Protein 3MJE (pdb70)

Structure (mmCIF, N/CA/C/O backbone):
data_3MJE
#
_entry.id   3MJE
#
_cell.length_a   61.654
_cell.length_b   63.762
_cell.length_c   71.744
_cell.angle_alpha   72.99
_cell.angle_beta   67.21
_cell.angle_gamma   89.79
#
_symmetry.space_group_name_H-M   'P 1'
#
loop_
_entity.id
_entity.type
_entity.pdbx_description
1 polymer AmphB
2 non-polymer 'NADPH DIHYDRO-NICOTINAMIDE-ADENINE-DINUCLEOTIDE PHOSPHATE'
3 non-polymer GLYCEROL
4 water water
#
loop_
_atom_site.group_PDB
_atom_site.id
_atom_site.type_symbol
_atom_site.label_atom_id
_atom_site.label_alt_id
_atom_site.label_comp_id
_atom_site.label_asym_id
_atom_site.label_entity_id
_atom_site.label_seq_id
_atom_site.pdbx_PDB_ins_code
_atom_site.Cartn_x
_atom_site.Cartn_y
_atom_site.Cartn_z
_atom_site.occupancy
_atom_site.B_iso_or_equiv
_atom_site.auth_seq_id
_atom_site.auth_comp_id
_atom_site.auth_asym_id
_atom_site.auth_atom_id
_atom_site.pdbx_PDB_model_num
ATOM 1 N N . SER A 1 19 ? -19.237 5.622 7.302 1.00 31.81 -2 SER A N 1
ATOM 2 C CA . SER A 1 19 ? -20.293 6.671 7.266 1.00 28.05 -2 SER A CA 1
ATOM 3 C C . SER A 1 19 ? -21.130 6.522 5.981 1.00 27.56 -2 SER A C 1
ATOM 4 O O . SER A 1 19 ? -20.991 5.527 5.249 1.00 25.74 -2 SER A O 1
ATOM 7 N N . HIS A 1 20 ? -21.956 7.499 5.690 1.00 27.25 -1 HIS A N 1
ATOM 8 C CA . HIS A 1 20 ? -22.605 7.573 4.401 1.00 28.35 -1 HIS A CA 1
ATOM 9 C C . HIS A 1 20 ? -21.534 7.730 3.305 1.00 24.24 -1 HIS A C 1
ATOM 10 O O . HIS A 1 20 ? -21.593 7.066 2.237 1.00 24.76 -1 HIS A O 1
ATOM 17 N N . MET A 1 21 ? -20.565 8.617 3.546 1.00 20.35 0 MET A N 1
ATOM 18 C CA . MET A 1 21 ? -19.472 8.851 2.581 1.00 18.99 0 MET A CA 1
ATOM 19 C C . MET A 1 21 ? -18.582 7.631 2.421 1.00 16.15 0 MET A C 1
ATOM 20 O O . MET A 1 21 ? -18.236 7.210 1.306 1.00 14.46 0 MET A O 1
ATOM 25 N N . ASP A 1 22 ? -18.293 6.952 3.512 1.00 14.44 1 ASP A N 1
ATOM 26 C CA . ASP A 1 22 ? -17.536 5.686 3.445 1.00 15.76 1 ASP A CA 1
ATOM 27 C C . ASP A 1 22 ? -18.276 4.659 2.595 1.00 14.63 1 ASP A C 1
ATOM 28 O O . ASP A 1 22 ? -17.613 3.940 1.862 1.00 15.16 1 ASP A O 1
ATOM 33 N N . ALA A 1 23 ? -19.619 4.660 2.709 1.00 15.34 2 ALA A N 1
ATOM 34 C CA . ALA A 1 23 ? -20.406 3.644 2.044 1.00 15.38 2 ALA A CA 1
ATOM 35 C C . ALA A 1 23 ? -20.391 3.864 0.525 1.00 13.05 2 ALA A C 1
ATOM 36 O O . ALA A 1 23 ? -20.701 2.965 -0.200 1.00 13.61 2 ALA A O 1
ATOM 38 N N . LEU A 1 24 ? -19.968 5.044 0.044 1.00 11.96 3 LEU A N 1
ATOM 39 C CA . LEU A 1 24 ? -19.822 5.246 -1.453 1.00 11.09 3 LEU A CA 1
ATOM 40 C C . LEU A 1 24 ? -18.509 4.699 -1.965 1.00 9.47 3 LEU A C 1
ATOM 41 O O . LEU A 1 24 ? -18.379 4.576 -3.162 1.00 9.68 3 LEU A O 1
ATOM 46 N N . ARG A 1 25 ? -17.525 4.391 -1.107 1.00 10.35 4 ARG A N 1
ATOM 47 C CA . ARG A 1 25 ? -16.141 4.103 -1.625 1.00 9.11 4 ARG A CA 1
ATOM 48 C C . ARG A 1 25 ? -15.952 2.632 -1.710 1.00 8.46 4 ARG A C 1
ATOM 49 O O . ARG A 1 25 ? -16.145 1.842 -0.743 1.00 9.26 4 ARG A O 1
ATOM 57 N N . TYR A 1 26 ? -15.453 2.170 -2.848 1.00 8.89 5 TYR A N 1
ATOM 58 C CA . TYR A 1 26 ? -15.109 0.788 -3.118 1.00 8.92 5 TYR A CA 1
ATOM 59 C C . TYR A 1 26 ? -13.697 0.755 -3.707 1.00 9.80 5 TYR A C 1
ATOM 60 O O . TYR A 1 26 ? -13.202 1.762 -4.252 1.00 10.71 5 TYR A O 1
ATOM 69 N N . HIS A 1 27 ? -13.039 -0.385 -3.608 1.00 9.42 6 HIS A N 1
ATOM 70 C CA . HIS A 1 27 ? -11.813 -0.507 -4.312 1.00 12.29 6 HIS A CA 1
ATOM 71 C C . HIS A 1 27 ? -11.624 -1.895 -4.907 1.00 10.42 6 HIS A C 1
ATOM 72 O O . HIS A 1 27 ? -12.227 -2.856 -4.466 1.00 11.97 6 HIS A O 1
ATOM 79 N N . ILE A 1 28 ? -10.787 -1.932 -5.914 1.00 9.61 7 ILE A N 1
ATOM 80 C CA . ILE A 1 28 ? -10.397 -3.187 -6.535 1.00 8.18 7 ILE A CA 1
ATOM 81 C C . ILE A 1 28 ? -9.254 -3.857 -5.775 1.00 9.52 7 ILE A C 1
ATOM 82 O O . ILE A 1 28 ? -8.272 -3.221 -5.374 1.00 11.02 7 ILE A O 1
ATOM 87 N N . GLU A 1 29 ? -9.419 -5.129 -5.516 1.00 9.27 8 GLU A N 1
ATOM 88 C CA . GLU A 1 29 ? -8.408 -5.975 -4.875 1.00 9.89 8 GLU A CA 1
ATOM 89 C C . GLU A 1 29 ? -8.217 -7.195 -5.709 1.00 9.63 8 GLU A C 1
ATOM 90 O O . GLU A 1 29 ? -8.984 -7.504 -6.625 1.00 9.66 8 GLU A O 1
ATOM 96 N N . TRP A 1 30 ? -7.141 -7.924 -5.475 1.00 10.74 9 TRP A N 1
ATOM 97 C CA . TRP A 1 30 ? -6.806 -9.141 -6.204 1.00 11.27 9 TRP A CA 1
ATOM 98 C C . TRP A 1 30 ? -6.609 -10.229 -5.209 1.00 12.67 9 TRP A C 1
ATOM 99 O O . TRP A 1 30 ? -5.766 -10.120 -4.294 1.00 14.89 9 TRP A O 1
ATOM 110 N N . ASN A 1 31 ? -7.352 -11.311 -5.339 1.00 10.07 10 ASN A N 1
ATOM 111 C CA . ASN A 1 31 ? -7.297 -12.426 -4.381 1.00 11.32 10 ASN A CA 1
ATOM 112 C C . ASN A 1 31 ? -6.913 -13.677 -5.093 1.00 11.80 10 ASN A C 1
ATOM 113 O O . ASN A 1 31 ? -7.196 -13.926 -6.250 1.00 11.30 10 ASN A O 1
ATOM 118 N N . ARG A 1 32 ? -6.260 -14.547 -4.300 1.00 13.47 11 ARG A N 1
ATOM 119 C CA . ARG A 1 32 ? -5.775 -15.820 -4.852 1.00 13.04 11 ARG A CA 1
ATOM 120 C C . ARG A 1 32 ? -6.958 -16.713 -5.215 1.00 12.83 11 ARG A C 1
ATOM 121 O O . ARG A 1 32 ? -8.024 -16.820 -4.543 1.00 17.42 11 ARG A O 1
ATOM 129 N N . VAL A 1 33 ? -6.879 -17.385 -6.353 1.00 11.86 12 VAL A N 1
ATOM 130 C CA . VAL A 1 33 ? -7.842 -18.351 -6.787 1.00 13.54 12 VAL A CA 1
ATOM 131 C C . VAL A 1 33 ? -7.159 -19.732 -6.925 1.00 11.89 12 VAL A C 1
ATOM 132 O O . VAL A 1 33 ? -5.997 -19.817 -6.623 1.00 13.40 12 VAL A O 1
ATOM 136 N N . ALA A 1 34 ? -7.928 -20.716 -7.342 1.00 13.09 13 ALA A N 1
ATOM 137 C CA . ALA A 1 34 ? -7.430 -22.120 -7.406 1.00 15.22 13 ALA A CA 1
ATOM 138 C C . ALA A 1 34 ? -6.300 -22.288 -8.398 1.00 13.29 13 ALA A C 1
ATOM 139 O O . ALA A 1 34 ? -6.329 -21.675 -9.432 1.00 15.54 13 ALA A O 1
ATOM 141 N N . GLU A 1 35 ? -5.334 -23.124 -8.129 1.00 15.31 14 GLU A N 1
ATOM 142 C CA . GLU A 1 35 ? -4.404 -23.553 -9.147 1.00 14.63 14 GLU A CA 1
ATOM 143 C C . GLU A 1 35 ? -5.204 -24.219 -10.242 1.00 16.11 14 GLU A C 1
ATOM 144 O O . GLU A 1 35 ? -6.044 -25.086 -9.998 1.00 16.24 14 GLU A O 1
ATOM 150 N N . PRO A 1 36 ? -5.003 -23.903 -11.521 1.00 14.38 15 PRO A N 1
ATOM 151 C CA . PRO A 1 36 ? -5.705 -24.657 -12.531 1.00 15.66 15 PRO A CA 1
ATOM 152 C C . PRO A 1 36 ? -5.219 -26.082 -12.709 1.00 15.00 15 PRO A C 1
ATOM 153 O O . PRO A 1 36 ? -4.248 -26.511 -12.091 1.00 16.52 15 PRO A O 1
ATOM 157 N N . GLY A 1 37 ? -5.993 -26.806 -13.518 1.00 16.01 16 GLY A N 1
ATOM 158 C CA . GLY A 1 37 ? -5.608 -28.207 -13.774 1.00 16.77 16 GLY A CA 1
ATOM 159 C C . GLY A 1 37 ? -4.385 -28.278 -14.690 1.00 15.26 16 GLY A C 1
ATOM 160 O O . GLY A 1 37 ? -3.811 -27.246 -15.116 1.00 16.63 16 GLY A O 1
ATOM 161 N N . THR A 1 38 ? -3.933 -29.498 -14.920 1.00 14.54 17 THR A N 1
ATOM 162 C CA . THR A 1 38 ? -2.675 -29.711 -15.582 1.00 13.26 17 THR A CA 1
ATOM 163 C C . THR A 1 38 ? -2.757 -30.005 -17.076 1.00 14.70 17 THR A C 1
ATOM 164 O O . THR A 1 38 ? -1.703 -30.119 -17.706 1.00 16.07 17 THR A O 1
ATOM 168 N N . ALA A 1 39 ? -3.945 -30.281 -17.608 1.00 13.74 18 ALA A N 1
ATOM 169 C CA . ALA A 1 39 ? -4.134 -30.652 -19.043 1.00 15.28 18 ALA A CA 1
ATOM 170 C C . ALA A 1 39 ? -4.370 -29.406 -19.876 1.00 16.35 18 ALA A C 1
ATOM 171 O O . ALA A 1 39 ? -5.116 -28.512 -19.532 1.00 17.66 18 ALA A O 1
ATOM 173 N N . ARG A 1 40 ? -3.753 -29.361 -21.018 1.00 17.93 19 ARG A N 1
ATOM 174 C CA . ARG A 1 40 ? -4.038 -28.221 -21.899 1.00 17.21 19 ARG A CA 1
ATOM 175 C C . ARG A 1 40 ? -5.420 -28.433 -22.537 1.00 16.27 19 ARG A C 1
ATOM 176 O O . ARG A 1 40 ? -6.090 -29.515 -22.441 1.00 16.48 19 ARG A O 1
ATOM 184 N N . PRO A 1 41 ? -5.904 -27.404 -23.214 1.00 16.18 20 PRO A N 1
ATOM 185 C CA . PRO A 1 41 ? -7.193 -27.599 -23.843 1.00 18.66 20 PRO A CA 1
ATOM 186 C C . PRO A 1 41 ? -7.260 -28.712 -24.885 1.00 19.07 20 PRO A C 1
ATOM 187 O O . PRO A 1 41 ? -6.270 -28.940 -25.605 1.00 18.21 20 PRO A O 1
ATOM 191 N N . ALA A 1 42 ? -8.352 -29.458 -24.938 1.00 22.35 21 ALA A N 1
ATOM 192 C CA . ALA A 1 42 ? -8.422 -30.620 -25.852 1.00 24.98 21 ALA A CA 1
ATOM 193 C C . ALA A 1 42 ? -8.483 -30.201 -27.281 1.00 24.74 21 ALA A C 1
ATOM 194 O O . ALA A 1 42 ? -7.761 -30.753 -28.137 1.00 26.52 21 ALA A O 1
ATOM 196 N N . GLY A 1 43 ? -9.334 -29.215 -27.531 1.00 21.47 22 GLY A N 1
ATOM 197 C CA . GLY A 1 43 ? -9.572 -28.754 -28.930 1.00 22.61 22 GLY A CA 1
ATOM 198 C C . GLY A 1 43 ? -8.501 -27.725 -29.282 1.00 18.66 22 GLY A C 1
ATOM 199 O O . GLY A 1 43 ? -7.589 -27.370 -28.487 1.00 22.07 22 GLY A O 1
ATOM 200 N N . ARG A 1 44 ? -8.646 -27.186 -30.493 1.00 15.94 23 ARG A N 1
ATOM 201 C CA . ARG A 1 44 ? -7.644 -26.404 -31.107 1.00 16.56 23 ARG A CA 1
ATOM 202 C C . ARG A 1 44 ? -7.808 -24.951 -30.712 1.00 13.40 23 ARG A C 1
ATOM 203 O O . ARG A 1 44 ? -8.886 -24.408 -30.716 1.00 14.15 23 ARG A O 1
ATOM 211 N N . LEU A 1 45 ? -6.715 -24.289 -30.344 1.00 12.91 24 LEU A N 1
ATOM 212 C CA . LEU A 1 45 ? -6.730 -22.856 -30.077 1.00 12.14 24 LEU A CA 1
ATOM 213 C C . LEU A 1 45 ? -6.435 -22.093 -31.335 1.00 11.57 24 LEU A C 1
ATOM 214 O O . LEU A 1 45 ? -5.721 -22.552 -32.290 1.00 12.02 24 LEU A O 1
ATOM 219 N N . LEU A 1 46 ? -6.964 -20.845 -31.398 1.00 9.13 25 LEU A N 1
ATOM 220 C CA . LEU A 1 46 ? -6.604 -19.919 -32.415 1.00 10.03 25 LEU A CA 1
ATOM 221 C C . LEU A 1 46 ? -5.891 -18.765 -31.812 1.00 9.10 25 LEU A C 1
ATOM 222 O O . LEU A 1 46 ? -6.460 -18.073 -30.902 1.00 10.01 25 LEU A O 1
ATOM 227 N N . ALA A 1 47 ? -4.675 -18.487 -32.127 1.00 8.47 26 ALA A N 1
ATOM 228 C CA . ALA A 1 47 ? -3.901 -17.360 -31.559 1.00 8.35 26 ALA A CA 1
ATOM 229 C C . ALA A 1 47 ? -3.951 -16.209 -32.538 1.00 8.71 26 ALA A C 1
ATOM 230 O O . ALA A 1 47 ? -3.750 -16.424 -33.785 1.00 11.00 26 ALA A O 1
ATOM 232 N N . VAL A 1 48 ? -4.170 -15.006 -32.060 1.00 8.05 27 VAL A N 1
ATOM 233 C CA . VAL A 1 48 ? -4.227 -13.819 -32.923 1.00 7.67 27 VAL A CA 1
ATOM 234 C C . VAL A 1 48 ? -3.080 -12.935 -32.579 1.00 7.88 27 VAL A C 1
ATOM 235 O O . VAL A 1 48 ? -2.897 -12.533 -31.402 1.00 8.62 27 VAL A O 1
ATOM 239 N N . ILE A 1 49 ? -2.240 -12.595 -33.551 1.00 8.28 28 ILE A N 1
ATOM 240 C CA . ILE A 1 49 ? -1.024 -11.864 -33.396 1.00 9.76 28 ILE A CA 1
ATOM 241 C C . ILE A 1 49 ? -1.065 -10.549 -34.167 1.00 9.80 28 ILE A C 1
ATOM 242 O O . ILE A 1 49 ? -1.649 -10.560 -35.311 1.00 11.14 28 ILE A O 1
ATOM 247 N N . SER A 1 50 ? -0.539 -9.511 -33.639 1.00 10.57 29 SER A N 1
ATOM 248 C CA . SER A 1 50 ? -0.407 -8.256 -34.419 1.00 11.32 29 SER A CA 1
ATOM 249 C C . SER A 1 50 ? 0.957 -8.363 -35.086 1.00 11.85 29 SER A C 1
ATOM 250 O O . SER A 1 50 ? 1.986 -8.371 -34.389 1.00 11.95 29 SER A O 1
ATOM 253 N N . PRO A 1 51 ? 1.050 -8.476 -36.417 1.00 12.84 30 PRO A N 1
ATOM 254 C CA . PRO A 1 51 ? 2.304 -8.885 -37.073 1.00 14.96 30 PRO A CA 1
ATOM 255 C C . PRO A 1 51 ? 3.456 -7.917 -36.968 1.00 15.50 30 PRO A C 1
ATOM 256 O O . PRO A 1 51 ? 4.612 -8.404 -36.966 1.00 17.59 30 PRO A O 1
ATOM 260 N N . ASP A 1 52 ? 3.213 -6.640 -36.721 1.00 13.88 31 ASP A N 1
ATOM 261 C CA . ASP A 1 52 ? 4.321 -5.710 -36.458 1.00 15.71 31 ASP A CA 1
ATOM 262 C C . ASP A 1 52 ? 4.701 -5.639 -35.014 1.00 17.08 31 ASP A C 1
ATOM 263 O O . ASP A 1 52 ? 5.622 -4.887 -34.680 1.00 15.20 31 ASP A O 1
ATOM 268 N N . HIS A 1 53 ? 3.998 -6.392 -34.180 1.00 12.97 32 HIS A N 1
ATOM 269 C CA . HIS A 1 53 ? 4.241 -6.256 -32.759 1.00 12.12 32 HIS A CA 1
ATOM 270 C C . HIS A 1 53 ? 4.137 -7.612 -32.151 1.00 12.55 32 HIS A C 1
ATOM 271 O O . HIS A 1 53 ? 3.340 -7.860 -31.206 1.00 13.56 32 HIS A O 1
ATOM 278 N N . ALA A 1 54 ? 4.959 -8.524 -32.652 1.00 13.44 33 ALA A N 1
ATOM 279 C CA . ALA A 1 54 ? 4.929 -9.920 -32.286 1.00 16.78 33 ALA A CA 1
ATOM 280 C C . ALA A 1 54 ? 6.287 -10.296 -31.670 1.00 15.93 33 ALA A C 1
ATOM 281 O O . ALA A 1 54 ? 6.485 -11.482 -31.409 1.00 19.88 33 ALA A O 1
ATOM 283 N N . GLY A 1 55 ? 7.123 -9.324 -31.341 1.00 15.21 34 GLY A N 1
ATOM 284 C CA . GLY A 1 55 ? 8.481 -9.671 -30.877 1.00 15.68 34 GLY A CA 1
ATOM 285 C C . GLY A 1 55 ? 8.724 -9.535 -29.411 1.00 16.58 34 GLY A C 1
ATOM 286 O O . GLY A 1 55 ? 9.838 -9.890 -28.949 1.00 19.22 34 GLY A O 1
ATOM 287 N N . ALA A 1 56 ? 7.786 -9.057 -28.595 1.00 15.62 35 ALA A N 1
ATOM 288 C CA . ALA A 1 56 ? 8.040 -8.951 -27.164 1.00 15.30 35 ALA A CA 1
ATOM 289 C C . ALA A 1 56 ? 8.277 -10.325 -26.580 1.00 16.87 35 ALA A C 1
ATOM 290 O O . ALA A 1 56 ? 7.640 -11.317 -26.984 1.00 12.78 35 ALA A O 1
ATOM 292 N N . PRO A 1 57 ? 9.160 -10.400 -25.583 1.00 14.84 36 PRO A N 1
ATOM 293 C CA . PRO A 1 57 ? 9.355 -11.681 -24.960 1.00 14.37 36 PRO A CA 1
ATOM 294 C C . PRO A 1 57 ? 8.091 -12.355 -24.514 1.00 14.24 36 PRO A C 1
ATOM 295 O O . PRO A 1 57 ? 7.952 -13.575 -24.705 1.00 12.67 36 PRO A O 1
ATOM 299 N N . TRP A 1 58 ? 7.123 -11.666 -23.903 1.00 12.42 37 TRP A N 1
ATOM 300 C CA . TRP A 1 58 ? 5.980 -12.398 -23.430 1.00 13.45 37 TRP A CA 1
ATOM 301 C C . TRP A 1 58 ? 5.094 -12.971 -24.566 1.00 9.87 37 TRP A C 1
ATOM 302 O O . TRP A 1 58 ? 4.494 -14.003 -24.394 1.00 11.50 37 TRP A O 1
ATOM 313 N N . VAL A 1 59 ? 5.161 -12.300 -25.749 1.00 11.58 38 VAL A N 1
ATOM 314 C CA . VAL A 1 59 ? 4.430 -12.849 -26.944 1.00 11.40 38 VAL A CA 1
ATOM 315 C C . VAL A 1 59 ? 5.051 -14.158 -27.368 1.00 11.30 38 VAL A C 1
ATOM 316 O O . VAL A 1 59 ? 4.317 -15.150 -27.585 1.00 10.79 38 VAL A O 1
ATOM 320 N N . THR A 1 60 ? 6.362 -14.180 -27.457 1.00 10.45 39 THR A N 1
ATOM 321 C CA . THR A 1 60 ? 7.073 -15.471 -27.734 1.00 13.03 39 THR A CA 1
ATOM 322 C C . THR A 1 60 ? 6.788 -16.559 -26.766 1.00 10.84 39 THR A C 1
ATOM 323 O O . THR A 1 60 ? 6.512 -17.683 -27.105 1.00 10.68 39 THR A O 1
ATOM 327 N N . ALA A 1 61 ? 6.798 -16.185 -25.462 1.00 10.21 40 ALA A N 1
ATOM 328 C CA . ALA A 1 61 ? 6.585 -17.178 -24.468 1.00 12.37 40 ALA A CA 1
ATOM 329 C C . ALA A 1 61 ? 5.167 -17.733 -24.524 1.00 11.60 40 ALA A C 1
ATOM 330 O O . ALA A 1 61 ? 4.964 -18.952 -24.343 1.00 11.24 40 ALA A O 1
ATOM 332 N N . VAL A 1 62 ? 4.151 -16.862 -24.798 1.00 9.70 41 VAL A N 1
ATOM 333 C CA . VAL A 1 62 ? 2.815 -17.355 -24.868 1.00 10.70 41 VAL A CA 1
ATOM 334 C C . VAL A 1 62 ? 2.645 -18.232 -26.094 1.00 9.82 41 VAL A C 1
ATOM 335 O O . VAL A 1 62 ? 2.077 -19.329 -26.013 1.00 10.07 41 VAL A O 1
ATOM 339 N N . LEU A 1 63 ? 3.185 -17.803 -27.259 1.00 9.06 42 LEU A N 1
ATOM 340 C CA . LEU A 1 63 ? 3.060 -18.664 -28.464 1.00 10.17 42 LEU A CA 1
ATOM 341 C C . LEU A 1 63 ? 3.741 -20.002 -28.230 1.00 9.89 42 LEU A C 1
ATOM 342 O O . LEU A 1 63 ? 3.194 -21.029 -28.598 1.00 10.85 42 LEU A O 1
ATOM 347 N N . ASP A 1 64 ? 4.883 -19.967 -27.518 1.00 9.64 43 ASP A N 1
ATOM 348 C CA . ASP A 1 64 ? 5.508 -21.300 -27.254 1.00 10.95 43 ASP A CA 1
ATOM 349 C C . ASP A 1 64 ? 4.674 -22.143 -26.315 1.00 12.05 43 ASP A C 1
ATOM 350 O O . ASP A 1 64 ? 4.503 -23.347 -26.591 1.00 13.27 43 ASP A O 1
ATOM 355 N N . ALA A 1 65 ? 4.001 -21.495 -25.304 1.00 10.91 44 ALA A N 1
ATOM 356 C CA . ALA A 1 65 ? 3.129 -22.266 -24.373 1.00 11.82 44 ALA A CA 1
ATOM 357 C C . ALA A 1 65 ? 1.935 -22.815 -25.070 1.00 11.78 44 ALA A C 1
ATOM 358 O O . ALA A 1 65 ? 1.455 -23.963 -24.805 1.00 13.21 44 ALA A O 1
ATOM 360 N N . LEU A 1 66 ? 1.363 -22.114 -26.065 1.00 10.65 45 LEU A N 1
ATOM 361 C CA . LEU A 1 66 ? 0.178 -22.654 -26.758 1.00 11.47 45 LEU A CA 1
ATOM 362 C C . LEU A 1 66 ? 0.463 -23.885 -27.600 1.00 11.50 45 LEU A C 1
ATOM 363 O O . LEU A 1 66 ? -0.398 -24.580 -28.113 1.00 15.25 45 LEU A O 1
ATOM 368 N N . GLY A 1 67 ? 1.716 -24.028 -27.956 1.00 13.08 46 GLY A N 1
ATOM 369 C CA . GLY A 1 67 ? 2.230 -25.172 -28.771 1.00 14.05 46 GLY A CA 1
ATOM 370 C C . GLY A 1 67 ? 1.991 -25.056 -30.231 1.00 14.68 46 GLY A C 1
ATOM 371 O O . GLY A 1 67 ? 1.173 -24.231 -30.778 1.00 14.48 46 GLY A O 1
ATOM 372 N N . PRO A 1 68 ? 2.702 -25.894 -30.979 1.00 14.34 47 PRO A N 1
ATOM 373 C CA . PRO A 1 68 ? 2.725 -25.694 -32.429 1.00 14.52 47 PRO A CA 1
ATOM 374 C C . PRO A 1 68 ? 1.475 -26.079 -33.209 1.00 14.91 47 PRO A C 1
ATOM 375 O O . PRO A 1 68 ? 1.402 -25.680 -34.400 1.00 16.62 47 PRO A O 1
ATOM 379 N N . ASP A 1 69 ? 0.549 -26.803 -32.574 1.00 15.89 48 ASP A N 1
ATOM 380 C CA . ASP A 1 69 ? -0.683 -27.190 -33.221 1.00 17.96 48 ASP A CA 1
ATOM 381 C C . ASP A 1 69 ? -1.704 -26.019 -33.155 1.00 14.79 48 ASP A C 1
ATOM 382 O O . ASP A 1 69 ? -2.664 -26.028 -33.910 1.00 16.53 48 ASP A O 1
ATOM 387 N N . THR A 1 70 ? -1.463 -25.035 -32.347 1.00 14.19 49 THR A N 1
ATOM 388 C CA . THR A 1 70 ? -2.290 -23.785 -32.299 1.00 11.63 49 THR A CA 1
ATOM 389 C C . THR A 1 70 ? -2.317 -23.150 -33.659 1.00 9.06 49 THR A C 1
ATOM 390 O O . THR A 1 70 ? -1.254 -22.977 -34.271 1.00 12.08 49 THR A O 1
ATOM 394 N N . VAL A 1 71 ? -3.489 -22.773 -34.206 1.00 10.71 50 VAL A N 1
ATOM 395 C CA . VAL A 1 71 ? -3.589 -22.087 -35.494 1.00 11.78 50 VAL A CA 1
ATOM 396 C C . VAL A 1 71 ? -3.224 -20.645 -35.241 1.00 11.59 50 VAL A C 1
ATOM 397 O O . VAL A 1 71 ? -3.666 -20.066 -34.188 1.00 11.57 50 VAL A O 1
ATOM 401 N N . ARG A 1 72 ? -2.556 -19.905 -36.116 1.00 11.00 51 ARG A N 1
ATOM 402 C CA . ARG A 1 72 ? -2.138 -18.556 -35.929 1.00 11.69 51 ARG A CA 1
ATOM 403 C C . ARG A 1 72 ? -2.772 -17.700 -36.969 1.00 12.56 51 ARG A C 1
ATOM 404 O O . ARG A 1 72 ? -2.773 -18.000 -38.202 1.00 14.36 51 ARG A O 1
ATOM 412 N N . PHE A 1 73 ? -3.353 -16.624 -36.552 1.00 12.05 52 PHE A N 1
ATOM 413 C CA . PHE A 1 73 ? -3.947 -15.576 -37.430 1.00 10.58 52 PHE A CA 1
ATOM 414 C C . PHE A 1 73 ? -3.236 -14.278 -37.203 1.00 11.02 52 PHE A C 1
ATOM 415 O O . PHE A 1 73 ? -3.211 -13.761 -36.060 1.00 11.00 52 PHE A O 1
ATOM 423 N N . GLU A 1 74 ? -2.622 -13.688 -38.231 1.00 10.32 53 GLU A N 1
ATOM 424 C CA . GLU A 1 74 ? -2.026 -12.384 -38.131 1.00 11.11 53 GLU A CA 1
ATOM 425 C C . GLU A 1 74 ? -3.071 -11.379 -38.484 1.00 14.12 53 GLU A C 1
ATOM 426 O O . GLU A 1 74 ? -3.570 -11.414 -39.666 1.00 15.36 53 GLU A O 1
ATOM 432 N N . ALA A 1 75 ? -3.424 -10.467 -37.591 1.00 13.78 54 ALA A N 1
ATOM 433 C CA . ALA A 1 75 ? -4.437 -9.479 -37.854 1.00 13.19 54 ALA A CA 1
ATOM 434 C C . ALA A 1 75 ? -3.761 -8.272 -38.382 1.00 14.08 54 ALA A C 1
ATOM 435 O O . ALA A 1 75 ? -3.127 -7.497 -37.653 1.00 13.84 54 ALA A O 1
ATOM 437 N N . LYS A 1 76 ? -3.800 -8.051 -39.696 1.00 13.16 55 LYS A N 1
ATOM 438 C CA . LYS A 1 76 ? -3.003 -7.020 -40.351 1.00 16.03 55 LYS A CA 1
ATOM 439 C C . LYS A 1 76 ? -3.856 -5.748 -40.472 1.00 14.54 55 LYS A C 1
ATOM 440 O O . LYS A 1 76 ? -4.992 -5.821 -40.991 1.00 13.84 55 LYS A O 1
ATOM 446 N N . GLY A 1 77 ? -3.336 -4.611 -40.011 1.00 14.11 56 GLY A N 1
ATOM 447 C CA . GLY A 1 77 ? -3.961 -3.349 -40.204 1.00 15.04 56 GLY A CA 1
ATOM 448 C C . GLY A 1 77 ? -5.246 -3.297 -39.330 1.00 15.37 56 GLY A C 1
ATOM 449 O O . GLY A 1 77 ? -5.184 -3.782 -38.155 1.00 14.60 56 GLY A O 1
ATOM 450 N N . THR A 1 78 ? -6.282 -2.656 -39.828 1.00 14.80 57 THR A N 1
ATOM 451 C CA . THR A 1 78 ? -7.576 -2.526 -39.153 1.00 14.56 57 THR A CA 1
ATOM 452 C C . THR A 1 78 ? -8.648 -2.656 -40.131 1.00 18.40 57 THR A C 1
ATOM 453 O O . THR A 1 78 ? -9.248 -1.663 -40.499 1.00 20.82 57 THR A O 1
ATOM 457 N N . ASP A 1 79 ? -8.934 -3.879 -40.519 1.00 17.04 58 ASP A N 1
ATOM 458 C CA . ASP A 1 79 ? -9.889 -4.044 -41.649 1.00 16.63 58 ASP A CA 1
ATOM 459 C C . ASP A 1 79 ? -10.884 -5.162 -41.299 1.00 16.65 58 ASP A C 1
ATOM 460 O O . ASP A 1 79 ? -10.573 -6.331 -41.398 1.00 15.34 58 ASP A O 1
ATOM 465 N N . ARG A 1 80 ? -11.964 -4.736 -40.646 1.00 17.19 59 ARG A N 1
ATOM 466 C CA . ARG A 1 80 ? -12.988 -5.600 -40.130 1.00 15.84 59 ARG A CA 1
ATOM 467 C C . ARG A 1 80 ? -13.517 -6.590 -41.199 1.00 13.71 59 ARG A C 1
ATOM 468 O O . ARG A 1 80 ? -13.519 -7.773 -40.923 1.00 14.14 59 ARG A O 1
ATOM 476 N N . ALA A 1 81 ? -13.861 -6.069 -42.390 1.00 15.59 60 ALA A N 1
ATOM 477 C CA . ALA A 1 81 ? -14.395 -6.979 -43.440 1.00 16.31 60 ALA A CA 1
ATOM 478 C C . ALA A 1 81 ? -13.348 -7.935 -43.944 1.00 13.55 60 ALA A C 1
ATOM 479 O O . ALA A 1 81 ? -13.648 -9.115 -44.155 1.00 14.15 60 ALA A O 1
ATOM 481 N N . ALA A 1 82 ? -12.080 -7.489 -44.059 1.00 14.26 61 ALA A N 1
ATOM 482 C CA . ALA A 1 82 ? -11.077 -8.471 -44.524 1.00 15.04 61 ALA A CA 1
ATOM 483 C C . ALA A 1 82 ? -10.807 -9.548 -43.465 1.00 12.37 61 ALA A C 1
ATOM 484 O O . ALA A 1 82 ? -10.772 -10.736 -43.753 1.00 15.06 61 ALA A O 1
ATOM 486 N N . TRP A 1 83 ? -10.828 -9.147 -42.180 1.00 13.53 62 TRP A N 1
ATOM 487 C CA . TRP A 1 83 ? -10.641 -10.165 -41.133 1.00 13.66 62 TRP A CA 1
ATOM 488 C C . TRP A 1 83 ? -11.774 -11.095 -41.001 1.00 9.73 62 TRP A C 1
ATOM 489 O O . TRP A 1 83 ? -11.607 -12.297 -40.761 1.00 11.78 62 TRP A O 1
ATOM 500 N N . ALA A 1 84 ? -13.015 -10.548 -41.120 1.00 13.62 63 ALA A N 1
ATOM 501 C CA . ALA A 1 84 ? -14.179 -11.465 -41.103 1.00 13.88 63 ALA A CA 1
ATOM 502 C C . ALA A 1 84 ? -14.086 -12.557 -42.186 1.00 11.72 63 ALA A C 1
ATOM 503 O O . ALA A 1 84 ? -14.350 -13.724 -41.875 1.00 13.93 63 ALA A O 1
ATOM 505 N N . ALA A 1 85 ? -13.652 -12.151 -43.407 1.00 14.74 64 ALA A N 1
ATOM 506 C CA . ALA A 1 85 ? -13.491 -13.157 -44.459 1.00 16.65 64 ALA A CA 1
ATOM 507 C C . ALA A 1 85 ? -12.325 -14.147 -44.163 1.00 15.60 64 ALA A C 1
ATOM 508 O O . ALA A 1 85 ? -12.509 -15.377 -44.285 1.00 16.49 64 ALA A O 1
ATOM 510 N N . GLN A 1 86 ? -11.215 -13.649 -43.592 1.00 14.58 65 GLN A N 1
ATOM 511 C CA . GLN A 1 86 ? -10.129 -14.585 -43.236 1.00 15.97 65 GLN A CA 1
ATOM 512 C C . GLN A 1 86 ? -10.424 -15.576 -42.118 1.00 13.55 65 GLN A C 1
ATOM 513 O O . GLN A 1 86 ? -10.193 -16.816 -42.173 1.00 15.90 65 GLN A O 1
ATOM 519 N N . LEU A 1 87 ? -11.172 -15.046 -41.088 1.00 12.80 66 LEU A N 1
ATOM 520 C CA . LEU A 1 87 ? -11.581 -15.850 -40.020 1.00 15.07 66 LEU A CA 1
ATOM 521 C C . LEU A 1 87 ? -12.640 -16.907 -40.454 1.00 12.59 66 LEU A C 1
ATOM 522 O O . LEU A 1 87 ? -12.621 -18.011 -39.922 1.00 14.12 66 LEU A O 1
ATOM 527 N N . ALA A 1 88 ? -13.540 -16.448 -41.305 1.00 15.32 67 ALA A N 1
ATOM 528 C CA . ALA A 1 88 ? -14.551 -17.428 -41.806 1.00 15.41 67 ALA A CA 1
ATOM 529 C C . ALA A 1 88 ? -13.886 -18.647 -42.547 1.00 17.00 67 ALA A C 1
ATOM 530 O O . ALA A 1 88 ? -14.225 -19.807 -42.260 1.00 17.34 67 ALA A O 1
ATOM 532 N N . GLN A 1 89 ? -12.847 -18.362 -43.255 1.00 17.11 68 GLN A N 1
ATOM 533 C CA . GLN A 1 89 ? -12.105 -19.467 -43.902 1.00 19.09 68 GLN A CA 1
ATOM 534 C C . GLN A 1 89 ? -11.419 -20.340 -42.873 1.00 19.81 68 GLN A C 1
ATOM 535 O O . GLN A 1 89 ? -11.496 -21.589 -42.951 1.00 18.43 68 GLN A O 1
ATOM 541 N N . LEU A 1 90 ? -10.752 -19.745 -41.884 1.00 18.01 69 LEU A N 1
ATOM 542 C CA . LEU A 1 90 ? -10.185 -20.595 -40.854 1.00 17.82 69 LEU A CA 1
ATOM 543 C C . LEU A 1 90 ? -11.141 -21.483 -40.123 1.00 21.69 69 LEU A C 1
ATOM 544 O O . LEU A 1 90 ? -10.869 -22.660 -39.725 1.00 20.50 69 LEU A O 1
ATOM 549 N N . ARG A 1 91 ? -12.308 -20.879 -39.868 1.00 19.72 70 ARG A N 1
ATOM 550 C CA . ARG A 1 91 ? -13.365 -21.591 -39.105 1.00 20.56 70 ARG A CA 1
ATOM 551 C C . ARG A 1 91 ? -14.018 -22.774 -39.883 1.00 21.82 70 ARG A C 1
ATOM 552 O O . ARG A 1 91 ? -14.412 -23.795 -39.273 1.00 23.96 70 ARG A O 1
ATOM 560 N N . GLU A 1 92 ? -13.997 -22.586 -41.191 1.00 23.23 71 GLU A N 1
ATOM 561 C CA . GLU A 1 92 ? -14.566 -23.574 -42.152 1.00 24.93 71 GLU A CA 1
ATOM 562 C C . GLU A 1 92 ? -13.550 -24.717 -42.182 1.00 26.44 71 GLU A C 1
ATOM 563 O O . GLU A 1 92 ? -13.945 -25.904 -42.058 1.00 28.70 71 GLU A O 1
ATOM 569 N N . ASP A 1 93 ? -12.288 -24.366 -42.287 1.00 26.76 72 ASP A N 1
ATOM 570 C CA . ASP A 1 93 ? -11.232 -25.400 -42.372 1.00 29.54 72 ASP A CA 1
ATOM 571 C C . ASP A 1 93 ? -10.996 -26.072 -41.036 1.00 30.22 72 ASP A C 1
ATOM 572 O O . ASP A 1 93 ? -10.587 -27.204 -41.046 1.00 32.55 72 ASP A O 1
ATOM 577 N N . GLU A 1 94 ? -11.197 -25.435 -39.879 1.00 28.86 73 GLU A N 1
ATOM 578 C CA . GLU A 1 94 ? -10.808 -26.129 -38.679 1.00 27.68 73 GLU A CA 1
ATOM 579 C C . GLU A 1 94 ? -11.995 -26.694 -37.916 1.00 28.16 73 GLU A C 1
ATOM 580 O O . GLU A 1 94 ? -11.856 -27.611 -37.114 1.00 29.65 73 GLU A O 1
ATOM 586 N N . GLY A 1 95 ? -13.197 -26.174 -38.207 1.00 25.77 74 GLY A N 1
ATOM 587 C CA . GLY A 1 95 ? -14.360 -26.472 -37.402 1.00 27.22 74 GLY A CA 1
ATOM 588 C C . GLY A 1 95 ? -14.098 -25.674 -36.154 1.00 26.80 74 GLY A C 1
ATOM 589 O O . GLY A 1 95 ? -13.191 -24.839 -36.126 1.00 28.55 74 GLY A O 1
ATOM 590 N N . GLU A 1 96 ? -14.972 -25.879 -35.173 1.00 28.04 75 GLU A N 1
ATOM 591 C CA . GLU A 1 96 ? -14.990 -25.128 -33.941 1.00 25.60 75 GLU A CA 1
ATOM 592 C C . GLU A 1 96 ? -13.642 -25.058 -33.186 1.00 23.49 75 GLU A C 1
ATOM 593 O O . GLU A 1 96 ? -12.997 -26.100 -32.967 1.00 24.03 75 GLU A O 1
ATOM 599 N N . PHE A 1 97 ? -13.214 -23.819 -32.819 1.00 17.35 76 PHE A N 1
ATOM 600 C CA . PHE A 1 97 ? -11.956 -23.629 -31.954 1.00 14.48 76 PHE A CA 1
ATOM 601 C C . PHE A 1 97 ? -12.385 -23.846 -30.485 1.00 11.30 76 PHE A C 1
ATOM 602 O O . PHE A 1 97 ? -13.539 -23.621 -30.142 1.00 14.14 76 PHE A O 1
ATOM 610 N N . HIS A 1 98 ? -11.428 -24.212 -29.611 1.00 11.97 77 HIS A N 1
ATOM 611 C CA . HIS A 1 98 ? -11.671 -24.252 -28.179 1.00 10.93 77 HIS A CA 1
ATOM 612 C C . HIS A 1 98 ? -11.754 -22.834 -27.649 1.00 10.29 77 HIS A C 1
ATOM 613 O O . HIS A 1 98 ? -12.607 -22.556 -26.781 1.00 10.17 77 HIS A O 1
ATOM 620 N N . ALA A 1 99 ? -10.815 -21.946 -28.090 1.00 8.65 78 ALA A N 1
ATOM 621 C CA . ALA A 1 99 ? -10.801 -20.503 -27.665 1.00 8.54 78 ALA A CA 1
ATOM 622 C C . ALA A 1 99 ? -9.995 -19.785 -28.634 1.00 7.65 78 ALA A C 1
ATOM 623 O O . ALA A 1 99 ? -9.185 -20.346 -29.418 1.00 8.82 78 ALA A O 1
ATOM 625 N N . VAL A 1 100 ? -10.188 -18.465 -28.600 1.00 7.81 79 VAL A N 1
ATOM 626 C CA . VAL A 1 100 ? -9.359 -17.536 -29.322 1.00 7.50 79 VAL A CA 1
ATOM 627 C C . VAL A 1 100 ? -8.501 -16.807 -28.382 1.00 7.07 79 VAL A C 1
ATOM 628 O O . VAL A 1 100 ? -9.007 -16.268 -27.371 1.00 9.29 79 VAL A O 1
ATOM 632 N N . VAL A 1 101 ? -7.218 -16.807 -28.566 1.00 6.99 80 VAL A N 1
ATOM 633 C CA . VAL A 1 101 ? -6.254 -16.211 -27.604 1.00 7.15 80 VAL A CA 1
ATOM 634 C C . VAL A 1 101 ? -5.610 -15.046 -28.325 1.00 6.57 80 VAL A C 1
ATOM 635 O O . VAL A 1 101 ? -4.777 -15.211 -29.249 1.00 7.96 80 VAL A O 1
ATOM 639 N N . SER A 1 102 ? -5.965 -13.807 -27.907 1.00 6.29 81 SER A N 1
ATOM 640 C CA . SER A 1 102 ? -5.434 -12.615 -28.553 1.00 7.02 81 SER A CA 1
ATOM 641 C C . SER A 1 102 ? -4.216 -12.122 -27.885 1.00 6.26 81 SER A C 1
ATOM 642 O O . SER A 1 102 ? -4.206 -11.802 -26.693 1.00 6.74 81 SER A O 1
ATOM 645 N N . LEU A 1 103 ? -3.149 -11.875 -28.678 1.00 6.71 82 LEU A N 1
ATOM 646 C CA . LEU A 1 103 ? -1.900 -11.252 -28.239 1.00 6.97 82 LEU A CA 1
ATOM 647 C C . LEU A 1 103 ? -1.820 -9.822 -28.808 1.00 7.65 82 LEU A C 1
ATOM 648 O O . LEU A 1 103 ? -0.758 -9.198 -28.812 1.00 8.12 82 LEU A O 1
ATOM 653 N N . LEU A 1 104 ? -2.934 -9.277 -29.264 1.00 6.56 83 LEU A N 1
ATOM 654 C CA . LEU A 1 104 ? -2.947 -7.914 -29.856 1.00 7.43 83 LEU A CA 1
ATOM 655 C C . LEU A 1 104 ? -2.542 -6.791 -28.953 1.00 8.87 83 LEU A C 1
ATOM 656 O O . LEU A 1 104 ? -2.081 -5.718 -29.379 1.00 9.22 83 LEU A O 1
ATOM 661 N N . ALA A 1 105 ? -2.669 -6.995 -27.654 1.00 8.19 84 ALA A N 1
ATOM 662 C CA . ALA A 1 105 ? -2.301 -5.965 -26.700 1.00 8.95 84 ALA A CA 1
ATOM 663 C C . ALA A 1 105 ? -0.837 -5.546 -26.804 1.00 10.01 84 ALA A C 1
ATOM 664 O O . ALA A 1 105 ? -0.506 -4.409 -26.382 1.00 10.30 84 ALA A O 1
ATOM 666 N N . ALA A 1 106 ? 0.034 -6.403 -27.306 1.00 9.88 85 ALA A N 1
ATOM 667 C CA . ALA A 1 106 ? 1.449 -5.994 -27.474 1.00 11.02 85 ALA A CA 1
ATOM 668 C C . ALA A 1 106 ? 1.621 -4.894 -28.449 1.00 10.22 85 ALA A C 1
ATOM 669 O O . ALA A 1 106 ? 2.688 -4.227 -28.454 1.00 11.54 85 ALA A O 1
ATOM 671 N N . ALA A 1 107 ? 0.647 -4.600 -29.293 1.00 9.20 86 ALA A N 1
ATOM 672 C CA . ALA A 1 107 ? 0.713 -3.439 -30.153 1.00 10.70 86 ALA A CA 1
ATOM 673 C C . ALA A 1 107 ? 0.353 -2.130 -29.438 1.00 9.03 86 ALA A C 1
ATOM 674 O O . ALA A 1 107 ? -0.822 -1.760 -29.348 1.00 10.34 86 ALA A O 1
ATOM 676 N N . GLU A 1 108 ? 1.309 -1.492 -28.838 1.00 10.91 87 GLU A N 1
ATOM 677 C CA . GLU A 1 108 ? 1.046 -0.307 -28.055 1.00 10.93 87 GLU A CA 1
ATOM 678 C C . GLU A 1 108 ? 1.215 0.953 -28.885 1.00 12.03 87 GLU A C 1
ATOM 679 O O . GLU A 1 108 ? 0.625 1.999 -28.443 1.00 12.58 87 GLU A O 1
ATOM 685 N N . ALA A 1 109 ? 1.904 0.925 -30.017 1.00 11.77 88 ALA A N 1
ATOM 686 C CA . ALA A 1 109 ? 2.067 2.103 -30.822 1.00 12.11 88 ALA A CA 1
ATOM 687 C C . ALA A 1 109 ? 0.723 2.686 -31.235 1.00 11.43 88 ALA A C 1
ATOM 688 O O . ALA A 1 109 ? -0.194 1.914 -31.516 1.00 12.53 88 ALA A O 1
ATOM 690 N N . LEU A 1 110 ? 0.594 3.970 -31.361 1.00 11.79 89 LEU A N 1
ATOM 691 C CA . LEU A 1 110 ? -0.635 4.623 -31.748 1.00 10.70 89 LEU A CA 1
ATOM 692 C C . LEU A 1 110 ? -0.969 4.294 -33.179 1.00 11.70 89 LEU A C 1
ATOM 693 O O . LEU A 1 110 ? -0.133 4.205 -34.102 1.00 14.38 89 LEU A O 1
ATOM 698 N N . HIS A 1 111 ? -2.246 4.137 -33.467 1.00 12.19 90 HIS A N 1
ATOM 699 C CA . HIS A 1 111 ? -2.698 3.911 -34.832 1.00 12.34 90 HIS A CA 1
ATOM 700 C C . HIS A 1 111 ? -2.374 5.142 -35.718 1.00 15.21 90 HIS A C 1
ATOM 701 O O . HIS A 1 111 ? -2.582 6.259 -35.306 1.00 15.61 90 HIS A O 1
ATOM 708 N N . THR A 1 112 ? -1.902 4.854 -36.942 1.00 17.00 91 THR A N 1
ATOM 709 C CA . THR A 1 112 ? -1.501 5.956 -37.823 1.00 19.64 91 THR A CA 1
ATOM 710 C C . THR A 1 112 ? -2.600 6.918 -38.198 1.00 19.34 91 THR A C 1
ATOM 711 O O . THR A 1 112 ? -2.345 8.101 -38.421 1.00 19.49 91 THR A O 1
ATOM 715 N N . ASP A 1 113 ? -3.847 6.486 -38.158 1.00 15.57 92 ASP A N 1
ATOM 716 C CA . ASP A 1 113 ? -4.967 7.375 -38.599 1.00 16.93 92 ASP A CA 1
ATOM 717 C C . ASP A 1 113 ? -5.782 7.853 -37.399 1.00 15.16 92 ASP A C 1
ATOM 718 O O . ASP A 1 113 ? -6.796 8.565 -37.566 1.00 17.78 92 ASP A O 1
ATOM 723 N N . HIS A 1 114 ? -5.505 7.337 -36.199 1.00 13.87 93 HIS A N 1
ATOM 724 C CA . HIS A 1 114 ? -6.317 7.641 -35.032 1.00 12.16 93 HIS A CA 1
ATOM 725 C C . HIS A 1 114 ? -5.317 7.777 -33.904 1.00 12.50 93 HIS A C 1
ATOM 726 O O . HIS A 1 114 ? -5.026 6.805 -33.119 1.00 12.39 93 HIS A O 1
ATOM 733 N N . GLY A 1 115 ? -4.898 9.016 -33.687 1.00 13.55 94 GLY A N 1
ATOM 734 C CA . GLY A 1 115 ? -3.715 9.283 -32.894 1.00 13.77 94 GLY A CA 1
ATOM 735 C C . GLY A 1 115 ? -3.899 9.125 -31.410 1.00 13.12 94 GLY A C 1
ATOM 736 O O . GLY A 1 115 ? -2.929 9.224 -30.683 1.00 15.38 94 GLY A O 1
ATOM 737 N N . SER A 1 116 ? -5.118 8.878 -30.917 1.00 11.02 95 SER A N 1
ATOM 738 C CA . SER A 1 116 ? -5.376 8.644 -29.513 1.00 12.16 95 SER A CA 1
ATOM 739 C C . SER A 1 116 ? -5.670 7.163 -29.271 1.00 10.22 95 SER A C 1
ATOM 740 O O . SER A 1 116 ? -5.971 6.798 -28.137 1.00 10.83 95 SER A O 1
ATOM 743 N N . VAL A 1 117 ? -5.614 6.331 -30.270 1.00 8.67 96 VAL A N 1
ATOM 744 C CA . VAL A 1 117 ? -6.029 4.885 -30.165 1.00 9.27 96 VAL A CA 1
ATOM 745 C C . VAL A 1 117 ? -4.762 4.028 -30.308 1.00 9.35 96 VAL A C 1
ATOM 746 O O . VAL A 1 117 ? -4.163 3.899 -31.404 1.00 9.63 96 VAL A O 1
ATOM 750 N N . PRO A 1 118 ? -4.316 3.344 -29.262 1.00 8.77 97 PRO A N 1
ATOM 751 C CA . PRO A 1 118 ? -3.274 2.286 -29.411 1.00 9.62 97 PRO A CA 1
ATOM 752 C C . PRO A 1 118 ? -3.698 1.317 -30.464 1.00 8.28 97 PRO A C 1
ATOM 753 O O . PRO A 1 118 ? -4.853 0.839 -30.496 1.00 8.78 97 PRO A O 1
ATOM 757 N N . LEU A 1 119 ? -2.750 0.872 -31.313 1.00 8.44 98 LEU A N 1
ATOM 758 C CA . LEU A 1 119 ? -3.148 -0.034 -32.366 1.00 8.30 98 LEU A CA 1
ATOM 759 C C . LEU A 1 119 ? -3.753 -1.311 -31.844 1.00 7.72 98 LEU A C 1
ATOM 760 O O . LEU A 1 119 ? -4.756 -1.772 -32.359 1.00 9.20 98 LEU A O 1
ATOM 765 N N . GLY A 1 120 ? -3.206 -1.828 -30.763 1.00 8.55 99 GLY A N 1
ATOM 766 C CA . GLY A 1 120 ? -3.711 -3.126 -30.243 1.00 9.09 99 GLY A CA 1
ATOM 767 C C . GLY A 1 120 ? -5.136 -2.982 -29.664 1.00 8.39 99 GLY A C 1
ATOM 768 O O . GLY A 1 120 ? -5.931 -3.923 -29.685 1.00 7.79 99 GLY A O 1
ATOM 769 N N . LEU A 1 121 ? -5.506 -1.782 -29.214 1.00 6.83 100 LEU A N 1
ATOM 770 C CA . LEU A 1 121 ? -6.893 -1.538 -28.777 1.00 6.82 100 LEU A CA 1
ATOM 771 C C . LEU A 1 121 ? -7.793 -1.526 -29.959 1.00 6.94 100 LEU A C 1
ATOM 772 O O . LEU A 1 121 ? -8.879 -2.174 -29.962 1.00 7.95 100 LEU A O 1
ATOM 777 N N . ALA A 1 122 ? -7.402 -0.815 -31.030 1.00 7.80 101 ALA A N 1
ATOM 778 C CA . ALA A 1 122 ? -8.199 -0.811 -32.256 1.00 7.78 101 ALA A CA 1
ATOM 779 C C . ALA A 1 122 ? -8.353 -2.201 -32.780 1.00 6.95 101 ALA A C 1
ATOM 780 O O . ALA A 1 122 ? -9.447 -2.609 -33.197 1.00 8.75 101 ALA A O 1
ATOM 782 N N . GLN A 1 123 ? -7.273 -2.963 -32.842 1.00 7.92 102 GLN A N 1
ATOM 783 C CA . GLN A 1 123 ? -7.336 -4.293 -33.417 1.00 9.02 102 GLN A CA 1
ATOM 784 C C . GLN A 1 123 ? -8.131 -5.243 -32.520 1.00 6.28 102 GLN A C 1
ATOM 785 O O . GLN A 1 123 ? -8.816 -6.108 -33.075 1.00 8.12 102 GLN A O 1
ATOM 791 N N . THR A 1 124 ? -8.148 -5.050 -31.221 1.00 5.99 103 THR A N 1
ATOM 792 C CA . THR A 1 124 ? -8.932 -5.909 -30.353 1.00 6.67 103 THR A CA 1
ATOM 793 C C . THR A 1 124 ? -10.410 -5.664 -30.623 1.00 8.27 103 THR A C 1
ATOM 794 O O . THR A 1 124 ? -11.240 -6.579 -30.647 1.00 7.69 103 THR A O 1
ATOM 798 N N . LEU A 1 125 ? -10.809 -4.399 -30.722 1.00 7.67 104 LEU A N 1
ATOM 799 C CA . LEU A 1 125 ? -12.229 -4.072 -31.105 1.00 7.47 104 LEU A CA 1
ATOM 800 C C . LEU A 1 125 ? -12.598 -4.763 -32.400 1.00 7.79 104 LEU A C 1
ATOM 801 O O . LEU A 1 125 ? -13.641 -5.371 -32.469 1.00 7.97 104 LEU A O 1
ATOM 806 N N . LEU A 1 126 ? -11.774 -4.584 -33.413 1.00 8.00 105 LEU A N 1
ATOM 807 C CA . LEU A 1 126 ? -12.122 -5.123 -34.712 1.00 8.39 105 LEU A CA 1
ATOM 808 C C . LEU A 1 126 ? -12.080 -6.660 -34.709 1.00 8.74 105 LEU A C 1
ATOM 809 O O . LEU A 1 126 ? -12.889 -7.312 -35.400 1.00 8.19 105 LEU A O 1
ATOM 814 N N . LEU A 1 127 ? -11.207 -7.271 -33.859 1.00 8.16 106 LEU A N 1
ATOM 815 C CA . LEU A 1 127 ? -11.226 -8.752 -33.718 1.00 8.08 106 LEU A CA 1
ATOM 816 C C . LEU A 1 127 ? -12.570 -9.184 -33.091 1.00 6.94 106 LEU A C 1
ATOM 817 O O . LEU A 1 127 ? -13.209 -10.127 -33.582 1.00 7.65 106 LEU A O 1
ATOM 822 N N . ALA A 1 128 ? -12.974 -8.514 -32.011 1.00 7.72 107 ALA A N 1
ATOM 823 C CA . ALA A 1 128 ? -14.265 -8.911 -31.373 1.00 7.61 107 ALA A CA 1
ATOM 824 C C . ALA A 1 128 ? -15.407 -8.797 -32.450 1.00 7.95 107 ALA A C 1
ATOM 825 O O . ALA A 1 128 ? -16.295 -9.623 -32.524 1.00 8.46 107 ALA A O 1
ATOM 827 N N . GLN A 1 129 ? -15.365 -7.707 -33.211 1.00 7.61 108 GLN A N 1
ATOM 828 C CA . GLN A 1 129 ? -16.376 -7.470 -34.278 1.00 7.63 108 GLN A CA 1
ATOM 829 C C . GLN A 1 129 ? -16.311 -8.528 -35.308 1.00 7.51 108 GLN A C 1
ATOM 830 O O . GLN A 1 129 ? -17.365 -9.155 -35.670 1.00 8.89 108 GLN A O 1
ATOM 836 N N . ALA A 1 130 ? -15.128 -8.851 -35.857 1.00 7.85 109 ALA A N 1
ATOM 837 C CA . ALA A 1 130 ? -14.986 -9.781 -36.976 1.00 7.22 109 ALA A CA 1
ATOM 838 C C . ALA A 1 130 ? -15.244 -11.182 -36.525 1.00 8.97 109 ALA A C 1
ATOM 839 O O . ALA A 1 130 ? -15.786 -11.977 -37.362 1.00 8.97 109 ALA A O 1
ATOM 841 N N . LEU A 1 131 ? -14.918 -11.567 -35.282 1.00 8.72 110 LEU A N 1
ATOM 842 C CA . LEU A 1 131 ? -15.295 -12.909 -34.799 1.00 9.14 110 LEU A CA 1
ATOM 843 C C . LEU A 1 131 ? -16.827 -13.078 -34.847 1.00 9.38 110 LEU A C 1
ATOM 844 O O . LEU A 1 131 ? -17.323 -14.130 -35.270 1.00 9.83 110 LEU A O 1
ATOM 849 N N . GLY A 1 132 ? -17.551 -12.110 -34.340 1.00 9.15 111 GLY A N 1
ATOM 850 C CA . GLY A 1 132 ? -19.041 -12.119 -34.414 1.00 11.05 111 GLY A CA 1
ATOM 851 C C . GLY A 1 132 ? -19.425 -12.215 -35.885 1.00 11.69 111 GLY A C 1
ATOM 852 O O . GLY A 1 132 ? -20.305 -13.050 -36.260 1.00 11.85 111 GLY A O 1
ATOM 853 N N . ASP A 1 133 ? -18.838 -11.383 -36.764 1.00 9.83 112 ASP A N 1
ATOM 854 C CA . ASP A 1 133 ? -19.274 -11.354 -38.169 1.00 11.22 112 ASP A CA 1
ATOM 855 C C . ASP A 1 133 ? -19.115 -12.728 -38.796 1.00 11.49 112 ASP A C 1
ATOM 856 O O . ASP A 1 133 ? -19.983 -13.178 -39.587 1.00 12.96 112 ASP A O 1
ATOM 861 N N . ALA A 1 134 ? -18.028 -13.452 -38.571 1.00 11.16 113 ALA A N 1
ATOM 862 C CA . ALA A 1 134 ? -17.720 -14.750 -39.108 1.00 9.68 113 ALA A CA 1
ATOM 863 C C . ALA A 1 134 ? -18.389 -15.882 -38.409 1.00 11.10 113 ALA A C 1
ATOM 864 O O . ALA A 1 134 ? -18.257 -17.040 -38.923 1.00 13.89 113 ALA A O 1
ATOM 866 N N . GLY A 1 135 ? -18.986 -15.664 -37.263 1.00 11.09 114 GLY A N 1
ATOM 867 C CA . GLY A 1 135 ? -19.614 -16.789 -36.579 1.00 11.75 114 GLY A CA 1
ATOM 868 C C . GLY A 1 135 ? -18.643 -17.716 -35.875 1.00 13.20 114 GLY A C 1
ATOM 869 O O . GLY A 1 135 ? -18.929 -18.885 -35.595 1.00 14.36 114 GLY A O 1
ATOM 870 N N . LEU A 1 136 ? -17.458 -17.188 -35.486 1.00 11.37 115 LEU A N 1
ATOM 871 C CA . LEU A 1 136 ? -16.572 -17.965 -34.607 1.00 11.57 115 LEU A CA 1
ATOM 872 C C . LEU A 1 136 ? -17.136 -17.805 -33.206 1.00 13.10 115 LEU A C 1
ATOM 873 O O . LEU A 1 136 ? -17.348 -16.661 -32.704 1.00 15.73 115 LEU A O 1
ATOM 878 N N . THR A 1 137 ? -17.457 -18.856 -32.544 1.00 11.46 116 THR A N 1
ATOM 879 C CA . THR A 1 137 ? -18.083 -18.742 -31.258 1.00 14.13 116 THR A CA 1
ATOM 880 C C . THR A 1 137 ? -17.149 -19.057 -30.100 1.00 12.20 116 THR A C 1
ATOM 881 O O . THR A 1 137 ? -17.550 -18.897 -28.938 1.00 12.95 116 THR A O 1
ATOM 885 N N . ALA A 1 138 ? -15.946 -19.493 -30.392 1.00 9.30 117 ALA A N 1
ATOM 886 C CA . ALA A 1 138 ? -15.038 -19.939 -29.319 1.00 9.43 117 ALA A CA 1
ATOM 887 C C . ALA A 1 138 ? -14.750 -18.716 -28.385 1.00 10.19 117 ALA A C 1
ATOM 888 O O . ALA A 1 138 ? -14.600 -17.604 -28.919 1.00 10.36 117 ALA A O 1
ATOM 890 N N . PRO A 1 139 ? -14.686 -18.887 -27.086 1.00 8.18 118 PRO A N 1
ATOM 891 C CA . PRO A 1 139 ? -14.470 -17.741 -26.199 1.00 8.57 118 PRO A CA 1
ATOM 892 C C . PRO A 1 139 ? -13.175 -17.030 -26.518 1.00 7.60 118 PRO A C 1
ATOM 893 O O . PRO A 1 139 ? -12.082 -17.646 -26.662 1.00 8.29 118 PRO A O 1
ATOM 897 N N . LEU A 1 140 ? -13.291 -15.701 -26.502 1.00 6.44 119 LEU A N 1
ATOM 898 C CA . LEU A 1 140 ? -12.114 -14.820 -26.720 1.00 6.75 119 LEU A CA 1
ATOM 899 C C . LEU A 1 140 ? -11.445 -14.456 -25.405 1.00 6.17 119 LEU A C 1
ATOM 900 O O . LEU A 1 140 ? -12.095 -13.961 -24.475 1.00 7.42 119 LEU A O 1
ATOM 905 N N . TRP A 1 141 ? -10.172 -14.725 -25.341 1.00 6.82 120 TRP A N 1
ATOM 906 C CA . TRP A 1 141 ? -9.318 -14.362 -24.199 1.00 6.19 120 TRP A CA 1
ATOM 907 C C . TRP A 1 141 ? -8.343 -13.311 -24.624 1.00 7.04 120 TRP A C 1
ATOM 908 O O . TRP A 1 141 ? -7.607 -13.516 -25.673 1.00 8.80 120 TRP A O 1
ATOM 919 N N . CYS A 1 142 ? -8.297 -12.179 -23.977 1.00 6.38 121 CYS A N 1
ATOM 920 C CA . CYS A 1 142 ? -7.327 -11.092 -24.279 1.00 7.66 121 CYS A CA 1
ATOM 921 C C . CYS A 1 142 ? -6.264 -11.086 -23.255 1.00 7.77 121 CYS A C 1
ATOM 922 O O . CYS A 1 142 ? -6.518 -10.933 -22.007 1.00 7.45 121 CYS A O 1
ATOM 925 N N . LEU A 1 143 ? -5.020 -11.293 -23.726 1.00 6.72 122 LEU A N 1
ATOM 926 C CA . LEU A 1 143 ? -3.863 -11.346 -22.795 1.00 7.51 122 LEU A CA 1
ATOM 927 C C . LEU A 1 143 ? -3.143 -10.039 -22.777 1.00 7.48 122 LEU A C 1
ATOM 928 O O . LEU A 1 143 ? -2.989 -9.332 -23.829 1.00 8.36 122 LEU A O 1
ATOM 933 N N . THR A 1 144 ? -2.648 -9.634 -21.618 1.00 7.21 123 THR A N 1
ATOM 934 C CA . THR A 1 144 ? -1.850 -8.441 -21.408 1.00 7.22 123 THR A CA 1
ATOM 935 C C . THR A 1 144 ? -0.607 -8.799 -20.624 1.00 6.56 123 THR A C 1
ATOM 936 O O . THR A 1 144 ? -0.544 -9.834 -20.036 1.00 7.90 123 THR A O 1
ATOM 940 N N . ARG A 1 145 ? 0.322 -7.853 -20.602 1.00 8.15 124 ARG A N 1
ATOM 941 C CA . ARG A 1 145 ? 1.544 -7.975 -19.770 1.00 9.25 124 ARG A CA 1
ATOM 942 C C . ARG A 1 145 ? 1.765 -6.628 -19.142 1.00 10.92 124 ARG A C 1
ATOM 943 O O . ARG A 1 145 ? 2.136 -5.679 -19.821 1.00 13.65 124 ARG A O 1
ATOM 951 N N . GLY A 1 146 ? 1.484 -6.568 -17.866 1.00 8.53 125 GLY A N 1
ATOM 952 C CA . GLY A 1 146 ? 1.705 -5.279 -17.115 1.00 10.05 125 GLY A CA 1
ATOM 953 C C . GLY A 1 146 ? 0.533 -4.354 -17.253 1.00 9.59 125 GLY A C 1
ATOM 954 O O . GLY A 1 146 ? 0.704 -3.132 -16.993 1.00 10.80 125 GLY A O 1
ATOM 955 N N . GLY A 1 147 ? -0.668 -4.805 -17.580 1.00 7.80 126 GLY A N 1
ATOM 956 C CA . GLY A 1 147 ? -1.827 -3.927 -17.739 1.00 8.99 126 GLY A CA 1
ATOM 957 C C . GLY A 1 147 ? -2.630 -3.734 -16.486 1.00 8.71 126 GLY A C 1
ATOM 958 O O . GLY A 1 147 ? -3.639 -2.987 -16.483 1.00 9.01 126 GLY A O 1
ATOM 959 N N . VAL A 1 148 ? -2.317 -4.502 -15.418 1.00 7.74 127 VAL A N 1
ATOM 960 C CA . VAL A 1 148 ? -2.948 -4.398 -14.076 1.00 10.00 127 VAL A CA 1
ATOM 961 C C . VAL A 1 148 ? -1.900 -4.384 -13.007 1.00 9.34 127 VAL A C 1
ATOM 962 O O . VAL A 1 148 ? -0.830 -4.957 -13.202 1.00 11.75 127 VAL A O 1
ATOM 966 N N . ALA A 1 149 ? -2.251 -3.896 -11.841 1.00 10.12 128 ALA A N 1
ATOM 967 C CA . ALA A 1 149 ? -1.411 -3.999 -10.639 1.00 10.85 128 ALA A CA 1
ATOM 968 C C . ALA A 1 149 ? -2.095 -4.958 -9.701 1.00 11.71 128 ALA A C 1
ATOM 969 O O . ALA A 1 149 ? -3.077 -4.656 -9.008 1.00 13.23 128 ALA A O 1
ATOM 971 N N . ALA A 1 150 ? -1.580 -6.196 -9.714 1.00 11.43 129 ALA A N 1
ATOM 972 C CA . ALA A 1 150 ? -2.146 -7.330 -8.968 1.00 12.18 129 ALA A CA 1
ATOM 973 C C . ALA A 1 150 ? -1.084 -8.004 -8.109 1.00 16.60 129 ALA A C 1
ATOM 974 O O . ALA A 1 150 ? -0.144 -8.538 -8.652 1.00 16.12 129 ALA A O 1
ATOM 976 N N . GLY A 1 151 ? -1.347 -7.958 -6.831 1.00 20.14 130 GLY A N 1
ATOM 977 C CA . GLY A 1 151 ? -0.407 -8.561 -5.847 1.00 22.11 130 GLY A CA 1
ATOM 978 C C . GLY A 1 151 ? 0.449 -7.461 -5.229 1.00 23.68 130 GLY A C 1
ATOM 979 O O . GLY A 1 151 ? 0.694 -6.370 -5.815 1.00 23.05 130 GLY A O 1
ATOM 980 N N . ARG A 1 152 ? 0.876 -7.726 -3.981 1.00 26.66 131 ARG A N 1
ATOM 981 C CA . ARG A 1 152 ? 1.691 -6.722 -3.256 1.00 27.44 131 ARG A CA 1
ATOM 982 C C . ARG A 1 152 ? 2.950 -6.472 -3.975 1.00 24.27 131 ARG A C 1
ATOM 983 O O . ARG A 1 152 ? 3.667 -7.375 -4.416 1.00 25.73 131 ARG A O 1
ATOM 991 N N . GLY A 1 153 ? 3.207 -5.176 -4.131 1.00 23.92 132 GLY A N 1
ATOM 992 C CA . GLY A 1 153 ? 4.431 -4.826 -4.839 1.00 22.77 132 GLY A CA 1
ATOM 993 C C . GLY A 1 153 ? 4.345 -4.825 -6.366 1.00 20.31 132 GLY A C 1
ATOM 994 O O . GLY A 1 153 ? 5.329 -4.595 -7.033 1.00 21.47 132 GLY A O 1
ATOM 995 N N . ASP A 1 154 ? 3.219 -5.234 -6.968 1.00 19.47 133 ASP A N 1
ATOM 996 C CA . ASP A 1 154 ? 3.254 -5.460 -8.392 1.00 19.22 133 ASP A CA 1
ATOM 997 C C . ASP A 1 154 ? 3.338 -4.158 -9.082 1.00 16.34 133 ASP A C 1
ATOM 998 O O . ASP A 1 154 ? 2.810 -3.173 -8.547 1.00 20.71 133 ASP A O 1
ATOM 1003 N N . VAL A 1 155 ? 4.008 -4.097 -10.187 1.00 13.57 134 VAL A N 1
ATOM 1004 C CA . VAL A 1 155 ? 4.176 -2.920 -11.009 1.00 14.22 134 VAL A CA 1
ATOM 1005 C C . VAL A 1 155 ? 3.333 -2.983 -12.274 1.00 13.20 134 VAL A C 1
ATOM 1006 O O . VAL A 1 155 ? 3.528 -3.870 -13.163 1.00 14.09 134 VAL A O 1
ATOM 1010 N N . LEU A 1 156 ? 2.447 -1.994 -12.445 1.00 11.69 135 LEU A N 1
ATOM 1011 C CA . LEU A 1 156 ? 1.696 -1.806 -13.731 1.00 10.62 135 LEU A CA 1
ATOM 1012 C C . LEU A 1 156 ? 2.579 -1.076 -14.689 1.00 11.32 135 LEU A C 1
ATOM 1013 O O . LEU A 1 156 ? 2.788 0.161 -14.565 1.00 12.55 135 LEU A O 1
ATOM 1018 N N . SER A 1 157 ? 3.233 -1.807 -15.595 1.00 12.04 136 SER A N 1
ATOM 1019 C CA . SER A 1 157 ? 4.218 -1.266 -16.456 1.00 12.29 136 SER A CA 1
ATOM 1020 C C . SER A 1 157 ? 3.637 -0.693 -17.754 1.00 12.61 136 SER A C 1
ATOM 1021 O O . SER A 1 157 ? 4.263 0.122 -18.431 1.00 14.84 136 SER A O 1
ATOM 1024 N N . SER A 1 158 ? 2.411 -1.122 -18.171 1.00 11.13 137 SER A N 1
ATOM 1025 C CA . SER A 1 158 ? 1.824 -0.668 -19.433 1.00 11.52 137 SER A CA 1
ATOM 1026 C C . SER A 1 158 ? 0.398 -0.141 -19.211 1.00 10.44 137 SER A C 1
ATOM 1027 O O . SER A 1 158 ? -0.562 -0.915 -19.479 1.00 10.85 137 SER A O 1
ATOM 1030 N N . PRO A 1 159 ? 0.237 1.172 -18.959 1.00 9.98 138 PRO A N 1
ATOM 1031 C CA . PRO A 1 159 ? -1.119 1.694 -18.937 1.00 10.84 138 PRO A CA 1
ATOM 1032 C C . PRO A 1 159 ? -1.852 1.590 -20.204 1.00 10.05 138 PRO A C 1
ATOM 1033 O O . PRO A 1 159 ? -3.091 1.412 -20.212 1.00 9.63 138 PRO A O 1
ATOM 1037 N N . VAL A 1 160 ? -1.169 1.592 -21.324 1.00 9.39 139 VAL A N 1
ATOM 1038 C CA . VAL A 1 160 ? -1.840 1.396 -22.560 1.00 9.94 139 VAL A CA 1
ATOM 1039 C C . VAL A 1 160 ? -2.545 0.063 -22.652 1.00 8.74 139 VAL A C 1
ATOM 1040 O O . VAL A 1 160 ? -3.715 -0.010 -23.027 1.00 9.08 139 VAL A O 1
ATOM 1044 N N . GLN A 1 161 ? -1.895 -1.011 -22.192 1.00 9.05 140 GLN A N 1
ATOM 1045 C CA . GLN A 1 161 ? -2.560 -2.322 -22.214 1.00 9.44 140 GLN A CA 1
ATOM 1046 C C . GLN A 1 161 ? -3.651 -2.358 -21.174 1.00 9.90 140 GLN A C 1
ATOM 1047 O O . GLN A 1 161 ? -4.632 -3.078 -21.321 1.00 9.67 140 GLN A O 1
ATOM 1053 N N . GLY A 1 162 ? -3.545 -1.553 -20.124 1.00 10.29 141 GLY A N 1
ATOM 1054 C CA . GLY A 1 162 ? -4.586 -1.479 -19.144 1.00 12.39 141 GLY A CA 1
ATOM 1055 C C . GLY A 1 162 ? -5.852 -0.968 -19.707 1.00 9.08 141 GLY A C 1
ATOM 1056 O O . GLY A 1 162 ? -6.950 -1.408 -19.232 1.00 10.96 141 GLY A O 1
ATOM 1057 N N . ALA A 1 163 ? -5.887 -0.171 -20.807 1.00 11.03 142 ALA A N 1
ATOM 1058 C CA . ALA A 1 163 ? -7.102 0.204 -21.416 1.00 10.09 142 ALA A CA 1
ATOM 1059 C C . ALA A 1 163 ? -7.908 -0.872 -21.967 1.00 10.37 142 ALA A C 1
ATOM 1060 O O . ALA A 1 163 ? -9.153 -0.871 -22.004 1.00 12.20 142 ALA A O 1
ATOM 1062 N N . LEU A 1 164 ? -7.276 -1.965 -22.427 1.00 9.03 143 LEU A N 1
ATOM 1063 C CA . LEU A 1 164 ? -7.877 -3.093 -22.926 1.00 10.14 143 LEU A CA 1
ATOM 1064 C C . LEU A 1 164 ? -8.816 -3.805 -21.992 1.00 8.54 143 LEU A C 1
ATOM 1065 O O . LEU A 1 164 ? -9.794 -4.434 -22.392 1.00 9.13 143 LEU A O 1
ATOM 1070 N N . TRP A 1 165 ? -8.510 -3.770 -20.671 1.00 6.82 144 TRP A N 1
ATOM 1071 C CA . TRP A 1 165 ? -9.343 -4.298 -19.723 1.00 6.82 144 TRP A CA 1
ATOM 1072 C C . TRP A 1 165 ? -10.671 -3.612 -19.620 1.00 6.04 144 TRP A C 1
ATOM 1073 O O . TRP A 1 165 ? -11.683 -4.277 -19.339 1.00 6.73 144 TRP A O 1
ATOM 1084 N N . GLY A 1 166 ? -10.676 -2.279 -19.806 1.00 6.60 145 GLY A N 1
ATOM 1085 C CA . GLY A 1 166 ? -11.976 -1.580 -19.812 1.00 7.25 145 GLY A CA 1
ATOM 1086 C C . GLY A 1 166 ? -12.850 -2.062 -20.953 1.00 5.90 145 GLY A C 1
ATOM 1087 O O . GLY A 1 166 ? -14.027 -2.342 -20.809 1.00 7.09 145 GLY A O 1
ATOM 1088 N N . LEU A 1 167 ? -12.265 -2.181 -22.164 1.00 6.86 146 LEU A N 1
ATOM 1089 C CA . LEU A 1 167 ? -12.973 -2.714 -23.318 1.00 6.57 146 LEU A CA 1
ATOM 1090 C C . LEU A 1 167 ? -13.440 -4.145 -23.077 1.00 6.84 146 LEU A C 1
ATOM 1091 O O . LEU A 1 167 ? -14.607 -4.522 -23.342 1.00 7.45 146 LEU A O 1
ATOM 1096 N N . GLY A 1 168 ? -12.542 -4.990 -22.557 1.00 7.16 147 GLY A N 1
ATOM 1097 C CA . GLY A 1 168 ? -12.824 -6.438 -22.396 1.00 7.20 147 GLY A CA 1
ATOM 1098 C C . GLY A 1 168 ? -14.037 -6.641 -21.498 1.00 6.73 147 GLY A C 1
ATOM 1099 O O . GLY A 1 168 ? -14.890 -7.455 -21.739 1.00 7.73 147 GLY A O 1
ATOM 1100 N N . ARG A 1 169 ? -14.104 -5.890 -20.361 1.00 6.68 148 ARG A N 1
ATOM 1101 C CA . ARG A 1 169 ? -15.246 -6.109 -19.479 1.00 7.05 148 ARG A CA 1
ATOM 1102 C C . ARG A 1 169 ? -16.553 -5.791 -20.195 1.00 7.03 148 ARG A C 1
ATOM 1103 O O . ARG A 1 169 ? -17.575 -6.450 -19.928 1.00 8.00 148 ARG A O 1
ATOM 1111 N N . VAL A 1 170 ? -16.557 -4.782 -21.070 1.00 7.71 149 VAL A N 1
ATOM 1112 C CA . VAL A 1 170 ? -17.796 -4.442 -21.808 1.00 8.12 149 VAL A CA 1
ATOM 1113 C C . VAL A 1 170 ? -18.058 -5.503 -22.865 1.00 6.63 149 VAL A C 1
ATOM 1114 O O . VAL A 1 170 ? -19.228 -5.892 -23.053 1.00 7.86 149 VAL A O 1
ATOM 1118 N N . ILE A 1 171 ? -17.073 -6.080 -23.543 1.00 6.93 150 ILE A N 1
ATOM 1119 C CA . ILE A 1 171 ? -17.304 -7.279 -24.396 1.00 7.30 150 ILE A CA 1
ATOM 1120 C C . ILE A 1 171 ? -17.933 -8.351 -23.603 1.00 7.02 150 ILE A C 1
ATOM 1121 O O . ILE A 1 171 ? -18.885 -9.041 -24.087 1.00 8.91 150 ILE A O 1
ATOM 1126 N N . GLY A 1 172 ? -17.569 -8.579 -22.347 1.00 7.39 151 GLY A N 1
ATOM 1127 C CA . GLY A 1 172 ? -18.184 -9.625 -21.559 1.00 8.14 151 GLY A CA 1
ATOM 1128 C C . GLY A 1 172 ? -19.654 -9.326 -21.244 1.00 9.20 151 GLY A C 1
ATOM 1129 O O . GLY A 1 172 ? -20.405 -10.291 -21.081 1.00 11.75 151 GLY A O 1
ATOM 1130 N N . LEU A 1 173 ? -20.033 -8.058 -21.155 1.00 7.52 152 LEU A N 1
ATOM 1131 C CA . LEU A 1 173 ? -21.429 -7.713 -20.909 1.00 8.30 152 LEU A CA 1
ATOM 1132 C C . LEU A 1 173 ? -22.258 -7.731 -22.175 1.00 7.83 152 LEU A C 1
ATOM 1133 O O . LEU A 1 173 ? -23.469 -8.078 -22.066 1.00 10.67 152 LEU A O 1
ATOM 1138 N N . GLU A 1 174 ? -21.703 -7.458 -23.322 1.00 8.18 153 GLU A N 1
ATOM 1139 C CA . GLU A 1 174 ? -22.450 -7.359 -24.604 1.00 7.18 153 GLU A CA 1
ATOM 1140 C C . GLU A 1 174 ? -22.426 -8.660 -25.358 1.00 6.98 153 GLU A C 1
ATOM 1141 O O . GLU A 1 174 ? -23.384 -8.969 -26.051 1.00 8.47 153 GLU A O 1
ATOM 1147 N N . HIS A 1 175 ? -21.386 -9.470 -25.231 1.00 7.37 154 HIS A N 1
ATOM 1148 C CA . HIS A 1 175 ? -21.210 -10.779 -25.905 1.00 7.38 154 HIS A CA 1
ATOM 1149 C C . HIS A 1 175 ? -20.780 -11.847 -24.887 1.00 7.92 154 HIS A C 1
ATOM 1150 O O . HIS A 1 175 ? -19.773 -12.516 -25.123 1.00 7.88 154 HIS A O 1
ATOM 1157 N N . PRO A 1 176 ? -21.574 -12.051 -23.830 1.00 8.07 155 PRO A N 1
ATOM 1158 C CA . PRO A 1 176 ? -21.138 -12.964 -22.738 1.00 9.15 155 PRO A CA 1
ATOM 1159 C C . PRO A 1 176 ? -20.905 -14.362 -23.224 1.00 9.25 155 PRO A C 1
ATOM 1160 O O . PRO A 1 176 ? -20.016 -15.068 -22.681 1.00 11.87 155 PRO A O 1
ATOM 1164 N N . ASP A 1 177 ? -21.592 -14.858 -24.235 1.00 8.22 156 ASP A N 1
ATOM 1165 C CA . ASP A 1 177 ? -21.483 -16.237 -24.642 1.00 8.54 156 ASP A CA 1
ATOM 1166 C C . ASP A 1 177 ? -20.238 -16.535 -25.409 1.00 10.49 156 ASP A C 1
ATOM 1167 O O . ASP A 1 177 ? -19.864 -17.750 -25.500 1.00 12.40 156 ASP A O 1
ATOM 1172 N N . ARG A 1 178 ? -19.577 -15.549 -25.997 1.00 8.08 157 ARG A N 1
ATOM 1173 C CA . ARG A 1 178 ? -18.346 -15.711 -26.739 1.00 9.53 157 ARG A CA 1
ATOM 1174 C C . ARG A 1 178 ? -17.178 -14.967 -26.134 1.00 8.02 157 ARG A C 1
ATOM 1175 O O . ARG A 1 178 ? -16.192 -14.717 -26.802 1.00 8.07 157 ARG A O 1
ATOM 1183 N N . TRP A 1 179 ? -17.252 -14.590 -24.887 1.00 8.87 158 TRP A N 1
ATOM 1184 C CA . TRP A 1 179 ? -16.194 -13.922 -24.174 1.00 7.37 158 TRP A CA 1
ATOM 1185 C C . TRP A 1 179 ? -15.556 -14.839 -23.203 1.00 9.17 158 TRP A C 1
ATOM 1186 O O . TRP A 1 179 ? -16.267 -15.458 -22.342 1.00 9.51 158 TRP A O 1
ATOM 1197 N N . GLY A 1 180 ? -14.257 -15.007 -23.273 1.00 7.13 159 GLY A N 1
ATOM 1198 C CA . GLY A 1 180 ? -13.510 -15.767 -22.272 1.00 7.95 159 GLY A CA 1
ATOM 1199 C C . GLY A 1 180 ? -13.105 -14.931 -21.086 1.00 7.95 159 GLY A C 1
ATOM 1200 O O . GLY A 1 180 ? -13.614 -15.120 -19.997 1.00 9.60 159 GLY A O 1
ATOM 1201 N N . GLY A 1 181 ? -12.247 -13.968 -21.316 1.00 6.69 160 GLY A N 1
ATOM 1202 C CA . GLY A 1 181 ? -11.799 -13.113 -20.241 1.00 6.87 160 GLY A CA 1
ATOM 1203 C C . GLY A 1 181 ? -10.495 -12.424 -20.556 1.00 6.28 160 GLY A C 1
ATOM 1204 O O . GLY A 1 181 ? -10.027 -12.373 -21.732 1.00 6.33 160 GLY A O 1
ATOM 1205 N N . LEU A 1 182 ? -9.893 -11.847 -19.485 1.00 6.25 161 LEU A N 1
ATOM 1206 C CA . LEU A 1 182 ? -8.644 -11.174 -19.566 1.00 5.52 161 LEU A CA 1
ATOM 1207 C C . LEU A 1 182 ? -7.671 -11.856 -18.623 1.00 6.16 161 LEU A C 1
ATOM 1208 O O . LEU A 1 182 ? -8.022 -12.212 -17.516 1.00 7.17 161 LEU A O 1
ATOM 1213 N N . ILE A 1 183 ? -6.420 -11.964 -19.095 1.00 5.93 162 ILE A N 1
ATOM 1214 C CA . ILE A 1 183 ? -5.316 -12.590 -18.250 1.00 7.34 162 ILE A CA 1
ATOM 1215 C C . ILE A 1 183 ? -4.097 -11.709 -18.394 1.00 6.96 162 ILE A C 1
ATOM 1216 O O . ILE A 1 183 ? -3.613 -11.520 -19.548 1.00 7.14 162 ILE A O 1
ATOM 1221 N N . ASP A 1 184 ? -3.583 -11.184 -17.279 1.00 6.23 163 ASP A N 1
ATOM 1222 C CA . ASP A 1 184 ? -2.298 -10.521 -17.315 1.00 6.54 163 ASP A CA 1
ATOM 1223 C C . ASP A 1 184 ? -1.190 -11.471 -16.984 1.00 7.54 163 ASP A C 1
ATOM 1224 O O . ASP A 1 184 ? -1.176 -12.159 -15.933 1.00 9.29 163 ASP A O 1
ATOM 1229 N N . LEU A 1 185 ? -0.150 -11.458 -17.769 1.00 9.25 164 LEU A N 1
ATOM 1230 C CA . LEU A 1 185 ? 1.050 -12.330 -17.598 1.00 9.04 164 LEU A CA 1
ATOM 1231 C C . LEU A 1 185 ? 2.074 -11.624 -16.850 1.00 10.47 164 LEU A C 1
ATOM 1232 O O . LEU A 1 185 ? 2.155 -10.421 -16.864 1.00 11.08 164 LEU A O 1
ATOM 1237 N N . PRO A 1 186 ? 2.958 -12.396 -16.152 1.00 11.36 165 PRO A N 1
ATOM 1238 C CA . PRO A 1 186 ? 4.112 -11.820 -15.439 1.00 15.58 165 PRO A CA 1
ATOM 1239 C C . PRO A 1 186 ? 5.167 -11.480 -16.420 1.00 12.45 165 PRO A C 1
ATOM 1240 O O . PRO A 1 186 ? 5.162 -11.768 -17.588 1.00 15.13 165 PRO A O 1
ATOM 1244 N N . GLU A 1 187 ? 6.213 -10.833 -15.791 1.00 20.03 166 GLU A N 1
ATOM 1245 C CA . GLU A 1 187 ? 7.372 -10.522 -16.695 1.00 23.34 166 GLU A CA 1
ATOM 1246 C C . GLU A 1 187 ? 8.118 -11.683 -17.158 1.00 22.74 166 GLU A C 1
ATOM 1247 O O . GLU A 1 187 ? 8.443 -11.691 -18.324 1.00 26.56 166 GLU A O 1
ATOM 1253 N N . THR A 1 188 ? 8.165 -12.725 -16.382 1.00 18.91 167 THR A N 1
ATOM 1254 C CA . THR A 1 188 ? 8.813 -13.793 -17.033 1.00 21.57 167 THR A CA 1
ATOM 1255 C C . THR A 1 188 ? 7.878 -14.940 -17.033 1.00 16.32 167 THR A C 1
ATOM 1256 O O . THR A 1 188 ? 7.343 -15.409 -16.035 1.00 18.25 167 THR A O 1
ATOM 1260 N N . VAL A 1 189 ? 7.623 -15.362 -18.337 1.00 17.04 168 VAL A N 1
ATOM 1261 C CA . VAL A 1 189 ? 6.618 -16.451 -18.439 1.00 15.73 168 VAL A CA 1
ATOM 1262 C C . VAL A 1 189 ? 7.403 -17.780 -18.403 1.00 15.54 168 VAL A C 1
ATOM 1263 O O . VAL A 1 189 ? 7.820 -18.281 -19.527 1.00 16.89 168 VAL A O 1
ATOM 1267 N N . ASP A 1 190 ? 7.675 -18.292 -17.222 1.00 14.38 169 ASP A N 1
ATOM 1268 C CA . ASP A 1 190 ? 8.351 -19.524 -16.924 1.00 14.94 169 ASP A CA 1
ATOM 1269 C C . ASP A 1 190 ? 7.368 -20.614 -17.086 1.00 17.80 169 ASP A C 1
ATOM 1270 O O . ASP A 1 190 ? 6.146 -20.351 -17.435 1.00 16.19 169 ASP A O 1
ATOM 1275 N N . THR A 1 191 ? 7.815 -21.832 -16.890 1.00 17.13 170 THR A N 1
ATOM 1276 C CA . THR A 1 191 ? 6.961 -22.941 -17.231 1.00 17.10 170 THR A CA 1
ATOM 1277 C C . THR A 1 191 ? 5.778 -22.973 -16.137 1.00 16.34 170 THR A C 1
ATOM 1278 O O . THR A 1 191 ? 4.635 -23.403 -16.477 1.00 16.23 170 THR A O 1
ATOM 1282 N N . ARG A 1 192 ? 5.962 -22.481 -14.968 1.00 16.33 171 ARG A N 1
ATOM 1283 C CA . ARG A 1 192 ? 4.876 -22.466 -13.941 1.00 16.90 171 ARG A CA 1
ATOM 1284 C C . ARG A 1 192 ? 3.805 -21.467 -14.408 1.00 13.95 171 ARG A C 1
ATOM 1285 O O . ARG A 1 192 ? 2.570 -21.765 -14.331 1.00 13.67 171 ARG A O 1
ATOM 1293 N N . ALA A 1 193 ? 4.222 -20.321 -14.918 1.00 12.44 172 ALA A N 1
ATOM 1294 C CA . ALA A 1 193 ? 3.284 -19.353 -15.469 1.00 11.08 172 ALA A CA 1
ATOM 1295 C C . ALA A 1 193 ? 2.591 -19.869 -16.703 1.00 11.19 172 ALA A C 1
ATOM 1296 O O . ALA A 1 193 ? 1.407 -19.707 -16.870 1.00 10.40 172 ALA A O 1
ATOM 1298 N N . ALA A 1 194 ? 3.369 -20.525 -17.606 1.00 13.31 173 ALA A N 1
ATOM 1299 C CA . ALA A 1 194 ? 2.812 -21.141 -18.754 1.00 10.99 173 ALA A CA 1
ATOM 1300 C C . ALA A 1 194 ? 1.739 -22.193 -18.453 1.00 11.35 173 ALA A C 1
ATOM 1301 O O . ALA A 1 194 ? 0.691 -22.236 -19.184 1.00 12.02 173 ALA A O 1
ATOM 1303 N N . ALA A 1 195 ? 1.995 -22.993 -17.459 1.00 11.90 174 ALA A N 1
ATOM 1304 C CA . ALA A 1 195 ? 1.021 -24.060 -17.124 1.00 11.89 174 ALA A CA 1
ATOM 1305 C C . ALA A 1 195 ? -0.240 -23.387 -16.520 1.00 11.13 174 ALA A C 1
ATOM 1306 O O . ALA A 1 195 ? -1.349 -23.946 -16.738 1.00 10.59 174 ALA A O 1
ATOM 1308 N N . ARG A 1 196 ? -0.065 -22.361 -15.737 1.00 9.26 175 ARG A N 1
ATOM 1309 C CA . ARG A 1 196 ? -1.229 -21.595 -15.285 1.00 8.96 175 ARG A CA 1
ATOM 1310 C C . ARG A 1 196 ? -2.023 -21.086 -16.450 1.00 8.82 175 ARG A C 1
ATOM 1311 O O . ARG A 1 196 ? -3.282 -21.157 -16.431 1.00 8.88 175 ARG A O 1
ATOM 1319 N N . LEU A 1 197 ? -1.381 -20.510 -17.474 1.00 8.67 176 LEU A N 1
ATOM 1320 C CA . LEU A 1 197 ? -2.110 -19.998 -18.620 1.00 8.66 176 LEU A CA 1
ATOM 1321 C C . LEU A 1 197 ? -2.888 -21.056 -19.346 1.00 8.54 176 LEU A C 1
ATOM 1322 O O . LEU A 1 197 ? -4.075 -20.922 -19.621 1.00 9.68 176 LEU A O 1
ATOM 1327 N N . THR A 1 198 ? -2.204 -22.113 -19.759 1.00 9.03 177 THR A N 1
ATOM 1328 C CA . THR A 1 198 ? -2.897 -23.154 -20.505 1.00 8.79 177 THR A CA 1
ATOM 1329 C C . THR A 1 198 ? -3.951 -23.880 -19.671 1.00 9.55 177 THR A C 1
ATOM 1330 O O . THR A 1 198 ? -4.976 -24.252 -20.215 1.00 11.11 177 THR A O 1
ATOM 1334 N N . GLY A 1 199 ? -3.686 -24.039 -18.384 1.00 8.89 178 GLY A N 1
ATOM 1335 C CA . GLY A 1 199 ? -4.753 -24.576 -17.492 1.00 9.00 178 GLY A CA 1
ATOM 1336 C C . GLY A 1 199 ? -5.971 -23.702 -17.465 1.00 9.56 178 GLY A C 1
ATOM 1337 O O . GLY A 1 199 ? -7.107 -24.204 -17.511 1.00 10.95 178 GLY A O 1
ATOM 1338 N N . LEU A 1 200 ? -5.796 -22.386 -17.321 1.00 9.99 179 LEU A N 1
ATOM 1339 C CA . LEU A 1 200 ? -6.966 -21.463 -17.325 1.00 9.64 179 LEU A CA 1
ATOM 1340 C C . LEU A 1 200 ? -7.674 -21.549 -18.598 1.00 10.48 179 LEU A C 1
ATOM 1341 O O . LEU A 1 200 ? -8.934 -21.516 -18.634 1.00 10.08 179 LEU A O 1
ATOM 1346 N N . LEU A 1 201 ? -7.007 -21.659 -19.740 1.00 9.78 180 LEU A N 1
ATOM 1347 C CA . LEU A 1 201 ? -7.680 -21.760 -21.038 1.00 9.58 180 LEU A CA 1
ATOM 1348 C C . LEU A 1 201 ? -8.459 -23.060 -21.109 1.00 10.43 180 LEU A C 1
ATOM 1349 O O . LEU A 1 201 ? -9.491 -23.085 -21.804 1.00 14.62 180 LEU A O 1
ATOM 1354 N N . ALA A 1 202 ? -8.023 -24.145 -20.492 1.00 12.91 181 ALA A N 1
ATOM 1355 C CA . ALA A 1 202 ? -8.791 -25.371 -20.389 1.00 12.16 181 ALA A CA 1
ATOM 1356 C C . ALA A 1 202 ? -10.019 -25.173 -19.551 1.00 13.02 181 ALA A C 1
ATOM 1357 O O . ALA A 1 202 ? -11.157 -25.646 -19.940 1.00 17.30 181 ALA A O 1
ATOM 1359 N N . ASP A 1 203 ? -9.882 -24.555 -18.416 1.00 12.05 182 ASP A N 1
ATOM 1360 C CA . ASP A 1 203 ? -11.039 -24.319 -17.502 1.00 12.70 182 ASP A CA 1
ATOM 1361 C C . ASP A 1 203 ? -10.606 -23.278 -16.502 1.00 12.56 182 ASP A C 1
ATOM 1362 O O . ASP A 1 203 ? -9.654 -23.429 -15.762 1.00 12.38 182 ASP A O 1
ATOM 1367 N N . ALA A 1 204 ? -11.373 -22.137 -16.459 1.00 12.49 183 ALA A N 1
ATOM 1368 C CA . ALA A 1 204 ? -10.996 -21.001 -15.642 1.00 12.98 183 ALA A CA 1
ATOM 1369 C C . ALA A 1 204 ? -11.793 -20.910 -14.298 1.00 13.92 183 ALA A C 1
ATOM 1370 O O . ALA A 1 204 ? -11.696 -19.929 -13.597 1.00 12.38 183 ALA A O 1
ATOM 1372 N N . GLY A 1 205 ? -12.536 -21.923 -13.952 1.00 15.22 184 GLY A N 1
ATOM 1373 C CA . GLY A 1 205 ? -13.263 -21.905 -12.654 1.00 19.06 184 GLY A CA 1
ATOM 1374 C C . GLY A 1 205 ? -14.320 -20.772 -12.594 1.00 16.63 184 GLY A C 1
ATOM 1375 O O . GLY A 1 205 ? -14.557 -20.367 -11.383 1.00 21.75 184 GLY A O 1
ATOM 1376 N N . GLY A 1 206 ? -14.844 -20.270 -13.722 1.00 15.03 185 GLY A N 1
ATOM 1377 C CA . GLY A 1 206 ? -15.847 -19.139 -13.753 1.00 16.67 185 GLY A CA 1
ATOM 1378 C C . GLY A 1 206 ? -15.120 -17.817 -13.586 1.00 16.40 185 GLY A C 1
ATOM 1379 O O . GLY A 1 206 ? -15.802 -16.772 -13.573 1.00 20.95 185 GLY A O 1
ATOM 1380 N N . GLU A 1 207 ? -13.820 -17.751 -13.422 1.00 10.25 186 GLU A N 1
ATOM 1381 C CA . GLU A 1 207 ? -13.088 -16.504 -13.358 1.00 9.51 186 GLU A CA 1
ATOM 1382 C C . GLU A 1 207 ? -12.826 -15.924 -14.757 1.00 8.63 186 GLU A C 1
ATOM 1383 O O . GLU A 1 207 ? -12.663 -16.705 -15.735 1.00 9.78 186 GLU A O 1
ATOM 1389 N N . ASP A 1 208 ? -12.696 -14.590 -14.888 1.00 7.58 187 ASP A N 1
ATOM 1390 C CA . ASP A 1 208 ? -12.539 -14.002 -16.230 1.00 7.78 187 ASP A CA 1
ATOM 1391 C C . ASP A 1 208 ? -11.723 -12.736 -16.111 1.00 7.03 187 ASP A C 1
ATOM 1392 O O . ASP A 1 208 ? -11.574 -12.044 -17.159 1.00 6.79 187 ASP A O 1
ATOM 1397 N N . GLN A 1 209 ? -11.119 -12.368 -14.977 1.00 6.52 188 GLN A N 1
ATOM 1398 C CA . GLN A 1 209 ? -10.290 -11.187 -14.872 1.00 6.24 188 GLN A CA 1
ATOM 1399 C C . GLN A 1 209 ? -9.129 -11.622 -13.965 1.00 7.06 188 GLN A C 1
ATOM 1400 O O . GLN A 1 209 ? -9.206 -11.526 -12.749 1.00 7.32 188 GLN A O 1
ATOM 1406 N N . LEU A 1 210 ? -8.043 -12.112 -14.591 1.00 6.73 189 LEU A N 1
ATOM 1407 C CA . LEU A 1 210 ? -7.031 -12.930 -13.921 1.00 6.49 189 LEU A CA 1
ATOM 1408 C C . LEU A 1 210 ? -5.634 -12.350 -14.100 1.00 7.50 189 LEU A C 1
ATOM 1409 O O . LEU A 1 210 ? -5.348 -11.726 -15.149 1.00 7.21 189 LEU A O 1
ATOM 1414 N N . ALA A 1 211 ? -4.775 -12.512 -13.095 1.00 8.48 190 ALA A N 1
ATOM 1415 C CA . ALA A 1 211 ? -3.356 -12.147 -13.220 1.00 7.88 190 ALA A CA 1
ATOM 1416 C C . ALA A 1 211 ? -2.544 -13.338 -12.752 1.00 9.16 190 ALA A C 1
ATOM 1417 O O . ALA A 1 211 ? -2.736 -13.892 -11.667 1.00 10.53 190 ALA A O 1
ATOM 1419 N N . ILE A 1 212 ? -1.625 -13.747 -13.646 1.00 8.51 191 ILE A N 1
ATOM 1420 C CA . ILE A 1 212 ? -0.699 -14.879 -13.339 1.00 9.77 191 ILE A CA 1
ATOM 1421 C C . ILE A 1 212 ? 0.543 -14.239 -12.762 1.00 9.50 191 ILE A C 1
ATOM 1422 O O . ILE A 1 212 ? 1.140 -13.350 -13.364 1.00 10.68 191 ILE A O 1
ATOM 1427 N N . ARG A 1 213 ? 0.880 -14.630 -11.521 1.00 9.91 192 ARG A N 1
ATOM 1428 C CA . ARG A 1 213 ? 2.080 -14.048 -10.850 1.00 12.93 192 ARG A CA 1
ATOM 1429 C C . ARG A 1 213 ? 2.923 -15.204 -10.330 1.00 12.62 192 ARG A C 1
ATOM 1430 O O . ARG A 1 213 ? 2.508 -16.355 -10.313 1.00 12.13 192 ARG A O 1
ATOM 1438 N N . GLY A 1 214 ? 4.117 -14.827 -9.817 1.00 15.59 193 GLY A N 1
ATOM 1439 C CA . GLY A 1 214 ? 5.021 -15.947 -9.334 1.00 16.94 193 GLY A CA 1
ATOM 1440 C C . GLY A 1 214 ? 4.386 -16.749 -8.228 1.00 18.86 193 GLY A C 1
ATOM 1441 O O . GLY A 1 214 ? 4.494 -18.017 -8.279 1.00 20.21 193 GLY A O 1
ATOM 1442 N N . SER A 1 215 ? 3.656 -16.041 -7.348 1.00 18.12 194 SER A N 1
ATOM 1443 C CA . SER A 1 215 ? 3.065 -16.730 -6.171 1.00 23.28 194 SER A CA 1
ATOM 1444 C C . SER A 1 215 ? 1.826 -17.581 -6.468 1.00 22.67 194 SER A C 1
ATOM 1445 O O . SER A 1 215 ? 1.328 -18.387 -5.642 1.00 24.13 194 SER A O 1
ATOM 1448 N N . GLY A 1 216 ? 1.206 -17.358 -7.651 1.00 17.32 195 GLY A N 1
ATOM 1449 C CA . GLY A 1 216 ? -0.014 -18.076 -7.939 1.00 16.30 195 GLY A CA 1
ATOM 1450 C C . GLY A 1 216 ? -0.883 -17.229 -8.920 1.00 11.34 195 GLY A C 1
ATOM 1451 O O . GLY A 1 216 ? -0.491 -16.138 -9.376 1.00 15.15 195 GLY A O 1
ATOM 1452 N N . VAL A 1 217 ? -2.095 -17.669 -9.069 1.00 11.02 196 VAL A N 1
ATOM 1453 C CA . VAL A 1 217 ? -3.081 -16.921 -9.955 1.00 10.23 196 VAL A CA 1
ATOM 1454 C C . VAL A 1 217 ? -3.985 -16.119 -9.028 1.00 10.62 196 VAL A C 1
ATOM 1455 O O . VAL A 1 217 ? -4.492 -16.611 -7.968 1.00 12.22 196 VAL A O 1
ATOM 1459 N N . LEU A 1 218 ? -4.098 -14.855 -9.383 1.00 9.64 197 LEU A N 1
ATOM 1460 C CA . LEU A 1 218 ? -5.011 -13.891 -8.680 1.00 9.37 197 LEU A CA 1
ATOM 1461 C C . LEU A 1 218 ? -6.117 -13.484 -9.569 1.00 8.15 197 LEU A C 1
ATOM 1462 O O . LEU A 1 218 ? -6.029 -13.542 -10.830 1.00 9.43 197 LEU A O 1
ATOM 1467 N N . ALA A 1 219 ? -7.254 -13.125 -8.954 1.00 8.24 198 ALA A N 1
ATOM 1468 C CA . ALA A 1 219 ? -8.407 -12.653 -9.732 1.00 7.37 198 ALA A CA 1
ATOM 1469 C C . ALA A 1 219 ? -8.953 -11.386 -9.131 1.00 8.01 198 ALA A C 1
ATOM 1470 O O . ALA A 1 219 ? -8.853 -11.117 -7.910 1.00 8.65 198 ALA A O 1
ATOM 1472 N N . ARG A 1 220 ? -9.593 -10.596 -9.972 1.00 7.03 199 ARG A N 1
ATOM 1473 C CA . ARG A 1 220 ? -10.022 -9.248 -9.619 1.00 7.75 199 ARG A CA 1
ATOM 1474 C C . ARG A 1 220 ? -11.311 -9.211 -8.848 1.00 8.15 199 ARG A C 1
ATOM 1475 O O . ARG A 1 220 ? -12.258 -9.989 -9.144 1.00 7.77 199 ARG A O 1
ATOM 1483 N N . ARG A 1 221 ? -11.370 -8.386 -7.802 1.00 7.16 200 ARG A N 1
ATOM 1484 C CA . ARG A 1 221 ? -12.501 -8.349 -6.907 1.00 7.82 200 ARG A CA 1
ATOM 1485 C C . ARG A 1 221 ? -12.839 -6.894 -6.578 1.00 8.14 200 ARG A C 1
ATOM 1486 O O . ARG A 1 221 ? -11.966 -6.059 -6.418 1.00 9.28 200 ARG A O 1
ATOM 1494 N N . LEU A 1 222 ? -14.151 -6.649 -6.382 1.00 8.79 201 LEU A N 1
ATOM 1495 C CA . LEU A 1 222 ? -14.587 -5.335 -5.904 1.00 7.58 201 LEU A CA 1
ATOM 1496 C C . LEU A 1 222 ? -14.959 -5.428 -4.448 1.00 9.53 201 LEU A C 1
ATOM 1497 O O . LEU A 1 222 ? -15.670 -6.363 -4.044 1.00 9.33 201 LEU A O 1
ATOM 1502 N N . ALA A 1 223 ? -14.472 -4.530 -3.585 1.00 8.73 202 ALA A N 1
ATOM 1503 C CA . ALA A 1 223 ? -14.791 -4.598 -2.156 1.00 9.57 202 ALA A CA 1
ATOM 1504 C C . ALA A 1 223 ? -15.131 -3.229 -1.651 1.00 10.43 202 ALA A C 1
ATOM 1505 O O . ALA A 1 223 ? -14.655 -2.207 -2.160 1.00 10.07 202 ALA A O 1
ATOM 1507 N N . HIS A 1 224 ? -15.905 -3.173 -0.553 1.00 10.80 203 HIS A N 1
ATOM 1508 C CA . HIS A 1 224 ? -16.011 -1.898 0.149 1.00 10.33 203 HIS A CA 1
ATOM 1509 C C . HIS A 1 224 ? -14.635 -1.442 0.621 1.00 11.03 203 HIS A C 1
ATOM 1510 O O . HIS A 1 224 ? -13.803 -2.232 1.109 1.00 13.41 203 HIS A O 1
ATOM 1517 N N . ALA A 1 225 ? -14.388 -0.162 0.509 1.00 10.23 204 ALA A N 1
ATOM 1518 C CA . ALA A 1 225 ? -13.086 0.402 0.967 1.00 14.18 204 ALA A CA 1
ATOM 1519 C C . ALA A 1 225 ? -13.100 0.573 2.500 1.00 13.27 204 ALA A C 1
ATOM 1520 O O . ALA A 1 225 ? -14.124 0.548 3.122 1.00 14.28 204 ALA A O 1
ATOM 1522 N N . ALA A 1 226 ? -11.875 0.581 2.994 1.00 18.04 205 ALA A N 1
ATOM 1523 C CA . ALA A 1 226 ? -11.750 0.753 4.463 1.00 18.71 205 ALA A CA 1
ATOM 1524 C C . ALA A 1 226 ? -12.363 2.107 4.894 1.00 19.34 205 ALA A C 1
ATOM 1525 O O . ALA A 1 226 ? -12.288 3.097 4.169 1.00 14.68 205 ALA A O 1
ATOM 1527 N N . PRO A 1 227 ? -13.047 2.148 6.059 1.00 17.21 206 PRO A N 1
ATOM 1528 C CA . PRO A 1 227 ? -13.638 3.429 6.542 1.00 17.84 206 PRO A CA 1
ATOM 1529 C C . PRO A 1 227 ? -12.548 4.503 6.747 1.00 17.95 206 PRO A C 1
ATOM 1530 O O . PRO A 1 227 ? -11.415 4.194 6.991 1.00 17.71 206 PRO A O 1
ATOM 1534 N N . ALA A 1 228 ? -12.882 5.733 6.533 1.00 16.50 207 ALA A N 1
ATOM 1535 C CA . ALA A 1 228 ? -11.883 6.827 6.519 1.00 16.70 207 ALA A CA 1
ATOM 1536 C C . ALA A 1 228 ? -11.064 7.035 7.771 1.00 20.72 207 ALA A C 1
ATOM 1537 O O . ALA A 1 228 ? -11.646 7.046 8.745 1.00 18.99 207 ALA A O 1
ATOM 1539 N N . VAL A 1 229 ? -9.762 7.262 7.623 1.00 20.16 208 VAL A N 1
ATOM 1540 C CA . VAL A 1 229 ? -8.961 7.662 8.800 1.00 22.25 208 VAL A CA 1
ATOM 1541 C C . VAL A 1 229 ? -8.387 9.013 8.584 1.00 21.82 208 VAL A C 1
ATOM 1542 O O . VAL A 1 229 ? -7.459 9.240 7.720 1.00 21.04 208 VAL A O 1
ATOM 1546 N N . PRO A 1 230 ? -8.919 9.961 9.376 1.00 20.96 209 PRO A N 1
ATOM 1547 C CA . PRO A 1 230 ? -8.540 11.348 9.134 1.00 22.67 209 PRO A CA 1
ATOM 1548 C C . PRO A 1 230 ? -6.988 11.516 9.372 1.00 22.56 209 PRO A C 1
ATOM 1549 O O . PRO A 1 230 ? -6.381 10.888 10.289 1.00 22.66 209 PRO A O 1
ATOM 1553 N N . GLY A 1 231 ? -6.277 12.221 8.438 1.00 19.64 210 GLY A N 1
ATOM 1554 C CA . GLY A 1 231 ? -4.867 12.365 8.706 1.00 22.34 210 GLY A CA 1
ATOM 1555 C C . GLY A 1 231 ? -3.943 11.297 8.189 1.00 21.53 210 GLY A C 1
ATOM 1556 O O . GLY A 1 231 ? -2.686 11.471 7.991 1.00 24.06 210 GLY A O 1
ATOM 1557 N N . SER A 1 232 ? -4.477 10.142 7.866 1.00 23.13 211 SER A N 1
ATOM 1558 C CA . SER A 1 232 ? -3.671 8.990 7.668 1.00 23.21 211 SER A CA 1
ATOM 1559 C C . SER A 1 232 ? -2.754 9.082 6.436 1.00 24.25 211 SER A C 1
ATOM 1560 O O . SER A 1 232 ? -1.622 8.488 6.369 1.00 25.50 211 SER A O 1
ATOM 1563 N N . GLY A 1 233 ? -3.194 9.823 5.427 1.00 21.85 212 GLY A N 1
ATOM 1564 C CA . GLY A 1 233 ? -2.525 9.977 4.153 1.00 23.30 212 GLY A CA 1
ATOM 1565 C C . GLY A 1 233 ? -1.609 11.170 4.146 1.00 24.38 212 GLY A C 1
ATOM 1566 O O . GLY A 1 233 ? -0.848 11.316 3.198 1.00 25.09 212 GLY A O 1
ATOM 1567 N N . LYS A 1 234 ? -1.534 11.927 5.198 1.00 24.71 213 LYS A N 1
ATOM 1568 C CA . LYS A 1 234 ? -0.760 13.145 5.216 1.00 27.75 213 LYS A CA 1
ATOM 1569 C C . LYS A 1 234 ? -0.939 13.996 3.984 1.00 27.19 213 LYS A C 1
ATOM 1570 O O . LYS A 1 234 ? 0.077 14.425 3.400 1.00 29.23 213 LYS A O 1
ATOM 1576 N N . ARG A 1 235 ? -2.176 14.241 3.640 1.00 23.16 214 ARG A N 1
ATOM 1577 C CA . ARG A 1 235 ? -2.543 15.116 2.453 1.00 22.29 214 ARG A CA 1
ATOM 1578 C C . ARG A 1 235 ? -2.108 16.546 2.832 1.00 23.47 214 ARG A C 1
ATOM 1579 O O . ARG A 1 235 ? -2.541 17.082 3.862 1.00 25.21 214 ARG A O 1
ATOM 1587 N N . PRO A 1 236 ? -1.300 17.206 1.994 1.00 22.61 215 PRO A N 1
ATOM 1588 C CA . PRO A 1 236 ? -0.898 18.568 2.383 1.00 22.30 215 PRO A CA 1
ATOM 1589 C C . PRO A 1 236 ? -2.036 19.553 2.147 1.00 21.63 215 PRO A C 1
ATOM 1590 O O . PRO A 1 236 ? -2.838 19.302 1.295 1.00 23.30 215 PRO A O 1
ATOM 1594 N N . PRO A 1 237 ? -2.046 20.706 2.883 1.00 21.49 216 PRO A N 1
ATOM 1595 C CA . PRO A 1 237 ? -3.095 21.722 2.757 1.00 19.60 216 PRO A CA 1
ATOM 1596 C C . PRO A 1 237 ? -3.171 22.154 1.313 1.00 18.56 216 PRO A C 1
ATOM 1597 O O . PRO A 1 237 ? -2.129 22.156 0.718 1.00 22.42 216 PRO A O 1
ATOM 1601 N N . VAL A 1 238 ? -4.395 22.375 0.794 1.00 18.84 217 VAL A N 1
ATOM 1602 C CA . VAL A 1 238 ? -4.579 22.852 -0.615 1.00 17.74 217 VAL A CA 1
ATOM 1603 C C . VAL A 1 238 ? -3.985 24.256 -0.663 1.00 19.78 217 VAL A C 1
ATOM 1604 O O . VAL A 1 238 ? -4.360 25.065 0.228 1.00 20.69 217 VAL A O 1
ATOM 1608 N N . HIS A 1 239 ? -3.131 24.559 -1.612 1.00 17.83 218 HIS A N 1
ATOM 1609 C CA . HIS A 1 239 ? -2.434 25.868 -1.762 1.00 18.46 218 HIS A CA 1
ATOM 1610 C C . HIS A 1 239 ? -1.884 26.058 -3.153 1.00 17.85 218 HIS A C 1
ATOM 1611 O O . HIS A 1 239 ? -2.028 25.143 -3.936 1.00 19.18 218 HIS A O 1
ATOM 1618 N N . GLY A 1 240 ? -1.235 27.167 -3.498 1.00 19.16 219 GLY A N 1
ATOM 1619 C CA . GLY A 1 240 ? -0.543 27.364 -4.774 1.00 18.65 219 GLY A CA 1
ATOM 1620 C C . GLY A 1 240 ? -1.573 27.335 -5.948 1.00 13.25 219 GLY A C 1
ATOM 1621 O O . GLY A 1 240 ? -2.683 27.695 -5.736 1.00 16.79 219 GLY A O 1
ATOM 1622 N N . SER A 1 241 ? -1.050 26.903 -7.103 1.00 15.29 220 SER A N 1
ATOM 1623 C CA . SER A 1 241 ? -1.974 26.829 -8.327 1.00 14.34 220 SER A CA 1
ATOM 1624 C C . SER A 1 241 ? -2.482 25.367 -8.445 1.00 12.24 220 SER A C 1
ATOM 1625 O O . SER A 1 241 ? -1.689 24.421 -8.478 1.00 12.82 220 SER A O 1
ATOM 1628 N N . VAL A 1 242 ? -3.740 25.239 -8.695 1.00 11.12 221 VAL A N 1
ATOM 1629 C CA . VAL A 1 242 ? -4.356 23.896 -8.926 1.00 10.50 221 VAL A CA 1
ATOM 1630 C C . VAL A 1 242 ? -5.029 23.928 -10.264 1.00 9.58 221 VAL A C 1
ATOM 1631 O O . VAL A 1 242 ? -5.877 24.824 -10.487 1.00 10.31 221 VAL A O 1
ATOM 1635 N N . LEU A 1 243 ? -4.697 22.999 -11.154 1.00 8.75 222 LEU A N 1
ATOM 1636 C CA . LEU A 1 243 ? -5.290 22.896 -12.474 1.00 9.54 222 LEU A CA 1
ATOM 1637 C C . LEU A 1 243 ? -6.488 21.941 -12.462 1.00 9.42 222 LEU A C 1
ATOM 1638 O O . LEU A 1 243 ? -6.282 20.769 -11.981 1.00 9.92 222 LEU A O 1
ATOM 1643 N N . VAL A 1 244 ? -7.650 22.393 -12.865 1.00 9.06 223 VAL A N 1
ATOM 1644 C CA . VAL A 1 244 ? -8.803 21.486 -13.022 1.00 9.18 223 VAL A CA 1
ATOM 1645 C C . VAL A 1 244 ? -9.158 21.504 -14.503 1.00 9.07 223 VAL A C 1
ATOM 1646 O O . VAL A 1 244 ? -9.741 22.473 -14.991 1.00 9.45 223 VAL A O 1
ATOM 1650 N N . THR A 1 245 ? -8.784 20.438 -15.189 1.00 9.44 224 THR A N 1
ATOM 1651 C CA . THR A 1 245 ? -9.241 20.313 -16.589 1.00 9.34 224 THR A CA 1
ATOM 1652 C C . THR A 1 245 ? -10.710 19.961 -16.565 1.00 8.70 224 THR A C 1
ATOM 1653 O O . THR A 1 245 ? -11.242 19.277 -15.640 1.00 9.96 224 THR A O 1
ATOM 1657 N N . GLY A 1 246 ? -11.471 20.394 -17.565 1.00 11.07 225 GLY A N 1
ATOM 1658 C CA . GLY A 1 246 ? -12.942 20.265 -17.444 1.00 11.92 225 GLY A CA 1
ATOM 1659 C C . GLY A 1 246 ? -13.511 21.030 -16.311 1.00 10.15 225 GLY A C 1
ATOM 1660 O O . GLY A 1 246 ? -14.539 20.692 -15.690 1.00 13.03 225 GLY A O 1
ATOM 1661 N N . GLY A 1 247 ? -12.786 22.065 -15.855 1.00 11.09 226 GLY A N 1
ATOM 1662 C CA . GLY A 1 247 ? -13.088 22.823 -14.619 1.00 11.66 226 GLY A CA 1
ATOM 1663 C C . GLY A 1 247 ? -14.258 23.773 -14.639 1.00 12.56 226 GLY A C 1
ATOM 1664 O O . GLY A 1 247 ? -14.640 24.275 -13.600 1.00 14.50 226 GLY A O 1
ATOM 1665 N N . THR A 1 248 ? -14.710 24.063 -15.867 1.00 14.67 227 THR A N 1
ATOM 1666 C CA . THR A 1 248 ? -15.897 24.927 -16.117 1.00 18.89 227 THR A CA 1
ATOM 1667 C C . THR A 1 248 ? -17.265 24.180 -16.057 1.00 21.91 227 THR A C 1
ATOM 1668 O O . THR A 1 248 ? -18.249 24.395 -16.759 1.00 25.44 227 THR A O 1
ATOM 1672 N N . GLY A 1 249 ? -17.494 23.467 -15.068 1.00 22.67 228 GLY A N 1
ATOM 1673 C CA . GLY A 1 249 ? -18.845 22.952 -15.048 1.00 20.85 228 GLY A CA 1
ATOM 1674 C C . GLY A 1 249 ? -18.642 21.521 -14.716 1.00 18.02 228 GLY A C 1
ATOM 1675 O O . GLY A 1 249 ? -17.592 21.087 -14.685 1.00 21.23 228 GLY A O 1
ATOM 1676 N N . GLY A 1 250 ? -19.708 20.746 -14.979 1.00 20.63 229 GLY A N 1
ATOM 1677 C CA . GLY A 1 250 ? -20.269 19.741 -14.111 1.00 18.21 229 GLY A CA 1
ATOM 1678 C C . GLY A 1 250 ? -19.443 19.459 -12.865 1.00 14.68 229 GLY A C 1
ATOM 1679 O O . GLY A 1 250 ? -19.427 20.227 -11.921 1.00 17.78 229 GLY A O 1
ATOM 1680 N N . ILE A 1 251 ? -18.924 18.259 -12.865 1.00 15.01 230 ILE A N 1
ATOM 1681 C CA . ILE A 1 251 ? -18.183 17.759 -11.638 1.00 14.23 230 ILE A CA 1
ATOM 1682 C C . ILE A 1 251 ? -16.908 18.594 -11.424 1.00 13.19 230 ILE A C 1
ATOM 1683 O O . ILE A 1 251 ? -16.653 18.961 -10.317 1.00 14.35 230 ILE A O 1
ATOM 1688 N N . GLY A 1 252 ? -16.214 18.967 -12.525 1.00 13.80 231 GLY A N 1
ATOM 1689 C CA . GLY A 1 252 ? -14.982 19.773 -12.366 1.00 14.02 231 GLY A CA 1
ATOM 1690 C C . GLY A 1 252 ? -15.265 21.083 -11.703 1.00 14.26 231 GLY A C 1
ATOM 1691 O O . GLY A 1 252 ? -14.493 21.550 -10.833 1.00 14.43 231 GLY A O 1
ATOM 1692 N N . GLY A 1 253 ? -16.377 21.732 -12.008 1.00 14.16 232 GLY A N 1
ATOM 1693 C CA . GLY A 1 253 ? -16.759 22.967 -11.328 1.00 13.55 232 GLY A CA 1
ATOM 1694 C C . GLY A 1 253 ? -17.058 22.879 -9.823 1.00 13.16 232 GLY A C 1
ATOM 1695 O O . GLY A 1 253 ? -16.749 23.718 -9.037 1.00 14.71 232 GLY A O 1
ATOM 1696 N N . ARG A 1 254 ? -17.695 21.735 -9.536 1.00 14.82 233 ARG A N 1
ATOM 1697 C CA . ARG A 1 254 ? -17.995 21.420 -8.110 1.00 16.17 233 ARG A CA 1
ATOM 1698 C C . ARG A 1 254 ? -16.745 21.115 -7.289 1.00 12.39 233 ARG A C 1
ATOM 1699 O O . ARG A 1 254 ? -16.609 21.553 -6.242 1.00 14.77 233 ARG A O 1
ATOM 1707 N N . VAL A 1 255 ? -15.821 20.440 -7.969 1.00 13.46 234 VAL A N 1
ATOM 1708 C CA . VAL A 1 255 ? -14.450 20.200 -7.407 1.00 13.19 234 VAL A CA 1
ATOM 1709 C C . VAL A 1 255 ? -13.754 21.520 -7.202 1.00 13.64 234 VAL A C 1
ATOM 1710 O O . VAL A 1 255 ? -13.180 21.780 -6.158 1.00 14.03 234 VAL A O 1
ATOM 1714 N N . ALA A 1 256 ? -13.772 22.392 -8.206 1.00 12.94 235 ALA A N 1
ATOM 1715 C CA . ALA A 1 256 ? -13.136 23.679 -8.044 1.00 13.64 235 ALA A CA 1
ATOM 1716 C C . ALA A 1 256 ? -13.709 24.424 -6.852 1.00 13.12 235 ALA A C 1
ATOM 1717 O O . ALA A 1 256 ? -12.977 25.060 -6.122 1.00 14.60 235 ALA A O 1
ATOM 1719 N N . ARG A 1 257 ? -15.068 24.414 -6.705 1.00 13.50 236 ARG A N 1
ATOM 1720 C CA . ARG A 1 257 ? -15.675 25.096 -5.561 1.00 16.67 236 ARG A CA 1
ATOM 1721 C C . ARG A 1 257 ? -15.190 24.551 -4.186 1.00 15.27 236 ARG A C 1
ATOM 1722 O O . ARG A 1 257 ? -14.888 25.311 -3.330 1.00 16.03 236 ARG A O 1
ATOM 1730 N N . ARG A 1 258 ? -15.140 23.207 -4.111 1.00 14.95 237 ARG A N 1
ATOM 1731 C CA . ARG A 1 258 ? -14.563 22.560 -2.911 1.00 15.64 237 ARG A CA 1
ATOM 1732 C C . ARG A 1 258 ? -13.150 23.048 -2.633 1.00 14.37 237 ARG A C 1
ATOM 1733 O O . ARG A 1 258 ? -12.756 23.376 -1.527 1.00 16.29 237 ARG A O 1
ATOM 1741 N N . LEU A 1 259 ? -12.283 23.040 -3.661 1.00 13.65 238 LEU A N 1
ATOM 1742 C CA . LEU A 1 259 ? -10.951 23.507 -3.484 1.00 13.15 238 LEU A CA 1
ATOM 1743 C C . LEU A 1 259 ? -10.853 24.930 -3.015 1.00 14.45 238 LEU A C 1
ATOM 1744 O O . LEU A 1 259 ? -9.994 25.196 -2.214 1.00 14.75 238 LEU A O 1
ATOM 1749 N N . ALA A 1 260 ? -11.710 25.831 -3.559 1.00 15.14 239 ALA A N 1
ATOM 1750 C CA . ALA A 1 260 ? -11.772 27.220 -3.102 1.00 15.40 239 ALA A CA 1
ATOM 1751 C C . ALA A 1 260 ? -12.248 27.277 -1.639 1.00 15.90 239 ALA A C 1
ATOM 1752 O O . ALA A 1 260 ? -11.630 28.004 -0.890 1.00 18.47 239 ALA A O 1
ATOM 1754 N N . GLU A 1 261 ? -13.229 26.436 -1.342 1.00 15.62 240 GLU A N 1
ATOM 1755 C CA . GLU A 1 261 ? -13.693 26.385 0.124 1.00 17.94 240 GLU A CA 1
ATOM 1756 C C . GLU A 1 261 ? -12.549 26.011 1.012 1.00 19.41 240 GLU A C 1
ATOM 1757 O O . GLU A 1 261 ? -12.540 26.394 2.230 1.00 22.73 240 GLU A O 1
ATOM 1763 N N . GLN A 1 262 ? -11.621 25.157 0.519 1.00 16.85 241 GLN A N 1
ATOM 1764 C CA . GLN A 1 262 ? 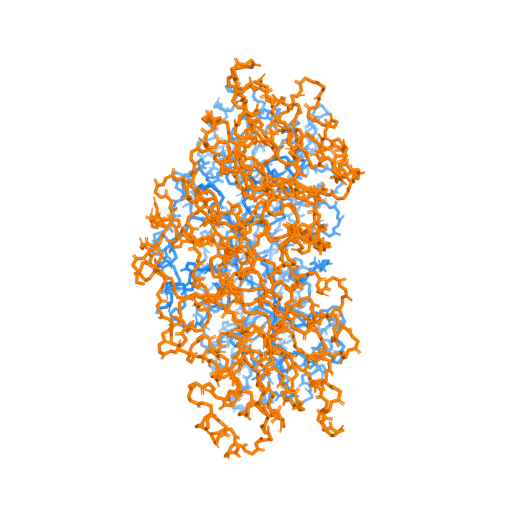-10.467 24.662 1.267 1.00 16.61 241 GLN A CA 1
ATOM 1765 C C . GLN A 1 262 ? -9.202 25.454 1.130 1.00 15.07 241 GLN A C 1
ATOM 1766 O O . GLN A 1 262 ? -8.090 25.027 1.530 1.00 17.42 241 GLN A O 1
ATOM 1772 N N . GLY A 1 263 ? -9.408 26.697 0.587 1.00 17.63 242 GLY A N 1
ATOM 1773 C CA . GLY A 1 263 ? -8.346 27.719 0.626 1.00 20.22 242 GLY A CA 1
ATOM 1774 C C . GLY A 1 263 ? -7.330 27.730 -0.502 1.00 18.97 242 GLY A C 1
ATOM 1775 O O . GLY A 1 263 ? -6.190 28.193 -0.388 1.00 21.56 242 GLY A O 1
ATOM 1776 N N . ALA A 1 264 ? -7.680 27.090 -1.670 1.00 17.45 243 ALA A N 1
ATOM 1777 C CA . ALA A 1 264 ? -6.707 27.207 -2.816 1.00 15.78 243 ALA A CA 1
ATOM 1778 C C . ALA A 1 264 ? -6.258 28.670 -3.142 1.00 14.03 243 ALA A C 1
ATOM 1779 O O . ALA A 1 264 ? -7.149 29.504 -3.031 1.00 15.40 243 ALA A O 1
ATOM 1781 N N . ALA A 1 265 ? -5.020 28.936 -3.513 1.00 15.70 244 ALA A N 1
ATOM 1782 C CA . ALA A 1 265 ? -4.684 30.309 -3.862 1.00 15.97 244 ALA A CA 1
ATOM 1783 C C . ALA A 1 265 ? -5.166 30.722 -5.225 1.00 12.88 244 ALA A C 1
ATOM 1784 O O . ALA A 1 265 ? -5.611 31.824 -5.480 1.00 16.03 244 ALA A O 1
ATOM 1786 N N . HIS A 1 266 ? -5.046 29.745 -6.146 1.00 12.94 245 HIS A N 1
ATOM 1787 C CA . HIS A 1 266 ? -5.273 30.008 -7.557 1.00 12.61 245 HIS A CA 1
ATOM 1788 C C . HIS A 1 266 ? -5.802 28.746 -8.246 1.00 10.30 245 HIS A C 1
ATOM 1789 O O . HIS A 1 266 ? -5.179 27.724 -8.122 1.00 11.77 245 HIS A O 1
ATOM 1796 N N . LEU A 1 267 ? -6.948 28.921 -8.885 1.00 11.59 246 LEU A N 1
ATOM 1797 C CA . LEU A 1 267 ? -7.529 27.807 -9.618 1.00 10.29 246 LEU A CA 1
ATOM 1798 C C . LEU A 1 267 ? -7.414 28.137 -11.090 1.00 10.86 246 LEU A C 1
ATOM 1799 O O . LEU A 1 267 ? -7.816 29.245 -11.560 1.00 11.39 246 LEU A O 1
ATOM 1804 N N . VAL A 1 268 ? -6.874 27.200 -11.853 1.00 9.84 247 VAL A N 1
ATOM 1805 C CA . VAL A 1 268 ? -6.757 27.301 -13.335 1.00 9.17 247 VAL A CA 1
ATOM 1806 C C . VAL A 1 268 ? -7.783 26.288 -13.851 1.00 10.34 247 VAL A C 1
ATOM 1807 O O . VAL A 1 268 ? -7.607 25.042 -13.692 1.00 10.53 247 VAL A O 1
ATOM 1811 N N . LEU A 1 269 ? -8.847 26.797 -14.424 1.00 9.77 248 LEU A N 1
ATOM 1812 C CA . LEU A 1 269 ? -9.941 25.958 -14.947 1.00 9.84 248 LEU A CA 1
ATOM 1813 C C . LEU A 1 269 ? -9.858 25.916 -16.433 1.00 11.88 248 LEU A C 1
ATOM 1814 O O . LEU A 1 269 ? -9.817 27.013 -17.061 1.00 12.86 248 LEU A O 1
ATOM 1819 N N . THR A 1 270 ? -9.819 24.795 -17.057 1.00 10.38 249 THR A N 1
ATOM 1820 C CA . THR A 1 270 ? -9.753 24.715 -18.509 1.00 11.27 249 THR A CA 1
ATOM 1821 C C . THR A 1 270 ? -10.872 23.920 -19.103 1.00 11.90 249 THR A C 1
ATOM 1822 O O . THR A 1 270 ? -11.484 23.040 -18.436 1.00 12.77 249 THR A O 1
ATOM 1826 N N . SER A 1 271 ? -11.217 24.224 -20.367 1.00 13.60 250 SER A N 1
ATOM 1827 C CA . SER A 1 271 ? -12.084 23.363 -21.172 1.00 14.06 250 SER A CA 1
ATOM 1828 C C . SER A 1 271 ? -11.921 23.870 -22.576 1.00 14.83 250 SER A C 1
ATOM 1829 O O . SER A 1 271 ? -11.284 24.895 -22.823 1.00 15.85 250 SER A O 1
ATOM 1832 N N . ARG A 1 272 ? -12.552 23.167 -23.507 1.00 16.13 251 ARG A N 1
ATOM 1833 C CA . ARG A 1 272 ? -12.364 23.632 -24.919 1.00 17.89 251 ARG A CA 1
ATOM 1834 C C . ARG A 1 272 ? -13.000 24.983 -25.104 1.00 17.91 251 ARG A C 1
ATOM 1835 O O . ARG A 1 272 ? -12.433 25.810 -25.849 1.00 18.87 251 ARG A O 1
ATOM 1843 N N . ARG A 1 273 ? -14.113 25.223 -24.428 1.00 17.75 252 ARG A N 1
ATOM 1844 C CA . ARG A 1 273 ? -14.813 26.549 -24.536 1.00 16.31 252 ARG A CA 1
ATOM 1845 C C . ARG A 1 273 ? -14.297 27.657 -23.652 1.00 18.02 252 ARG A C 1
ATOM 1846 O O . ARG A 1 273 ? -14.405 28.852 -23.934 1.00 19.92 252 ARG A O 1
ATOM 1854 N N . GLY A 1 274 ? -13.558 27.264 -22.604 1.00 16.86 253 GLY A N 1
ATOM 1855 C CA . GLY A 1 274 ? -12.936 28.206 -21.602 1.00 16.84 253 GLY A CA 1
ATOM 1856 C C . GLY A 1 274 ? -13.933 29.221 -21.048 1.00 16.43 253 GLY A C 1
ATOM 1857 O O . GLY A 1 274 ? -15.006 28.819 -20.571 1.00 15.24 253 GLY A O 1
ATOM 1858 N N . ALA A 1 275 ? -13.676 30.535 -21.186 1.00 17.22 254 ALA A N 1
ATOM 1859 C CA . ALA A 1 275 ? -14.550 31.557 -20.611 1.00 21.13 254 ALA A CA 1
ATOM 1860 C C . ALA A 1 275 ? -15.924 31.576 -21.324 1.00 22.42 254 ALA A C 1
ATOM 1861 O O . ALA A 1 275 ? -16.833 32.181 -20.840 1.00 24.84 254 ALA A O 1
ATOM 1863 N N . ASP A 1 276 ? -16.042 30.886 -22.454 1.00 22.31 255 ASP A N 1
ATOM 1864 C CA . ASP A 1 276 ? -17.343 30.821 -23.158 1.00 24.85 255 ASP A CA 1
ATOM 1865 C C . ASP A 1 276 ? -18.195 29.621 -22.706 1.00 22.01 255 ASP A C 1
ATOM 1866 O O . ASP A 1 276 ? -19.252 29.390 -23.281 1.00 25.63 255 ASP A O 1
ATOM 1871 N N . ALA A 1 277 ? -17.681 28.787 -21.791 1.00 19.60 256 ALA A N 1
ATOM 1872 C CA . ALA A 1 277 ? -18.417 27.632 -21.397 1.00 18.88 256 ALA A CA 1
ATOM 1873 C C . ALA A 1 277 ? -19.701 27.973 -20.689 1.00 21.10 256 ALA A C 1
ATOM 1874 O O . ALA A 1 277 ? -19.700 28.931 -19.924 1.00 21.22 256 ALA A O 1
ATOM 1876 N N . PRO A 1 278 ? -20.730 27.117 -20.777 1.00 20.43 257 PRO A N 1
ATOM 1877 C CA . PRO A 1 278 ? -21.959 27.414 -20.004 1.00 23.40 257 PRO A CA 1
ATOM 1878 C C . PRO A 1 278 ? -21.645 27.505 -18.525 1.00 23.21 257 PRO A C 1
ATOM 1879 O O . PRO A 1 278 ? -20.901 26.622 -17.970 1.00 25.16 257 PRO A O 1
ATOM 1883 N N . GLY A 1 279 ? -22.188 28.535 -17.886 1.00 24.06 258 GLY A N 1
ATOM 1884 C CA . GLY A 1 279 ? -22.008 28.796 -16.468 1.00 23.32 258 GLY A CA 1
ATOM 1885 C C . GLY A 1 279 ? -20.676 29.378 -16.065 1.00 24.21 258 GLY A C 1
ATOM 1886 O O . GLY A 1 279 ? -20.504 29.589 -14.842 1.00 20.49 258 GLY A O 1
ATOM 1887 N N . ALA A 1 280 ? -19.736 29.620 -16.988 1.00 23.36 259 ALA A N 1
ATOM 1888 C CA . ALA A 1 280 ? -18.346 29.938 -16.591 1.00 23.64 259 ALA A CA 1
ATOM 1889 C C . ALA A 1 280 ? -18.261 31.254 -15.818 1.00 22.81 259 ALA A C 1
ATOM 1890 O O . ALA A 1 280 ? -17.478 31.358 -14.806 1.00 22.49 259 ALA A O 1
ATOM 1892 N N . ALA A 1 281 ? -19.047 32.231 -16.217 1.00 24.08 260 ALA A N 1
ATOM 1893 C CA . ALA A 1 281 ? -18.942 33.538 -15.596 1.00 24.61 260 ALA A CA 1
ATOM 1894 C C . ALA A 1 281 ? -19.441 33.479 -14.166 1.00 24.54 260 ALA A C 1
ATOM 1895 O O . ALA A 1 281 ? -18.841 34.081 -13.251 1.00 24.97 260 ALA A O 1
ATOM 1897 N N . GLU A 1 282 ? -20.543 32.787 -13.952 1.00 24.78 261 GLU A N 1
ATOM 1898 C CA . GLU A 1 282 ? -21.146 32.579 -12.651 1.00 25.72 261 GLU A CA 1
ATOM 1899 C C . GLU A 1 282 ? -20.225 31.804 -11.777 1.00 24.23 261 GLU A C 1
ATOM 1900 O O . GLU A 1 282 ? -20.074 32.166 -10.615 1.00 22.04 261 GLU A O 1
ATOM 1906 N N . LEU A 1 283 ? -19.615 30.728 -12.295 1.00 21.51 262 LEU A N 1
ATOM 1907 C CA . LEU A 1 283 ? -18.623 29.988 -11.527 1.00 19.06 262 LEU A CA 1
ATOM 1908 C C . LEU A 1 283 ? -17.412 30.887 -11.108 1.00 17.90 262 LEU A C 1
ATOM 1909 O O . LEU A 1 283 ? -17.050 30.850 -9.894 1.00 16.16 262 LEU A O 1
ATOM 1914 N N . ARG A 1 284 ? -16.857 31.681 -12.040 1.00 16.16 263 ARG A N 1
ATOM 1915 C CA . ARG A 1 284 ? -15.724 32.568 -11.720 1.00 17.44 263 ARG A CA 1
ATOM 1916 C C . ARG A 1 284 ? -16.194 33.504 -10.571 1.00 19.95 26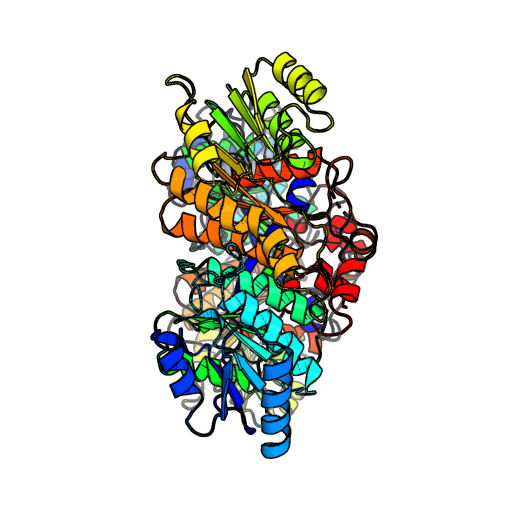3 ARG A C 1
ATOM 1917 O O . ARG A 1 284 ? -15.465 33.673 -9.590 1.00 16.99 263 ARG A O 1
ATOM 1925 N N . ALA A 1 285 ? -17.373 34.121 -10.721 1.00 19.06 264 ALA A N 1
ATOM 1926 C CA . ALA A 1 285 ? -17.802 35.064 -9.675 1.00 18.58 264 ALA A CA 1
ATOM 1927 C C . ALA A 1 285 ? -17.983 34.363 -8.357 1.00 19.05 264 ALA A C 1
ATOM 1928 O O . ALA A 1 285 ? -17.609 34.921 -7.293 1.00 20.82 264 ALA A O 1
ATOM 1930 N N . GLU A 1 286 ? -18.547 33.177 -8.294 1.00 20.47 265 GLU A N 1
ATOM 1931 C CA . GLU A 1 286 ? -18.687 32.475 -7.034 1.00 22.05 265 GLU A CA 1
ATOM 1932 C C . GLU A 1 286 ? -17.347 32.120 -6.349 1.00 22.05 265 GLU A C 1
ATOM 1933 O O . GLU A 1 286 ? -17.170 32.321 -5.135 1.00 23.50 265 GLU A O 1
ATOM 1939 N N . LEU A 1 287 ? -16.368 31.650 -7.136 1.00 18.97 266 LEU A N 1
ATOM 1940 C CA . LEU A 1 287 ? -15.005 31.347 -6.662 1.00 20.81 266 LEU A CA 1
ATOM 1941 C C . LEU A 1 287 ? -14.268 32.588 -6.207 1.00 19.31 266 LEU A C 1
ATOM 1942 O O . LEU A 1 287 ? -13.633 32.577 -5.089 1.00 20.06 266 LEU A O 1
ATOM 1947 N N . GLU A 1 288 ? -14.417 33.659 -6.972 1.00 18.07 267 GLU A N 1
ATOM 1948 C CA . GLU A 1 288 ? -13.746 34.938 -6.603 1.00 18.90 267 GLU A CA 1
ATOM 1949 C C . GLU A 1 288 ? -14.303 35.505 -5.257 1.00 20.09 267 GLU A C 1
ATOM 1950 O O . GLU A 1 288 ? -13.550 36.017 -4.430 1.00 19.59 267 GLU A O 1
ATOM 1956 N N . GLN A 1 289 ? -15.588 35.247 -4.995 1.00 20.51 268 GLN A N 1
ATOM 1957 C CA . GLN A 1 289 ? -16.177 35.751 -3.735 1.00 22.44 268 GLN A CA 1
ATOM 1958 C C . GLN A 1 289 ? -15.500 35.106 -2.570 1.00 21.00 268 GLN A C 1
ATOM 1959 O O . GLN A 1 289 ? -15.496 35.657 -1.424 1.00 22.73 268 GLN A O 1
ATOM 1965 N N . LEU A 1 290 ? -15.026 33.865 -2.709 1.00 21.50 269 LEU A N 1
ATOM 1966 C CA . LEU A 1 290 ? -14.197 33.168 -1.728 1.00 21.69 269 LEU A CA 1
ATOM 1967 C C . LEU A 1 290 ? -12.769 33.657 -1.522 1.00 23.11 269 LEU A C 1
ATOM 1968 O O . LEU A 1 290 ? -12.208 33.319 -0.478 1.00 27.45 269 LEU A O 1
ATOM 1973 N N . GLY A 1 291 ? -12.259 34.553 -2.359 1.00 23.81 270 GLY A N 1
ATOM 1974 C CA . GLY A 1 291 ? -10.930 35.035 -2.143 1.00 23.19 270 GLY A CA 1
ATOM 1975 C C . GLY A 1 291 ? -9.980 34.546 -3.206 1.00 22.86 270 GLY A C 1
ATOM 1976 O O . GLY A 1 291 ? -9.002 35.232 -3.466 1.00 23.53 270 GLY A O 1
ATOM 1977 N N . VAL A 1 292 ? -10.327 33.404 -3.882 1.00 20.35 271 VAL A N 1
ATOM 1978 C CA . VAL A 1 292 ? -9.428 32.726 -4.895 1.00 20.49 271 VAL A CA 1
ATOM 1979 C C . VAL A 1 292 ? -9.182 33.473 -6.151 1.00 17.74 271 VAL A C 1
ATOM 1980 O O . VAL A 1 292 ? -10.108 34.054 -6.675 1.00 19.17 271 VAL A O 1
ATOM 1984 N N . ARG A 1 293 ? -7.917 33.541 -6.596 1.00 17.77 272 ARG A N 1
ATOM 1985 C CA . ARG A 1 293 ? -7.563 33.969 -7.926 1.00 16.03 272 ARG A CA 1
ATOM 1986 C C . ARG A 1 293 ? -8.095 32.918 -8.950 1.00 16.20 272 ARG A C 1
ATOM 1987 O O . ARG A 1 293 ? -7.787 31.730 -8.733 1.00 15.70 272 ARG A O 1
ATOM 1995 N N . VAL A 1 294 ? -8.752 33.350 -9.998 1.00 16.89 273 VAL A N 1
ATOM 1996 C CA . VAL A 1 294 ? -9.321 32.422 -10.992 1.00 16.27 273 VAL A CA 1
ATOM 1997 C C . VAL A 1 294 ? -8.771 32.700 -12.324 1.00 17.15 273 VAL A C 1
ATOM 1998 O O . VAL A 1 294 ? -8.880 33.851 -12.843 1.00 18.66 273 VAL A O 1
ATOM 2002 N N . THR A 1 295 ? -8.249 31.691 -13.012 1.00 13.56 274 THR A N 1
ATOM 2003 C CA . THR A 1 295 ? -7.906 31.799 -14.412 1.00 14.12 274 THR A CA 1
ATOM 2004 C C . THR A 1 295 ? -8.764 30.803 -15.134 1.00 14.78 274 THR A C 1
ATOM 2005 O O . THR A 1 295 ? -8.806 29.564 -14.772 1.00 13.57 274 THR A O 1
ATOM 2009 N N . ILE A 1 296 ? -9.396 31.211 -16.203 1.00 15.13 275 ILE A N 1
ATOM 2010 C CA . ILE A 1 296 ? -10.171 30.323 -17.068 1.00 15.20 275 ILE A CA 1
ATOM 2011 C C . ILE A 1 296 ? -9.505 30.318 -18.387 1.00 16.59 275 ILE A C 1
ATOM 2012 O O . ILE A 1 296 ? -9.260 31.436 -18.975 1.00 19.54 275 ILE A O 1
ATOM 2017 N N . ALA A 1 297 ? -9.183 29.182 -18.954 1.00 15.57 276 ALA A N 1
ATOM 2018 C CA . ALA A 1 297 ? -8.527 29.109 -20.248 1.00 15.90 276 ALA A CA 1
ATOM 2019 C C . ALA A 1 297 ? -9.212 28.144 -21.149 1.00 15.62 276 ALA A C 1
ATOM 2020 O O . ALA A 1 297 ? -9.699 27.070 -20.707 1.00 16.34 276 ALA A O 1
ATOM 2022 N N . ALA A 1 298 ? -9.326 28.550 -22.436 1.00 16.05 277 ALA A N 1
ATOM 2023 C CA . ALA A 1 298 ? -9.804 27.649 -23.478 1.00 18.26 277 ALA A CA 1
ATOM 2024 C C . ALA A 1 298 ? -8.583 26.835 -23.959 1.00 22.14 277 ALA A C 1
ATOM 2025 O O . ALA A 1 298 ? -7.679 27.397 -24.559 1.00 25.79 277 ALA A O 1
ATOM 2027 N N . CYS A 1 299 ? -8.475 25.541 -23.607 1.00 22.51 278 CYS A N 1
ATOM 2028 C CA . CYS A 1 299 ? -7.164 24.790 -23.690 1.00 23.81 278 CYS A CA 1
ATOM 2029 C C . CYS A 1 299 ? -7.695 23.389 -23.909 1.00 26.79 278 CYS A C 1
ATOM 2030 O O . CYS A 1 299 ? -8.276 22.830 -22.942 1.00 29.69 278 CYS A O 1
ATOM 2033 N N . ASP A 1 300 ? -7.633 22.880 -25.155 1.00 25.36 279 ASP A N 1
ATOM 2034 C CA . ASP A 1 300 ? -7.792 21.379 -25.451 1.00 24.50 279 ASP A CA 1
ATOM 2035 C C . ASP A 1 300 ? -6.687 20.627 -24.653 1.00 21.51 279 ASP A C 1
ATOM 2036 O O . ASP A 1 300 ? -5.439 20.788 -24.843 1.00 18.96 279 ASP A O 1
ATOM 2041 N N . ALA A 1 301 ? -7.201 19.782 -23.738 1.00 22.38 280 ALA A N 1
ATOM 2042 C CA . ALA A 1 301 ? -6.255 19.120 -22.824 1.00 21.90 280 ALA A CA 1
ATOM 2043 C C . ALA A 1 301 ? -5.295 18.103 -23.621 1.00 22.11 280 ALA A C 1
ATOM 2044 O O . ALA A 1 301 ? -4.096 17.954 -23.373 1.00 24.98 280 ALA A O 1
ATOM 2046 N N . ALA A 1 302 ? -5.682 17.710 -24.803 1.00 19.51 281 ALA A N 1
ATOM 2047 C CA . ALA A 1 302 ? -4.837 16.830 -25.616 1.00 15.54 281 ALA A CA 1
ATOM 2048 C C . ALA A 1 302 ? -3.911 17.601 -26.559 1.00 16.14 281 ALA A C 1
ATOM 2049 O O . ALA A 1 302 ? -3.145 16.963 -27.277 1.00 17.26 281 ALA A O 1
ATOM 2051 N N . ASP A 1 303 ? -3.928 18.936 -26.488 1.00 16.25 282 ASP A N 1
ATOM 2052 C CA . ASP A 1 303 ? -2.961 19.699 -27.249 1.00 16.66 282 ASP A CA 1
ATOM 2053 C C . ASP A 1 303 ? -1.767 20.008 -26.360 1.00 16.56 282 ASP A C 1
ATOM 2054 O O . ASP A 1 303 ? -1.831 20.853 -25.451 1.00 15.71 282 ASP A O 1
ATOM 2059 N N . ARG A 1 304 ? -0.711 19.258 -26.586 1.00 15.85 283 ARG A N 1
ATOM 2060 C CA . ARG A 1 304 ? 0.483 19.398 -25.762 1.00 14.64 283 ARG A CA 1
ATOM 2061 C C . ARG A 1 304 ? 1.101 20.817 -25.716 1.00 15.11 283 ARG A C 1
ATOM 2062 O O . ARG A 1 304 ? 1.523 21.278 -24.618 1.00 13.66 283 ARG A O 1
ATOM 2070 N N . GLU A 1 305 ? 1.114 21.491 -26.857 1.00 15.88 284 GLU A N 1
ATOM 2071 C CA . GLU A 1 305 ? 1.702 22.819 -26.864 1.00 16.78 284 GLU A CA 1
ATOM 2072 C C . GLU A 1 305 ? 0.875 23.797 -26.050 1.00 15.56 284 GLU A C 1
ATOM 2073 O O . GLU A 1 305 ? 1.441 24.623 -25.383 1.00 15.82 284 GLU A O 1
ATOM 2079 N N . ALA A 1 306 ? -0.451 23.695 -26.074 1.00 15.24 285 ALA A N 1
ATOM 2080 C CA . ALA A 1 306 ? -1.315 24.598 -25.308 1.00 16.62 285 ALA A CA 1
ATOM 2081 C C . ALA A 1 306 ? -1.162 24.335 -23.825 1.00 14.75 285 ALA A C 1
ATOM 2082 O O . ALA A 1 306 ? -1.094 25.262 -23.049 1.00 15.25 285 ALA A O 1
ATOM 2084 N N . LEU A 1 307 ? -1.027 23.076 -23.420 1.00 14.41 286 LEU A N 1
ATOM 2085 C CA . LEU A 1 307 ? -0.836 22.732 -21.996 1.00 15.16 286 LEU A CA 1
ATOM 2086 C C . LEU A 1 307 ? 0.485 23.325 -21.502 1.00 12.14 286 LEU A C 1
ATOM 2087 O O . LEU A 1 307 ? 0.598 23.955 -20.471 1.00 11.42 286 LEU A O 1
ATOM 2092 N N . ALA A 1 308 ? 1.547 23.155 -22.345 1.00 12.56 287 ALA A N 1
ATOM 2093 C CA . ALA A 1 308 ? 2.828 23.660 -21.949 1.00 12.17 287 ALA A CA 1
ATOM 2094 C C . ALA A 1 308 ? 2.851 25.204 -21.786 1.00 10.18 287 ALA A C 1
ATOM 2095 O O . ALA A 1 308 ? 3.383 25.741 -20.923 1.00 12.16 287 ALA A O 1
ATOM 2097 N N . ALA A 1 309 ? 2.105 25.803 -22.691 1.00 11.79 288 ALA A N 1
ATOM 2098 C CA . ALA A 1 309 ? 1.966 27.283 -22.611 1.00 13.67 288 ALA A CA 1
ATOM 2099 C C . ALA A 1 309 ? 1.214 27.744 -21.353 1.00 14.28 288 ALA A C 1
ATOM 2100 O O . ALA A 1 309 ? 1.617 28.701 -20.673 1.00 14.95 288 ALA A O 1
ATOM 2102 N N . LEU A 1 310 ? 0.162 26.959 -20.991 1.00 12.84 289 LEU A N 1
ATOM 2103 C CA . LEU A 1 310 ? -0.544 27.279 -19.789 1.00 14.04 289 LEU A CA 1
ATOM 2104 C C . LEU A 1 310 ? 0.343 27.113 -18.581 1.00 11.48 289 LEU A C 1
ATOM 2105 O O . LEU A 1 310 ? 0.316 27.927 -17.691 1.00 13.15 289 LEU A O 1
ATOM 2110 N N . LEU A 1 311 ? 1.151 26.040 -18.504 1.00 12.40 290 LEU A N 1
ATOM 2111 C CA . LEU A 1 311 ? 1.996 25.820 -17.377 1.00 13.97 290 LEU A CA 1
ATOM 2112 C C . LEU A 1 311 ? 3.121 26.877 -17.284 1.00 14.79 290 LEU A C 1
ATOM 2113 O O . LEU A 1 311 ? 3.552 27.238 -16.242 1.00 15.31 290 LEU A O 1
ATOM 2118 N N . ALA A 1 312 ? 3.613 27.323 -18.461 1.00 13.52 291 ALA A N 1
ATOM 2119 C CA . ALA A 1 312 ? 4.665 28.364 -18.475 1.00 14.76 291 ALA A CA 1
ATOM 2120 C C . ALA A 1 312 ? 4.192 29.671 -17.962 1.00 16.53 291 ALA A C 1
ATOM 2121 O O . ALA A 1 312 ? 5.039 30.400 -17.452 1.00 19.56 291 ALA A O 1
ATOM 2123 N N . GLU A 1 313 ? 2.886 29.944 -18.025 1.00 16.65 292 GLU A N 1
ATOM 2124 C CA . GLU A 1 313 ? 2.297 31.210 -17.547 1.00 17.28 292 GLU A CA 1
ATOM 2125 C C . GLU A 1 313 ? 2.168 31.284 -16.015 1.00 16.37 292 GLU A C 1
ATOM 2126 O O . GLU A 1 313 ? 1.927 32.375 -15.481 1.00 19.23 292 GLU A O 1
ATOM 2132 N N . LEU A 1 314 ? 2.337 30.166 -15.332 1.00 16.32 293 LEU A N 1
ATOM 2133 C CA . LEU A 1 314 ? 2.169 30.249 -13.898 1.00 17.87 293 LEU A CA 1
ATOM 2134 C C . LEU A 1 314 ? 3.431 30.977 -13.321 1.00 21.07 293 LEU A C 1
ATOM 2135 O O . LEU A 1 314 ? 4.563 30.629 -13.643 1.00 23.99 293 LEU A O 1
ATOM 2140 N N . PRO A 1 315 ? 3.199 31.917 -12.483 1.00 22.28 294 PRO A N 1
ATOM 2141 C CA . PRO A 1 315 ? 4.114 32.804 -11.803 1.00 24.42 294 PRO A CA 1
ATOM 2142 C C . PRO A 1 315 ? 4.773 32.029 -10.681 1.00 25.33 294 PRO A C 1
ATOM 2143 O O . PRO A 1 315 ? 4.288 30.981 -10.147 1.00 24.83 294 PRO A O 1
ATOM 2147 N N . GLU A 1 316 ? 5.895 32.612 -10.321 1.00 27.02 295 GLU A N 1
ATOM 2148 C CA . GLU A 1 316 ? 6.781 32.175 -9.283 1.00 29.74 295 GLU A CA 1
ATOM 2149 C C . GLU A 1 316 ? 6.147 31.881 -7.972 1.00 26.16 295 GLU A C 1
ATOM 2150 O O . GLU A 1 316 ? 6.487 30.848 -7.350 1.00 27.10 295 GLU A O 1
ATOM 2156 N N . ASP A 1 317 ? 5.308 32.831 -7.579 1.00 25.71 296 ASP A N 1
ATOM 2157 C CA . ASP A 1 317 ? 4.585 32.801 -6.323 1.00 26.60 296 ASP A CA 1
ATOM 2158 C C . ASP A 1 317 ? 3.382 31.831 -6.270 1.00 24.10 296 ASP A C 1
ATOM 2159 O O . ASP A 1 317 ? 2.871 31.671 -5.202 1.00 26.33 296 ASP A O 1
ATOM 2164 N N . ALA A 1 318 ? 3.011 31.195 -7.389 1.00 23.59 297 ALA A N 1
ATOM 2165 C CA . ALA A 1 318 ? 1.817 30.259 -7.363 1.00 21.55 297 ALA A CA 1
ATOM 2166 C C . ALA A 1 318 ? 2.151 29.066 -8.217 1.00 20.32 297 ALA A C 1
ATOM 2167 O O . ALA A 1 318 ? 1.577 28.852 -9.300 1.00 20.80 297 ALA A O 1
ATOM 2169 N N . PRO A 1 319 ? 3.134 28.252 -7.801 1.00 18.70 298 PRO A N 1
ATOM 2170 C CA . PRO A 1 319 ? 3.509 27.154 -8.672 1.00 18.28 298 PRO A CA 1
ATOM 2171 C C . PRO A 1 319 ? 2.363 26.067 -8.635 1.00 14.53 298 PRO A C 1
ATOM 2172 O O . PRO A 1 319 ? 1.640 25.996 -7.646 1.00 16.94 298 PRO A O 1
ATOM 2176 N N . LEU A 1 320 ? 2.385 25.294 -9.701 1.00 15.85 299 LEU A N 1
ATOM 2177 C CA . LEU A 1 320 ? 1.394 24.191 -9.830 1.00 14.39 299 LEU A CA 1
ATOM 2178 C C . LEU A 1 320 ? 1.634 23.246 -8.612 1.00 15.03 299 LEU A C 1
ATOM 2179 O O . LEU A 1 320 ? 2.785 22.712 -8.494 1.00 16.95 299 LEU A O 1
ATOM 2184 N N . THR A 1 321 ? 0.594 22.875 -7.907 1.00 12.94 300 THR A N 1
ATOM 2185 C CA . THR A 1 321 ? 0.700 21.910 -6.800 1.00 14.17 300 THR A CA 1
ATOM 2186 C C . THR A 1 321 ? -0.149 20.695 -7.034 1.00 12.49 300 THR A C 1
ATOM 2187 O O . THR A 1 321 ? 0.001 19.643 -6.322 1.00 12.14 300 THR A O 1
ATOM 2191 N N . ALA A 1 322 ? -1.117 20.725 -7.924 1.00 11.68 301 ALA A N 1
ATOM 2192 C CA . ALA A 1 322 ? -2.053 19.612 -8.089 1.00 10.94 301 ALA A CA 1
ATOM 2193 C C . ALA A 1 322 ? -2.719 19.746 -9.406 1.00 10.58 301 ALA A C 1
ATOM 2194 O O . ALA A 1 322 ? -2.975 20.838 -9.961 1.00 11.04 301 ALA A O 1
ATOM 2196 N N . VAL A 1 323 ? -3.104 18.605 -9.990 1.00 9.28 302 VAL A N 1
ATOM 2197 C CA . VAL A 1 323 ? -3.955 18.446 -11.160 1.00 9.43 302 VAL A CA 1
ATOM 2198 C C . VAL A 1 323 ? -5.142 17.602 -10.863 1.00 9.45 302 VAL A C 1
ATOM 2199 O O . VAL A 1 323 ? -5.002 16.511 -10.250 1.00 10.23 302 VAL A O 1
ATOM 2203 N N . PHE A 1 324 ? -6.279 18.054 -11.288 1.00 9.88 303 PHE A N 1
ATOM 2204 C CA . PHE A 1 324 ? -7.547 17.275 -11.251 1.00 9.99 303 PHE A CA 1
ATOM 2205 C C . PHE A 1 324 ? -8.021 17.192 -12.658 1.00 9.03 303 PHE A C 1
ATOM 2206 O O . PHE A 1 324 ? -8.321 18.231 -13.318 1.00 10.85 303 PHE A O 1
ATOM 2214 N N . HIS A 1 325 ? -8.041 16.023 -13.251 1.00 9.33 304 HIS A N 1
ATOM 2215 C CA . HIS A 1 325 ? -8.354 15.810 -14.672 1.00 9.66 304 HIS A CA 1
ATOM 2216 C C . HIS A 1 325 ? -9.790 15.353 -14.831 1.00 9.01 304 HIS A C 1
ATOM 2217 O O . HIS A 1 325 ? -10.085 14.150 -14.740 1.00 10.01 304 HIS A O 1
ATOM 2224 N N . SER A 1 326 ? -10.643 16.340 -15.092 1.00 9.96 305 SER A N 1
ATOM 2225 C CA . SER A 1 326 ? -12.131 16.043 -15.207 1.00 12.05 305 SER A CA 1
ATOM 2226 C C . SER A 1 326 ? -12.568 16.195 -16.649 1.00 14.83 305 SER A C 1
ATOM 2227 O O . SER A 1 326 ? -13.708 15.798 -16.996 1.00 17.23 305 SER A O 1
ATOM 2230 N N . ALA A 1 327 ? -11.688 16.571 -17.552 1.00 13.40 306 ALA A N 1
ATOM 2231 C CA . ALA A 1 327 ? -12.096 16.713 -18.980 1.00 14.25 306 ALA A CA 1
ATOM 2232 C C . ALA A 1 327 ? -12.560 15.367 -19.549 1.00 13.32 306 ALA A C 1
ATOM 2233 O O . ALA A 1 327 ? -11.960 14.323 -19.202 1.00 16.19 306 ALA A O 1
ATOM 2235 N N . GLY A 1 328 ? -13.584 15.331 -20.389 1.00 15.16 307 GLY A N 1
ATOM 2236 C CA . GLY A 1 328 ? -13.965 14.051 -20.988 1.00 17.78 307 GLY A CA 1
ATOM 2237 C C . GLY A 1 328 ? -15.345 14.163 -21.516 1.00 17.47 307 GLY A C 1
ATOM 2238 O O . GLY A 1 328 ? -16.103 15.156 -21.195 1.00 19.57 307 GLY A O 1
ATOM 2239 N N . VAL A 1 329 ? -15.638 13.259 -22.423 1.00 17.69 308 VAL A N 1
ATOM 2240 C CA . VAL A 1 329 ? -16.979 13.145 -22.992 1.00 17.51 308 VAL A CA 1
ATOM 2241 C C . VAL A 1 329 ? -17.340 11.682 -22.911 1.00 16.50 308 VAL A C 1
ATOM 2242 O O . VAL A 1 329 ? -16.458 10.865 -23.018 1.00 17.04 308 VAL A O 1
ATOM 2246 N N . ALA A 1 330 ? -18.643 11.379 -22.775 1.00 16.79 309 ALA A N 1
ATOM 2247 C CA . ALA A 1 330 ? -19.157 9.994 -22.845 1.00 16.32 309 ALA A CA 1
ATOM 2248 C C . ALA A 1 330 ? -20.010 9.760 -24.123 1.00 17.80 309 ALA A C 1
ATOM 2249 O O . ALA A 1 330 ? -20.326 8.610 -24.412 1.00 17.33 309 ALA A O 1
ATOM 2251 N N . HIS A 1 331 ? -20.360 10.860 -24.803 1.00 16.51 310 HIS A N 1
ATOM 2252 C CA . HIS A 1 331 ? -21.300 10.812 -25.929 1.00 18.83 310 HIS A CA 1
ATOM 2253 C C . HIS A 1 331 ? -20.663 10.250 -27.121 1.00 16.29 310 HIS A C 1
ATOM 2254 O O . HIS A 1 331 ? -19.396 10.257 -27.252 1.00 17.68 310 HIS A O 1
ATOM 2261 N N . ASP A 1 332 ? -21.482 9.758 -28.055 1.00 16.93 311 ASP A N 1
ATOM 2262 C CA . ASP A 1 332 ? -20.995 9.191 -29.273 1.00 17.56 311 ASP A CA 1
ATOM 2263 C C . ASP A 1 332 ? -20.137 7.903 -29.036 1.00 14.24 311 ASP A C 1
ATOM 2264 O O . ASP A 1 332 ? -19.214 7.671 -29.788 1.00 14.75 311 ASP A O 1
ATOM 2269 N N . ASP A 1 333 ? -20.588 7.125 -28.076 1.00 11.38 312 ASP A N 1
ATOM 2270 C CA . ASP A 1 333 ? -20.108 5.736 -27.933 1.00 9.95 312 ASP A CA 1
ATOM 2271 C C . ASP A 1 333 ? -21.092 4.825 -28.628 1.00 11.55 312 ASP A C 1
ATOM 2272 O O . ASP A 1 333 ? -22.139 5.312 -29.185 1.00 14.19 312 ASP A O 1
ATOM 2277 N N . ALA A 1 334 ? -20.855 3.516 -28.623 1.00 9.34 313 ALA A N 1
ATOM 2278 C CA . ALA A 1 334 ? -21.723 2.630 -29.364 1.00 9.99 313 ALA A CA 1
ATOM 2279 C C . ALA A 1 334 ? -21.451 1.209 -28.874 1.00 9.82 313 ALA A C 1
ATOM 2280 O O . ALA A 1 334 ? -20.401 0.977 -28.299 1.00 9.47 313 ALA A O 1
ATOM 2282 N N . PRO A 1 335 ? -22.371 0.291 -29.098 1.00 8.45 314 PRO A N 1
ATOM 2283 C CA . PRO A 1 335 ? -22.060 -1.127 -28.784 1.00 9.65 314 PRO A CA 1
ATOM 2284 C C . PRO A 1 335 ? -20.807 -1.577 -29.443 1.00 9.65 314 PRO A C 1
ATOM 2285 O O . PRO A 1 335 ? -20.419 -1.090 -30.513 1.00 8.46 314 PRO A O 1
ATOM 2289 N N . VAL A 1 336 ? -20.172 -2.584 -28.842 1.00 9.10 315 VAL A N 1
ATOM 2290 C CA . VAL A 1 336 ? -18.989 -3.202 -29.413 1.00 8.58 315 VAL A CA 1
ATOM 2291 C C . VAL A 1 336 ? -19.174 -3.572 -30.865 1.00 8.67 315 VAL A C 1
ATOM 2292 O O . VAL A 1 336 ? -18.261 -3.378 -31.623 1.00 9.48 315 VAL A O 1
ATOM 2296 N N . ALA A 1 337 ? -20.353 -4.134 -31.222 1.00 8.44 316 ALA A N 1
ATOM 2297 C CA . ALA A 1 337 ? -20.540 -4.572 -32.575 1.00 9.55 316 ALA A CA 1
ATOM 2298 C C . ALA A 1 337 ? -20.553 -3.448 -33.608 1.00 9.75 316 ALA A C 1
ATOM 2299 O O . ALA A 1 337 ? -20.411 -3.725 -34.815 1.00 11.14 316 ALA A O 1
ATOM 2301 N N . ASP A 1 338 ? -20.728 -2.226 -33.114 1.00 8.82 317 ASP A N 1
ATOM 2302 C CA . ASP A 1 338 ? -20.930 -1.046 -34.039 1.00 9.90 317 ASP A CA 1
ATOM 2303 C C . ASP A 1 338 ? -19.873 0.014 -33.907 1.00 9.13 317 ASP A C 1
ATOM 2304 O O . ASP A 1 338 ? -19.715 0.814 -34.842 1.00 10.48 317 ASP A O 1
ATOM 2309 N N . LEU A 1 339 ? -19.144 0.082 -32.825 1.00 8.38 318 LEU A N 1
ATOM 2310 C CA . LEU A 1 339 ? -18.234 1.226 -32.577 1.00 9.02 318 LEU A CA 1
ATOM 2311 C C . LEU A 1 339 ? -17.210 1.337 -33.687 1.00 8.78 318 LEU A C 1
ATOM 2312 O O . LEU A 1 339 ? -16.573 0.369 -34.053 1.00 9.56 318 LEU A O 1
ATOM 2317 N N . THR A 1 340 ? -16.996 2.577 -34.138 1.00 9.44 319 THR A N 1
ATOM 2318 C CA . THR A 1 340 ? -15.958 2.833 -35.189 1.00 9.23 319 THR A CA 1
ATOM 2319 C C . THR A 1 340 ? -14.697 3.306 -34.540 1.00 7.73 319 THR A C 1
ATOM 2320 O O . THR A 1 340 ? -14.682 3.794 -33.419 1.00 8.60 319 THR A O 1
ATOM 2324 N N . LEU A 1 341 ? -13.605 3.204 -35.268 1.00 8.62 320 LEU A N 1
ATOM 2325 C CA . LEU A 1 341 ? -12.333 3.723 -34.754 1.00 9.05 320 LEU A CA 1
ATOM 2326 C C . LEU A 1 341 ? -12.368 5.244 -34.652 1.00 10.35 320 LEU A C 1
ATOM 2327 O O . LEU A 1 341 ? -11.728 5.759 -33.709 1.00 10.58 320 LEU A O 1
ATOM 2332 N N . GLY A 1 342 ? -13.109 5.969 -35.507 1.00 10.22 321 GLY A N 1
ATOM 2333 C CA . GLY A 1 342 ? -13.192 7.389 -35.277 1.00 11.34 321 GLY A CA 1
ATOM 2334 C C . GLY A 1 342 ? -13.994 7.709 -34.057 1.00 9.61 321 GLY A C 1
ATOM 2335 O O . GLY A 1 342 ? -13.649 8.684 -33.335 1.00 11.68 321 GLY A O 1
ATOM 2336 N N . GLN A 1 343 ? -15.052 6.955 -33.710 1.00 10.53 322 GLN A N 1
ATOM 2337 C CA . GLN A 1 343 ? -15.723 7.202 -32.464 1.00 10.22 322 GLN A CA 1
ATOM 2338 C C . GLN A 1 343 ? -14.791 6.875 -31.288 1.00 9.48 322 GLN A C 1
ATOM 2339 O O . GLN A 1 343 ? -14.741 7.649 -30.301 1.00 10.96 322 GLN A O 1
ATOM 2345 N N . LEU A 1 344 ? -14.035 5.791 -31.344 1.00 8.83 323 LEU A N 1
ATOM 2346 C CA . LEU A 1 344 ? -13.150 5.421 -30.243 1.00 9.22 323 LEU A CA 1
ATOM 2347 C C . LEU A 1 344 ? -12.077 6.514 -30.125 1.00 9.32 323 LEU A C 1
ATOM 2348 O O . LEU A 1 344 ? -11.790 6.883 -28.951 1.00 9.36 323 LEU A O 1
ATOM 2353 N N . ASP A 1 345 ? -11.529 7.006 -31.223 1.00 8.87 324 ASP A N 1
ATOM 2354 C CA . ASP A 1 345 ? -10.494 8.082 -31.061 1.00 10.23 324 ASP A CA 1
ATOM 2355 C C . ASP A 1 345 ? -11.070 9.255 -30.336 1.00 9.63 324 ASP A C 1
ATOM 2356 O O . ASP A 1 345 ? -10.368 9.791 -29.445 1.00 11.57 324 ASP A O 1
ATOM 2361 N N . ALA A 1 346 ? -12.260 9.714 -30.701 1.00 11.40 325 ALA A N 1
ATOM 2362 C CA . ALA A 1 346 ? -12.824 10.885 -29.982 1.00 11.34 325 ALA A CA 1
ATOM 2363 C C . ALA A 1 346 ? -13.048 10.604 -28.525 1.00 11.65 325 ALA A C 1
ATOM 2364 O O . ALA A 1 346 ? -12.833 11.565 -27.710 1.00 14.85 325 ALA A O 1
ATOM 2366 N N . LEU A 1 347 ? -13.381 9.395 -28.086 1.00 10.79 326 LEU A N 1
ATOM 2367 C CA . LEU A 1 347 ? -13.567 9.153 -26.625 1.00 10.66 326 LEU A CA 1
ATOM 2368 C C . LEU A 1 347 ? -12.222 9.037 -25.975 1.00 11.41 326 LEU A C 1
ATOM 2369 O O . LEU A 1 347 ? -12.152 9.308 -24.742 1.00 12.55 326 LEU A O 1
ATOM 2374 N N . MET A 1 348 ? -11.183 8.516 -26.639 1.00 10.49 327 MET A N 1
ATOM 2375 C CA . MET A 1 348 ? -9.847 8.402 -26.054 1.00 10.89 327 MET A CA 1
ATOM 2376 C C . MET A 1 348 ? -9.170 9.720 -25.891 1.00 12.24 327 MET A C 1
ATOM 2377 O O . MET A 1 348 ? -8.272 9.795 -24.988 1.00 12.91 327 MET A O 1
ATOM 2382 N N . ARG A 1 349 ? -9.462 10.725 -26.729 1.00 10.95 328 ARG A N 1
ATOM 2383 C CA . ARG A 1 349 ? -8.534 11.844 -26.812 1.00 11.66 328 ARG A CA 1
ATOM 2384 C C . ARG A 1 349 ? -8.403 12.604 -25.490 1.00 11.61 328 ARG A C 1
ATOM 2385 O O . ARG A 1 349 ? -7.292 12.948 -25.091 1.00 11.49 328 ARG A O 1
ATOM 2393 N N . ALA A 1 350 ? -9.534 12.920 -24.832 1.00 12.36 329 ALA A N 1
ATOM 2394 C CA . ALA A 1 350 ? -9.414 13.661 -23.601 1.00 13.12 329 ALA A CA 1
ATOM 2395 C C . ALA A 1 350 ? -8.982 12.871 -22.418 1.00 13.27 329 ALA A C 1
ATOM 2396 O O . ALA A 1 350 ? -8.736 13.432 -21.296 1.00 15.16 329 ALA A O 1
ATOM 2398 N N . LYS A 1 351 ? -8.840 11.563 -22.575 1.00 12.79 330 LYS A N 1
ATOM 2399 C CA . LYS A 1 351 ? -8.508 10.656 -21.490 1.00 12.82 330 LYS A CA 1
ATOM 2400 C C . LYS A 1 351 ? -7.047 10.224 -21.685 1.00 13.58 330 LYS A C 1
ATOM 2401 O O . LYS A 1 351 ? -6.164 10.771 -20.984 1.00 14.31 330 LYS A O 1
ATOM 2407 N N . LEU A 1 352 ? -6.708 9.385 -22.642 1.00 12.09 331 LEU A N 1
ATOM 2408 C CA . LEU A 1 352 ? -5.412 8.951 -22.878 1.00 11.86 331 LEU A CA 1
ATOM 2409 C C . LEU A 1 352 ? -4.504 10.068 -23.305 1.00 12.41 331 LEU A C 1
ATOM 2410 O O . LEU A 1 352 ? -3.414 10.242 -22.693 1.00 12.94 331 LEU A O 1
ATOM 2415 N N . THR A 1 353 ? -4.780 10.779 -24.413 1.00 11.32 332 THR A N 1
ATOM 2416 C CA . THR A 1 353 ? -3.837 11.758 -24.891 1.00 11.10 332 THR A CA 1
ATOM 2417 C C . THR A 1 353 ? -3.642 12.889 -23.901 1.00 11.63 332 THR A C 1
ATOM 2418 O O . THR A 1 353 ? -2.467 13.222 -23.563 1.00 12.76 332 THR A O 1
ATOM 2422 N N . ALA A 1 354 ? -4.723 13.429 -23.365 1.00 11.53 333 ALA A N 1
ATOM 2423 C CA . ALA A 1 354 ? -4.589 14.517 -22.422 1.00 10.84 333 ALA A CA 1
ATOM 2424 C C . ALA A 1 354 ? -3.894 14.103 -21.169 1.00 11.41 333 ALA A C 1
ATOM 2425 O O . ALA A 1 354 ? -3.014 14.810 -20.685 1.00 11.75 333 ALA A O 1
ATOM 2427 N N . ALA A 1 355 ? -4.183 12.912 -20.582 1.00 11.22 334 ALA A N 1
ATOM 2428 C CA . ALA A 1 355 ? -3.562 12.470 -19.347 1.00 12.24 334 ALA A CA 1
ATOM 2429 C C . ALA A 1 355 ? -2.133 12.096 -19.538 1.00 11.17 334 ALA A C 1
ATOM 2430 O O . ALA A 1 355 ? -1.318 12.391 -18.638 1.00 13.03 334 ALA A O 1
ATOM 2432 N N . ARG A 1 356 ? -1.745 11.538 -20.701 1.00 11.78 335 ARG A N 1
ATOM 2433 C CA . ARG A 1 356 ? -0.359 11.325 -20.997 1.00 11.95 335 ARG A CA 1
ATOM 2434 C C . ARG A 1 356 ? 0.391 12.654 -20.982 1.00 11.87 335 ARG A C 1
ATOM 2435 O O . ARG A 1 356 ? 1.488 12.755 -20.387 1.00 13.12 335 ARG A O 1
ATOM 2443 N N . HIS A 1 357 ? -0.139 13.706 -21.626 1.00 11.33 336 HIS A N 1
ATOM 2444 C CA . HIS A 1 357 ? 0.526 15.011 -21.599 1.00 12.40 336 HIS A CA 1
ATOM 2445 C C . HIS A 1 357 ? 0.648 15.610 -20.199 1.00 12.39 336 HIS A C 1
ATOM 2446 O O . HIS A 1 357 ? 1.702 16.155 -19.815 1.00 12.46 336 HIS A O 1
ATOM 2453 N N . LEU A 1 358 ? -0.434 15.462 -19.438 1.00 11.01 337 LEU A N 1
ATOM 2454 C CA . LEU A 1 358 ? -0.410 15.987 -18.070 1.00 10.91 337 LEU A CA 1
ATOM 2455 C C . LEU A 1 358 ? 0.649 15.260 -17.285 1.00 13.13 337 LEU A C 1
ATOM 2456 O O . LEU A 1 358 ? 1.414 15.904 -16.532 1.00 13.14 337 LEU A O 1
ATOM 2461 N N . HIS A 1 359 ? 0.735 13.940 -17.435 1.00 11.44 338 HIS A N 1
ATOM 2462 C CA . HIS A 1 359 ? 1.805 13.210 -16.761 1.00 12.78 338 HIS A CA 1
ATOM 2463 C C . HIS A 1 359 ? 3.193 13.619 -17.214 1.00 12.27 338 HIS A C 1
ATOM 2464 O O . HIS A 1 359 ? 4.023 13.911 -16.328 1.00 14.13 338 HIS A O 1
ATOM 2471 N N . GLU A 1 360 ? 3.387 13.694 -18.501 1.00 13.92 339 GLU A N 1
ATOM 2472 C CA . GLU A 1 360 ? 4.733 14.002 -19.019 1.00 14.60 339 GLU A CA 1
ATOM 2473 C C . GLU A 1 360 ? 5.142 15.413 -18.592 1.00 15.55 339 GLU A C 1
ATOM 2474 O O . GLU A 1 360 ? 6.297 15.633 -18.101 1.00 17.91 339 GLU A O 1
ATOM 2480 N N . LEU A 1 361 ? 4.251 16.397 -18.625 1.00 13.95 340 LEU A N 1
ATOM 2481 C CA . LEU A 1 361 ? 4.657 17.801 -18.370 1.00 15.29 340 LEU A CA 1
ATOM 2482 C C . LEU A 1 361 ? 4.678 18.100 -16.871 1.00 16.39 340 LEU A C 1
ATOM 2483 O O . LEU A 1 361 ? 5.235 19.178 -16.483 1.00 20.97 340 LEU A O 1
ATOM 2488 N N . THR A 1 362 ? 4.243 17.201 -15.976 1.00 15.55 341 THR A N 1
ATOM 2489 C CA . THR A 1 362 ? 4.263 17.447 -14.518 1.00 17.79 341 THR A CA 1
ATOM 2490 C C . THR A 1 362 ? 5.097 16.429 -13.780 1.00 18.27 341 THR A C 1
ATOM 2491 O O . THR A 1 362 ? 5.285 16.584 -12.588 1.00 20.10 341 THR A O 1
ATOM 2495 N N . ALA A 1 363 ? 5.642 15.430 -14.437 1.00 19.55 342 ALA A N 1
ATOM 2496 C CA . ALA A 1 363 ? 6.426 14.370 -13.755 1.00 22.57 342 ALA A CA 1
ATOM 2497 C C . ALA A 1 363 ? 7.625 14.883 -12.942 1.00 24.50 342 ALA A C 1
ATOM 2498 O O . ALA A 1 363 ? 8.062 14.182 -12.000 1.00 26.49 342 ALA A O 1
ATOM 2500 N N . ASP A 1 364 ? 8.124 16.054 -13.299 1.00 23.35 343 ASP A N 1
ATOM 2501 C CA . ASP A 1 364 ? 9.275 16.673 -12.572 1.00 25.86 343 ASP A CA 1
ATOM 2502 C C . ASP A 1 364 ? 8.906 17.729 -11.558 1.00 24.88 343 ASP A C 1
ATOM 2503 O O . ASP A 1 364 ? 9.766 18.290 -10.905 1.00 25.74 343 ASP A O 1
ATOM 2508 N N . LEU A 1 365 ? 7.623 18.016 -11.346 1.00 19.71 344 LEU A N 1
ATOM 2509 C CA . LEU A 1 365 ? 7.176 19.109 -10.541 1.00 20.36 344 LEU A CA 1
ATOM 2510 C C . LEU A 1 365 ? 6.863 18.784 -9.099 1.00 20.18 344 LEU A C 1
ATOM 2511 O O . LEU A 1 365 ? 6.441 19.694 -8.348 1.00 19.54 344 LEU A O 1
ATOM 2516 N N . ASP A 1 366 ? 6.939 17.501 -8.746 1.00 19.91 345 ASP A N 1
ATOM 2517 C CA . ASP A 1 366 ? 6.691 17.152 -7.331 1.00 19.49 345 ASP A CA 1
ATOM 2518 C C . ASP A 1 366 ? 5.293 17.574 -6.818 1.00 18.57 345 ASP A C 1
ATOM 2519 O O . ASP A 1 366 ? 5.108 18.122 -5.730 1.00 18.17 345 ASP A O 1
ATOM 2524 N N . LEU A 1 367 ? 4.302 17.161 -7.619 1.00 16.55 346 LEU A N 1
ATOM 2525 C CA . LEU A 1 367 ? 2.940 17.573 -7.281 1.00 15.94 346 LEU A CA 1
ATOM 2526 C C . LEU A 1 367 ? 2.445 16.937 -6.000 1.00 14.71 346 LEU A C 1
ATOM 2527 O O . LEU A 1 367 ? 2.860 15.804 -5.636 1.00 16.15 346 LEU A O 1
ATOM 2532 N N . ASP A 1 368 ? 1.566 17.585 -5.295 1.00 14.39 347 ASP A N 1
ATOM 2533 C CA . ASP A 1 368 ? 0.879 17.030 -4.132 1.00 13.29 347 ASP A CA 1
ATOM 2534 C C . ASP A 1 368 ? -0.257 16.081 -4.497 1.00 12.75 347 ASP A C 1
ATOM 2535 O O . ASP A 1 368 ? -0.517 15.219 -3.726 1.00 14.81 347 ASP A O 1
ATOM 2540 N N . ALA A 1 369 ? -0.950 16.287 -5.643 1.00 12.82 348 ALA A N 1
ATOM 2541 C CA . ALA A 1 369 ? -2.014 15.418 -6.066 1.00 10.25 348 ALA A CA 1
ATOM 2542 C C . ALA A 1 369 ? -2.005 15.450 -7.586 1.00 9.06 348 ALA A C 1
ATOM 2543 O O . ALA A 1 369 ? -1.815 16.458 -8.251 1.00 10.00 348 ALA A O 1
ATOM 2545 N N . PHE A 1 370 ? -2.372 14.316 -8.176 1.00 10.40 349 PHE A N 1
ATOM 2546 C CA . PHE A 1 370 ? -2.570 14.119 -9.588 1.00 9.75 349 PHE A CA 1
ATOM 2547 C C . PHE A 1 370 ? -3.762 13.201 -9.718 1.00 10.21 349 PHE A C 1
ATOM 2548 O O . PHE A 1 370 ? -3.590 11.945 -9.606 1.00 9.66 349 PHE A O 1
ATOM 2556 N N . VAL A 1 371 ? -4.949 13.766 -9.868 1.00 9.15 350 VAL A N 1
ATOM 2557 C CA . VAL A 1 371 ? -6.223 13.051 -9.682 1.00 10.37 350 VAL A CA 1
ATOM 2558 C C . VAL A 1 371 ? -6.894 12.932 -11.009 1.00 10.26 350 VAL A C 1
ATOM 2559 O O . VAL A 1 371 ? -7.181 13.900 -11.664 1.00 10.42 350 VAL A O 1
ATOM 2563 N N . LEU A 1 372 ? -7.159 11.724 -11.419 1.00 9.82 351 LEU A N 1
ATOM 2564 C CA . LEU A 1 372 ? -7.751 11.359 -12.745 1.00 9.58 351 LEU A CA 1
ATOM 2565 C C . LEU A 1 372 ? -9.174 10.885 -12.507 1.00 10.25 351 LEU A C 1
ATOM 2566 O O . LEU A 1 372 ? -9.382 9.911 -11.733 1.00 11.48 351 LEU A O 1
ATOM 2571 N N . PHE A 1 373 ? -10.164 11.471 -13.125 1.00 8.21 352 PHE A N 1
ATOM 2572 C CA . PHE A 1 373 ? -11.530 11.044 -12.980 1.00 9.35 352 PHE A CA 1
ATOM 2573 C C . PHE A 1 373 ? -11.954 10.009 -13.983 1.00 8.81 352 PHE A C 1
ATOM 2574 O O . PHE A 1 373 ? -11.976 10.277 -15.223 1.00 11.19 352 PHE A O 1
ATOM 2582 N N . SER A 1 374 ? -12.179 8.803 -13.474 1.00 9.05 353 SER A N 1
ATOM 2583 C CA . SER A 1 374 ? -12.573 7.652 -14.255 1.00 8.25 353 SER A CA 1
ATOM 2584 C C . SER A 1 374 ? -14.086 7.419 -14.065 1.00 8.28 353 SER A C 1
ATOM 2585 O O . SER A 1 374 ? -14.825 8.318 -13.710 1.00 9.84 353 SER A O 1
ATOM 2588 N N . SER A 1 375 ? -14.594 6.211 -14.339 1.00 8.16 354 SER A N 1
ATOM 2589 C CA . SER A 1 375 ? -15.990 5.924 -14.296 1.00 8.72 354 SER A CA 1
ATOM 2590 C C . SER A 1 375 ? -16.214 4.466 -13.949 1.00 9.30 354 SER A C 1
ATOM 2591 O O . SER A 1 375 ? -15.380 3.605 -14.237 1.00 8.03 354 SER A O 1
ATOM 2594 N N . GLY A 1 376 ? -17.382 4.179 -13.375 1.00 8.08 355 GLY A N 1
ATOM 2595 C CA . GLY A 1 376 ? -17.803 2.770 -13.168 1.00 8.93 355 GLY A CA 1
ATOM 2596 C C . GLY A 1 376 ? -17.821 1.988 -14.447 1.00 8.11 355 GLY A C 1
ATOM 2597 O O . GLY A 1 376 ? -17.609 0.751 -14.412 1.00 8.56 355 GLY A O 1
ATOM 2598 N N . ALA A 1 377 ? -18.035 2.631 -15.593 1.00 8.26 356 ALA A N 1
ATOM 2599 C CA . ALA A 1 377 ? -17.906 1.935 -16.852 1.00 7.90 356 ALA A CA 1
ATOM 2600 C C . ALA A 1 377 ? -16.597 1.189 -16.986 1.00 8.33 356 ALA A C 1
ATOM 2601 O O . ALA A 1 377 ? -16.528 0.140 -17.638 1.00 8.91 356 ALA A O 1
ATOM 2603 N N . ALA A 1 378 ? -15.496 1.765 -16.491 1.00 8.11 357 ALA A N 1
ATOM 2604 C CA . ALA A 1 378 ? -14.160 1.165 -16.537 1.00 6.92 357 ALA A CA 1
ATOM 2605 C C . ALA A 1 378 ? -13.955 0.297 -15.384 1.00 8.06 357 ALA A C 1
ATOM 2606 O O . ALA A 1 378 ? -13.158 -0.590 -15.498 1.00 15.10 357 ALA A O 1
ATOM 2608 N N . VAL A 1 379 ? -14.614 0.341 -14.272 1.00 8.42 358 VAL A N 1
ATOM 2609 C CA . VAL A 1 379 ? -14.258 -0.477 -13.130 1.00 8.99 358 VAL A CA 1
ATOM 2610 C C . VAL A 1 379 ? -15.043 -1.743 -13.129 1.00 9.68 358 VAL A C 1
ATOM 2611 O O . VAL A 1 379 ? -14.456 -2.836 -12.925 1.00 10.21 358 VAL A O 1
ATOM 2615 N N . TRP A 1 380 ? -16.352 -1.710 -13.380 1.00 8.45 359 TRP A N 1
ATOM 2616 C CA . TRP A 1 380 ? -17.166 -2.930 -13.454 1.00 8.81 359 TRP A CA 1
ATOM 2617 C C . TRP A 1 380 ? -17.649 -3.188 -14.871 1.00 7.48 359 TRP A C 1
ATOM 2618 O O . TRP A 1 380 ? -17.853 -4.364 -15.223 1.00 9.08 359 TRP A O 1
ATOM 2629 N N . GLY A 1 381 ? -17.791 -2.180 -15.712 1.00 7.78 360 GLY A N 1
ATOM 2630 C CA . GLY A 1 381 ? -18.289 -2.325 -17.070 1.00 8.18 360 GLY A CA 1
ATOM 2631 C C . GLY A 1 381 ? -19.709 -1.896 -17.218 1.00 8.09 360 GLY A C 1
ATOM 2632 O O . GLY A 1 381 ? -20.577 -2.157 -16.330 1.00 10.87 360 GLY A O 1
ATOM 2633 N N . SER A 1 382 ? -20.025 -1.305 -18.343 1.00 9.21 361 SER A N 1
ATOM 2634 C CA . SER A 1 382 ? -21.362 -0.863 -18.702 1.00 10.72 361 SER A CA 1
ATOM 2635 C C . SER A 1 382 ? -21.629 -1.153 -20.135 1.00 9.45 361 SER A C 1
ATOM 2636 O O . SER A 1 382 ? -20.935 -0.687 -21.042 1.00 9.75 361 SER A O 1
ATOM 2639 N N . GLY A 1 383 ? -22.693 -1.941 -20.334 1.00 11.00 362 GLY A N 1
ATOM 2640 C CA . GLY A 1 383 ? -23.087 -2.223 -21.723 1.00 11.19 362 GLY A CA 1
ATOM 2641 C C . GLY A 1 383 ? -23.363 -0.973 -22.537 1.00 10.27 362 GLY A C 1
ATOM 2642 O O . GLY A 1 383 ? -23.916 0.016 -22.000 1.00 11.99 362 GLY A O 1
ATOM 2643 N N . GLY A 1 384 ? -22.860 -0.959 -23.754 1.00 10.24 363 GLY A N 1
ATOM 2644 C CA . GLY A 1 384 ? -23.077 0.246 -24.591 1.00 9.90 363 GLY A CA 1
ATOM 2645 C C . GLY A 1 384 ? -22.029 1.307 -24.445 1.00 9.22 363 GLY A C 1
ATOM 2646 O O . GLY A 1 384 ? -22.046 2.337 -25.212 1.00 10.58 363 GLY A O 1
ATOM 2647 N N . GLN A 1 385 ? -21.023 1.080 -23.573 1.00 9.11 364 GLN A N 1
ATOM 2648 C CA . GLN A 1 385 ? -19.996 2.109 -23.276 1.00 9.38 364 GLN A CA 1
ATOM 2649 C C . GLN A 1 385 ? -18.586 1.525 -23.464 1.00 7.71 364 GLN A C 1
ATOM 2650 O O . GLN A 1 385 ? -17.734 1.817 -22.608 1.00 7.81 364 GLN A O 1
ATOM 2656 N N . PRO A 1 386 ? -18.291 0.759 -24.506 1.00 7.13 365 PRO A N 1
ATOM 2657 C CA . PRO A 1 386 ? -16.931 0.180 -24.646 1.00 6.85 365 PRO A CA 1
ATOM 2658 C C . PRO A 1 386 ? -15.892 1.240 -24.751 1.00 8.02 365 PRO A C 1
ATOM 2659 O O . PRO A 1 386 ? -14.783 1.064 -24.265 1.00 7.62 365 PRO A O 1
ATOM 2663 N N . GLY A 1 387 ? -16.135 2.312 -25.571 1.00 7.61 366 GLY A N 1
ATOM 2664 C CA . GLY A 1 387 ? -15.114 3.336 -25.791 1.00 9.17 366 GLY A CA 1
ATOM 2665 C C . GLY A 1 387 ? -14.801 4.078 -24.515 1.00 8.33 366 GLY A C 1
ATOM 2666 O O . GLY A 1 387 ? -13.627 4.280 -24.193 1.00 8.33 366 GLY A O 1
ATOM 2667 N N . TYR A 1 388 ? -15.838 4.507 -23.806 1.00 7.51 367 TYR A N 1
ATOM 2668 C CA . TYR A 1 388 ? -15.677 5.225 -22.570 1.00 6.95 367 TYR A CA 1
ATOM 2669 C C . TYR A 1 388 ? -15.027 4.340 -21.507 1.00 7.66 367 TYR A C 1
ATOM 2670 O O . TYR A 1 388 ? -14.231 4.800 -20.721 1.00 8.03 367 TYR A O 1
ATOM 2679 N N . ALA A 1 389 ? -15.380 3.055 -21.506 1.00 6.16 368 ALA A N 1
ATOM 2680 C CA . ALA A 1 389 ? -14.719 2.114 -20.557 1.00 5.84 368 ALA A CA 1
ATOM 2681 C C . ALA A 1 389 ? -13.257 2.023 -20.850 1.00 6.32 368 ALA A C 1
ATOM 2682 O O . ALA A 1 389 ? -12.462 2.041 -19.887 1.00 7.86 368 ALA A O 1
ATOM 2684 N N . ALA A 1 390 ? -12.831 1.881 -22.096 1.00 6.42 369 ALA A N 1
ATOM 2685 C CA . ALA A 1 390 ? -11.419 1.799 -22.418 1.00 5.79 369 ALA A CA 1
ATOM 2686 C C . ALA A 1 390 ? -10.695 3.047 -22.022 1.00 5.82 369 ALA A C 1
ATOM 2687 O O . ALA A 1 390 ? -9.574 2.996 -21.477 1.00 6.68 369 ALA A O 1
ATOM 2689 N N . ALA A 1 391 ? -11.262 4.175 -22.392 1.00 7.41 370 ALA A N 1
ATOM 2690 C CA . ALA A 1 391 ? -10.593 5.479 -22.129 1.00 6.80 370 ALA A CA 1
ATOM 2691 C C . ALA A 1 391 ? -10.399 5.658 -20.600 1.00 7.25 370 ALA A C 1
ATOM 2692 O O . ALA A 1 391 ? -9.320 6.115 -20.202 1.00 8.54 370 ALA A O 1
ATOM 2694 N N . ASN A 1 392 ? -11.450 5.395 -19.832 1.00 7.28 371 ASN A N 1
ATOM 2695 C CA . ASN A 1 392 ? -11.287 5.568 -18.380 1.00 6.82 371 ASN A CA 1
ATOM 2696 C C . ASN A 1 392 ? -10.424 4.486 -17.750 1.00 6.49 371 ASN A C 1
ATOM 2697 O O . ASN A 1 392 ? -9.686 4.793 -16.820 1.00 8.26 371 ASN A O 1
ATOM 2702 N N . ALA A 1 393 ? -10.390 3.260 -18.300 1.00 7.28 372 ALA A N 1
ATOM 2703 C CA . ALA A 1 393 ? -9.490 2.233 -17.740 1.00 7.47 372 ALA A CA 1
ATOM 2704 C C . ALA A 1 393 ? -8.022 2.653 -17.940 1.00 7.37 372 ALA A C 1
ATOM 2705 O O . ALA A 1 393 ? -7.150 2.309 -17.107 1.00 7.32 372 ALA A O 1
ATOM 2707 N N . TYR A 1 394 ? -7.750 3.367 -19.037 1.00 7.70 373 TYR A N 1
ATOM 2708 C CA . TYR A 1 394 ? -6.384 3.889 -19.175 1.00 6.61 373 TYR A CA 1
ATOM 2709 C C . TYR A 1 394 ? -6.054 4.777 -18.046 1.00 7.62 373 TYR A C 1
ATOM 2710 O O . TYR A 1 394 ? -4.918 4.710 -17.483 1.00 9.03 373 TYR A O 1
ATOM 2719 N N . LEU A 1 395 ? -6.921 5.678 -17.582 1.00 7.76 374 LEU A N 1
ATOM 2720 C CA . LEU A 1 395 ? -6.661 6.524 -16.431 1.00 9.25 374 LEU A CA 1
ATOM 2721 C C . LEU A 1 395 ? -6.362 5.776 -15.203 1.00 8.31 374 LEU A C 1
ATOM 2722 O O . LEU A 1 395 ? -5.428 6.086 -14.421 1.00 9.59 374 LEU A O 1
ATOM 2727 N N . ASP A 1 396 ? -7.186 4.788 -14.857 1.00 8.23 375 ASP A N 1
ATOM 2728 C CA . ASP A 1 396 ? -6.926 4.019 -13.656 1.00 8.07 375 ASP A CA 1
ATOM 2729 C C . ASP A 1 396 ? -5.524 3.366 -13.711 1.00 9.38 375 ASP A C 1
ATOM 2730 O O . ASP A 1 396 ? -4.785 3.347 -12.717 1.00 9.56 375 ASP A O 1
ATOM 2735 N N . ALA A 1 397 ? -5.186 2.856 -14.885 1.00 8.58 376 ALA A N 1
ATOM 2736 C CA . ALA A 1 397 ? -3.884 2.188 -15.059 1.00 7.43 376 ALA A CA 1
ATOM 2737 C C . ALA A 1 397 ? -2.742 3.207 -14.999 1.00 8.92 376 ALA A C 1
ATOM 2738 O O . ALA A 1 397 ? -1.709 2.877 -14.348 1.00 10.42 376 ALA A O 1
ATOM 2740 N N . LEU A 1 398 ? -2.967 4.379 -15.548 1.00 7.94 377 LEU A N 1
ATOM 2741 C CA . LEU A 1 398 ? -1.893 5.391 -15.395 1.00 9.29 377 LEU A CA 1
ATOM 2742 C C . LEU A 1 398 ? -1.678 5.759 -13.987 1.00 9.11 377 LEU A C 1
ATOM 2743 O O . LEU A 1 398 ? -0.467 5.988 -13.594 1.00 10.26 377 LEU A O 1
ATOM 2748 N N . ALA A 1 399 ? -2.666 5.861 -13.120 1.00 9.21 378 ALA A N 1
ATOM 2749 C CA . ALA A 1 399 ? -2.407 6.253 -11.736 1.00 9.84 378 ALA A CA 1
ATOM 2750 C C . ALA A 1 399 ? -1.582 5.177 -11.059 1.00 11.00 378 ALA A C 1
ATOM 2751 O O . ALA A 1 399 ? -0.590 5.485 -10.345 1.00 11.12 378 ALA A O 1
ATOM 2753 N N . GLU A 1 400 ? -1.854 3.866 -11.265 1.00 11.06 379 GLU A N 1
ATOM 2754 C CA . GLU A 1 400 ? -0.998 2.887 -10.707 1.00 11.80 379 GLU A CA 1
ATOM 2755 C C . GLU A 1 400 ? 0.408 2.897 -11.288 1.00 10.15 379 GLU A C 1
ATOM 2756 O O . GLU A 1 400 ? 1.366 2.761 -10.467 1.00 12.05 379 GLU A O 1
ATOM 2762 N N . HIS A 1 401 ? 0.550 3.118 -12.569 1.00 10.54 380 HIS A N 1
ATOM 2763 C CA . HIS A 1 401 ? 1.879 3.225 -13.113 1.00 10.42 380 HIS A CA 1
ATOM 2764 C C . HIS A 1 401 ? 2.609 4.364 -12.480 1.00 9.71 380 HIS A C 1
ATOM 2765 O O . HIS A 1 401 ? 3.800 4.207 -12.152 1.00 11.13 380 HIS A O 1
ATOM 2772 N N . ARG A 1 402 ? 2.022 5.517 -12.373 1.00 10.58 381 ARG A N 1
ATOM 2773 C CA . ARG A 1 402 ? 2.716 6.689 -11.762 1.00 11.48 381 ARG A CA 1
ATOM 2774 C C . ARG A 1 402 ? 3.139 6.369 -10.391 1.00 11.77 381 ARG A C 1
ATOM 2775 O O . ARG A 1 402 ? 4.293 6.751 -9.982 1.00 12.75 381 ARG A O 1
ATOM 2783 N N . ARG A 1 403 ? 2.378 5.651 -9.558 1.00 10.93 382 ARG A N 1
ATOM 2784 C CA . ARG A 1 403 ? 2.802 5.247 -8.218 1.00 13.59 382 ARG A CA 1
ATOM 2785 C C . ARG A 1 403 ? 4.093 4.469 -8.284 1.00 15.08 382 ARG A C 1
ATOM 2786 O O . ARG A 1 403 ? 4.949 4.560 -7.398 1.00 15.46 382 ARG A O 1
ATOM 2794 N N . SER A 1 404 ? 4.218 3.651 -9.296 1.00 13.41 383 SER A N 1
ATOM 2795 C CA . SER A 1 404 ? 5.446 2.771 -9.396 1.00 15.24 383 SER A CA 1
ATOM 2796 C C . SER A 1 404 ? 6.631 3.616 -9.695 1.00 16.83 383 SER A C 1
ATOM 2797 O O . SER A 1 404 ? 7.796 3.141 -9.431 1.00 18.50 383 SER A O 1
ATOM 2800 N N . LEU A 1 405 ? 6.445 4.823 -10.214 1.00 15.26 384 LEU A N 1
ATOM 2801 C CA . LEU A 1 405 ? 7.578 5.754 -10.519 1.00 16.94 384 LEU A CA 1
ATOM 2802 C C . LEU A 1 405 ? 7.885 6.581 -9.280 1.00 16.37 384 LEU A C 1
ATOM 2803 O O . LEU A 1 405 ? 8.769 7.529 -9.368 1.00 19.86 384 LEU A O 1
ATOM 2808 N N . GLY A 1 406 ? 7.164 6.426 -8.174 1.00 15.06 385 GLY A N 1
ATOM 2809 C CA . GLY A 1 406 ? 7.346 7.277 -6.985 1.00 15.99 385 GLY A CA 1
ATOM 2810 C C . GLY A 1 406 ? 6.576 8.569 -7.043 1.00 18.37 385 GLY A C 1
ATOM 2811 O O . GLY A 1 406 ? 6.891 9.464 -6.235 1.00 20.34 385 GLY A O 1
ATOM 2812 N N . LEU A 1 407 ? 5.694 8.776 -8.032 1.00 15.95 386 LEU A N 1
ATOM 2813 C CA . LEU A 1 407 ? 4.885 9.966 -8.159 1.00 15.90 386 LEU A CA 1
ATOM 2814 C C . LEU A 1 407 ? 3.545 9.753 -7.488 1.00 16.78 386 LEU A C 1
ATOM 2815 O O . LEU A 1 407 ? 3.009 8.640 -7.462 1.00 18.54 386 LEU A O 1
ATOM 2820 N N . THR A 1 408 ? 2.934 10.855 -7.061 1.00 15.73 387 THR A N 1
ATOM 2821 C CA . THR A 1 408 ? 1.548 10.788 -6.518 1.00 14.85 387 THR A CA 1
ATOM 2822 C C . THR A 1 408 ? 0.602 10.583 -7.702 1.00 13.99 387 THR A C 1
ATOM 2823 O O . THR A 1 408 ? 0.773 11.074 -8.839 1.00 14.84 387 THR A O 1
ATOM 2827 N N . ALA A 1 409 ? -0.442 9.818 -7.444 1.00 11.16 388 ALA A N 1
ATOM 2828 C CA . ALA A 1 409 ? -1.517 9.745 -8.405 1.00 10.84 388 ALA A CA 1
ATOM 2829 C C . ALA A 1 409 ? -2.671 9.094 -7.787 1.00 10.50 388 ALA A C 1
ATOM 2830 O O . ALA A 1 409 ? -2.507 8.180 -6.970 1.00 13.04 388 ALA A O 1
ATOM 2832 N N . SER A 1 410 ? -3.822 9.467 -8.195 1.00 10.74 389 SER A N 1
ATOM 2833 C CA . SER A 1 410 ? -5.006 8.711 -7.807 1.00 13.98 389 SER A CA 1
ATOM 2834 C C . SER A 1 410 ? -5.947 8.691 -8.952 1.00 13.13 389 SER A C 1
ATOM 2835 O O . SER A 1 410 ? -5.922 9.589 -9.893 1.00 16.19 389 SER A O 1
ATOM 2838 N N . SER A 1 411 ? -6.816 7.724 -8.977 1.00 9.40 390 SER A N 1
ATOM 2839 C CA . SER A 1 411 ? -7.920 7.622 -9.932 1.00 9.32 390 SER A CA 1
ATOM 2840 C C . SER A 1 411 ? -9.218 7.419 -9.162 1.00 8.19 390 SER A C 1
ATOM 2841 O O . SER A 1 411 ? -9.270 6.572 -8.252 1.00 10.45 390 SER A O 1
ATOM 2844 N N . VAL A 1 412 ? -10.227 8.143 -9.539 1.00 9.25 391 VAL A N 1
ATOM 2845 C CA . VAL A 1 412 ? -11.532 8.145 -8.870 1.00 8.74 391 VAL A CA 1
ATOM 2846 C C . VAL A 1 412 ? -12.547 7.806 -9.890 1.00 9.06 391 VAL A C 1
ATOM 2847 O O . VAL A 1 412 ? -12.825 8.612 -10.793 1.00 10.32 391 VAL A O 1
ATOM 2851 N N . ALA A 1 413 ? -13.152 6.625 -9.816 1.00 8.48 392 ALA A N 1
ATOM 2852 C CA . ALA A 1 413 ? -14.171 6.186 -10.796 1.00 9.03 392 ALA A CA 1
ATOM 2853 C C . ALA A 1 413 ? -15.554 6.475 -10.234 1.00 10.10 392 ALA A C 1
ATOM 2854 O O . ALA A 1 413 ? -16.076 5.780 -9.338 1.00 10.35 392 ALA A O 1
ATOM 2856 N N . TRP A 1 414 ? -16.188 7.460 -10.839 1.00 8.74 393 TRP A N 1
ATOM 2857 C CA . TRP A 1 414 ? -17.495 7.840 -10.386 1.00 9.73 393 TRP A CA 1
ATOM 2858 C C . TRP A 1 414 ? -18.557 6.929 -10.838 1.00 8.73 393 TRP A C 1
ATOM 2859 O O . TRP A 1 414 ? -18.559 6.488 -12.002 1.00 8.93 393 TRP A O 1
ATOM 2870 N N . GLY A 1 415 ? -19.568 6.744 -9.967 1.00 9.89 394 GLY A N 1
ATOM 2871 C CA . GLY A 1 415 ? -20.884 6.240 -10.397 1.00 11.58 394 GLY A CA 1
ATOM 2872 C C . GLY A 1 415 ? -21.694 7.372 -10.933 1.00 13.10 394 GLY A C 1
ATOM 2873 O O . GLY A 1 415 ? -21.171 8.230 -11.625 1.00 19.12 394 GLY A O 1
ATOM 2874 N N . THR A 1 416 ? -22.916 7.504 -10.631 1.00 12.71 395 THR A N 1
ATOM 2875 C CA . THR A 1 416 ? -23.830 8.519 -11.224 1.00 15.20 395 THR A CA 1
ATOM 2876 C C . THR A 1 416 ? -23.896 9.729 -10.307 1.00 16.03 395 THR A C 1
ATOM 2877 O O . THR A 1 416 ? -24.134 9.617 -9.144 1.00 15.65 395 THR A O 1
ATOM 2881 N N . TRP A 1 417 ? -23.635 10.933 -10.817 1.00 17.70 396 TRP A N 1
ATOM 2882 C CA . TRP A 1 417 ? -23.897 12.154 -10.059 1.00 21.47 396 TRP A CA 1
ATOM 2883 C C . TRP A 1 417 ? -25.280 12.730 -10.192 1.00 22.57 396 TRP A C 1
ATOM 2884 O O . TRP A 1 417 ? -25.830 12.773 -11.318 1.00 24.91 396 TRP A O 1
ATOM 2895 N N . GLY A 1 418 ? -25.858 13.213 -9.096 1.00 24.11 397 GLY A N 1
ATOM 2896 C CA . GLY A 1 418 ? -27.053 13.991 -9.216 1.00 25.31 397 GLY A CA 1
ATOM 2897 C C . GLY A 1 418 ? -26.648 15.434 -9.420 1.00 26.15 397 GLY A C 1
ATOM 2898 O O . GLY A 1 418 ? -25.480 15.845 -9.231 1.00 24.90 397 GLY A O 1
ATOM 2899 N N . GLU A 1 419 ? -27.631 16.241 -9.788 1.00 29.45 398 GLU A N 1
ATOM 2900 C CA . GLU A 1 419 ? -27.557 17.723 -9.836 1.00 30.44 398 GLU A CA 1
ATOM 2901 C C . GLU A 1 419 ? -26.744 18.362 -10.963 1.00 31.68 398 GLU A C 1
ATOM 2902 O O . GLU A 1 419 ? -27.271 19.205 -11.668 1.00 32.90 398 GLU A O 1
ATOM 2908 N N . VAL A 1 420 ? -25.484 17.950 -11.142 1.00 29.97 399 VAL A N 1
ATOM 2909 C CA . VAL A 1 420 ? -24.563 18.592 -12.062 1.00 31.07 399 VAL A CA 1
ATOM 2910 C C . VAL A 1 420 ? -23.861 17.521 -12.850 1.00 30.86 399 VAL A C 1
ATOM 2911 O O . VAL A 1 420 ? -23.724 16.438 -12.366 1.00 31.02 399 VAL A O 1
ATOM 2915 N N . GLY A 1 421 ? -23.433 17.854 -14.059 1.00 31.19 400 GLY A N 1
ATOM 2916 C CA . GLY A 1 421 ? -22.651 16.912 -14.854 1.00 33.18 400 GLY A CA 1
ATOM 2917 C C . GLY A 1 421 ? -23.398 16.086 -15.872 1.00 34.11 400 GLY A C 1
ATOM 2918 O O . GLY A 1 421 ? -24.546 16.343 -16.119 1.00 34.37 400 GLY A O 1
ATOM 2919 N N . MET A 1 422 ? -22.699 15.122 -16.471 1.00 34.89 401 MET A N 1
ATOM 2920 C CA . MET A 1 422 ? -23.274 14.275 -17.519 1.00 37.46 401 MET A CA 1
ATOM 2921 C C . MET A 1 422 ? -24.686 13.787 -17.178 1.00 37.97 401 MET A C 1
ATOM 2922 O O . MET A 1 422 ? -25.466 13.515 -18.053 1.00 38.70 401 MET A O 1
ATOM 2927 N N . HIS A 1 429 ? -27.840 7.949 -18.588 1.00 41.93 408 HIS A N 1
ATOM 2928 C CA . HIS A 1 429 ? -28.266 8.154 -17.212 1.00 41.38 408 HIS A CA 1
ATOM 2929 C C . HIS A 1 429 ? -29.435 7.239 -16.794 1.00 40.68 408 HIS A C 1
ATOM 2930 O O . HIS A 1 429 ? -29.361 6.599 -15.722 1.00 40.04 408 HIS A O 1
ATOM 2937 N N . ASP A 1 430 ? -30.507 7.167 -17.593 1.00 39.76 409 ASP A N 1
ATOM 2938 C CA . ASP A 1 430 ? -31.730 6.518 -17.100 1.00 38.85 409 ASP A CA 1
ATOM 2939 C C . ASP A 1 430 ? -31.588 5.006 -16.974 1.00 36.82 409 ASP A C 1
ATOM 2940 O O . ASP A 1 430 ? -32.103 4.393 -16.055 1.00 34.55 409 ASP A O 1
ATOM 2945 N N . ARG A 1 431 ? -30.882 4.430 -17.941 1.00 34.90 410 ARG A N 1
ATOM 2946 C CA . ARG A 1 431 ? -30.435 3.043 -17.953 1.00 34.88 410 ARG A CA 1
ATOM 2947 C C . ARG A 1 431 ? -29.632 2.685 -16.686 1.00 32.53 410 ARG A C 1
ATOM 2948 O O . ARG A 1 431 ? -29.950 1.702 -15.987 1.00 30.77 410 ARG A O 1
ATOM 2956 N N . LEU A 1 432 ? -28.575 3.459 -16.462 1.00 30.08 411 LEU A N 1
ATOM 2957 C CA . LEU A 1 432 ? -27.699 3.284 -15.298 1.00 30.83 411 LEU A CA 1
ATOM 2958 C C . LEU A 1 432 ? -28.456 3.354 -13.960 1.00 29.42 411 LEU A C 1
ATOM 2959 O O . LEU A 1 432 ? -28.318 2.437 -13.147 1.00 26.01 411 LEU A O 1
ATOM 2964 N N . VAL A 1 433 ? -29.249 4.402 -13.726 1.00 28.48 412 VAL A N 1
ATOM 2965 C CA . VAL A 1 433 ? -30.078 4.456 -12.490 1.00 27.16 412 VAL A CA 1
ATOM 2966 C C . VAL A 1 433 ? -31.019 3.229 -12.370 1.00 27.53 412 VAL A C 1
ATOM 2967 O O . VAL A 1 433 ? -31.165 2.620 -11.318 1.00 25.16 412 VAL A O 1
ATOM 2971 N N . ARG A 1 434 ? -31.604 2.814 -13.478 1.00 27.34 413 ARG A N 1
ATOM 2972 C CA . ARG A 1 434 ? -32.458 1.649 -13.474 1.00 28.77 413 ARG A CA 1
ATOM 2973 C C . ARG A 1 434 ? -31.730 0.322 -13.160 1.00 28.25 413 ARG A C 1
ATOM 2974 O O . ARG A 1 434 ? -32.366 -0.650 -12.724 1.00 29.69 413 ARG A O 1
ATOM 2982 N N . GLN A 1 435 ? -30.417 0.298 -13.430 1.00 25.95 414 GLN A N 1
ATOM 2983 C CA . GLN A 1 435 ? -29.590 -0.873 -13.185 1.00 24.80 414 GLN A CA 1
ATOM 2984 C C . GLN A 1 435 ? -29.015 -0.831 -11.740 1.00 21.41 414 GLN A C 1
ATOM 2985 O O . GLN A 1 435 ? -28.207 -1.681 -11.398 1.00 24.10 414 GLN A O 1
ATOM 2991 N N . GLY A 1 436 ? -29.387 0.174 -10.950 1.00 19.09 415 GLY A N 1
ATOM 2992 C CA . GLY A 1 436 ? -29.067 0.253 -9.517 1.00 16.35 415 GLY A CA 1
ATOM 2993 C C . GLY A 1 436 ? -27.787 1.116 -9.272 1.00 14.85 415 GLY A C 1
ATOM 2994 O O . GLY A 1 436 ? -27.325 1.122 -8.135 1.00 13.97 415 GLY A O 1
ATOM 2995 N N . VAL A 1 437 ? -27.289 1.827 -10.272 1.00 15.23 416 VAL A N 1
ATOM 2996 C CA . VAL A 1 437 ? -26.207 2.779 -10.066 1.00 14.66 416 VAL A CA 1
ATOM 2997 C C . VAL A 1 437 ? -26.868 4.128 -9.843 1.00 15.40 416 VAL A C 1
ATOM 2998 O O . VAL A 1 437 ? -27.160 4.880 -10.768 1.00 17.89 416 VAL A O 1
ATOM 3002 N N . LEU A 1 438 ? -27.154 4.415 -8.592 1.00 13.68 417 LEU A N 1
ATOM 3003 C CA . LEU A 1 438 ? -28.090 5.516 -8.170 1.00 16.09 417 LEU A CA 1
ATOM 3004 C C . LEU A 1 438 ? -27.385 6.808 -8.179 1.00 14.58 417 LEU A C 1
ATOM 3005 O O . LEU A 1 438 ? -26.161 6.920 -8.043 1.00 14.74 417 LEU A O 1
ATOM 3010 N N . ALA A 1 439 ? -28.109 7.946 -8.422 1.00 16.05 418 ALA A N 1
ATOM 3011 C CA . ALA A 1 439 ? -27.516 9.247 -8.376 1.00 16.62 418 ALA A CA 1
ATOM 3012 C C . ALA A 1 439 ? -27.090 9.658 -6.982 1.00 16.68 418 ALA A C 1
ATOM 3013 O O . ALA A 1 439 ? -27.831 9.529 -5.987 1.00 18.84 418 ALA A O 1
ATOM 3015 N N . MET A 1 440 ? -25.811 10.081 -6.897 1.00 14.28 419 MET A N 1
ATOM 3016 C CA . MET A 1 440 ? -25.231 10.584 -5.665 1.00 16.19 419 MET A CA 1
ATOM 3017 C C . MET A 1 440 ? -25.510 12.062 -5.422 1.00 17.44 419 MET A C 1
ATOM 3018 O O . MET A 1 440 ? -25.583 12.875 -6.381 1.00 18.24 419 MET A O 1
ATOM 3023 N N . GLU A 1 441 ? -25.686 12.400 -4.147 1.00 17.02 420 GLU A N 1
ATOM 3024 C CA . GLU A 1 441 ? -25.694 13.843 -3.883 1.00 19.78 420 GLU A CA 1
ATOM 3025 C C . GLU A 1 441 ? -24.302 14.399 -4.032 1.00 19.32 420 GLU A C 1
ATOM 3026 O O . GLU A 1 441 ? -23.355 13.810 -3.454 1.00 17.98 420 GLU A O 1
ATOM 3032 N N . PRO A 1 442 ? -24.108 15.502 -4.726 1.00 18.55 421 PRO A N 1
ATOM 3033 C CA . PRO A 1 442 ? -22.786 16.062 -4.931 1.00 20.06 421 PRO A CA 1
ATOM 3034 C C . PRO A 1 442 ? -21.963 16.195 -3.643 1.00 19.39 421 PRO A C 1
ATOM 3035 O O . PRO A 1 442 ? -20.784 15.897 -3.626 1.00 18.87 421 PRO A O 1
ATOM 3039 N N . GLU A 1 443 ? -22.542 16.750 -2.578 1.00 18.72 422 GLU A N 1
ATOM 3040 C CA . GLU A 1 443 ? -21.754 16.872 -1.357 1.00 20.18 422 GLU A CA 1
ATOM 3041 C C . GLU A 1 443 ? -21.240 15.526 -0.795 1.00 16.62 422 GLU A C 1
ATOM 3042 O O . GLU A 1 443 ? -20.135 15.537 -0.189 1.00 17.03 422 GLU A O 1
ATOM 3048 N N . HIS A 1 444 ? -22.015 14.458 -0.934 1.00 17.45 423 HIS A N 1
ATOM 3049 C CA . HIS A 1 444 ? -21.602 13.172 -0.415 1.00 15.94 423 HIS A CA 1
ATOM 3050 C C . HIS A 1 444 ? -20.440 12.628 -1.311 1.00 13.35 423 HIS A C 1
ATOM 3051 O O . HIS A 1 444 ? -19.430 12.145 -0.796 1.00 13.82 423 HIS A O 1
ATOM 3058 N N . ALA A 1 445 ? -20.639 12.737 -2.647 1.00 12.69 424 ALA A N 1
ATOM 3059 C CA . ALA A 1 445 ? -19.559 12.318 -3.580 1.00 11.61 424 ALA A CA 1
ATOM 3060 C C . ALA A 1 445 ? -18.277 13.089 -3.341 1.00 12.66 424 ALA A C 1
ATOM 3061 O O . ALA A 1 445 ? -17.197 12.489 -3.306 1.00 11.83 424 ALA A O 1
ATOM 3063 N N . LEU A 1 446 ? -18.342 14.417 -3.136 1.00 14.25 425 LEU A N 1
ATOM 3064 C CA . LEU A 1 446 ? -17.182 15.253 -2.861 1.00 14.54 425 LEU A CA 1
ATOM 3065 C C . LEU A 1 446 ? -16.573 14.930 -1.497 1.00 13.43 425 LEU A C 1
ATOM 3066 O O . LEU A 1 446 ? -15.365 14.968 -1.376 1.00 13.82 425 LEU A O 1
ATOM 3071 N N . GLY A 1 447 ? -17.388 14.604 -0.518 1.00 12.09 426 GLY A N 1
ATOM 3072 C CA . GLY A 1 447 ? -16.824 14.229 0.789 1.00 14.57 426 GLY A CA 1
ATOM 3073 C C . GLY A 1 447 ? -16.165 12.883 0.809 1.00 12.27 426 GLY A C 1
ATOM 3074 O O . GLY A 1 447 ? -15.142 12.761 1.394 1.00 12.62 426 GLY A O 1
ATOM 3075 N N . ALA A 1 448 ? -16.674 11.985 -0.025 1.00 12.67 427 ALA A N 1
ATOM 3076 C CA . ALA A 1 448 ? -16.019 10.674 -0.245 1.00 11.58 427 ALA A CA 1
ATOM 3077 C C . ALA A 1 448 ? -14.710 10.889 -0.998 1.00 11.43 427 ALA A C 1
ATOM 3078 O O . ALA A 1 448 ? -13.703 10.226 -0.624 1.00 10.92 427 ALA A O 1
ATOM 3080 N N . LEU A 1 449 ? -14.657 11.764 -2.003 1.00 11.10 428 LEU A N 1
ATOM 3081 C CA . LEU A 1 449 ? -13.382 12.063 -2.629 1.00 11.35 428 LEU A CA 1
ATOM 3082 C C . LEU A 1 449 ? -12.352 12.628 -1.607 1.00 11.43 428 LEU A C 1
ATOM 3083 O O . LEU A 1 449 ? -11.178 12.303 -1.633 1.00 10.85 428 LEU A O 1
ATOM 3088 N N . ASP A 1 450 ? -12.827 13.541 -0.773 1.00 12.27 429 ASP A N 1
ATOM 3089 C CA . ASP A 1 450 ? -11.881 14.079 0.216 1.00 13.21 429 ASP A CA 1
ATOM 3090 C C . ASP A 1 450 ? -11.376 12.961 1.146 1.00 11.60 429 ASP A C 1
ATOM 3091 O O . ASP A 1 450 ? -10.231 12.961 1.483 1.00 12.95 429 ASP A O 1
ATOM 3096 N N . GLN A 1 451 ? -12.216 11.989 1.495 1.00 10.92 430 GLN A N 1
ATOM 3097 C CA . GLN A 1 451 ? -11.737 10.874 2.331 1.00 12.09 430 GLN A CA 1
ATOM 3098 C C . GLN A 1 451 ? -10.647 10.097 1.593 1.00 13.18 430 GLN A C 1
ATOM 3099 O O . GLN A 1 451 ? -9.645 9.732 2.173 1.00 13.00 430 GLN A O 1
ATOM 3105 N N . MET A 1 452 ? -10.859 9.879 0.297 1.00 12.42 431 MET A N 1
ATOM 3106 C CA . MET A 1 452 ? -9.817 9.138 -0.459 1.00 12.77 431 MET A CA 1
ATOM 3107 C C . MET A 1 452 ? -8.536 9.902 -0.518 1.00 11.56 431 MET A C 1
ATOM 3108 O O . MET A 1 452 ? -7.415 9.328 -0.349 1.00 13.94 431 MET A O 1
ATOM 3113 N N . LEU A 1 453 ? -8.628 11.191 -0.751 1.00 12.47 432 LEU A N 1
ATOM 3114 C CA . LEU A 1 453 ? -7.376 12.004 -0.792 1.00 12.98 432 LEU A CA 1
ATOM 3115 C C . LEU A 1 453 ? -6.674 12.127 0.573 1.00 14.72 432 LEU A C 1
ATOM 3116 O O . LEU A 1 453 ? -5.469 12.109 0.661 1.00 15.14 432 LEU A O 1
ATOM 3121 N N . GLU A 1 454 ? -7.482 12.205 1.632 1.00 12.87 433 GLU A N 1
ATOM 3122 C CA . GLU A 1 454 ? -6.845 12.261 2.974 1.00 15.05 433 GLU A CA 1
ATOM 3123 C C . GLU A 1 454 ? -6.208 10.932 3.324 1.00 15.13 433 GLU A C 1
ATOM 3124 O O . GLU A 1 454 ? -5.192 10.880 4.057 1.00 16.08 433 GLU A O 1
ATOM 3130 N N . ASN A 1 455 ? -6.687 9.818 2.778 1.00 13.51 434 ASN A N 1
ATOM 3131 C CA . ASN A 1 455 ? -6.020 8.570 2.947 1.00 15.11 434 ASN A CA 1
ATOM 3132 C C . ASN A 1 455 ? -4.844 8.366 2.030 1.00 15.75 434 ASN A C 1
ATOM 3133 O O . ASN A 1 455 ? -4.085 7.422 2.162 1.00 16.62 434 ASN A O 1
ATOM 3138 N N . ASP A 1 456 ? -4.716 9.218 0.989 1.00 13.87 435 ASP A N 1
ATOM 3139 C CA . ASP A 1 456 ? -3.760 8.958 -0.109 1.00 14.83 435 ASP A CA 1
ATOM 3140 C C . ASP A 1 456 ? -3.892 7.623 -0.774 1.00 13.14 435 ASP A C 1
ATOM 3141 O O . ASP A 1 456 ? -2.949 6.997 -1.180 1.00 14.86 435 ASP A O 1
ATOM 3146 N N . ASP A 1 457 ? -5.149 7.248 -0.973 1.00 12.97 436 ASP A N 1
ATOM 3147 C CA . ASP A 1 457 ? -5.442 5.997 -1.745 1.00 13.41 436 ASP A CA 1
ATOM 3148 C C . ASP A 1 457 ? -5.134 6.192 -3.215 1.00 12.82 436 ASP A C 1
ATOM 3149 O O . ASP A 1 457 ? -5.289 7.305 -3.713 1.00 14.83 436 ASP A O 1
ATOM 3154 N N . THR A 1 458 ? -4.684 5.123 -3.909 1.00 12.40 437 THR A N 1
ATOM 3155 C CA . THR A 1 458 ? -4.333 5.242 -5.299 1.00 12.20 437 THR A CA 1
ATOM 3156 C C . THR A 1 458 ? -5.571 5.115 -6.171 1.00 11.92 437 THR A C 1
ATOM 3157 O O . THR A 1 458 ? -5.658 5.803 -7.171 1.00 11.32 437 THR A O 1
ATOM 3161 N N . ALA A 1 459 ? -6.551 4.306 -5.805 1.00 11.21 438 ALA A N 1
ATOM 3162 C CA . ALA A 1 459 ? -7.678 4.012 -6.739 1.00 10.34 438 ALA A CA 1
ATOM 3163 C C . ALA A 1 459 ? -8.909 3.782 -5.917 1.00 11.44 438 ALA A C 1
ATOM 3164 O O . ALA A 1 459 ? -8.856 3.172 -4.832 1.00 13.28 438 ALA A O 1
ATOM 3166 N N . ALA A 1 460 ? -10.057 4.247 -6.353 1.00 10.69 439 ALA A N 1
ATOM 3167 C CA . ALA A 1 460 ? -11.359 3.938 -5.738 1.00 9.77 439 ALA A CA 1
ATOM 3168 C C . ALA A 1 460 ? -12.418 4.117 -6.729 1.00 9.89 439 ALA A C 1
ATOM 3169 O O . ALA A 1 460 ? -12.233 4.845 -7.761 1.00 10.94 439 ALA A O 1
ATOM 3171 N N . ALA A 1 461 ? -13.566 3.496 -6.542 1.00 9.10 440 ALA A N 1
ATOM 3172 C CA . ALA A 1 461 ? -14.825 3.862 -7.163 1.00 6.99 440 ALA A CA 1
ATOM 3173 C C . ALA A 1 461 ? -15.648 4.534 -6.135 1.00 10.02 440 ALA A C 1
ATOM 3174 O O . ALA A 1 461 ? -15.633 4.147 -4.946 1.00 11.34 440 ALA A O 1
ATOM 3176 N N . ILE A 1 462 ? -16.339 5.609 -6.507 1.00 8.59 441 ILE A N 1
ATOM 3177 C CA . ILE A 1 462 ? -17.198 6.342 -5.540 1.00 8.84 441 ILE A CA 1
ATOM 3178 C C . ILE A 1 462 ? -18.580 6.295 -6.207 1.00 9.96 441 ILE A C 1
ATOM 3179 O O . ILE A 1 462 ? -18.832 6.964 -7.257 1.00 9.90 441 ILE A O 1
ATOM 3184 N N . THR A 1 463 ? -19.510 5.524 -5.629 1.00 9.89 442 THR A N 1
ATOM 3185 C CA . THR A 1 463 ? -20.790 5.245 -6.272 1.00 9.97 442 THR A CA 1
ATOM 3186 C C . THR A 1 463 ? -21.771 4.839 -5.187 1.00 10.39 442 THR A C 1
ATOM 3187 O O . THR A 1 463 ? -21.477 4.149 -4.256 1.00 10.21 442 THR A O 1
ATOM 3191 N N . LEU A 1 464 ? -23.025 5.272 -5.388 1.00 10.95 443 LEU A N 1
ATOM 3192 C CA . LEU A 1 464 ? -24.171 4.794 -4.614 1.00 11.57 443 LEU A CA 1
ATOM 3193 C C . LEU A 1 464 ? -24.808 3.670 -5.357 1.00 11.26 443 LEU A C 1
ATOM 3194 O O . LEU A 1 464 ? -25.311 3.854 -6.448 1.00 12.17 443 LEU A O 1
ATOM 3199 N N . MET A 1 465 ? -24.803 2.470 -4.821 1.00 12.23 444 MET A N 1
ATOM 3200 C CA . MET A 1 465 ? -25.314 1.257 -5.470 1.00 12.90 444 MET A CA 1
ATOM 3201 C C . MET A 1 465 ? -26.556 0.741 -4.719 1.00 13.44 444 MET A C 1
ATOM 3202 O O . MET A 1 465 ? -26.563 0.751 -3.462 1.00 16.20 444 MET A O 1
ATOM 3207 N N . ASP A 1 466 ? -27.560 0.300 -5.461 1.00 13.77 445 ASP A N 1
ATOM 3208 C CA . ASP A 1 466 ? -28.565 -0.547 -4.844 1.00 13.57 445 ASP A CA 1
ATOM 3209 C C . ASP A 1 466 ? -28.199 -1.914 -5.368 1.00 12.11 445 ASP A C 1
ATOM 3210 O O . ASP A 1 466 ? -28.521 -2.270 -6.502 1.00 11.89 445 ASP A O 1
ATOM 3215 N N . TRP A 1 467 ? -27.580 -2.723 -4.543 1.00 12.06 446 TRP A N 1
ATOM 3216 C CA . TRP A 1 467 ? -27.078 -4.037 -4.902 1.00 12.88 446 TRP A CA 1
ATOM 3217 C C . TRP A 1 467 ? -28.173 -5.043 -5.211 1.00 13.30 446 TRP A C 1
ATOM 3218 O O . TRP A 1 467 ? -27.962 -5.980 -5.963 1.00 12.64 446 TRP A O 1
ATOM 3229 N N . GLU A 1 468 ? -29.350 -4.847 -4.598 1.00 14.35 447 GLU A N 1
ATOM 3230 C CA . GLU A 1 468 ? -30.441 -5.752 -4.838 1.00 16.08 447 GLU A CA 1
ATOM 3231 C C . GLU A 1 468 ? -30.912 -5.544 -6.264 1.00 13.92 447 GLU A C 1
ATOM 3232 O O . GLU A 1 468 ? -31.401 -6.527 -6.885 1.00 17.69 447 GLU A O 1
ATOM 3238 N N . MET A 1 469 ? -30.792 -4.362 -6.821 1.00 15.11 448 MET A N 1
ATOM 3239 C CA . MET A 1 469 ? -31.118 -4.182 -8.205 1.00 16.25 448 MET A CA 1
ATOM 3240 C C . MET A 1 469 ? -29.904 -4.489 -9.143 1.00 15.12 448 MET A C 1
ATOM 3241 O O . MET A 1 469 ? -30.057 -5.145 -10.211 1.00 16.21 448 MET A O 1
ATOM 3246 N N . PHE A 1 470 ? -28.718 -4.071 -8.690 1.00 12.54 449 PHE A N 1
ATOM 3247 C CA . PHE A 1 470 ? -27.550 -4.140 -9.573 1.00 11.50 449 PHE A CA 1
ATOM 3248 C C . PHE A 1 470 ? -27.079 -5.590 -9.761 1.00 12.37 449 PHE A C 1
ATOM 3249 O O . PHE A 1 470 ? -26.826 -5.983 -10.918 1.00 12.53 449 PHE A O 1
ATOM 3257 N N . ALA A 1 471 ? -26.907 -6.381 -8.682 1.00 11.05 450 ALA A N 1
ATOM 3258 C CA . ALA A 1 471 ? -26.288 -7.627 -8.852 1.00 11.92 450 ALA A CA 1
ATOM 3259 C C . ALA A 1 471 ? -27.057 -8.603 -9.780 1.00 13.42 450 ALA A C 1
ATOM 3260 O O . ALA A 1 471 ? -26.459 -9.225 -10.618 1.00 11.56 450 ALA A O 1
ATOM 3262 N N . PRO A 1 472 ? -28.390 -8.800 -9.617 1.00 12.17 451 PRO A N 1
ATOM 3263 C CA . PRO A 1 472 ? -29.135 -9.696 -10.495 1.00 13.54 451 PRO A CA 1
ATOM 3264 C C . PRO A 1 472 ? -29.101 -9.245 -11.956 1.00 13.68 451 PRO A C 1
ATOM 3265 O O . PRO A 1 472 ? -28.877 -10.116 -12.858 1.00 16.23 451 PRO A O 1
ATOM 3269 N N . ALA A 1 473 ? -29.185 -7.967 -12.175 1.00 12.83 452 ALA A N 1
ATOM 3270 C CA . ALA A 1 473 ? -29.150 -7.402 -13.521 1.00 14.59 452 ALA A CA 1
ATOM 3271 C C . ALA A 1 473 ? -27.803 -7.699 -14.130 1.00 13.97 452 ALA A C 1
ATOM 3272 O O . ALA A 1 473 ? -27.642 -8.163 -15.292 1.00 15.21 452 ALA A O 1
ATOM 3274 N N . PHE A 1 474 ? -26.735 -7.417 -13.417 1.00 10.94 453 PHE A N 1
ATOM 3275 C CA . PHE A 1 474 ? -25.368 -7.389 -14.005 1.00 8.90 453 PHE A CA 1
ATOM 3276 C C . PHE A 1 474 ? -25.006 -8.830 -14.295 1.00 11.13 453 PHE A C 1
ATOM 3277 O O . PHE A 1 474 ? -24.203 -9.074 -15.239 1.00 12.04 453 PHE A O 1
ATOM 3285 N N . THR A 1 475 ? -25.517 -9.838 -13.569 1.00 10.53 454 THR A N 1
ATOM 3286 C CA . THR A 1 475 ? -25.207 -11.245 -13.674 1.00 11.94 454 THR A CA 1
ATOM 3287 C C . THR A 1 475 ? -26.258 -12.079 -14.381 1.00 10.76 454 THR A C 1
ATOM 3288 O O . THR A 1 475 ? -26.181 -13.305 -14.319 1.00 12.45 454 THR A O 1
ATOM 3292 N N . ALA A 1 476 ? -27.178 -11.428 -15.042 1.00 13.49 455 ALA A N 1
ATOM 3293 C CA . ALA A 1 476 ? -28.262 -12.289 -15.651 1.00 15.27 455 ALA A CA 1
ATOM 3294 C C . ALA A 1 476 ? -27.802 -13.261 -16.690 1.00 14.67 455 ALA A C 1
ATOM 3295 O O . ALA A 1 476 ? -28.276 -14.447 -16.791 1.00 18.61 455 ALA A O 1
ATOM 3297 N N . ASN A 1 477 ? -26.754 -12.948 -17.412 1.00 13.56 456 ASN A N 1
ATOM 3298 C CA . ASN A 1 477 ? -26.240 -13.814 -18.486 1.00 14.01 456 ASN A CA 1
ATOM 3299 C C . ASN A 1 477 ? -25.035 -14.562 -18.226 1.00 16.95 456 ASN A C 1
ATOM 3300 O O . ASN A 1 477 ? -24.699 -15.573 -18.908 1.00 18.10 456 ASN A O 1
ATOM 3305 N N . ARG A 1 478 ? -24.230 -14.131 -17.231 1.00 14.82 457 ARG A N 1
ATOM 3306 C CA . ARG A 1 478 ? -23.004 -14.866 -16.855 1.00 15.70 457 ARG A CA 1
ATOM 3307 C C . ARG A 1 478 ? -22.688 -14.369 -15.433 1.00 11.86 457 ARG A C 1
ATOM 3308 O O . ARG A 1 478 ? -22.915 -13.201 -15.085 1.00 13.12 457 ARG A O 1
ATOM 3316 N N . PRO A 1 479 ? -22.073 -15.246 -14.677 1.00 13.79 458 PRO A N 1
ATOM 3317 C CA . PRO A 1 479 ? -21.732 -14.876 -13.319 1.00 14.06 458 PRO A CA 1
ATOM 3318 C C . PRO A 1 479 ? -20.607 -13.834 -13.333 1.00 11.43 458 PRO A C 1
ATOM 3319 O O . PRO A 1 479 ? -19.840 -13.679 -14.283 1.00 12.53 458 PRO A O 1
ATOM 3323 N N . SER A 1 480 ? -20.505 -13.161 -12.246 1.00 10.97 459 SER A N 1
ATOM 3324 C CA . SER A 1 480 ? -19.459 -12.188 -11.959 1.00 10.04 459 SER A CA 1
ATOM 3325 C C . SER A 1 480 ? -18.681 -12.555 -10.713 1.00 9.76 459 SER A C 1
ATOM 3326 O O . SER A 1 480 ? -19.104 -12.242 -9.526 1.00 13.06 459 SER A O 1
ATOM 3329 N N . ALA A 1 481 ? -17.490 -13.064 -10.892 1.00 8.26 460 ALA A N 1
ATOM 3330 C CA . ALA A 1 481 ? -16.639 -13.357 -9.687 1.00 9.25 460 ALA A CA 1
ATOM 3331 C C . ALA A 1 481 ? -16.228 -11.973 -9.061 1.00 8.98 460 ALA A C 1
ATOM 3332 O O . ALA A 1 481 ? -15.961 -11.935 -7.831 1.00 10.07 460 ALA A O 1
ATOM 3334 N N . LEU A 1 482 ? -16.182 -10.905 -9.850 1.00 8.38 461 LEU A N 1
ATOM 3335 C CA . LEU A 1 482 ? -15.851 -9.555 -9.341 1.00 8.14 461 LEU A CA 1
ATOM 3336 C C . LEU A 1 482 ? -16.660 -9.165 -8.116 1.00 8.24 461 LEU A C 1
ATOM 3337 O O . LEU A 1 482 ? -16.124 -8.550 -7.183 1.00 8.83 461 LEU A O 1
ATOM 3342 N N . LEU A 1 483 ? -17.933 -9.551 -8.084 1.00 9.73 462 LEU A N 1
ATOM 3343 C CA . LEU A 1 483 ? -18.834 -9.023 -7.040 1.00 9.02 462 LEU A CA 1
ATOM 3344 C C . LEU A 1 483 ? -18.885 -10.008 -5.821 1.00 11.95 462 LEU A C 1
ATOM 3345 O O . LEU A 1 483 ? -19.676 -9.775 -4.876 1.00 12.32 462 LEU A O 1
ATOM 3350 N N . SER A 1 484 ? -18.210 -11.131 -5.855 1.00 10.05 463 SER A N 1
ATOM 3351 C CA . SER A 1 484 ? -18.290 -12.110 -4.774 1.00 12.04 463 SER A CA 1
ATOM 3352 C C . SER A 1 484 ? -17.788 -11.557 -3.461 1.00 12.26 463 SER A C 1
ATOM 3353 O O . SER A 1 484 ? -18.144 -12.132 -2.421 1.00 14.06 463 SER A O 1
ATOM 3356 N N . THR A 1 485 ? -17.024 -10.491 -3.467 1.00 11.40 464 THR A N 1
ATOM 3357 C CA . THR A 1 485 ? -16.448 -9.890 -2.277 1.00 11.40 464 THR A CA 1
ATOM 3358 C C . THR A 1 485 ? -17.323 -8.704 -1.801 1.00 12.06 464 THR A C 1
ATOM 3359 O O . THR A 1 485 ? -16.933 -8.032 -0.818 1.00 12.59 464 THR A O 1
ATOM 3363 N N . VAL A 1 486 ? -18.523 -8.457 -2.400 1.00 9.61 465 VAL A N 1
ATOM 3364 C CA . VAL A 1 486 ? -19.462 -7.511 -1.891 1.00 10.49 465 VAL A CA 1
ATOM 3365 C C . VAL A 1 486 ? -20.608 -8.247 -1.281 1.00 10.42 465 VAL A C 1
ATOM 3366 O O . VAL A 1 486 ? -21.366 -8.875 -1.937 1.00 10.62 465 VAL A O 1
ATOM 3370 N N . PRO A 1 487 ? -20.729 -8.218 0.079 1.00 12.17 466 PRO A N 1
ATOM 3371 C CA . PRO A 1 487 ? -21.709 -9.112 0.697 1.00 11.94 466 PRO A CA 1
ATOM 3372 C C . PRO A 1 487 ? -23.153 -8.802 0.322 1.00 10.39 466 PRO A C 1
ATOM 3373 O O . PRO A 1 487 ? -23.948 -9.731 0.133 1.00 11.96 466 PRO A O 1
ATOM 3377 N N . GLU A 1 488 ? -23.433 -7.510 -0.026 1.00 10.95 467 GLU A N 1
ATOM 3378 C CA . GLU A 1 488 ? -24.760 -7.169 -0.464 1.00 11.31 467 GLU A CA 1
ATOM 3379 C C . GLU A 1 488 ? -25.102 -7.800 -1.840 1.00 11.00 467 GLU A C 1
ATOM 3380 O O . GLU A 1 488 ? -26.216 -8.161 -2.102 1.00 12.89 467 GLU A O 1
ATOM 3386 N N . ALA A 1 489 ? -24.059 -7.976 -2.666 1.00 10.59 468 ALA A N 1
ATOM 3387 C CA . ALA A 1 489 ? -24.306 -8.586 -4.007 1.00 12.69 468 ALA A CA 1
ATOM 3388 C C . ALA A 1 489 ? -24.514 -10.098 -3.769 1.00 11.93 468 ALA A C 1
ATOM 3389 O O . ALA A 1 489 ? -25.428 -10.707 -4.342 1.00 13.15 468 ALA A O 1
ATOM 3391 N N . VAL A 1 490 ? -23.680 -10.752 -2.891 1.00 12.15 469 VAL A N 1
ATOM 3392 C CA . VAL A 1 490 ? -23.918 -12.140 -2.587 1.00 13.42 469 VAL A CA 1
ATOM 3393 C C . VAL A 1 490 ? -25.341 -12.379 -2.034 1.00 15.68 469 VAL A C 1
ATOM 3394 O O . VAL A 1 490 ? -26.108 -13.281 -2.493 1.00 15.83 469 VAL A O 1
ATOM 3398 N N . SER A 1 491 ? -25.731 -11.538 -1.112 1.00 14.36 470 SER A N 1
ATOM 3399 C CA . SER A 1 491 ? -27.108 -11.672 -0.524 1.00 17.34 470 SER A CA 1
ATOM 3400 C C . SER A 1 491 ? -28.188 -11.483 -1.601 1.00 18.20 470 SER A C 1
ATOM 3401 O O . SER A 1 491 ? -29.176 -12.277 -1.671 1.00 19.19 470 SER A O 1
ATOM 3404 N N . ALA A 1 492 ? -28.026 -10.554 -2.537 1.00 15.69 471 ALA A N 1
ATOM 3405 C CA . ALA A 1 492 ? -29.049 -10.334 -3.587 1.00 16.88 471 ALA A CA 1
ATOM 3406 C C . ALA A 1 492 ? -29.186 -11.540 -4.496 1.00 19.20 471 ALA A C 1
ATOM 3407 O O . ALA A 1 492 ? -30.265 -11.775 -5.051 1.00 22.36 471 ALA A O 1
ATOM 3409 N N . LEU A 1 493 ? -28.111 -12.236 -4.680 1.00 16.67 472 LEU A N 1
ATOM 3410 C CA . LEU A 1 493 ? -28.057 -13.402 -5.603 1.00 17.34 472 LEU A CA 1
ATOM 3411 C C . LEU A 1 493 ? -28.459 -14.681 -4.919 1.00 21.72 472 LEU A C 1
ATOM 3412 O O . LEU A 1 493 ? -28.632 -15.703 -5.609 1.00 24.22 472 LEU A O 1
ATOM 3417 N N . SER A 1 494 ? -28.644 -14.630 -3.583 1.00 23.29 473 SER A N 1
ATOM 3418 C CA . SER A 1 494 ? -29.138 -15.792 -2.803 1.00 26.68 473 SER A CA 1
ATOM 3419 C C . SER A 1 494 ? -30.621 -15.889 -3.121 1.00 30.28 473 SER A C 1
ATOM 3420 O O . SER A 1 494 ? -31.154 -16.941 -3.396 1.00 34.55 473 SER A O 1
ATOM 3423 N N . SER B 1 19 ? -23.584 -20.307 -2.034 1.00 26.27 -2 SER B N 1
ATOM 3424 C CA . SER B 1 19 ? -23.516 -21.509 -1.065 1.00 24.18 -2 SER B CA 1
ATOM 3425 C C . SER B 1 19 ? -24.078 -21.249 0.365 1.00 20.20 -2 SER B C 1
ATOM 3426 O O . SER B 1 19 ? -23.837 -20.132 1.013 1.00 20.68 -2 SER B O 1
ATOM 3429 N N . HIS B 1 20 ? -24.816 -22.227 0.844 1.00 21.06 -1 HIS B N 1
ATOM 3430 C CA . HIS B 1 20 ? -25.395 -22.268 2.157 1.00 22.50 -1 HIS B CA 1
ATOM 3431 C C . HIS B 1 20 ? -24.309 -22.301 3.208 1.00 19.56 -1 HIS B C 1
ATOM 3432 O O . HIS B 1 20 ? -24.322 -21.553 4.179 1.00 20.88 -1 HIS B O 1
ATOM 3439 N N . MET B 1 21 ? -23.265 -23.037 2.960 1.00 16.14 0 MET B N 1
ATOM 3440 C CA . MET B 1 21 ? -22.096 -23.148 3.858 1.00 15.68 0 MET B CA 1
ATOM 3441 C C . MET B 1 21 ? -21.367 -21.821 3.931 1.00 15.17 0 MET B C 1
ATOM 3442 O O . MET B 1 21 ? -21.090 -21.334 5.002 1.00 13.13 0 MET B O 1
ATOM 3447 N N . ASP B 1 22 ? -21.104 -21.143 2.813 1.00 12.87 1 ASP B N 1
ATOM 3448 C CA . ASP B 1 22 ? -20.466 -19.841 2.848 1.00 14.82 1 ASP B CA 1
ATOM 3449 C C . ASP B 1 22 ? -21.244 -18.850 3.682 1.00 13.83 1 ASP B C 1
ATOM 3450 O O . ASP B 1 22 ? -20.631 -18.026 4.404 1.00 13.60 1 ASP B O 1
ATOM 3455 N N . ALA B 1 23 ? -22.607 -18.898 3.601 1.00 11.98 2 ALA B N 1
ATOM 3456 C CA . ALA B 1 23 ? -23.487 -17.940 4.276 1.00 12.54 2 ALA B CA 1
ATOM 3457 C C . ALA B 1 23 ? -23.418 -18.120 5.823 1.00 11.94 2 ALA B C 1
ATOM 3458 O O . ALA B 1 23 ? -23.744 -17.211 6.516 1.00 13.18 2 ALA B O 1
ATOM 3460 N N . LEU B 1 24 ? -22.896 -19.222 6.320 1.00 10.13 3 LEU B N 1
ATOM 3461 C CA . LEU B 1 24 ? -22.705 -19.443 7.803 1.00 10.35 3 LEU B CA 1
ATOM 3462 C C . LEU B 1 24 ? -21.410 -18.802 8.277 1.00 9.41 3 LEU B C 1
ATOM 3463 O O . LEU B 1 24 ? -21.222 -18.693 9.529 1.00 9.13 3 LEU B O 1
ATOM 3468 N N . ARG B 1 25 ? -20.427 -18.519 7.410 1.00 9.83 4 ARG B N 1
ATOM 3469 C CA . ARG B 1 25 ? -19.065 -18.185 7.931 1.00 9.56 4 ARG B CA 1
ATOM 3470 C C . ARG B 1 25 ? -18.838 -16.721 8.036 1.00 8.13 4 ARG B C 1
ATOM 3471 O O . ARG B 1 25 ? -19.053 -15.908 7.112 1.00 9.55 4 ARG B O 1
ATOM 3479 N N . TYR B 1 26 ? -18.350 -16.348 9.204 1.00 8.73 5 TYR B N 1
ATOM 3480 C CA . TYR B 1 26 ? -17.987 -14.946 9.551 1.00 8.40 5 TYR B CA 1
ATOM 3481 C C . TYR B 1 26 ? -16.616 -14.988 10.151 1.00 8.26 5 TYR B C 1
ATOM 3482 O O . TYR B 1 26 ? -16.112 -15.978 10.637 1.00 9.97 5 TYR B O 1
ATOM 3491 N N . HIS B 1 27 ? -15.988 -13.806 10.215 1.00 8.90 6 HIS B N 1
ATOM 3492 C CA . HIS B 1 27 ? -14.774 -13.732 10.952 1.00 11.33 6 HIS B CA 1
ATOM 3493 C C . HIS B 1 27 ? -14.564 -12.350 11.519 1.00 9.60 6 HIS B C 1
ATOM 3494 O O . HIS B 1 27 ? -15.177 -11.369 11.063 1.00 10.15 6 HIS B O 1
ATOM 3501 N N . ILE B 1 28 ? -13.697 -12.283 12.511 1.00 8.49 7 ILE B N 1
ATOM 3502 C CA . ILE B 1 28 ? -13.286 -11.038 13.102 1.00 7.45 7 ILE B CA 1
ATOM 3503 C C . ILE B 1 28 ? -12.186 -10.361 12.360 1.00 8.80 7 ILE B C 1
ATOM 3504 O O . ILE B 1 28 ? -11.172 -10.973 11.996 1.00 10.33 7 ILE B O 1
ATOM 3509 N N . GLU B 1 29 ? -12.366 -9.055 12.109 1.00 8.67 8 GLU B N 1
ATOM 3510 C CA . GLU B 1 29 ? -11.335 -8.260 11.485 1.00 8.88 8 GLU B CA 1
ATOM 3511 C C . GLU B 1 29 ? -11.152 -7.021 12.317 1.00 9.54 8 GLU B C 1
ATOM 3512 O O . GLU B 1 29 ? -11.920 -6.771 13.249 1.00 8.83 8 GLU B O 1
ATOM 3518 N N . TRP B 1 30 ? -10.124 -6.215 12.014 1.00 8.29 9 TRP B N 1
ATOM 3519 C CA . TRP B 1 30 ? -9.803 -5.052 12.760 1.00 10.24 9 TRP B CA 1
ATOM 3520 C C . TRP B 1 30 ? -9.641 -3.910 11.799 1.00 11.31 9 TRP B C 1
ATOM 3521 O O . TRP B 1 30 ? -8.798 -4.041 10.848 1.00 13.12 9 TRP B O 1
ATOM 3532 N N . ASN B 1 31 ? -10.375 -2.828 12.001 1.00 8.59 10 ASN B N 1
ATOM 3533 C CA . ASN B 1 31 ? -10.279 -1.649 11.088 1.00 9.72 10 ASN B CA 1
ATOM 3534 C C . ASN B 1 31 ? -9.724 -0.511 11.846 1.00 10.84 10 ASN B C 1
ATOM 3535 O O . ASN B 1 31 ? -10.095 -0.261 12.971 1.00 9.81 10 ASN B O 1
ATOM 3540 N N . ARG B 1 32 ? -8.902 0.307 11.144 1.00 12.41 11 ARG B N 1
ATOM 3541 C CA . ARG B 1 32 ? -8.434 1.536 11.749 1.00 11.53 11 ARG B CA 1
ATOM 3542 C C . ARG B 1 32 ? -9.522 2.549 11.964 1.00 13.14 11 ARG B C 1
ATOM 3543 O O . ARG B 1 32 ? -10.486 2.612 11.183 1.00 13.62 11 ARG B O 1
ATOM 3551 N N . VAL B 1 33 ? -9.560 3.194 13.088 1.00 12.07 12 VAL B N 1
ATOM 3552 C CA . VAL B 1 33 ? -10.548 4.207 13.440 1.00 12.54 12 VAL B CA 1
ATOM 3553 C C . VAL B 1 33 ? -9.830 5.543 13.583 1.00 14.41 12 VAL B C 1
ATOM 3554 O O . VAL B 1 33 ? -8.628 5.634 13.661 1.00 15.69 12 VAL B O 1
ATOM 3558 N N . ALA B 1 34 ? -10.572 6.630 13.452 1.00 16.45 13 ALA B N 1
ATOM 3559 C CA . ALA B 1 34 ? -9.991 7.959 13.681 1.00 17.67 13 ALA B CA 1
ATOM 3560 C C . ALA B 1 34 ? -9.298 8.146 15.072 1.00 14.86 13 ALA B C 1
ATOM 3561 O O . ALA B 1 34 ? -9.572 7.554 16.110 1.00 16.76 13 ALA B O 1
ATOM 3563 N N . GLU B 1 35 ? -8.236 8.890 14.929 1.00 14.12 14 GLU B N 1
ATOM 3564 C CA . GLU B 1 35 ? -7.478 9.333 16.106 1.00 11.74 14 GLU B CA 1
ATOM 3565 C C . GLU B 1 35 ? -8.308 10.045 17.109 1.00 14.16 14 GLU B C 1
ATOM 3566 O O . GLU B 1 35 ? -9.118 10.929 16.766 1.00 13.84 14 GLU B O 1
ATOM 3572 N N . PRO B 1 36 ? -8.129 9.790 18.388 1.00 11.14 15 PRO B N 1
ATOM 3573 C CA . PRO B 1 36 ? -8.859 10.511 19.363 1.00 13.37 15 PRO B CA 1
ATOM 3574 C C . PRO B 1 36 ? -8.287 11.934 19.631 1.00 13.16 15 PRO B C 1
ATOM 3575 O O . PRO B 1 36 ? -7.219 12.304 19.095 1.00 14.43 15 PRO B O 1
ATOM 3579 N N . GLY B 1 37 ? -9.013 12.681 20.457 1.00 14.37 16 GLY B N 1
ATOM 3580 C CA . GLY B 1 37 ? -8.500 14.003 20.841 1.00 16.29 16 GLY B CA 1
ATOM 3581 C C . GLY B 1 37 ? -7.258 13.934 21.720 1.00 14.87 16 GLY B C 1
ATOM 3582 O O . GLY B 1 37 ? -6.729 12.856 22.152 1.00 17.05 16 GLY B O 1
ATOM 3583 N N . THR B 1 38 ? -6.736 15.105 21.990 1.00 14.70 17 THR B N 1
ATOM 3584 C CA . THR B 1 38 ? -5.398 15.291 22.635 1.00 14.87 17 THR B CA 1
ATOM 3585 C C . THR B 1 38 ? -5.501 15.671 24.055 1.00 14.87 17 THR B C 1
ATOM 3586 O O . THR B 1 38 ? -4.462 15.859 24.698 1.00 19.65 17 THR B O 1
ATOM 3590 N N . ALA B 1 39 ? -6.684 15.966 24.598 1.00 14.95 18 ALA B N 1
ATOM 3591 C CA . ALA B 1 39 ? -6.915 16.401 26.044 1.00 16.61 18 ALA B CA 1
ATOM 3592 C C . ALA B 1 39 ? -7.198 15.130 26.825 1.00 18.50 18 ALA B C 1
ATOM 3593 O O . ALA B 1 39 ? -7.902 14.260 26.383 1.00 18.90 18 ALA B O 1
ATOM 3595 N N . ARG B 1 40 ? -6.646 15.065 28.025 1.00 19.94 19 ARG B N 1
ATOM 3596 C CA . ARG B 1 40 ? -6.930 13.844 28.808 1.00 18.94 19 ARG B CA 1
ATOM 3597 C C . ARG B 1 40 ? -8.347 14.061 29.354 1.00 17.28 19 ARG B C 1
ATOM 3598 O O . ARG B 1 40 ? -8.955 15.171 29.290 1.00 19.35 19 ARG B O 1
ATOM 3606 N N . PRO B 1 41 ? -8.919 13.038 29.969 1.00 17.79 20 PRO B N 1
ATOM 3607 C CA . PRO B 1 41 ? -10.230 13.275 30.531 1.00 19.57 20 PRO B CA 1
ATOM 3608 C C . PRO B 1 41 ? -10.310 14.373 31.581 1.00 20.38 20 PRO B C 1
ATOM 3609 O O . PRO B 1 41 ? -9.370 14.544 32.362 1.00 19.46 20 PRO B O 1
ATOM 3613 N N . ALA B 1 42 ? -11.392 15.135 31.617 1.00 24.00 21 ALA B N 1
ATOM 3614 C CA . ALA B 1 42 ? -11.428 16.285 32.522 1.00 26.16 21 ALA B CA 1
ATOM 3615 C C . ALA B 1 42 ? -11.512 15.857 33.985 1.00 26.04 21 ALA B C 1
ATOM 3616 O O . ALA B 1 42 ? -10.809 16.473 34.874 1.00 28.58 21 ALA B O 1
ATOM 3618 N N . GLY B 1 43 ? -12.358 14.851 34.227 1.00 23.78 22 GLY B N 1
ATOM 3619 C CA . GLY B 1 43 ? -12.670 14.321 35.575 1.00 23.51 22 GLY B CA 1
ATOM 3620 C C . GLY B 1 43 ? -11.576 13.354 36.041 1.00 20.12 22 GLY B C 1
ATOM 3621 O O . GLY B 1 43 ? -10.641 13.070 35.321 1.00 23.47 22 GLY B O 1
ATOM 3622 N N . ARG B 1 44 ? -11.693 12.788 37.224 1.00 18.30 23 ARG B N 1
ATOM 3623 C CA . ARG B 1 44 ? -10.627 11.971 37.786 1.00 17.51 23 ARG B CA 1
ATOM 3624 C C . ARG B 1 44 ? -10.831 10.502 37.386 1.00 14.47 23 ARG B C 1
ATOM 3625 O O . ARG B 1 44 ? -11.929 10.023 37.351 1.00 14.95 23 ARG B O 1
ATOM 3633 N N . LEU B 1 45 ? -9.758 9.806 37.017 1.00 12.63 24 LEU B N 1
ATOM 3634 C CA . LEU B 1 45 ? -9.755 8.402 36.770 1.00 11.73 24 LEU B CA 1
ATOM 3635 C C . LEU B 1 45 ? -9.486 7.664 38.017 1.00 10.29 24 LEU B C 1
ATOM 3636 O O . LEU B 1 45 ? -8.751 8.153 38.938 1.00 11.89 24 LEU B O 1
ATOM 3641 N N . LEU B 1 46 ? -10.010 6.441 38.069 1.00 9.54 25 LEU B N 1
ATOM 3642 C CA . LEU B 1 46 ? -9.683 5.506 39.117 1.00 9.59 25 LEU B CA 1
ATOM 3643 C C . LEU B 1 46 ? -8.948 4.377 38.439 1.00 8.90 25 LEU B C 1
ATOM 3644 O O . LEU B 1 46 ? -9.533 3.687 37.571 1.00 9.85 25 LEU B O 1
ATOM 3649 N N . ALA B 1 47 ? -7.754 4.056 38.815 1.00 8.26 26 ALA B N 1
ATOM 3650 C CA . ALA B 1 47 ? -6.959 2.959 38.211 1.00 8.35 26 ALA B CA 1
ATOM 3651 C C . ALA B 1 47 ? -7.010 1.792 39.177 1.00 8.19 26 ALA B C 1
ATOM 3652 O O . ALA B 1 47 ? -6.781 1.993 40.428 1.00 11.70 26 ALA B O 1
ATOM 3654 N N . VAL B 1 48 ? -7.261 0.561 38.724 1.00 7.60 27 VAL B N 1
ATOM 3655 C CA . VAL B 1 48 ? -7.319 -0.619 39.598 1.00 8.06 27 VAL B CA 1
ATOM 3656 C C . VAL B 1 48 ? -6.184 -1.538 39.264 1.00 8.95 27 VAL B C 1
ATOM 3657 O O . VAL B 1 48 ? -5.978 -1.900 38.062 1.00 9.13 27 VAL B O 1
ATOM 3661 N N . ILE B 1 49 ? -5.347 -1.833 40.217 1.00 9.60 28 ILE B N 1
ATOM 3662 C CA . ILE B 1 49 ? -4.097 -2.569 40.070 1.00 9.83 28 ILE B CA 1
ATOM 3663 C C . ILE B 1 49 ? -4.157 -3.883 40.815 1.00 10.92 28 ILE B C 1
ATOM 3664 O O . ILE B 1 49 ? -4.782 -3.888 41.956 1.00 11.86 28 ILE B O 1
ATOM 3669 N N . SER B 1 50 ? -3.604 -4.925 40.308 1.00 11.84 29 SER B N 1
ATOM 3670 C CA . SER B 1 50 ? -3.485 -6.140 41.044 1.00 11.89 29 SER B CA 1
ATOM 3671 C C . SER B 1 50 ? -2.143 -5.997 41.696 1.00 12.55 29 SER B C 1
ATOM 3672 O O . SER B 1 50 ? -1.161 -6.066 41.014 1.00 13.45 29 SER B O 1
ATOM 3675 N N . PRO B 1 51 ? -2.100 -5.912 43.046 1.00 13.83 30 PRO B N 1
ATOM 3676 C CA . PRO B 1 51 ? -0.830 -5.521 43.660 1.00 16.19 30 PRO B CA 1
ATOM 3677 C C . PRO B 1 51 ? 0.329 -6.527 43.544 1.00 17.18 30 PRO B C 1
ATOM 3678 O O . PRO B 1 51 ? 1.497 -6.099 43.522 1.00 19.86 30 PRO B O 1
ATOM 3682 N N . ASP B 1 52 ? 0.088 -7.812 43.363 1.00 15.45 31 ASP B N 1
ATOM 3683 C CA . ASP B 1 52 ? 1.189 -8.722 43.145 1.00 17.95 31 ASP B CA 1
ATOM 3684 C C . ASP B 1 52 ? 1.607 -8.843 41.683 1.00 17.66 31 ASP B C 1
ATOM 3685 O O . ASP B 1 52 ? 2.488 -9.613 41.312 1.00 18.64 31 ASP B O 1
ATOM 3690 N N . HIS B 1 53 ? 0.966 -8.054 40.841 1.00 15.21 32 HIS B N 1
ATOM 3691 C CA . HIS B 1 53 ? 1.097 -8.201 39.414 1.00 13.75 32 HIS B CA 1
ATOM 3692 C C . HIS B 1 53 ? 1.017 -6.821 38.801 1.00 14.58 32 HIS B C 1
ATOM 3693 O O . HIS B 1 53 ? 0.206 -6.565 37.851 1.00 15.05 32 HIS B O 1
ATOM 3700 N N . ALA B 1 54 ? 1.843 -5.878 39.261 1.00 15.15 33 ALA B N 1
ATOM 3701 C CA . ALA B 1 54 ? 1.822 -4.512 38.900 1.00 18.23 33 ALA B CA 1
ATOM 3702 C C . ALA B 1 54 ? 3.178 -4.097 38.282 1.00 17.29 33 ALA B C 1
ATOM 3703 O O . ALA B 1 54 ? 3.399 -2.943 38.052 1.00 20.53 33 ALA B O 1
ATOM 3705 N N . GLY B 1 55 ? 3.984 -5.054 37.921 1.00 15.55 34 GLY B N 1
ATOM 3706 C CA . GLY B 1 55 ? 5.389 -4.860 37.542 1.00 17.70 34 GLY B CA 1
ATOM 3707 C C . GLY B 1 55 ? 5.612 -4.877 36.069 1.00 17.70 34 GLY B C 1
ATOM 3708 O O . GLY B 1 55 ? 6.726 -4.476 35.637 1.00 19.35 34 GLY B O 1
ATOM 3709 N N . ALA B 1 56 ? 4.673 -5.328 35.255 1.00 17.16 35 ALA B N 1
ATOM 3710 C CA . ALA B 1 56 ? 4.932 -5.430 33.829 1.00 16.99 35 ALA B CA 1
ATOM 3711 C C . ALA B 1 56 ? 5.158 -4.059 33.214 1.00 17.79 35 ALA B C 1
ATOM 3712 O O . ALA B 1 56 ? 4.562 -3.066 33.602 1.00 13.68 35 ALA B O 1
ATOM 3714 N N . PRO B 1 57 ? 6.030 -3.991 32.185 1.00 15.92 36 PRO B N 1
ATOM 3715 C CA . PRO B 1 57 ? 6.267 -2.707 31.550 1.00 15.19 36 PRO B CA 1
ATOM 3716 C C . PRO B 1 57 ? 5.002 -2.016 31.123 1.00 13.92 36 PRO B C 1
ATOM 3717 O O . PRO B 1 57 ? 4.890 -0.797 31.341 1.00 12.02 36 PRO B O 1
ATOM 3721 N N . TRP B 1 58 ? 4.026 -2.690 30.507 1.00 12.57 37 TRP B N 1
ATOM 3722 C CA . TRP B 1 58 ? 2.873 -1.900 30.011 1.00 13.37 37 TRP B CA 1
ATOM 3723 C C . TRP B 1 58 ? 2.020 -1.341 31.197 1.00 8.49 37 TRP B C 1
ATOM 3724 O O . TRP B 1 58 ? 1.418 -0.329 31.009 1.00 11.58 37 TRP B O 1
ATOM 3735 N N . VAL B 1 59 ? 2.045 -2.076 32.328 1.00 11.20 38 VAL B N 1
ATOM 3736 C CA . VAL B 1 59 ? 1.292 -1.575 33.555 1.00 11.06 38 VAL B CA 1
ATOM 3737 C C . VAL B 1 59 ? 1.970 -0.293 34.014 1.00 10.05 38 VAL B C 1
ATOM 3738 O O . VAL B 1 59 ? 1.243 0.697 34.243 1.00 11.34 38 VAL B O 1
ATOM 3742 N N . THR B 1 60 ? 3.296 -0.259 34.106 1.00 10.79 39 THR B N 1
ATOM 3743 C CA . THR B 1 60 ? 3.938 0.989 34.521 1.00 11.54 39 THR B CA 1
ATOM 3744 C C . THR B 1 60 ? 3.739 2.107 33.485 1.00 9.59 39 THR B C 1
ATOM 3745 O O . THR B 1 60 ? 3.483 3.238 33.858 1.00 10.06 39 THR B O 1
ATOM 3749 N N . ALA B 1 61 ? 3.760 1.754 32.154 1.00 9.34 40 ALA B N 1
ATOM 3750 C CA . ALA B 1 61 ? 3.579 2.774 31.168 1.00 10.79 40 ALA B CA 1
ATOM 3751 C C . ALA B 1 61 ? 2.136 3.357 31.212 1.00 10.41 40 ALA B C 1
ATOM 3752 O O . ALA B 1 61 ? 1.930 4.542 31.062 1.00 10.35 40 ALA B O 1
ATOM 3754 N N . VAL B 1 62 ? 1.132 2.440 31.464 1.00 10.03 41 VAL B N 1
ATOM 3755 C CA . VAL B 1 62 ? -0.231 2.938 31.567 1.00 9.37 41 VAL B CA 1
ATOM 3756 C C . VAL B 1 62 ? -0.367 3.811 32.796 1.00 8.15 41 VAL B C 1
ATOM 3757 O O . VAL B 1 62 ? -0.951 4.910 32.720 1.00 8.79 41 VAL B O 1
ATOM 3761 N N . LEU B 1 63 ? 0.121 3.406 33.940 1.00 9.41 42 LEU B N 1
ATOM 3762 C CA . LEU B 1 63 ? 0.006 4.247 35.149 1.00 9.85 42 LEU B CA 1
ATOM 3763 C C . LEU B 1 63 ? 0.690 5.594 34.946 1.00 9.06 42 LEU B C 1
ATOM 3764 O O . LEU B 1 63 ? 0.139 6.616 35.314 1.00 10.58 42 LEU B O 1
ATOM 3769 N N . ASP B 1 64 ? 1.850 5.566 34.260 1.00 10.20 43 ASP B N 1
ATOM 3770 C CA . ASP B 1 64 ? 2.458 6.870 33.950 1.00 10.02 43 ASP B CA 1
ATOM 3771 C C . ASP B 1 64 ? 1.629 7.751 32.993 1.00 12.09 43 ASP B C 1
ATOM 3772 O O . ASP B 1 64 ? 1.425 8.942 33.267 1.00 12.73 43 ASP B O 1
ATOM 3777 N N . ALA B 1 65 ? 0.968 7.078 32.008 1.00 10.15 44 ALA B N 1
ATOM 3778 C CA . ALA B 1 65 ? 0.073 7.827 31.057 1.00 11.54 44 ALA B CA 1
ATOM 3779 C C . ALA B 1 65 ? -1.134 8.382 31.760 1.00 10.61 44 ALA B C 1
ATOM 3780 O O . ALA B 1 65 ? -1.587 9.515 31.451 1.00 12.02 44 ALA B O 1
ATOM 3782 N N . LEU B 1 66 ? -1.688 7.703 32.757 1.00 10.22 45 LEU B N 1
ATOM 3783 C CA . LEU B 1 66 ? -2.841 8.247 33.442 1.00 11.31 45 LEU B CA 1
ATOM 3784 C C . LEU B 1 66 ? -2.596 9.432 34.286 1.00 11.32 45 LEU B C 1
ATOM 3785 O O . LEU B 1 66 ? -3.486 10.155 34.678 1.00 13.49 45 LEU B O 1
ATOM 3790 N N . GLY B 1 67 ? -1.333 9.609 34.670 1.00 11.94 46 GLY B N 1
ATOM 3791 C CA . GLY B 1 67 ? -0.886 10.810 35.440 1.00 14.60 46 GLY B CA 1
ATOM 3792 C C . GLY B 1 67 ? -1.074 10.626 36.886 1.00 13.61 46 GLY B C 1
ATOM 3793 O O . GLY B 1 67 ? -1.909 9.846 37.409 1.00 12.75 46 GLY B O 1
ATOM 3794 N N . PRO B 1 68 ? -0.373 11.455 37.632 1.00 14.46 47 PRO B N 1
ATOM 3795 C CA . PRO B 1 68 ? -0.303 11.286 39.106 1.00 13.47 47 PRO B CA 1
ATOM 3796 C C . PRO B 1 68 ? -1.553 11.706 39.870 1.00 14.73 47 PRO B C 1
ATOM 3797 O O . PRO B 1 68 ? -1.668 11.352 41.041 1.00 17.14 47 PRO B O 1
ATOM 3801 N N . ASP B 1 69 ? -2.480 12.392 39.202 1.00 14.29 48 ASP B N 1
ATOM 3802 C CA . ASP B 1 69 ? -3.782 12.736 39.848 1.00 18.23 48 ASP B CA 1
ATOM 3803 C C . ASP B 1 69 ? -4.781 11.603 39.839 1.00 14.74 48 ASP B C 1
ATOM 3804 O O . ASP B 1 69 ? -5.758 11.645 40.559 1.00 16.61 48 ASP B O 1
ATOM 3809 N N . THR B 1 70 ? -4.498 10.562 39.060 1.00 14.29 49 THR B N 1
ATOM 3810 C CA . THR B 1 70 ? -5.362 9.398 38.988 1.00 12.95 49 THR B CA 1
ATOM 3811 C C . THR B 1 70 ? -5.348 8.741 40.334 1.00 9.38 49 THR B C 1
ATOM 3812 O O . THR B 1 70 ? -4.282 8.597 40.920 1.00 13.02 49 THR B O 1
ATOM 3816 N N . VAL B 1 71 ? -6.499 8.361 40.893 1.00 10.57 50 VAL B N 1
ATOM 3817 C CA . VAL B 1 71 ? -6.586 7.654 42.191 1.00 11.05 50 VAL B CA 1
ATOM 3818 C C . VAL B 1 71 ? -6.291 6.178 41.945 1.00 11.65 50 VAL B C 1
ATOM 3819 O O . VAL B 1 71 ? -6.704 5.612 40.846 1.00 11.60 50 VAL B O 1
ATOM 3823 N N . ARG B 1 72 ? -5.581 5.494 42.805 1.00 10.73 51 ARG B N 1
ATOM 3824 C CA . ARG B 1 72 ? -5.203 4.122 42.610 1.00 11.70 51 ARG B CA 1
ATOM 3825 C C . ARG B 1 72 ? -5.839 3.294 43.640 1.00 13.25 51 ARG B C 1
ATOM 3826 O O . ARG B 1 72 ? -5.808 3.606 44.845 1.00 15.31 51 ARG B O 1
ATOM 3834 N N . PHE B 1 73 ? -6.383 2.189 43.236 1.00 12.10 52 PHE B N 1
ATOM 3835 C CA . PHE B 1 73 ? -6.993 1.171 44.112 1.00 11.08 52 PHE B CA 1
ATOM 3836 C C . PHE B 1 73 ? -6.304 -0.105 43.881 1.00 11.08 52 PHE B C 1
ATOM 3837 O O . PHE B 1 73 ? -6.286 -0.656 42.741 1.00 11.15 52 PHE B O 1
ATOM 3845 N N . GLU B 1 74 ? -5.738 -0.711 44.907 1.00 10.60 53 GLU B N 1
ATOM 3846 C CA . GLU B 1 74 ? -5.149 -2.022 44.867 1.00 12.94 53 GLU B CA 1
ATOM 3847 C C . GLU B 1 74 ? -6.166 -3.070 45.198 1.00 14.88 53 GLU B C 1
ATOM 3848 O O . GLU B 1 74 ? -6.670 -3.091 46.364 1.00 15.76 53 GLU B O 1
ATOM 3854 N N . ALA B 1 75 ? -6.552 -3.970 44.289 1.00 14.17 54 ALA B N 1
ATOM 3855 C CA . ALA B 1 75 ? -7.584 -4.960 44.514 1.00 14.46 54 ALA B CA 1
ATOM 3856 C C . ALA B 1 75 ? -6.865 -6.172 45.024 1.00 15.46 54 ALA B C 1
ATOM 3857 O O . ALA B 1 75 ? -6.260 -6.927 44.261 1.00 15.72 54 ALA B O 1
ATOM 3859 N N . LYS B 1 76 ? -6.927 -6.429 46.342 1.00 14.77 55 LYS B N 1
ATOM 3860 C CA . LYS B 1 76 ? -6.159 -7.480 46.964 1.00 17.75 55 LYS B CA 1
ATOM 3861 C C . LYS B 1 76 ? -7.023 -8.741 47.091 1.00 15.36 55 LYS B C 1
ATOM 3862 O O . LYS B 1 76 ? -8.177 -8.645 47.608 1.00 14.67 55 LYS B O 1
ATOM 3868 N N . GLY B 1 77 ? -6.451 -9.849 46.669 1.00 15.06 56 GLY B N 1
ATOM 3869 C CA . GLY B 1 77 ? -7.182 -11.089 46.770 1.00 15.82 56 GLY B CA 1
ATOM 3870 C C . GLY B 1 77 ? -8.452 -11.128 45.938 1.00 15.23 56 GLY B C 1
ATOM 3871 O O . GLY B 1 77 ? -8.398 -10.654 44.793 1.00 17.31 56 GLY B O 1
ATOM 3872 N N . THR B 1 78 ? -9.496 -11.770 46.456 1.00 16.46 57 THR B N 1
ATOM 3873 C CA . THR B 1 78 ? -10.770 -11.934 45.717 1.00 16.66 57 THR B CA 1
ATOM 3874 C C . THR B 1 78 ? -11.867 -11.803 46.695 1.00 19.40 57 THR B C 1
ATOM 3875 O O . THR B 1 78 ? -12.437 -12.800 47.090 1.00 21.20 57 THR B O 1
ATOM 3879 N N . ASP B 1 79 ? -12.178 -10.576 47.086 1.00 18.70 58 ASP B N 1
ATOM 3880 C CA . ASP B 1 79 ? -13.101 -10.391 48.210 1.00 18.79 58 ASP B CA 1
ATOM 3881 C C . ASP B 1 79 ? -14.054 -9.276 47.866 1.00 18.46 58 ASP B C 1
ATOM 3882 O O . ASP B 1 79 ? -13.736 -8.086 47.981 1.00 17.93 58 ASP B O 1
ATOM 3887 N N . ARG B 1 80 ? -15.150 -9.690 47.197 1.00 19.50 59 ARG B N 1
ATOM 3888 C CA . ARG B 1 80 ? -16.195 -8.856 46.692 1.00 18.02 59 ARG B CA 1
ATOM 3889 C C . ARG B 1 80 ? -16.741 -7.898 47.807 1.00 14.97 59 ARG B C 1
ATOM 3890 O O . ARG B 1 80 ? -16.735 -6.711 47.540 1.00 15.18 59 ARG B O 1
ATOM 3898 N N . ALA B 1 81 ? -17.094 -8.444 48.986 1.00 16.72 60 ALA B N 1
ATOM 3899 C CA . ALA B 1 81 ? -17.631 -7.559 50.049 1.00 17.25 60 ALA B CA 1
ATOM 3900 C C . ALA B 1 81 ? -16.578 -6.559 50.555 1.00 15.05 60 ALA B C 1
ATOM 3901 O O . ALA B 1 81 ? -16.866 -5.316 50.739 1.00 15.57 60 ALA B O 1
ATOM 3903 N N . ALA B 1 82 ? -15.301 -6.994 50.638 1.00 15.19 61 ALA B N 1
ATOM 3904 C CA . ALA B 1 82 ? -14.282 -6.096 51.094 1.00 16.18 61 ALA B CA 1
ATOM 3905 C C . ALA B 1 82 ? -13.993 -4.958 50.090 1.00 12.97 61 ALA B C 1
ATOM 3906 O O . ALA B 1 82 ? -13.904 -3.728 50.390 1.00 17.20 61 ALA B O 1
ATOM 3908 N N . TRP B 1 83 ? -13.970 -5.352 48.776 1.00 15.24 62 TRP B N 1
ATOM 3909 C CA . TRP B 1 83 ? -13.763 -4.270 47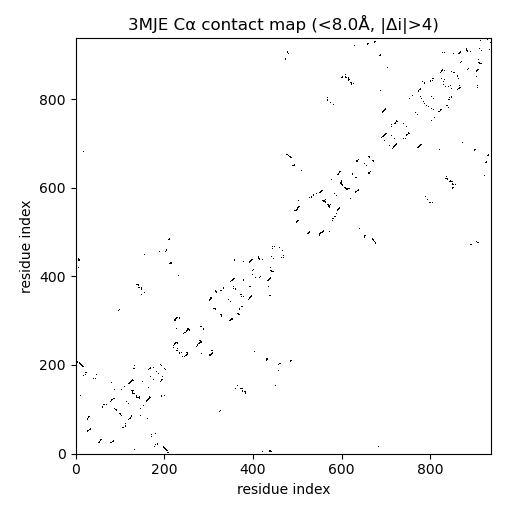.796 1.00 15.00 62 TRP B CA 1
ATOM 3910 C C . TRP B 1 83 ? -14.903 -3.378 47.605 1.00 10.75 62 TRP B C 1
ATOM 3911 O O . TRP B 1 83 ? -14.780 -2.183 47.383 1.00 13.30 62 TRP B O 1
ATOM 3922 N N . ALA B 1 84 ? -16.154 -3.894 47.729 1.00 14.03 63 ALA B N 1
ATOM 3923 C CA . ALA B 1 84 ? -17.353 -2.993 47.734 1.00 15.04 63 ALA B CA 1
ATOM 3924 C C . ALA B 1 84 ? -17.224 -1.910 48.845 1.00 12.46 63 ALA B C 1
ATOM 3925 O O . ALA B 1 84 ? -17.440 -0.754 48.544 1.00 15.06 63 ALA B O 1
ATOM 3927 N N . ALA B 1 85 ? -16.797 -2.356 50.045 1.00 15.34 64 ALA B N 1
ATOM 3928 C CA . ALA B 1 85 ? -16.622 -1.315 51.079 1.00 17.40 64 ALA B CA 1
ATOM 3929 C C . ALA B 1 85 ? -15.470 -0.292 50.821 1.00 16.93 64 ALA B C 1
ATOM 3930 O O . ALA B 1 85 ? -15.614 0.988 50.896 1.00 17.77 64 ALA B O 1
ATOM 3932 N N . GLN B 1 86 ? -14.374 -0.833 50.237 1.00 16.88 65 GLN B N 1
ATOM 3933 C CA . GLN B 1 86 ? -13.262 0.091 49.881 1.00 17.36 65 GLN B CA 1
ATOM 3934 C C . GLN B 1 86 ? -13.590 1.081 48.758 1.00 14.93 65 GLN B C 1
ATOM 3935 O O . GLN B 1 86 ? -13.328 2.340 48.766 1.00 18.16 65 GLN B O 1
ATOM 3941 N N . LEU B 1 87 ? -14.341 0.519 47.751 1.00 12.96 66 LEU B N 1
ATOM 3942 C CA . LEU B 1 87 ? -14.737 1.344 46.678 1.00 15.82 66 LEU B CA 1
ATOM 3943 C C . LEU B 1 87 ? -15.737 2.488 47.113 1.00 13.25 66 LEU B C 1
ATOM 3944 O O . LEU B 1 87 ? -15.723 3.568 46.532 1.00 16.00 66 LEU B O 1
ATOM 3949 N N . ALA B 1 88 ? -16.707 2.054 47.905 1.00 15.87 67 ALA B N 1
ATOM 3950 C CA . ALA B 1 88 ? -17.676 3.052 48.432 1.00 16.58 67 ALA B CA 1
ATOM 3951 C C . ALA B 1 88 ? -17.055 4.255 49.130 1.00 18.48 67 ALA B C 1
ATOM 3952 O O . ALA B 1 88 ? -17.357 5.433 48.820 1.00 17.32 67 ALA B O 1
ATOM 3954 N N . GLN B 1 89 ? -16.041 3.934 49.880 1.00 17.44 68 GLN B N 1
ATOM 3955 C CA . GLN B 1 89 ? -15.233 5.017 50.479 1.00 20.24 68 GLN B CA 1
ATOM 3956 C C . GLN B 1 89 ? -14.546 5.928 49.466 1.00 19.68 68 GLN B C 1
ATOM 3957 O O . GLN B 1 89 ? -14.597 7.172 49.559 1.00 19.88 68 GLN B O 1
ATOM 3963 N N . LEU B 1 90 ? -13.856 5.343 48.471 1.00 18.55 69 LEU B N 1
ATOM 3964 C CA . LEU B 1 90 ? -13.273 6.178 47.520 1.00 19.83 69 LEU B CA 1
ATOM 3965 C C . LEU B 1 90 ? -14.248 7.058 46.803 1.00 21.83 69 LEU B C 1
ATOM 3966 O O . LEU B 1 90 ? -13.935 8.208 46.453 1.00 22.37 69 LEU B O 1
ATOM 3971 N N . ARG B 1 91 ? -15.452 6.509 46.571 1.00 20.95 70 ARG B N 1
ATOM 3972 C CA . ARG B 1 91 ? -16.452 7.211 45.779 1.00 21.63 70 ARG B CA 1
ATOM 3973 C C . ARG B 1 91 ? -17.102 8.362 46.583 1.00 23.77 70 ARG B C 1
ATOM 3974 O O . ARG B 1 91 ? -17.593 9.341 45.969 1.00 25.88 70 ARG B O 1
ATOM 3982 N N . GLU B 1 92 ? -16.973 8.248 47.921 1.00 25.30 71 GLU B N 1
ATOM 3983 C CA . GLU B 1 92 ? -17.516 9.151 49.004 1.00 28.61 71 GLU B CA 1
ATOM 3984 C C . GLU B 1 92 ? -16.607 10.345 48.863 1.00 27.62 71 GLU B C 1
ATOM 3985 O O . GLU B 1 92 ? -17.035 11.516 48.651 1.00 29.20 71 GLU B O 1
ATOM 3991 N N . ASP B 1 93 ? -15.325 10.021 48.966 1.00 27.91 72 ASP B N 1
ATOM 3992 C CA . ASP B 1 93 ? -14.245 11.008 48.937 1.00 29.20 72 ASP B CA 1
ATOM 3993 C C . ASP B 1 93 ? -13.700 11.041 47.530 1.00 30.91 72 ASP B C 1
ATOM 3994 O O . ASP B 1 93 ? -12.540 10.812 47.456 1.00 32.47 72 ASP B O 1
ATOM 3999 N N . GLU B 1 94 ? -14.435 11.076 46.430 1.00 28.81 73 GLU B N 1
ATOM 4000 C CA . GLU B 1 94 ? -13.882 11.786 45.275 1.00 27.55 73 GLU B CA 1
ATOM 4001 C C . GLU B 1 94 ? -15.072 12.315 44.540 1.00 28.62 73 GLU B C 1
ATOM 4002 O O . GLU B 1 94 ? -14.966 13.208 43.733 1.00 29.46 73 GLU B O 1
ATOM 4008 N N . GLY B 1 95 ? -16.244 11.772 44.864 1.00 26.32 74 GLY B N 1
ATOM 4009 C CA . GLY B 1 95 ? -17.474 12.064 44.136 1.00 28.12 74 GLY B CA 1
ATOM 4010 C C . GLY B 1 95 ? -17.182 11.302 42.872 1.00 26.78 74 GLY B C 1
ATOM 4011 O O . GLY B 1 95 ? -16.255 10.559 42.885 1.00 28.67 74 GLY B O 1
ATOM 4012 N N . GLU B 1 96 ? -18.004 11.493 41.852 1.00 28.44 75 GLU B N 1
ATOM 4013 C CA . GLU B 1 96 ? -17.963 10.683 40.683 1.00 26.28 75 GLU B CA 1
ATOM 4014 C C . GLU B 1 96 ? -16.543 10.648 39.985 1.00 24.44 75 GLU B C 1
ATOM 4015 O O . GLU B 1 96 ? -15.832 11.662 39.923 1.00 26.67 75 GLU B O 1
ATOM 4021 N N . PHE B 1 97 ? -16.124 9.435 39.549 1.00 16.75 76 PHE B N 1
ATOM 4022 C CA . PHE B 1 97 ? -14.926 9.271 38.642 1.00 13.97 76 PHE B CA 1
ATOM 4023 C C . PHE B 1 97 ? -15.437 9.483 37.170 1.00 10.74 76 PHE B C 1
ATOM 4024 O O . PHE B 1 97 ? -16.576 9.283 36.840 1.00 13.74 76 PHE B O 1
ATOM 4032 N N . HIS B 1 98 ? -14.464 9.878 36.300 1.00 11.66 77 HIS B N 1
ATOM 4033 C CA . HIS B 1 98 ? -14.757 9.913 34.889 1.00 10.47 77 HIS B CA 1
ATOM 4034 C C . HIS B 1 98 ? -14.816 8.490 34.313 1.00 9.54 77 HIS B C 1
ATOM 4035 O O . HIS B 1 98 ? -15.614 8.195 33.425 1.00 10.87 77 HIS B O 1
ATOM 4042 N N . ALA B 1 99 ? -13.916 7.581 34.771 1.00 9.50 78 ALA B N 1
ATOM 4043 C CA . ALA B 1 99 ? -13.818 6.179 34.311 1.00 8.96 78 ALA B CA 1
ATOM 4044 C C . ALA B 1 99 ? -13.032 5.412 35.281 1.00 7.87 78 ALA B C 1
ATOM 4045 O O . ALA B 1 99 ? -12.247 5.984 36.080 1.00 8.87 78 ALA B O 1
ATOM 4047 N N . VAL B 1 100 ? -13.219 4.121 35.247 1.00 8.38 79 VAL B N 1
ATOM 4048 C CA . VAL B 1 100 ? -12.419 3.138 36.033 1.00 9.27 79 VAL B CA 1
ATOM 4049 C C . VAL B 1 100 ? -11.556 2.405 35.066 1.00 7.70 79 VAL B C 1
ATOM 4050 O O . VAL B 1 100 ? -12.074 1.885 34.046 1.00 8.60 79 VAL B O 1
ATOM 4054 N N . VAL B 1 101 ? -10.273 2.421 35.266 1.00 7.85 80 VAL B N 1
ATOM 4055 C CA . VAL B 1 101 ? -9.301 1.798 34.279 1.00 7.25 80 VAL B CA 1
ATOM 4056 C C . VAL B 1 101 ? -8.670 0.652 34.991 1.00 7.04 80 VAL B C 1
ATOM 4057 O O . VAL B 1 101 ? -7.848 0.806 35.916 1.00 8.59 80 VAL B O 1
ATOM 4061 N N . SER B 1 102 ? -9.058 -0.594 34.612 1.00 6.63 81 SER B N 1
ATOM 4062 C CA . SER B 1 102 ? -8.557 -1.807 35.242 1.00 6.51 81 SER B CA 1
ATOM 4063 C C . SER B 1 102 ? -7.280 -2.298 34.575 1.00 6.75 81 SER B C 1
ATOM 4064 O O . SER B 1 102 ? -7.313 -2.597 33.360 1.00 6.89 81 SER B O 1
ATOM 4067 N N . LEU B 1 103 ? -6.258 -2.557 35.371 1.00 6.86 82 LEU B N 1
ATOM 4068 C CA . LEU B 1 103 ? -4.996 -3.147 34.942 1.00 7.51 82 LEU B CA 1
ATOM 4069 C C . LEU B 1 103 ? -4.928 -4.590 35.492 1.00 7.34 82 LEU B C 1
ATOM 4070 O O . LEU B 1 103 ? -3.857 -5.210 35.489 1.00 8.88 82 LEU B O 1
ATOM 4075 N N . LEU B 1 104 ? -6.053 -5.164 35.945 1.00 7.20 83 LEU B N 1
ATOM 4076 C CA . LEU B 1 104 ? -6.043 -6.511 36.574 1.00 7.70 83 LEU B CA 1
ATOM 4077 C C . LEU B 1 104 ? -5.630 -7.605 35.615 1.00 8.14 83 LEU B C 1
ATOM 4078 O O . LEU B 1 104 ? -5.174 -8.668 36.076 1.00 8.77 83 LEU B O 1
ATOM 4083 N N . ALA B 1 105 ? -5.785 -7.423 34.293 1.00 7.81 84 ALA B N 1
ATOM 4084 C CA . ALA B 1 105 ? -5.436 -8.494 33.372 1.00 9.35 84 ALA B CA 1
ATOM 4085 C C . ALA B 1 105 ? -3.989 -8.880 33.472 1.00 9.72 84 ALA B C 1
ATOM 4086 O O . ALA B 1 105 ? -3.648 -10.041 33.065 1.00 9.78 84 ALA B O 1
ATOM 4088 N N . ALA B 1 106 ? -3.106 -8.034 33.973 1.00 9.76 85 ALA B N 1
ATOM 4089 C CA . ALA B 1 106 ? -1.712 -8.434 34.131 1.00 10.77 85 ALA B CA 1
ATOM 4090 C C . ALA B 1 106 ? -1.541 -9.603 35.082 1.00 9.04 85 ALA B C 1
ATOM 4091 O O . ALA B 1 106 ? -0.443 -10.244 35.068 1.00 11.73 85 ALA B O 1
ATOM 4093 N N . ALA B 1 107 ? -2.482 -9.892 35.959 1.00 9.50 86 ALA B N 1
ATOM 4094 C CA . ALA B 1 107 ? -2.378 -11.063 36.813 1.00 10.86 86 ALA B CA 1
ATOM 4095 C C . ALA B 1 107 ? -2.783 -12.322 36.075 1.00 8.78 86 ALA B C 1
ATOM 4096 O O . ALA B 1 107 ? -3.956 -12.674 35.986 1.00 10.54 86 ALA B O 1
ATOM 4098 N N . GLU B 1 108 ? -1.801 -12.973 35.538 1.00 9.48 87 GLU B N 1
ATOM 4099 C CA . GLU B 1 108 ? -2.089 -14.148 34.699 1.00 9.85 87 GLU B CA 1
ATOM 4100 C C . GLU B 1 108 ? -1.915 -15.424 35.516 1.00 11.26 87 GLU B C 1
ATOM 4101 O O . GLU B 1 108 ? -2.570 -16.411 35.072 1.00 12.89 87 GLU B O 1
ATOM 4107 N N . ALA B 1 109 ? -1.250 -15.415 36.683 1.00 10.69 88 ALA B N 1
ATOM 4108 C CA . ALA B 1 109 ? -1.071 -16.585 37.457 1.00 11.52 88 ALA B CA 1
ATOM 4109 C C . ALA B 1 109 ? -2.417 -17.145 37.828 1.00 10.39 88 ALA B C 1
ATOM 4110 O O . ALA B 1 109 ? -3.360 -16.383 38.107 1.00 11.77 88 ALA B O 1
ATOM 4112 N N . LEU B 1 110 ? -2.601 -18.445 37.924 1.00 11.92 89 LEU B N 1
ATOM 4113 C CA . LEU B 1 110 ? -3.867 -19.023 38.315 1.00 11.15 89 LEU B CA 1
ATOM 4114 C C . LEU B 1 110 ? -4.182 -18.796 39.729 1.00 12.58 89 LEU B C 1
ATOM 4115 O O . LEU B 1 110 ? -3.323 -18.734 40.648 1.00 15.11 89 LEU B O 1
ATOM 4120 N N . HIS B 1 111 ? -5.455 -18.656 40.047 1.00 12.32 90 HIS B N 1
ATOM 4121 C CA . HIS B 1 111 ? -5.919 -18.369 41.394 1.00 14.13 90 HIS B CA 1
ATOM 4122 C C . HIS B 1 111 ? -5.622 -19.640 42.280 1.00 15.74 90 HIS B C 1
ATOM 4123 O O . HIS B 1 111 ? -5.824 -20.752 41.878 1.00 15.16 90 HIS B O 1
ATOM 4130 N N . THR B 1 112 ? -5.120 -19.392 43.495 1.00 16.97 91 THR B N 1
ATOM 4131 C CA . THR B 1 112 ? -4.762 -20.478 44.415 1.00 19.04 91 THR B CA 1
ATOM 4132 C C . THR B 1 112 ? -5.880 -21.444 44.759 1.00 19.18 91 THR B C 1
ATOM 4133 O O . THR B 1 112 ? -5.605 -22.630 44.987 1.00 18.65 91 THR B O 1
ATOM 4137 N N . ASP B 1 113 ? -7.133 -20.980 44.738 1.00 15.76 92 ASP B N 1
ATOM 4138 C CA . ASP B 1 113 ? -8.253 -21.863 45.070 1.00 17.16 92 ASP B CA 1
ATOM 4139 C C . ASP B 1 113 ? -9.096 -22.318 43.921 1.00 15.22 92 ASP B C 1
ATOM 4140 O O . ASP B 1 113 ? -10.098 -23.029 44.075 1.00 16.97 92 ASP B O 1
ATOM 4145 N N . HIS B 1 114 ? -8.789 -21.800 42.706 1.00 13.49 93 HIS B N 1
ATOM 4146 C CA . HIS B 1 114 ? -9.607 -22.094 41.496 1.00 12.05 93 HIS B CA 1
ATOM 4147 C C . HIS B 1 114 ? -8.601 -22.244 40.410 1.00 13.36 93 HIS B C 1
ATOM 4148 O O . HIS B 1 114 ? -8.266 -21.271 39.690 1.00 12.96 93 HIS B O 1
ATOM 4155 N N . GLY B 1 115 ? -8.121 -23.468 40.236 1.00 12.32 94 GLY B N 1
ATOM 4156 C CA . GLY B 1 115 ? -6.971 -23.722 39.405 1.00 12.87 94 GLY B CA 1
ATOM 4157 C C . GLY B 1 115 ? -7.145 -23.568 37.941 1.00 13.29 94 GLY B C 1
ATOM 4158 O O . GLY B 1 115 ? -6.139 -23.611 37.199 1.00 14.57 94 GLY B O 1
ATOM 4159 N N . SER B 1 116 ? -8.375 -23.304 37.468 1.00 11.94 95 SER B N 1
ATOM 4160 C CA . SER B 1 116 ? -8.588 -23.030 36.058 1.00 9.85 95 SER B CA 1
ATOM 4161 C C . SER B 1 116 ? -8.886 -21.538 35.860 1.00 8.84 95 SER B C 1
ATOM 4162 O O . SER B 1 116 ? -9.204 -21.201 34.695 1.00 11.08 95 SER B O 1
ATOM 4165 N N . VAL B 1 117 ? -8.823 -20.736 36.850 1.00 8.35 96 VAL B N 1
ATOM 4166 C CA . VAL B 1 117 ? -9.183 -19.292 36.728 1.00 9.86 96 VAL B CA 1
ATOM 4167 C C . VAL B 1 117 ? -7.946 -18.440 36.850 1.00 7.91 96 VAL B C 1
ATOM 4168 O O . VAL B 1 117 ? -7.373 -18.334 37.974 1.00 9.45 96 VAL B O 1
ATOM 4172 N N . PRO B 1 118 ? -7.491 -17.727 35.839 1.00 8.95 97 PRO B N 1
ATOM 4173 C CA . PRO B 1 118 ? -6.440 -16.712 36.028 1.00 9.86 97 PRO B CA 1
ATOM 4174 C C . PRO B 1 118 ? -6.823 -15.729 37.048 1.00 9.61 97 PRO B C 1
ATOM 4175 O O . PRO B 1 118 ? -8.010 -15.250 37.082 1.00 8.71 97 PRO B O 1
ATOM 4179 N N . LEU B 1 119 ? -5.931 -15.330 37.943 1.00 8.44 98 LEU B N 1
ATOM 4180 C CA . LEU B 1 119 ? -6.276 -14.400 38.955 1.00 8.83 98 LEU B CA 1
ATOM 4181 C C . LEU B 1 119 ? -6.885 -13.128 38.431 1.00 7.97 98 LEU B C 1
ATOM 4182 O O . LEU B 1 119 ? -7.896 -12.669 39.017 1.00 8.72 98 LEU B O 1
ATOM 4187 N N . GLY B 1 120 ? -6.354 -12.564 37.313 1.00 8.50 99 GLY B N 1
ATOM 4188 C CA . GLY B 1 120 ? -6.891 -11.283 36.874 1.00 9.80 99 GLY B CA 1
ATOM 4189 C C . GLY B 1 120 ? -8.285 -11.438 36.312 1.00 7.29 99 GLY B C 1
ATOM 4190 O O . GLY B 1 120 ? -9.047 -10.479 36.303 1.00 7.78 99 GLY B O 1
ATOM 4191 N N . LEU B 1 121 ? -8.638 -12.610 35.814 1.00 6.86 100 LEU B N 1
ATOM 4192 C CA . LEU B 1 121 ? -10.013 -12.869 35.353 1.00 7.50 100 LEU B CA 1
ATOM 4193 C C . LEU B 1 121 ? -10.953 -12.908 36.521 1.00 6.50 100 LEU B C 1
ATOM 4194 O O . LEU B 1 121 ? -12.001 -12.254 36.573 1.00 7.90 100 LEU B O 1
ATOM 4199 N N . ALA B 1 122 ? -10.558 -13.597 37.614 1.00 8.18 101 ALA B N 1
ATOM 4200 C CA . ALA B 1 122 ? -11.353 -13.636 38.827 1.00 7.14 101 ALA B CA 1
ATOM 4201 C C . ALA B 1 122 ? -11.507 -12.207 39.380 1.00 7.17 101 ALA B C 1
ATOM 4202 O O . ALA B 1 122 ? -12.580 -11.797 39.790 1.00 7.95 101 ALA B O 1
ATOM 4204 N N . GLN B 1 123 ? -10.400 -11.488 39.462 1.00 8.24 102 GLN B N 1
ATOM 4205 C CA . GLN B 1 123 ? -10.459 -10.161 40.064 1.00 8.48 102 GLN B CA 1
ATOM 4206 C C . GLN B 1 123 ? -11.269 -9.178 39.174 1.00 6.41 102 GLN B C 1
ATOM 4207 O O . GLN B 1 123 ? -11.949 -8.324 39.701 1.00 8.36 102 GLN B O 1
ATOM 4213 N N . THR B 1 124 ? -11.235 -9.347 37.860 1.00 7.30 103 THR B N 1
ATOM 4214 C CA . THR B 1 124 ? -12.038 -8.495 36.962 1.00 7.51 103 THR B CA 1
ATOM 4215 C C . THR B 1 124 ? -13.520 -8.744 37.233 1.00 7.70 103 THR B C 1
ATOM 4216 O O . THR B 1 124 ? -14.309 -7.788 37.262 1.00 8.10 103 THR B O 1
ATOM 4220 N N . LEU B 1 125 ? -13.921 -10.011 37.324 1.00 7.70 104 LEU B N 1
ATOM 4221 C CA . LEU B 1 125 ? -15.338 -10.321 37.682 1.00 6.27 104 LEU B CA 1
ATOM 4222 C C . LEU B 1 125 ? -15.702 -9.597 38.963 1.00 8.07 104 LEU B C 1
ATOM 4223 O O . LEU B 1 125 ? -16.754 -9.008 39.029 1.00 8.12 104 LEU B O 1
ATOM 4228 N N . LEU B 1 126 ? -14.904 -9.769 40.011 1.00 7.33 105 LEU B N 1
ATOM 4229 C CA . LEU B 1 126 ? -15.246 -9.276 41.313 1.00 8.08 105 LEU B CA 1
ATOM 4230 C C . LEU B 1 126 ? -15.231 -7.774 41.321 1.00 8.12 105 LEU B C 1
ATOM 4231 O O . LEU B 1 126 ? -16.042 -7.144 42.008 1.00 7.94 105 LEU B O 1
ATOM 4236 N N . LEU B 1 127 ? -14.343 -7.146 40.500 1.00 7.76 106 LEU B N 1
ATOM 4237 C CA . LEU B 1 127 ? -14.361 -5.685 40.383 1.00 7.83 106 LEU B CA 1
ATOM 4238 C C . LEU B 1 127 ? -15.678 -5.209 39.743 1.00 7.70 106 LEU B C 1
ATOM 4239 O O . LEU B 1 127 ? -16.312 -4.269 40.239 1.00 7.90 106 LEU B O 1
ATOM 4244 N N . ALA B 1 128 ? -16.103 -5.846 38.637 1.00 7.60 107 ALA B N 1
ATOM 4245 C CA . ALA B 1 128 ? -17.385 -5.433 38.034 1.00 7.40 107 ALA B CA 1
ATOM 4246 C C . ALA B 1 128 ? -18.548 -5.608 39.038 1.00 7.77 107 ALA B C 1
ATOM 4247 O O . ALA B 1 128 ? -19.416 -4.751 39.118 1.00 8.37 107 ALA B O 1
ATOM 4249 N N . GLN B 1 129 ? -18.469 -6.681 39.796 1.00 7.60 108 GLN B N 1
ATOM 4250 C CA . GLN B 1 129 ? -19.508 -6.943 40.815 1.00 8.25 108 GLN B CA 1
ATOM 4251 C C . GLN B 1 129 ? -19.452 -5.868 41.885 1.00 7.39 108 GLN B C 1
ATOM 4252 O O . GLN B 1 129 ? -20.496 -5.232 42.245 1.00 9.01 108 GLN B O 1
ATOM 4258 N N . ALA B 1 130 ? -18.294 -5.565 42.423 1.00 8.08 109 ALA B N 1
ATOM 4259 C CA . ALA B 1 130 ? -18.137 -4.615 43.587 1.00 7.55 109 ALA B CA 1
ATOM 4260 C C . ALA B 1 130 ? -18.393 -3.219 43.151 1.00 9.85 109 ALA B C 1
ATOM 4261 O O . ALA B 1 130 ? -18.916 -2.403 43.980 1.00 9.10 109 ALA B O 1
ATOM 4263 N N . LEU B 1 131 ? -18.077 -2.840 41.909 1.00 9.32 110 LEU B N 1
ATOM 4264 C CA . LEU B 1 131 ? -18.427 -1.515 41.443 1.00 9.34 110 LEU B CA 1
ATOM 4265 C C . LEU B 1 131 ? -19.921 -1.293 41.476 1.00 8.84 110 LEU B C 1
ATOM 4266 O O . LEU B 1 131 ? -20.407 -0.228 41.907 1.00 9.97 110 LEU B O 1
ATOM 4271 N N . GLY B 1 132 ? -20.670 -2.239 40.952 1.00 9.12 111 GLY B N 1
ATOM 4272 C CA . GLY B 1 132 ? -22.156 -2.159 41.074 1.00 10.40 111 GLY B CA 1
ATOM 4273 C C . GLY B 1 132 ? -22.562 -2.133 42.535 1.00 10.54 111 GLY B C 1
ATOM 4274 O O . GLY B 1 132 ? -23.461 -1.336 42.887 1.00 11.92 111 GLY B O 1
ATOM 4275 N N . ASP B 1 133 ? -21.975 -2.982 43.359 1.00 9.71 112 ASP B N 1
ATOM 4276 C CA . ASP B 1 133 ? -22.389 -3.011 44.729 1.00 11.08 112 ASP B CA 1
ATOM 4277 C C . ASP B 1 133 ? -22.209 -1.678 45.415 1.00 10.82 112 ASP B C 1
ATOM 4278 O O . ASP B 1 133 ? -23.106 -1.284 46.211 1.00 12.70 112 ASP B O 1
ATOM 4283 N N . ALA B 1 134 ? -21.151 -0.938 45.152 1.00 11.02 113 ALA B N 1
ATOM 4284 C CA . ALA B 1 134 ? -20.866 0.331 45.789 1.00 10.91 113 ALA B CA 1
ATOM 4285 C C . ALA B 1 134 ? -21.487 1.441 45.065 1.00 11.14 113 ALA B C 1
ATOM 4286 O O . ALA B 1 134 ? -21.314 2.603 45.601 1.00 14.64 113 ALA B O 1
ATOM 4288 N N . GLY B 1 135 ? -22.090 1.298 43.896 1.00 11.13 114 GLY B N 1
ATOM 4289 C CA . GLY B 1 135 ? -22.728 2.382 43.235 1.00 11.35 114 GLY B CA 1
ATOM 4290 C C . GLY B 1 135 ? -21.702 3.323 42.572 1.00 11.85 114 GLY B C 1
ATOM 4291 O O . GLY B 1 135 ? -22.008 4.501 42.288 1.00 14.52 114 GLY B O 1
ATOM 4292 N N . LEU B 1 136 ? -20.536 2.806 42.172 1.00 10.99 115 LEU B N 1
ATOM 4293 C CA . LEU B 1 136 ? -19.604 3.578 41.335 1.00 11.25 115 LEU B CA 1
ATOM 4294 C C . LEU B 1 136 ? -20.166 3.437 39.926 1.00 12.70 115 LEU B C 1
ATOM 4295 O O . LEU B 1 136 ? -20.401 2.280 39.434 1.00 16.47 115 LEU B O 1
ATOM 4300 N N . THR B 1 137 ? -20.483 4.472 39.248 1.00 11.27 116 THR B N 1
ATOM 4301 C CA . THR B 1 137 ? -21.114 4.370 37.944 1.00 14.57 116 THR B CA 1
ATOM 4302 C C . THR B 1 137 ? -20.187 4.670 36.778 1.00 10.99 116 THR B C 1
ATOM 4303 O O . THR B 1 137 ? -20.598 4.526 35.618 1.00 12.76 116 THR B O 1
ATOM 4307 N N . ALA B 1 138 ? -19.005 5.154 37.056 1.00 10.68 117 ALA B N 1
ATOM 4308 C CA . ALA B 1 138 ? -18.081 5.599 35.923 1.00 10.22 117 ALA B CA 1
ATOM 4309 C C . ALA B 1 138 ? -17.816 4.363 35.036 1.00 9.77 117 ALA B C 1
ATOM 4310 O O . ALA B 1 138 ? -17.642 3.234 35.547 1.00 9.95 117 ALA B O 1
ATOM 4312 N N . PRO B 1 139 ? -17.708 4.562 33.755 1.00 7.88 118 PRO B N 1
ATOM 4313 C CA . PRO B 1 139 ? -17.524 3.391 32.847 1.00 8.54 118 PRO B CA 1
ATOM 4314 C C . PRO B 1 139 ? -16.244 2.651 33.162 1.00 8.26 118 PRO B C 1
ATOM 4315 O O . PRO B 1 139 ? -15.152 3.240 33.311 1.00 8.24 118 PRO B O 1
ATOM 4319 N N . LEU B 1 140 ? -16.342 1.326 33.153 1.00 7.07 119 LEU B N 1
ATOM 4320 C CA . LEU B 1 140 ? -15.193 0.436 33.387 1.00 7.33 119 LEU B CA 1
ATOM 4321 C C . LEU B 1 140 ? -14.525 0.085 32.080 1.00 7.27 119 LEU B C 1
ATOM 4322 O O . LEU B 1 140 ? -15.147 -0.422 31.121 1.00 7.42 119 LEU B O 1
ATOM 4327 N N . TRP B 1 141 ? -13.218 0.352 32.046 1.00 7.63 120 TRP B N 1
ATOM 4328 C CA . TRP B 1 141 ? -12.360 -0.052 30.918 1.00 6.11 120 TRP B CA 1
ATOM 4329 C C . TRP B 1 141 ? -11.372 -1.068 31.325 1.00 6.20 120 TRP B C 1
ATOM 4330 O O . TRP B 1 141 ? -10.665 -0.891 32.372 1.00 8.53 120 TRP B O 1
ATOM 4341 N N . CYS B 1 142 ? -11.330 -2.207 30.640 1.00 6.24 121 CYS B N 1
ATOM 4342 C CA . CYS B 1 142 ? -10.392 -3.282 30.954 1.00 6.85 121 CYS B CA 1
ATOM 4343 C C . CYS B 1 142 ? -9.301 -3.260 29.924 1.00 7.30 121 CYS B C 1
ATOM 4344 O O . CYS B 1 142 ? -9.587 -3.449 28.671 1.00 7.79 121 CYS B O 1
ATOM 4347 N N . LEU B 1 143 ? -8.082 -3.107 30.383 1.00 6.04 122 LEU B N 1
ATOM 4348 C CA . LEU B 1 143 ? -6.892 -3.054 29.491 1.00 7.16 122 LEU B CA 1
ATOM 4349 C C . LEU B 1 143 ? -6.199 -4.402 29.482 1.00 6.84 122 LEU B C 1
ATOM 4350 O O . LEU B 1 143 ? -6.061 -5.092 30.521 1.00 7.90 122 LEU B O 1
ATOM 4355 N N . THR B 1 144 ? -5.689 -4.770 28.360 1.00 6.05 123 THR B N 1
ATOM 4356 C CA . THR B 1 144 ? -4.878 -5.970 28.150 1.00 7.54 123 THR B CA 1
ATOM 4357 C C . THR B 1 144 ? -3.619 -5.633 27.355 1.00 6.85 123 THR B C 1
ATOM 4358 O O . THR B 1 144 ? -3.555 -4.569 26.734 1.00 6.87 123 THR B O 1
ATOM 4362 N N . ARG B 1 145 ? -2.717 -6.598 27.329 1.00 6.82 124 ARG B N 1
ATOM 4363 C CA . ARG B 1 145 ? -1.456 -6.525 26.535 1.00 8.54 124 ARG B CA 1
ATOM 4364 C C . ARG B 1 145 ? -1.288 -7.842 25.883 1.00 8.60 124 ARG B C 1
ATOM 4365 O O . ARG B 1 145 ? -1.024 -8.848 26.519 1.00 12.81 124 ARG B O 1
ATOM 4373 N N . GLY B 1 146 ? -1.502 -7.850 24.583 1.00 7.42 125 GLY B N 1
ATOM 4374 C CA . GLY B 1 146 ? -1.349 -9.111 23.805 1.00 9.45 125 GLY B CA 1
ATOM 4375 C C . GLY B 1 146 ? -2.503 -10.060 23.952 1.00 8.31 125 GLY B C 1
ATOM 4376 O O . GLY B 1 146 ? -2.351 -11.288 23.691 1.00 9.74 125 GLY B O 1
ATOM 4377 N N . GLY B 1 147 ? -3.676 -9.566 24.225 1.00 6.96 126 GLY B N 1
ATOM 4378 C CA . GLY B 1 147 ? -4.852 -10.454 24.383 1.00 7.93 126 GLY B CA 1
ATOM 4379 C C . GLY B 1 147 ? -5.677 -10.597 23.109 1.00 8.18 126 GLY B C 1
ATOM 4380 O O . GLY B 1 147 ? -6.678 -11.347 23.118 1.00 8.43 126 GLY B O 1
ATOM 4381 N N . VAL B 1 148 ? -5.343 -9.850 22.057 1.00 7.08 127 VAL B N 1
ATOM 4382 C CA . VAL B 1 148 ? -6.021 -9.948 20.703 1.00 8.64 127 VAL B CA 1
ATOM 4383 C C . VAL B 1 148 ? -4.915 -9.946 19.691 1.00 8.20 127 VAL B C 1
ATOM 4384 O O . VAL B 1 148 ? -3.837 -9.386 19.898 1.00 10.64 127 VAL B O 1
ATOM 4388 N N . ALA B 1 149 ? -5.246 -10.467 18.501 1.00 9.62 128 ALA B N 1
ATOM 4389 C CA . ALA B 1 149 ? -4.383 -10.343 17.298 1.00 10.20 128 ALA B CA 1
ATOM 4390 C C . ALA B 1 149 ? -5.077 -9.334 16.388 1.00 10.64 128 ALA B C 1
ATOM 4391 O O . ALA B 1 149 ? -6.036 -9.651 15.694 1.00 11.66 128 ALA B O 1
ATOM 4393 N N . ALA B 1 150 ? -4.512 -8.115 16.377 1.00 10.65 129 ALA B N 1
ATOM 4394 C CA . ALA B 1 150 ? -5.082 -7.004 15.628 1.00 11.31 129 ALA B CA 1
ATOM 4395 C C . ALA B 1 150 ? -3.994 -6.317 14.834 1.00 12.78 129 ALA B C 1
ATOM 4396 O O . ALA B 1 150 ? -3.060 -5.839 15.383 1.00 15.45 129 ALA B O 1
ATOM 4398 N N . GLY B 1 151 ? -4.159 -6.329 13.528 1.00 17.70 130 GLY B N 1
ATOM 4399 C CA . GLY B 1 151 ? -3.195 -5.665 12.622 1.00 20.81 130 GLY B CA 1
ATOM 4400 C C . GLY B 1 151 ? -2.296 -6.736 12.020 1.00 22.94 130 GLY B C 1
ATOM 4401 O O . GLY B 1 151 ? -2.114 -7.869 12.559 1.00 20.43 130 GLY B O 1
ATOM 4402 N N . ARG B 1 152 ? -1.759 -6.377 10.858 1.00 24.27 131 ARG B N 1
ATOM 4403 C CA . ARG B 1 152 ? -0.941 -7.335 10.089 1.00 26.30 131 ARG B CA 1
ATOM 4404 C C . ARG B 1 152 ? 0.310 -7.676 10.863 1.00 22.99 131 ARG B C 1
ATOM 4405 O O . ARG B 1 152 ? 1.012 -6.809 11.438 1.00 24.06 131 ARG B O 1
ATOM 4413 N N . GLY B 1 153 ? 0.553 -8.989 10.961 1.00 22.20 132 GLY B N 1
ATOM 4414 C CA . GLY B 1 153 ? 1.679 -9.497 11.672 1.00 21.92 132 GLY B CA 1
ATOM 4415 C C . GLY B 1 153 ? 1.531 -9.517 13.182 1.00 19.99 132 GLY B C 1
ATOM 4416 O O . GLY B 1 153 ? 2.476 -9.844 13.835 1.00 20.46 132 GLY B O 1
ATOM 4417 N N . ASP B 1 154 ? 0.388 -9.100 13.758 1.00 17.23 133 ASP B N 1
ATOM 4418 C CA . ASP B 1 154 ? 0.357 -8.935 15.215 1.00 15.70 133 ASP B CA 1
ATOM 4419 C C . ASP B 1 154 ? 0.517 -10.224 15.916 1.00 13.53 133 ASP B C 1
ATOM 4420 O O . ASP B 1 154 ? 0.038 -11.241 15.343 1.00 18.45 133 ASP B O 1
ATOM 4425 N N . VAL B 1 155 ? 1.109 -10.287 17.090 1.00 12.40 134 VAL B N 1
ATOM 4426 C CA . VAL B 1 155 ? 1.259 -11.505 17.783 1.00 13.79 134 VAL B CA 1
ATOM 4427 C C . VAL B 1 155 ? 0.413 -11.419 19.060 1.00 13.12 134 VAL B C 1
ATOM 4428 O O . VAL B 1 155 ? 0.560 -10.480 19.905 1.00 11.73 134 VAL B O 1
ATOM 4432 N N . LEU B 1 156 ? -0.519 -12.368 19.154 1.00 11.44 135 LEU B N 1
ATOM 4433 C CA . LEU B 1 156 ? -1.282 -12.520 20.402 1.00 8.84 135 LEU B CA 1
ATOM 4434 C C . LEU B 1 156 ? -0.403 -13.296 21.365 1.00 10.20 135 LEU B C 1
ATOM 4435 O O . LEU B 1 156 ? -0.230 -14.526 21.250 1.00 10.76 135 LEU B O 1
ATOM 4440 N N . SER B 1 157 ? 0.211 -12.591 22.325 1.00 10.56 136 SER B N 1
ATOM 4441 C CA . SER B 1 157 ? 1.215 -13.121 23.195 1.00 10.56 136 SER B CA 1
ATOM 4442 C C . SER B 1 157 ? 0.575 -13.738 24.464 1.00 10.81 136 SER B C 1
ATOM 4443 O O . SER B 1 157 ? 1.227 -14.607 25.166 1.00 12.45 136 SER B O 1
ATOM 4446 N N . SER B 1 158 ? -0.675 -13.299 24.846 1.00 10.10 137 SER B N 1
ATOM 4447 C CA . SER B 1 158 ? -1.284 -13.780 26.090 1.00 10.97 137 SER B CA 1
ATOM 4448 C C . SER B 1 158 ? -2.707 -14.254 25.870 1.00 9.60 137 SER B C 1
ATOM 4449 O O . SER B 1 158 ? -3.703 -13.511 26.086 1.00 9.19 137 SER B O 1
ATOM 4452 N N . PRO B 1 159 ? -2.884 -15.586 25.594 1.00 8.66 138 PRO B N 1
ATOM 4453 C CA . PRO B 1 159 ? -4.180 -16.121 25.571 1.00 10.34 138 PRO B CA 1
ATOM 4454 C C . PRO B 1 159 ? -4.948 -16.026 26.827 1.00 9.46 138 PRO B C 1
ATOM 4455 O O . PRO B 1 159 ? -6.190 -15.828 26.824 1.00 9.03 138 PRO B O 1
ATOM 4459 N N . VAL B 1 160 ? -4.256 -16.019 27.970 1.00 9.22 139 VAL B N 1
ATOM 4460 C CA . VAL B 1 160 ? -4.956 -15.800 29.171 1.00 9.98 139 VAL B CA 1
ATOM 4461 C C . VAL B 1 160 ? -5.653 -14.449 29.239 1.00 8.38 139 VAL B C 1
ATOM 4462 O O . VAL B 1 160 ? -6.827 -14.377 29.662 1.00 8.78 139 VAL B O 1
ATOM 4466 N N . GLN B 1 161 ? -4.979 -13.377 28.877 1.00 8.81 140 GLN B N 1
ATOM 4467 C CA . GLN B 1 161 ? -5.615 -12.090 28.891 1.00 8.67 140 GLN B CA 1
ATOM 4468 C C . GLN B 1 161 ? -6.713 -12.046 27.811 1.00 8.22 140 GLN B C 1
ATOM 4469 O O . GLN B 1 161 ? -7.705 -11.321 27.958 1.00 9.27 140 GLN B O 1
ATOM 4475 N N . GLY B 1 162 ? -6.579 -12.801 26.754 1.00 9.07 141 GLY B N 1
ATOM 4476 C CA . GLY B 1 162 ? -7.614 -12.864 25.765 1.00 11.03 141 GLY B CA 1
ATOM 4477 C C . GLY B 1 162 ? -8.938 -13.403 26.264 1.00 8.40 141 GLY B C 1
ATOM 4478 O O . GLY B 1 162 ? -9.992 -12.942 25.885 1.00 11.05 141 GLY B O 1
ATOM 4479 N N . ALA B 1 163 ? -8.933 -14.233 27.315 1.00 10.32 142 ALA B N 1
ATOM 4480 C CA . ALA B 1 163 ? -10.160 -14.655 27.906 1.00 8.94 142 ALA B CA 1
ATOM 4481 C C . ALA B 1 163 ? -10.950 -13.542 28.499 1.00 9.21 142 ALA B C 1
ATOM 4482 O O . ALA B 1 163 ? -12.228 -13.533 28.562 1.00 10.81 142 ALA B O 1
ATOM 4484 N N . LEU B 1 164 ? -10.324 -12.494 29.008 1.00 8.20 143 LEU B N 1
ATOM 4485 C CA . LEU B 1 164 ? -10.947 -11.371 29.547 1.00 9.36 143 LEU B CA 1
ATOM 4486 C C . LEU B 1 164 ? -11.841 -10.634 28.578 1.00 7.18 143 LEU B C 1
ATOM 4487 O O . LEU B 1 164 ? -12.851 -10.009 28.986 1.00 8.45 143 LEU B O 1
ATOM 4492 N N . TRP B 1 165 ? -11.532 -10.640 27.295 1.00 6.36 144 TRP B N 1
ATOM 4493 C CA . TRP B 1 165 ? -12.379 -10.053 26.302 1.00 7.18 144 TRP B CA 1
ATOM 4494 C C . TRP B 1 165 ? -13.721 -10.732 26.200 1.00 6.16 144 TRP B C 1
ATOM 4495 O O . TRP B 1 165 ? -14.740 -10.094 25.962 1.00 6.15 144 TRP B O 1
ATOM 4506 N N . GLY B 1 166 ? -13.734 -12.058 26.368 1.00 6.14 145 GLY B N 1
ATOM 4507 C CA . GLY B 1 166 ? -15.034 -12.742 26.384 1.00 7.03 145 GLY B CA 1
ATOM 4508 C C . GLY B 1 166 ? -15.918 -12.249 27.523 1.00 5.89 145 GLY B C 1
ATOM 4509 O O . GLY B 1 166 ? -17.090 -11.998 27.363 1.00 7.16 145 GLY B O 1
ATOM 4510 N N . LEU B 1 167 ? -15.330 -12.183 28.736 1.00 6.83 146 LEU B N 1
ATOM 4511 C CA . LEU B 1 167 ? -16.058 -11.666 29.902 1.00 5.83 146 LEU B CA 1
ATOM 4512 C C . LEU B 1 167 ? -16.460 -10.223 29.651 1.00 6.11 146 LEU B C 1
ATOM 4513 O O . LEU B 1 167 ? -17.655 -9.854 29.930 1.00 7.04 146 LEU B O 1
ATOM 4518 N N . GLY B 1 168 ? -15.565 -9.346 29.190 1.00 6.70 147 GLY B N 1
ATOM 4519 C CA . GLY B 1 168 ? -15.910 -7.994 29.070 1.00 7.41 147 GLY B CA 1
ATOM 4520 C C . GLY B 1 168 ? -17.072 -7.743 28.122 1.00 6.82 147 GLY B C 1
ATOM 4521 O O . GLY B 1 168 ? -17.913 -6.881 28.368 1.00 7.92 147 GLY B O 1
ATOM 4522 N N . ARG B 1 169 ? -17.132 -8.423 26.957 1.00 6.84 148 ARG B N 1
ATOM 4523 C CA . ARG B 1 169 ? -18.268 -8.210 26.082 1.00 6.74 148 ARG B CA 1
ATOM 4524 C C . ARG B 1 169 ? -19.593 -8.538 26.752 1.00 6.76 148 ARG B C 1
ATOM 4525 O O . ARG B 1 169 ? -20.607 -7.872 26.503 1.00 7.67 148 ARG B O 1
ATOM 4533 N N . VAL B 1 170 ? -19.598 -9.536 27.648 1.00 7.47 149 VAL B N 1
ATOM 4534 C CA . VAL B 1 170 ? -20.862 -9.876 28.309 1.00 7.16 149 VAL B CA 1
ATOM 4535 C C . VAL B 1 170 ? -21.101 -8.840 29.423 1.00 7.20 149 VAL B C 1
ATOM 4536 O O . VAL B 1 170 ? -22.269 -8.457 29.612 1.00 7.60 149 VAL B O 1
ATOM 4540 N N . ILE B 1 171 ? -20.092 -8.272 30.125 1.00 6.92 150 ILE B N 1
ATOM 4541 C CA . ILE B 1 171 ? -20.352 -7.084 30.970 1.00 7.67 150 ILE B CA 1
ATOM 4542 C C . ILE B 1 171 ? -20.984 -5.975 30.230 1.00 8.59 150 ILE B C 1
ATOM 4543 O O . ILE B 1 171 ? -21.923 -5.336 30.702 1.00 9.17 150 ILE B O 1
ATOM 4548 N N . GLY B 1 172 ? -20.596 -5.775 28.958 1.00 7.80 151 GLY B N 1
ATOM 4549 C CA . GLY B 1 172 ? -21.172 -4.678 28.211 1.00 7.90 151 GLY B CA 1
ATOM 4550 C C . GLY B 1 172 ? -22.635 -4.973 27.840 1.00 8.97 151 GLY B C 1
ATOM 4551 O O . GLY B 1 172 ? -23.420 -3.988 27.677 1.00 11.62 151 GLY B O 1
ATOM 4552 N N . LEU B 1 173 ? -23.050 -6.234 27.714 1.00 7.12 152 LEU B N 1
ATOM 4553 C CA . LEU B 1 173 ? -24.434 -6.564 27.471 1.00 8.40 152 LEU B CA 1
ATOM 4554 C C . LEU B 1 173 ? -25.263 -6.566 28.692 1.00 7.38 152 LEU B C 1
ATOM 4555 O O . LEU B 1 173 ? -26.517 -6.249 28.623 1.00 9.45 152 LEU B O 1
ATOM 4560 N N . GLU B 1 174 ? -24.710 -6.818 29.861 1.00 7.83 153 GLU B N 1
ATOM 4561 C CA . GLU B 1 174 ? -25.479 -6.894 31.116 1.00 7.30 153 GLU B CA 1
ATOM 4562 C C . GLU B 1 174 ? -25.485 -5.634 31.902 1.00 8.32 153 GLU B C 1
ATOM 4563 O O . GLU B 1 174 ? -26.445 -5.370 32.611 1.00 8.71 153 GLU B O 1
ATOM 4569 N N . HIS B 1 175 ? -24.425 -4.816 31.792 1.00 7.58 154 HIS B N 1
ATOM 4570 C CA . HIS B 1 175 ? -24.251 -3.570 32.513 1.00 7.53 154 HIS B CA 1
ATOM 4571 C C . HIS B 1 175 ? -23.816 -2.499 31.504 1.00 7.61 154 HIS B C 1
ATOM 4572 O O . HIS B 1 175 ? -22.819 -1.837 31.720 1.00 8.19 154 HIS B O 1
ATOM 4579 N N . PRO B 1 176 ? -24.625 -2.289 30.439 1.00 7.66 155 PRO B N 1
ATOM 4580 C CA . PRO B 1 176 ? -24.207 -1.361 29.360 1.00 8.36 155 PRO B CA 1
ATOM 4581 C C . PRO B 1 176 ? -23.965 0.048 29.813 1.00 9.14 155 PRO B C 1
ATOM 4582 O O . PRO B 1 176 ? -23.065 0.759 29.316 1.00 12.88 155 PRO B O 1
ATOM 4586 N N . ASP B 1 177 ? -24.672 0.481 30.870 1.00 8.77 156 ASP B N 1
ATOM 4587 C CA . ASP B 1 177 ? -24.545 1.878 31.312 1.00 8.98 156 ASP B CA 1
ATOM 4588 C C . ASP B 1 177 ? -23.315 2.163 32.066 1.00 9.22 156 ASP B C 1
ATOM 4589 O O . ASP B 1 177 ? -22.957 3.355 32.164 1.00 11.98 156 ASP B O 1
ATOM 4594 N N . ARG B 1 178 ? -22.595 1.162 32.597 1.00 7.49 157 ARG B N 1
ATOM 4595 C CA . ARG B 1 178 ? -21.395 1.377 33.386 1.00 9.42 157 ARG B CA 1
ATOM 4596 C C . ARG B 1 178 ? -20.197 0.606 32.764 1.00 8.39 157 ARG B C 1
ATOM 4597 O O . ARG B 1 178 ? -19.230 0.352 33.466 1.00 8.02 157 ARG B O 1
ATOM 4605 N N . TRP B 1 179 ? -20.286 0.285 31.506 1.00 8.39 158 TRP B N 1
ATOM 4606 C CA . TRP B 1 179 ? -19.191 -0.376 30.788 1.00 7.71 158 TRP B CA 1
ATOM 4607 C C . TRP B 1 179 ? -18.582 0.539 29.832 1.00 8.22 158 TRP B C 1
ATOM 4608 O O . TRP B 1 179 ? -19.259 1.128 28.978 1.00 9.67 158 TRP B O 1
ATOM 4619 N N . GLY B 1 180 ? -17.276 0.703 29.882 1.00 6.89 159 GLY B N 1
ATOM 4620 C CA . GLY B 1 180 ? -16.513 1.445 28.949 1.00 9.64 159 GLY B CA 1
ATOM 4621 C C . GLY B 1 180 ? -16.107 0.600 27.757 1.00 7.17 159 GLY B C 1
ATOM 4622 O O . GLY B 1 180 ? -16.623 0.794 26.647 1.00 9.00 159 GLY B O 1
ATOM 4623 N N . GLY B 1 181 ? -15.289 -0.402 28.000 1.00 6.21 160 GLY B N 1
ATOM 4624 C CA . GLY B 1 181 ? -14.819 -1.249 26.908 1.00 6.65 160 GLY B CA 1
ATOM 4625 C C . GLY B 1 181 ? -13.512 -1.915 27.244 1.00 5.78 160 GLY B C 1
ATOM 4626 O O . GLY B 1 181 ? -13.064 -1.992 28.414 1.00 6.13 160 GLY B O 1
ATOM 4627 N N . LEU B 1 182 ? -12.941 -2.495 26.165 1.00 5.93 161 LEU B N 1
ATOM 4628 C CA . LEU B 1 182 ? -11.696 -3.191 26.196 1.00 5.77 161 LEU B CA 1
ATOM 4629 C C . LEU B 1 182 ? -10.659 -2.523 25.329 1.00 5.74 161 LEU B C 1
ATOM 4630 O O . LEU B 1 182 ? -11.014 -2.147 24.209 1.00 6.22 161 LEU B O 1
ATOM 4635 N N . ILE B 1 183 ? -9.419 -2.388 25.782 1.00 6.35 162 ILE B N 1
ATOM 4636 C CA . ILE B 1 183 ? -8.326 -1.772 24.968 1.00 6.98 162 ILE B CA 1
ATOM 4637 C C . ILE B 1 183 ? -7.107 -2.651 25.125 1.00 6.50 162 ILE B C 1
ATOM 4638 O O . ILE B 1 183 ? -6.642 -2.847 26.265 1.00 6.46 162 ILE B O 1
ATOM 4643 N N . ASP B 1 184 ? -6.565 -3.164 24.034 1.00 6.40 163 ASP B N 1
ATOM 4644 C CA . ASP B 1 184 ? -5.296 -3.867 24.048 1.00 6.66 163 ASP B CA 1
ATOM 4645 C C . ASP B 1 184 ? -4.125 -2.919 23.740 1.00 8.15 163 ASP B C 1
ATOM 4646 O O . ASP B 1 184 ? -4.177 -2.185 22.728 1.00 9.06 163 ASP B O 1
ATOM 4651 N N . LEU B 1 185 ? -3.121 -2.911 24.569 1.00 9.27 164 LEU B N 1
ATOM 4652 C CA . LEU B 1 185 ? -1.946 -2.035 24.417 1.00 9.98 164 LEU B CA 1
ATOM 4653 C C . LEU B 1 185 ? -0.904 -2.774 23.611 1.00 10.52 164 LEU B C 1
ATOM 4654 O O . LEU B 1 185 ? -0.838 -3.999 23.618 1.00 12.25 164 LEU B O 1
ATOM 4659 N N . PRO B 1 186 ? 0.005 -2.026 22.969 1.00 10.91 165 PRO B N 1
ATOM 4660 C CA . PRO B 1 186 ? 1.205 -2.631 22.328 1.00 14.51 165 PRO B CA 1
ATOM 4661 C C . PRO B 1 186 ? 2.229 -2.992 23.431 1.00 11.46 165 PRO B C 1
ATOM 4662 O O . PRO B 1 186 ? 2.125 -2.574 24.519 1.00 14.23 165 PRO B O 1
ATOM 4666 N N . GLU B 1 187 ? 3.325 -3.759 23.015 1.00 19.19 166 GLU B N 1
ATOM 4667 C CA . GLU B 1 187 ? 4.356 -4.121 23.983 1.00 21.60 166 GLU B CA 1
ATOM 4668 C C . GLU B 1 187 ? 5.175 -2.942 24.578 1.00 19.20 166 GLU B C 1
ATOM 4669 O O . GLU B 1 187 ? 5.373 -2.897 25.957 1.00 19.44 166 GLU B O 1
ATOM 4675 N N . THR B 1 188 ? 5.312 -1.995 23.642 1.00 18.07 167 THR B N 1
ATOM 4676 C CA . THR B 1 188 ? 5.975 -0.749 24.120 1.00 17.90 167 THR B CA 1
ATOM 4677 C C . THR B 1 188 ? 4.973 0.410 24.002 1.00 16.04 167 THR B C 1
ATOM 4678 O O . THR B 1 188 ? 4.526 0.821 22.929 1.00 16.24 167 THR B O 1
ATOM 4682 N N . VAL B 1 189 ? 4.642 0.930 25.186 1.00 15.47 168 VAL B N 1
ATOM 4683 C CA . VAL B 1 189 ? 3.667 2.082 25.243 1.00 14.36 168 VAL B CA 1
ATOM 4684 C C . VAL B 1 189 ? 4.433 3.390 25.196 1.00 15.34 168 VAL B C 1
ATOM 4685 O O . VAL B 1 189 ? 4.841 3.877 26.252 1.00 15.93 168 VAL B O 1
ATOM 4689 N N . ASP B 1 190 ? 4.704 3.876 23.999 1.00 12.80 169 ASP B N 1
ATOM 4690 C CA . ASP B 1 190 ? 5.359 5.122 23.670 1.00 14.17 169 ASP B CA 1
ATOM 4691 C C . ASP B 1 190 ? 4.388 6.218 23.813 1.00 16.12 169 ASP B C 1
ATOM 4692 O O . ASP B 1 190 ? 3.194 5.980 24.127 1.00 13.90 169 ASP B O 1
ATOM 4697 N N . THR B 1 191 ? 4.824 7.439 23.660 1.00 16.26 170 THR B N 1
ATOM 4698 C CA . THR B 1 191 ? 3.935 8.534 23.922 1.00 16.75 170 THR B CA 1
ATOM 4699 C C . THR B 1 191 ? 2.796 8.533 22.850 1.00 14.17 170 THR B C 1
ATOM 4700 O O . THR B 1 191 ? 1.685 8.993 23.231 1.00 14.71 170 THR B O 1
ATOM 4704 N N . ARG B 1 192 ? 2.978 8.097 21.663 1.00 14.81 171 ARG B N 1
ATOM 4705 C CA . ARG B 1 192 ? 1.892 8.076 20.686 1.00 15.80 171 ARG B CA 1
ATOM 4706 C C . ARG B 1 192 ? 0.838 7.076 21.199 1.00 13.13 171 ARG B C 1
ATOM 4707 O O . ARG B 1 192 ? -0.383 7.349 21.144 1.00 12.78 171 ARG B O 1
ATOM 4715 N N . ALA B 1 193 ? 1.240 5.925 21.690 1.00 12.52 172 ALA B N 1
ATOM 4716 C CA . ALA B 1 193 ? 0.321 4.971 22.229 1.00 10.61 172 ALA B CA 1
ATOM 4717 C C . ALA B 1 193 ? -0.341 5.487 23.451 1.00 11.28 172 ALA B C 1
ATOM 4718 O O . ALA B 1 193 ? -1.585 5.290 23.637 1.00 10.04 172 ALA B O 1
ATOM 4720 N N . ALA B 1 194 ? 0.338 6.140 24.376 1.00 11.71 173 ALA B N 1
ATOM 4721 C CA . ALA B 1 194 ? -0.214 6.720 25.586 1.00 10.91 173 ALA B CA 1
ATOM 4722 C C . ALA B 1 194 ? -1.248 7.817 25.265 1.00 11.06 173 ALA B C 1
ATOM 4723 O O . ALA B 1 194 ? -2.311 7.842 25.939 1.00 11.26 173 ALA B O 1
ATOM 4725 N N . ALA B 1 195 ? -0.973 8.586 24.220 1.00 12.31 174 ALA B N 1
ATOM 4726 C CA . ALA B 1 195 ? -1.945 9.688 23.881 1.00 11.17 174 ALA B CA 1
ATOM 4727 C C . ALA B 1 195 ? -3.182 9.022 23.269 1.00 9.31 174 ALA B C 1
ATOM 4728 O O . ALA B 1 195 ? -4.310 9.527 23.495 1.00 9.91 174 ALA B O 1
ATOM 4730 N N . ARG B 1 196 ? -3.022 7.977 22.487 1.00 9.14 175 ARG B N 1
ATOM 4731 C CA . ARG B 1 196 ? -4.178 7.230 21.989 1.00 9.10 175 ARG B CA 1
ATOM 4732 C C . ARG B 1 196 ? -4.999 6.723 23.155 1.00 8.28 175 ARG B C 1
ATOM 4733 O O . ARG B 1 196 ? -6.257 6.794 23.152 1.00 8.42 175 ARG B O 1
ATOM 4741 N N . LEU B 1 197 ? -4.396 6.114 24.189 1.00 8.65 176 LEU B N 1
ATOM 4742 C CA . LEU B 1 197 ? -5.120 5.610 25.330 1.00 8.24 176 LEU B CA 1
ATOM 4743 C C . LEU B 1 197 ? -5.859 6.711 26.059 1.00 8.34 176 LEU B C 1
ATOM 4744 O O . LEU B 1 197 ? -7.075 6.542 26.301 1.00 8.82 176 LEU B O 1
ATOM 4749 N N . THR B 1 198 ? -5.196 7.758 26.458 1.00 7.78 177 THR B N 1
ATOM 4750 C CA . THR B 1 198 ? -5.864 8.782 27.230 1.00 9.49 177 THR B CA 1
ATOM 4751 C C . THR B 1 198 ? -6.930 9.523 26.416 1.00 7.89 177 THR B C 1
ATOM 4752 O O . THR B 1 198 ? -7.980 9.904 26.964 1.00 9.65 177 THR B O 1
ATOM 4756 N N . GLY B 1 199 ? -6.708 9.651 25.110 1.00 8.01 178 GLY B N 1
ATOM 4757 C CA . GLY B 1 199 ? -7.707 10.248 24.238 1.00 9.71 178 GLY B CA 1
ATOM 4758 C C . GLY B 1 199 ? -8.923 9.387 24.143 1.00 8.46 178 GLY B C 1
ATOM 4759 O O . GLY B 1 199 ? -10.069 9.856 24.233 1.00 9.57 178 GLY B O 1
ATOM 4760 N N . LEU B 1 200 ? -8.787 8.076 24.043 1.00 8.91 179 LEU B N 1
ATOM 4761 C CA . LEU B 1 200 ? -9.949 7.171 24.055 1.00 8.66 179 LEU B CA 1
ATOM 4762 C C . LEU B 1 200 ? -10.689 7.207 25.336 1.00 10.33 179 LEU B C 1
ATOM 4763 O O . LEU B 1 200 ? -11.967 7.162 25.369 1.00 10.05 179 LEU B O 1
ATOM 4768 N N . LEU B 1 201 ? -9.997 7.279 26.487 1.00 9.98 180 LEU B N 1
ATOM 4769 C CA . LEU B 1 201 ? -10.707 7.386 27.778 1.00 9.95 180 LEU B CA 1
ATOM 4770 C C . LEU B 1 201 ? -11.433 8.712 27.844 1.00 11.51 180 LEU B C 1
ATOM 4771 O O . LEU B 1 201 ? -12.564 8.771 28.423 1.00 14.06 180 LEU B O 1
ATOM 4776 N N . ALA B 1 202 ? -10.977 9.767 27.236 1.00 11.23 181 ALA B N 1
ATOM 4777 C CA . ALA B 1 202 ? -11.747 10.976 27.250 1.00 12.21 181 ALA B CA 1
ATOM 4778 C C . ALA B 1 202 ? -12.970 10.862 26.310 1.00 13.97 181 ALA B C 1
ATOM 4779 O O . ALA B 1 202 ? -14.117 11.319 26.709 1.00 18.38 181 ALA B O 1
ATOM 4781 N N . ASP B 1 203 ? -12.869 10.279 25.133 1.00 11.66 182 ASP B N 1
ATOM 4782 C CA . ASP B 1 203 ? -14.002 10.084 24.224 1.00 11.84 182 ASP B CA 1
ATOM 4783 C C . ASP B 1 203 ? -13.536 9.000 23.262 1.00 11.63 182 ASP B C 1
ATOM 4784 O O . ASP B 1 203 ? -12.604 9.154 22.505 1.00 11.96 182 ASP B O 1
ATOM 4789 N N . ALA B 1 204 ? -14.341 7.895 23.183 1.00 13.08 183 ALA B N 1
ATOM 4790 C CA . ALA B 1 204 ? -14.003 6.736 22.321 1.00 13.53 183 ALA B CA 1
ATOM 4791 C C . ALA B 1 204 ? -14.771 6.695 21.055 1.00 13.77 183 ALA B C 1
ATOM 4792 O O . ALA B 1 204 ? -14.640 5.760 20.297 1.00 14.48 183 ALA B O 1
ATOM 4794 N N . GLY B 1 205 ? -15.593 7.726 20.774 1.00 16.53 184 GLY B N 1
ATOM 4795 C CA . GLY B 1 205 ? -16.324 7.773 19.498 1.00 20.35 184 GLY B CA 1
ATOM 4796 C C . GLY B 1 205 ? -17.266 6.583 19.270 1.00 14.96 184 GLY B C 1
ATOM 4797 O O . GLY B 1 205 ? -17.445 6.219 18.081 1.00 19.65 184 GLY B O 1
ATOM 4798 N N . GLY B 1 206 ? -17.814 6.036 20.310 1.00 15.00 185 GLY B N 1
ATOM 4799 C CA . GLY B 1 206 ? -18.738 4.919 20.188 1.00 16.03 185 GLY B CA 1
ATOM 4800 C C . GLY B 1 206 ? -18.022 3.603 20.012 1.00 15.66 185 GLY B C 1
ATOM 4801 O O . GLY B 1 206 ? -18.716 2.606 19.707 1.00 17.50 185 GLY B O 1
ATOM 4802 N N . GLU B 1 207 ? -16.709 3.515 20.083 1.00 10.19 186 GLU B N 1
ATOM 4803 C CA . GLU B 1 207 ? -15.944 2.245 20.046 1.00 10.41 186 GLU B CA 1
ATOM 4804 C C . GLU B 1 207 ? -15.777 1.700 21.411 1.00 8.04 186 GLU B C 1
ATOM 4805 O O . GLU B 1 207 ? -15.620 2.432 22.397 1.00 10.81 186 GLU B O 1
ATOM 4811 N N . ASP B 1 208 ? -15.674 0.369 21.507 1.00 7.59 187 ASP B N 1
ATOM 4812 C CA . ASP B 1 208 ? -15.521 -0.260 22.817 1.00 7.44 187 ASP B CA 1
ATOM 4813 C C . ASP B 1 208 ? -14.720 -1.555 22.783 1.00 7.39 187 ASP B C 1
ATOM 4814 O O . ASP B 1 208 ? -14.573 -2.194 23.793 1.00 7.04 187 ASP B O 1
ATOM 4819 N N . GLN B 1 209 ? -14.119 -1.932 21.619 1.00 6.52 188 GLN B N 1
ATOM 4820 C CA . GLN B 1 209 ? -13.229 -3.083 21.534 1.00 5.76 188 GLN B CA 1
ATOM 4821 C C . GLN B 1 209 ? -12.079 -2.696 20.654 1.00 6.59 188 GLN B C 1
ATOM 4822 O O . GLN B 1 209 ? -12.196 -2.741 19.433 1.00 7.54 188 GLN B O 1
ATOM 4828 N N . LEU B 1 210 ? -11.011 -2.188 21.274 1.00 6.19 189 LEU B N 1
ATOM 4829 C CA . LEU B 1 210 ? -9.986 -1.400 20.605 1.00 5.91 189 LEU B CA 1
ATOM 4830 C C . LEU B 1 210 ? -8.605 -2.020 20.836 1.00 6.85 189 LEU B C 1
ATOM 4831 O O . LEU B 1 210 ? -8.323 -2.624 21.837 1.00 7.00 189 LEU B O 1
ATOM 4836 N N . ALA B 1 211 ? -7.730 -1.873 19.850 1.00 7.27 190 ALA B N 1
ATOM 4837 C CA . ALA B 1 211 ? -6.310 -2.282 19.941 1.00 6.82 190 ALA B CA 1
ATOM 4838 C C . ALA B 1 211 ? -5.480 -1.090 19.562 1.00 8.42 190 ALA B C 1
ATOM 4839 O O . ALA B 1 211 ? -5.635 -0.611 18.450 1.00 9.54 190 ALA B O 1
ATOM 4841 N N . ILE B 1 212 ? -4.606 -0.647 20.414 1.00 7.63 191 ILE B N 1
ATOM 4842 C CA . ILE B 1 212 ? -3.680 0.467 20.104 1.00 8.83 191 ILE B CA 1
ATOM 4843 C C . ILE B 1 212 ? -2.369 -0.193 19.518 1.00 9.19 191 ILE B C 1
ATOM 4844 O O . ILE B 1 212 ? -1.812 -1.104 20.126 1.00 8.72 191 ILE B O 1
ATOM 4849 N N . ARG B 1 213 ? -1.988 0.196 18.289 1.00 9.64 192 ARG B N 1
ATOM 4850 C CA . ARG B 1 213 ? -0.849 -0.388 17.635 1.00 10.46 192 ARG B CA 1
ATOM 4851 C C . ARG B 1 213 ? 0.001 0.727 17.055 1.00 12.06 192 ARG B C 1
ATOM 4852 O O . ARG B 1 213 ? -0.384 1.878 17.064 1.00 11.37 192 ARG B O 1
ATOM 4860 N N . GLY B 1 214 ? 1.224 0.359 16.685 1.00 14.44 193 GLY B N 1
ATOM 4861 C CA . GLY B 1 214 ? 2.144 1.403 16.111 1.00 15.72 193 GLY B CA 1
ATOM 4862 C C . GLY B 1 214 ? 1.466 2.199 14.997 1.00 17.27 193 GLY B C 1
ATOM 4863 O O . GLY B 1 214 ? 1.630 3.460 14.998 1.00 21.49 193 GLY B O 1
ATOM 4864 N N . SER B 1 215 ? 0.724 1.510 14.136 1.00 17.15 194 SER B N 1
ATOM 4865 C CA . SER B 1 215 ? 0.124 2.100 12.940 1.00 21.87 194 SER B CA 1
ATOM 4866 C C . SER B 1 215 ? -1.140 2.881 13.198 1.00 21.40 194 SER B C 1
ATOM 4867 O O . SER B 1 215 ? -1.651 3.578 12.273 1.00 23.23 194 SER B O 1
ATOM 4870 N N . GLY B 1 216 ? -1.735 2.760 14.383 1.00 15.40 195 GLY B N 1
ATOM 4871 C CA . GLY B 1 216 ? -3.025 3.430 14.611 1.00 14.52 195 GLY B CA 1
ATOM 4872 C C . GLY B 1 216 ? -3.854 2.761 15.676 1.00 10.45 195 GLY B C 1
ATOM 4873 O O . GLY B 1 216 ? -3.477 1.736 16.287 1.00 12.26 195 GLY B O 1
ATOM 4874 N N . VAL B 1 217 ? -5.001 3.262 15.894 1.00 9.72 196 VAL B N 1
ATOM 4875 C CA . VAL B 1 217 ? -6.037 2.678 16.754 1.00 9.59 196 VAL B CA 1
ATOM 4876 C C . VAL B 1 217 ? -6.929 1.798 15.876 1.00 9.80 196 VAL B C 1
ATOM 4877 O O . VAL B 1 217 ? -7.430 2.223 14.817 1.00 10.73 196 VAL B O 1
ATOM 4881 N N . LEU B 1 218 ? -7.033 0.535 16.222 1.00 8.58 197 LEU B N 1
ATOM 4882 C CA . LEU B 1 218 ? -7.865 -0.434 15.488 1.00 8.00 197 LEU B CA 1
ATOM 4883 C C . LEU B 1 218 ? -9.044 -0.838 16.300 1.00 8.30 197 LEU B C 1
ATOM 4884 O O . LEU B 1 218 ? -8.976 -0.864 17.564 1.00 9.62 197 LEU B O 1
ATOM 4889 N N . ALA B 1 219 ? -10.152 -1.149 15.653 1.00 7.32 198 ALA B N 1
ATOM 4890 C CA . ALA B 1 219 ? -11.367 -1.574 16.378 1.00 7.46 198 ALA B CA 1
ATOM 4891 C C . ALA B 1 219 ? -11.907 -2.873 15.783 1.00 7.61 198 ALA B C 1
ATOM 4892 O O . ALA B 1 219 ? -11.793 -3.149 14.559 1.00 7.81 198 ALA B O 1
ATOM 4894 N N . ARG B 1 220 ? -12.544 -3.640 16.630 1.00 6.37 199 ARG B N 1
ATOM 4895 C CA . ARG B 1 220 ? -12.969 -4.972 16.267 1.00 6.52 199 ARG B CA 1
ATOM 4896 C C . ARG B 1 220 ? -14.233 -4.974 15.497 1.00 6.79 199 ARG B C 1
ATOM 4897 O O . ARG B 1 220 ? -15.204 -4.228 15.794 1.00 6.74 199 ARG B O 1
ATOM 4905 N N . ARG B 1 221 ? -14.286 -5.851 14.463 1.00 6.44 200 ARG B N 1
ATOM 4906 C CA . ARG B 1 221 ? -15.436 -5.903 13.516 1.00 7.51 200 ARG B CA 1
ATOM 4907 C C . ARG B 1 221 ? -15.755 -7.332 13.190 1.00 7.53 200 ARG B C 1
ATOM 4908 O O . ARG B 1 221 ? -14.862 -8.175 13.067 1.00 8.37 200 ARG B O 1
ATOM 4916 N N . LEU B 1 222 ? -17.055 -7.584 13.054 1.00 7.25 201 LEU B N 1
ATOM 4917 C CA . LEU B 1 222 ? -17.503 -8.900 12.554 1.00 7.87 201 LEU B CA 1
ATOM 4918 C C . LEU B 1 222 ? -17.850 -8.760 11.094 1.00 7.46 201 LEU B C 1
ATOM 4919 O O . LEU B 1 222 ? -18.617 -7.824 10.724 1.00 8.96 201 LEU B O 1
ATOM 4924 N N . ALA B 1 223 ? -17.385 -9.670 10.237 1.00 7.95 202 ALA B N 1
ATOM 4925 C CA . ALA B 1 223 ? -17.675 -9.512 8.756 1.00 8.37 202 ALA B CA 1
ATOM 4926 C C . ALA B 1 223 ? -17.986 -10.879 8.229 1.00 9.54 202 ALA B C 1
ATOM 4927 O O . ALA B 1 223 ? -17.524 -11.936 8.737 1.00 9.83 202 ALA B O 1
ATOM 4929 N N . HIS B 1 224 ? -18.756 -10.940 7.129 1.00 9.58 203 HIS B N 1
ATOM 4930 C CA . HIS B 1 224 ? -18.888 -12.194 6.376 1.00 10.04 203 HIS B CA 1
ATOM 4931 C C . HIS B 1 224 ? -17.526 -12.578 5.899 1.00 9.65 203 HIS B C 1
ATOM 4932 O O . HIS B 1 224 ? -16.672 -11.781 5.466 1.00 13.01 203 HIS B O 1
ATOM 4939 N N . ALA B 1 225 ? -17.254 -13.865 6.012 1.00 11.89 204 ALA B N 1
ATOM 4940 C CA . ALA B 1 225 ? -15.979 -14.408 5.459 1.00 15.41 204 ALA B CA 1
ATOM 4941 C C . ALA B 1 225 ? -16.111 -14.488 3.965 1.00 15.58 204 ALA B C 1
ATOM 4942 O O . ALA B 1 225 ? -17.169 -14.468 3.341 1.00 14.92 204 ALA B O 1
ATOM 4944 N N . ALA B 1 226 ? -14.889 -14.494 3.382 1.00 19.91 205 ALA B N 1
ATOM 4945 C CA . ALA B 1 226 ? -14.819 -14.725 1.946 1.00 20.24 205 ALA B CA 1
ATOM 4946 C C . ALA B 1 226 ? -15.444 -16.062 1.527 1.00 18.67 205 ALA B C 1
ATOM 4947 O O . ALA B 1 226 ? -15.132 -17.019 2.144 1.00 19.37 205 ALA B O 1
ATOM 4949 N N . PRO B 1 227 ? -16.249 -16.040 0.419 1.00 20.02 206 PRO B N 1
ATOM 4950 C CA . PRO B 1 227 ? -16.819 -17.322 -0.153 1.00 19.33 206 PRO B CA 1
ATOM 4951 C C . PRO B 1 227 ? -15.700 -18.218 -0.532 1.00 18.46 206 PRO B C 1
ATOM 4952 O O . PRO B 1 227 ? -14.587 -17.755 -0.911 1.00 20.84 206 PRO B O 1
ATOM 4956 N N . ALA B 1 228 ? -15.907 -19.487 -0.310 1.00 15.89 207 ALA B N 1
ATOM 4957 C CA . ALA B 1 228 ? -14.847 -20.455 -0.524 1.00 15.51 207 ALA B CA 1
ATOM 4958 C C . ALA B 1 228 ? -14.519 -20.547 -2.035 1.00 16.01 207 ALA B C 1
ATOM 4959 O O . ALA B 1 228 ? -15.414 -20.420 -2.898 1.00 18.44 207 ALA B O 1
ATOM 4961 N N . VAL B 1 229 ? -13.223 -20.686 -2.276 1.00 18.45 208 VAL B N 1
ATOM 4962 C CA . VAL B 1 229 ? -12.743 -20.836 -3.669 1.00 20.07 208 VAL B CA 1
ATOM 4963 C C . VAL B 1 229 ? -12.677 -22.363 -3.921 1.00 16.54 208 VAL B C 1
ATOM 4964 O O . VAL B 1 229 ? -11.857 -23.031 -3.385 1.00 17.74 208 VAL B O 1
ATOM 4968 N N . PRO B 1 230 ? -13.539 -22.887 -4.753 1.00 17.51 209 PRO B N 1
ATOM 4969 C CA . PRO B 1 230 ? -13.446 -24.376 -4.912 1.00 18.57 209 PRO B CA 1
ATOM 4970 C C . PRO B 1 230 ? -12.158 -24.782 -5.663 1.00 18.29 209 PRO B C 1
ATOM 4971 O O . PRO B 1 230 ? -11.595 -24.008 -6.462 1.00 18.38 209 PRO B O 1
ATOM 4975 N N . GLY B 1 231 ? -11.794 -25.998 -5.331 1.00 16.12 210 GLY B N 1
ATOM 4976 C CA . GLY B 1 231 ? -10.484 -26.512 -5.840 1.00 19.86 210 G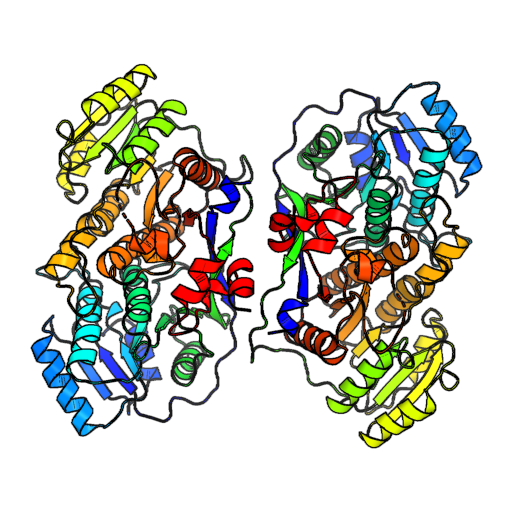LY B CA 1
ATOM 4977 C C . GLY B 1 231 ? -9.220 -26.010 -5.180 1.00 20.70 210 GLY B C 1
ATOM 4978 O O . GLY B 1 231 ? -8.153 -26.309 -5.795 1.00 21.94 210 GLY B O 1
ATOM 4979 N N . SER B 1 232 ? -9.304 -25.133 -4.156 1.00 22.04 211 SER B N 1
ATOM 4980 C CA . SER B 1 232 ? -8.143 -24.367 -3.590 1.00 22.79 211 SER B CA 1
ATOM 4981 C C . SER B 1 232 ? -7.668 -24.860 -2.249 1.00 23.29 211 SER B C 1
ATOM 4982 O O . SER B 1 232 ? -6.914 -24.234 -1.557 1.00 23.89 211 SER B O 1
ATOM 4985 N N . GLY B 1 233 ? -8.157 -26.053 -1.889 1.00 21.21 212 GLY B N 1
ATOM 4986 C CA . GLY B 1 233 ? -7.869 -26.502 -0.501 1.00 22.17 212 GLY B CA 1
ATOM 4987 C C . GLY B 1 233 ? -6.477 -26.907 -0.176 1.00 23.07 212 GLY B C 1
ATOM 4988 O O . GLY B 1 233 ? -5.766 -27.512 -1.018 1.00 25.37 212 GLY B O 1
ATOM 4989 N N . LYS B 1 234 ? -6.061 -26.719 1.008 1.00 22.59 213 LYS B N 1
ATOM 4990 C CA . LYS B 1 234 ? -4.761 -27.307 1.215 1.00 26.34 213 LYS B CA 1
ATOM 4991 C C . LYS B 1 234 ? -4.771 -28.132 2.480 1.00 26.05 213 LYS B C 1
ATOM 4992 O O . LYS B 1 234 ? -3.730 -28.413 3.045 1.00 28.10 213 LYS B O 1
ATOM 4998 N N . ARG B 1 235 ? -5.968 -28.537 2.913 1.00 20.70 214 ARG B N 1
ATOM 4999 C CA . ARG B 1 235 ? -6.021 -29.433 4.048 1.00 18.70 214 ARG B CA 1
ATOM 5000 C C . ARG B 1 235 ? -5.345 -30.747 3.664 1.00 19.51 214 ARG B C 1
ATOM 5001 O O . ARG B 1 235 ? -5.671 -31.330 2.682 1.00 18.76 214 ARG B O 1
ATOM 5009 N N . PRO B 1 236 ? -4.416 -31.233 4.491 1.00 17.76 215 PRO B N 1
ATOM 5010 C CA . PRO B 1 236 ? -3.867 -32.578 4.219 1.00 18.55 215 PRO B CA 1
ATOM 5011 C C . PRO B 1 236 ? -4.954 -33.672 4.399 1.00 17.63 215 PRO B C 1
ATOM 5012 O O . PRO B 1 236 ? -5.939 -33.425 5.087 1.00 17.14 215 PRO B O 1
ATOM 5016 N N . PRO B 1 237 ? -4.804 -34.823 3.733 1.00 16.58 216 PRO B N 1
ATOM 5017 C CA . PRO B 1 237 ? -5.761 -35.914 3.880 1.00 15.44 216 PRO B CA 1
ATOM 5018 C C . PRO B 1 237 ? -5.839 -36.308 5.377 1.00 14.88 216 PRO B C 1
ATOM 5019 O O . PRO B 1 237 ? -4.800 -36.265 6.103 1.00 15.61 216 PRO B O 1
ATOM 5023 N N . VAL B 1 238 ? -7.051 -36.629 5.764 1.00 13.83 217 VAL B N 1
ATOM 5024 C CA . VAL B 1 238 ? -7.275 -37.096 7.183 1.00 13.38 217 VAL B CA 1
ATOM 5025 C C . VAL B 1 238 ? -6.689 -38.533 7.265 1.00 14.69 217 VAL B C 1
ATOM 5026 O O . VAL B 1 238 ? -6.962 -39.381 6.379 1.00 15.40 217 VAL B O 1
ATOM 5030 N N . HIS B 1 239 ? -5.833 -38.841 8.226 1.00 12.22 218 HIS B N 1
ATOM 5031 C CA . HIS B 1 239 ? -5.193 -40.165 8.372 1.00 11.99 218 HIS B CA 1
ATOM 5032 C C . HIS B 1 239 ? -4.736 -40.371 9.804 1.00 11.14 218 HIS B C 1
ATOM 5033 O O . HIS B 1 239 ? -4.825 -39.428 10.599 1.00 11.65 218 HIS B O 1
ATOM 5040 N N . GLY B 1 240 ? -4.218 -41.504 10.131 1.00 10.81 219 GLY B N 1
ATOM 5041 C CA . GLY B 1 240 ? -3.638 -41.767 11.399 1.00 11.27 219 GLY B CA 1
ATOM 5042 C C . GLY B 1 240 ? -4.648 -41.705 12.509 1.00 9.96 219 GLY B C 1
ATOM 5043 O O . GLY B 1 240 ? -5.834 -42.007 12.320 1.00 10.28 219 GLY B O 1
ATOM 5044 N N . SER B 1 241 ? -4.150 -41.329 13.705 1.00 10.56 220 SER B N 1
ATOM 5045 C CA . SER B 1 241 ? -5.078 -41.203 14.891 1.00 10.62 220 SER B CA 1
ATOM 5046 C C . SER B 1 241 ? -5.547 -39.752 14.970 1.00 10.28 220 SER B C 1
ATOM 5047 O O . SER B 1 241 ? -4.714 -38.841 14.890 1.00 10.69 220 SER B O 1
ATOM 5050 N N . VAL B 1 242 ? -6.811 -39.612 15.271 1.00 9.54 221 VAL B N 1
ATOM 5051 C CA . VAL B 1 242 ? -7.412 -38.263 15.510 1.00 11.09 221 VAL B CA 1
ATOM 5052 C C . VAL B 1 242 ? -8.114 -38.268 16.836 1.00 10.82 221 VAL B C 1
ATOM 5053 O O . VAL B 1 242 ? -8.889 -39.182 17.120 1.00 10.32 221 VAL B O 1
ATOM 5057 N N . LEU B 1 243 ? -7.745 -37.355 17.726 1.00 8.83 222 LEU B N 1
ATOM 5058 C CA . LEU B 1 243 ? -8.363 -37.199 19.062 1.00 9.80 222 LEU B CA 1
ATOM 5059 C C . LEU B 1 243 ? -9.504 -36.219 18.986 1.00 9.61 222 LEU B C 1
ATOM 5060 O O . LEU B 1 243 ? -9.331 -35.102 18.529 1.00 10.35 222 LEU B O 1
ATOM 5065 N N . VAL B 1 244 ? -10.689 -36.684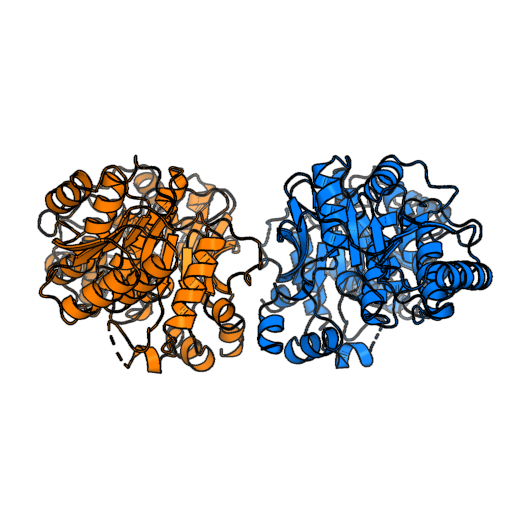 19.376 1.00 9.35 223 VAL B N 1
ATOM 5066 C CA . VAL B 1 244 ? -11.826 -35.822 19.535 1.00 9.61 223 VAL B CA 1
ATOM 5067 C C . VAL B 1 244 ? -12.237 -35.821 21.001 1.00 8.96 223 VAL B C 1
ATOM 5068 O O . VAL B 1 244 ? -12.837 -36.781 21.513 1.00 9.85 223 VAL B O 1
ATOM 5072 N N . THR B 1 245 ? -11.903 -34.736 21.716 1.00 9.50 224 THR B N 1
ATOM 5073 C CA . THR B 1 245 ? -12.373 -34.592 23.092 1.00 9.91 224 THR B CA 1
ATOM 5074 C C . THR B 1 245 ? -13.794 -34.198 23.038 1.00 9.44 224 THR B C 1
ATOM 5075 O O . THR B 1 245 ? -14.319 -33.584 22.125 1.00 10.48 224 THR B O 1
ATOM 5079 N N . GLY B 1 246 ? -14.554 -34.626 24.045 1.00 10.45 225 GLY B N 1
ATOM 5080 C CA . GLY B 1 246 ? -16.015 -34.523 23.946 1.00 11.26 225 GLY B CA 1
ATOM 5081 C C . GLY B 1 246 ? -16.564 -35.367 22.799 1.00 10.68 225 GLY B C 1
ATOM 5082 O O . GLY B 1 246 ? -17.578 -35.034 22.193 1.00 12.57 225 GLY B O 1
ATOM 5083 N N . GLY B 1 247 ? -15.822 -36.437 22.403 1.00 11.45 226 GLY B N 1
ATOM 5084 C CA . GLY B 1 247 ? -16.053 -37.164 21.167 1.00 12.58 226 GLY B CA 1
ATOM 5085 C C . GLY B 1 247 ? -17.256 -38.088 21.168 1.00 13.29 226 GLY B C 1
ATOM 5086 O O . GLY B 1 247 ? -17.636 -38.583 20.121 1.00 14.56 226 GLY B O 1
ATOM 5087 N N . THR B 1 248 ? -17.748 -38.395 22.371 1.00 15.00 227 THR B N 1
ATOM 5088 C CA . THR B 1 248 ? -19.018 -39.138 22.547 1.00 16.61 227 THR B CA 1
ATOM 5089 C C . THR B 1 248 ? -20.223 -38.147 22.538 1.00 18.22 227 THR B C 1
ATOM 5090 O O . THR B 1 248 ? -21.376 -38.605 22.661 1.00 21.97 227 THR B O 1
ATOM 5094 N N . GLY B 1 249 ? -19.982 -36.818 22.542 1.00 18.26 228 GLY B N 1
ATOM 5095 C CA . GLY B 1 249 ? -21.049 -35.870 22.653 1.00 19.04 228 GLY B CA 1
ATOM 5096 C C . GLY B 1 249 ? -21.592 -35.558 21.294 1.00 17.01 228 GLY B C 1
ATOM 5097 O O . GLY B 1 249 ? -21.335 -36.198 20.369 1.00 18.24 228 GLY B O 1
ATOM 5098 N N . GLY B 1 250 ? -22.569 -34.602 21.293 1.00 18.72 229 GLY B N 1
ATOM 5099 C CA . GLY B 1 250 ? -23.373 -34.271 20.159 1.00 18.58 229 GLY B CA 1
ATOM 5100 C C . GLY B 1 250 ? -22.515 -33.955 18.944 1.00 15.27 229 GLY B C 1
ATOM 5101 O O . GLY B 1 250 ? -22.496 -34.657 17.927 1.00 18.19 229 GLY B O 1
ATOM 5102 N N . ILE B 1 251 ? -21.886 -32.818 18.991 1.00 15.01 230 ILE B N 1
ATOM 5103 C CA . ILE B 1 251 ? -21.126 -32.363 17.800 1.00 13.79 230 ILE B CA 1
ATOM 5104 C C . ILE B 1 251 ? -19.857 -33.249 17.602 1.00 13.30 230 ILE B C 1
ATOM 5105 O O . ILE B 1 251 ? -19.518 -33.631 16.496 1.00 14.48 230 ILE B O 1
ATOM 5110 N N . GLY B 1 252 ? -19.259 -33.633 18.711 1.00 13.19 231 GLY B N 1
ATOM 5111 C CA . GLY B 1 252 ? -18.000 -34.428 18.583 1.00 14.20 231 GLY B CA 1
ATOM 5112 C C . GLY B 1 252 ? -18.287 -35.762 17.968 1.00 13.15 231 GLY B C 1
ATOM 5113 O O . GLY B 1 252 ? -17.457 -36.205 17.155 1.00 12.55 231 GLY B O 1
ATOM 5114 N N . GLY B 1 253 ? -19.395 -36.467 18.227 1.00 13.46 232 GLY B N 1
ATOM 5115 C CA . GLY B 1 253 ? -19.685 -37.679 17.523 1.00 13.79 232 GLY B CA 1
ATOM 5116 C C . GLY B 1 253 ? -19.922 -37.504 16.042 1.00 12.98 232 GLY B C 1
ATOM 5117 O O . GLY B 1 253 ? -19.577 -38.379 15.279 1.00 14.94 232 GLY B O 1
ATOM 5118 N N . ARG B 1 254 ? -20.566 -36.424 15.644 1.00 13.42 233 ARG B N 1
ATOM 5119 C CA . ARG B 1 254 ? -20.762 -36.171 14.228 1.00 14.42 233 ARG B CA 1
ATOM 5120 C C . ARG B 1 254 ? -19.423 -35.908 13.534 1.00 12.23 233 ARG B C 1
ATOM 5121 O O . ARG B 1 254 ? -19.234 -36.323 12.400 1.00 12.97 233 ARG B O 1
ATOM 5129 N N . VAL B 1 255 ? -18.574 -35.120 14.210 1.00 12.23 234 VAL B N 1
ATOM 5130 C CA . VAL B 1 255 ? -17.202 -34.906 13.741 1.00 11.78 234 VAL B CA 1
ATOM 5131 C C . VAL B 1 255 ? -16.466 -36.211 13.524 1.00 10.63 234 VAL B C 1
ATOM 5132 O O . VAL B 1 255 ? -15.821 -36.403 12.508 1.00 12.08 234 VAL B O 1
ATOM 5136 N N . ALA B 1 256 ? -16.541 -37.086 14.547 1.00 10.99 235 ALA B N 1
ATOM 5137 C CA . ALA B 1 256 ? -15.871 -38.367 14.449 1.00 11.86 235 ALA B CA 1
ATOM 5138 C C . ALA B 1 256 ? -16.330 -39.157 13.232 1.00 12.08 235 ALA B C 1
ATOM 5139 O O . ALA B 1 256 ? -15.484 -39.772 12.542 1.00 12.68 235 ALA B O 1
ATOM 5141 N N . ARG B 1 257 ? -17.636 -39.174 12.956 1.00 13.40 236 ARG B N 1
ATOM 5142 C CA . ARG B 1 257 ? -18.136 -39.951 11.809 1.00 15.18 236 ARG B CA 1
ATOM 5143 C C . ARG B 1 257 ? -17.580 -39.382 10.498 1.00 13.93 236 ARG B C 1
ATOM 5144 O O . ARG B 1 257 ? -17.095 -40.133 9.633 1.00 15.03 236 ARG B O 1
ATOM 5152 N N . ARG B 1 258 ? -17.520 -38.053 10.376 1.00 12.82 237 ARG B N 1
ATOM 5153 C CA . ARG B 1 258 ? -16.967 -37.463 9.175 1.00 13.23 237 ARG B CA 1
ATOM 5154 C C . ARG B 1 258 ? -15.469 -37.712 9.069 1.00 12.31 237 ARG B C 1
ATOM 5155 O O . ARG B 1 258 ? -14.975 -37.995 7.955 1.00 12.59 237 ARG B O 1
ATOM 5163 N N . LEU B 1 259 ? -14.726 -37.701 10.198 1.00 11.00 238 LEU B N 1
ATOM 5164 C CA . LEU B 1 259 ? -13.300 -38.048 10.081 1.00 11.23 238 LEU B CA 1
ATOM 5165 C C . LEU B 1 259 ? -13.112 -39.485 9.592 1.00 13.23 238 LEU B C 1
ATOM 5166 O O . LEU B 1 259 ? -12.159 -39.725 8.856 1.00 13.00 238 LEU B O 1
ATOM 5171 N N . ALA B 1 260 ? -13.957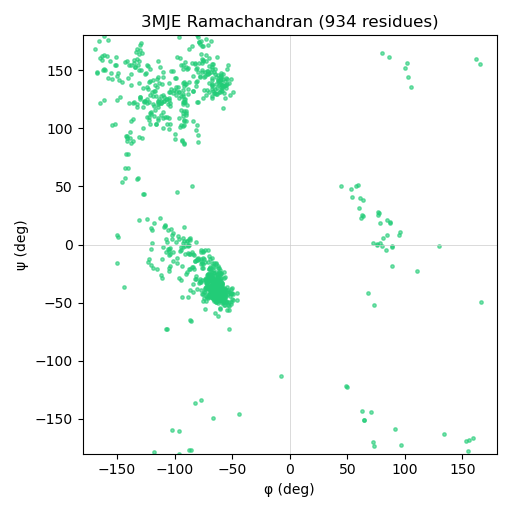 -40.402 10.087 1.00 13.84 239 ALA B N 1
ATOM 5172 C CA . ALA B 1 260 ? -13.883 -41.822 9.602 1.00 15.45 239 ALA B CA 1
ATOM 5173 C C . ALA B 1 260 ? -14.166 -41.863 8.086 1.00 17.08 239 ALA B C 1
ATOM 5174 O O . ALA B 1 260 ? -13.405 -42.490 7.373 1.00 16.00 239 ALA B O 1
ATOM 5176 N N . GLU B 1 261 ? -15.103 -41.103 7.620 1.00 15.26 240 GLU B N 1
ATOM 5177 C CA . GLU B 1 261 ? -15.416 -41.135 6.188 1.00 16.32 240 GLU B CA 1
ATOM 5178 C C . GLU B 1 261 ? -14.244 -40.554 5.447 1.00 16.23 240 GLU B C 1
ATOM 5179 O O . GLU B 1 261 ? -13.984 -40.929 4.273 1.00 19.01 240 GLU B O 1
ATOM 5185 N N . GLN B 1 262 ? -13.532 -39.561 5.973 1.00 13.77 241 GLN B N 1
ATOM 5186 C CA . GLN B 1 262 ? -12.507 -38.877 5.294 1.00 13.62 241 GLN B CA 1
ATOM 5187 C C . GLN B 1 262 ? -11.114 -39.554 5.303 1.00 12.73 241 GLN B C 1
ATOM 5188 O O . GLN B 1 262 ? -10.182 -39.091 4.639 1.00 14.29 241 GLN B O 1
ATOM 5194 N N . GLY B 1 263 ? -10.959 -40.637 6.125 1.00 12.78 242 GLY B N 1
ATOM 5195 C CA . GLY B 1 263 ? -9.745 -41.388 6.040 1.00 13.57 242 GLY B CA 1
ATOM 5196 C C . GLY B 1 263 ? -9.029 -41.658 7.328 1.00 13.40 242 GLY B C 1
ATOM 5197 O O . GLY B 1 263 ? -7.936 -42.284 7.357 1.00 13.41 242 GLY B O 1
ATOM 5198 N N . ALA B 1 264 ? -9.558 -41.164 8.435 1.00 13.49 243 ALA B N 1
ATOM 5199 C CA . ALA B 1 264 ? -8.844 -41.424 9.706 1.00 12.27 243 ALA B CA 1
ATOM 5200 C C . ALA B 1 264 ? -8.646 -42.935 9.892 1.00 13.71 243 ALA B C 1
ATOM 5201 O O . ALA B 1 264 ? -9.574 -43.697 9.584 1.00 14.54 243 ALA B O 1
ATOM 5203 N N . ALA B 1 265 ? -7.500 -43.384 10.447 1.00 10.99 244 ALA B N 1
ATOM 5204 C CA . ALA B 1 265 ? -7.391 -44.826 10.736 1.00 12.51 244 ALA B CA 1
ATOM 5205 C C . ALA B 1 265 ? -7.880 -45.204 12.115 1.00 12.04 244 ALA B C 1
ATOM 5206 O O . ALA B 1 265 ? -8.245 -46.336 12.362 1.00 13.63 244 ALA B O 1
ATOM 5208 N N . HIS B 1 266 ? -7.841 -44.220 13.059 1.00 11.40 245 HIS B N 1
ATOM 5209 C CA . HIS B 1 266 ? -8.163 -44.498 14.454 1.00 10.47 245 HIS B CA 1
ATOM 5210 C C . HIS B 1 266 ? -8.788 -43.262 15.004 1.00 11.79 245 HIS B C 1
ATOM 5211 O O . HIS B 1 266 ? -8.216 -42.177 14.872 1.00 11.89 245 HIS B O 1
ATOM 5218 N N . LEU B 1 267 ? -9.973 -43.427 15.590 1.00 11.40 246 LEU B N 1
ATOM 5219 C CA . LEU B 1 267 ? -10.621 -42.320 16.284 1.00 11.08 246 LEU B CA 1
ATOM 5220 C C . LEU B 1 267 ? -10.492 -42.520 17.791 1.00 11.86 246 LEU B C 1
ATOM 5221 O O . LEU B 1 267 ? -10.854 -43.587 18.302 1.00 12.33 246 LEU B O 1
ATOM 5226 N N . VAL B 1 268 ? -9.949 -41.557 18.515 1.00 11.49 247 VAL B N 1
ATOM 5227 C CA . VAL B 1 268 ? -9.784 -41.619 19.981 1.00 11.54 247 VAL B CA 1
ATOM 5228 C C . VAL B 1 268 ? -10.789 -40.589 20.492 1.00 11.51 247 VAL B C 1
ATOM 5229 O O . VAL B 1 268 ? -10.665 -39.327 20.287 1.00 10.71 247 VAL B O 1
ATOM 5233 N N . LEU B 1 269 ? -11.849 -41.134 21.094 1.00 11.82 248 LEU B N 1
ATOM 5234 C CA . LEU B 1 269 ? -12.868 -40.280 21.611 1.00 11.09 248 LEU B CA 1
ATOM 5235 C C . LEU B 1 269 ? -12.813 -40.183 23.114 1.00 11.84 248 LEU B C 1
ATOM 5236 O O . LEU B 1 269 ? -12.785 -41.233 23.764 1.00 14.44 248 LEU B O 1
ATOM 5241 N N . THR B 1 270 ? -12.856 -39.030 23.685 1.00 10.48 249 THR B N 1
ATOM 5242 C CA . THR B 1 270 ? -12.797 -38.909 25.152 1.00 10.83 249 THR B CA 1
ATOM 5243 C C . THR B 1 270 ? -14.002 -38.157 25.647 1.00 11.79 249 THR B C 1
ATOM 5244 O O . THR B 1 270 ? -14.583 -37.273 24.953 1.00 12.20 249 THR B O 1
ATOM 5248 N N . SER B 1 271 ? -14.346 -38.427 26.908 1.00 12.09 250 SER B N 1
ATOM 5249 C CA . SER B 1 271 ? -15.351 -37.598 27.655 1.00 13.05 250 SER B CA 1
ATOM 5250 C C . SER B 1 271 ? -15.246 -38.068 29.112 1.00 13.00 250 SER B C 1
ATOM 5251 O O . SER B 1 271 ? -14.601 -39.050 29.364 1.00 14.24 250 SER B O 1
ATOM 5254 N N . ARG B 1 272 ? -15.839 -37.360 30.058 1.00 15.49 251 ARG B N 1
ATOM 5255 C CA . ARG B 1 272 ? -15.750 -37.885 31.461 1.00 17.12 251 ARG B CA 1
ATOM 5256 C C . ARG B 1 272 ? -16.419 -39.238 31.625 1.00 18.25 251 ARG B C 1
ATOM 5257 O O . ARG B 1 272 ? -15.878 -40.083 32.348 1.00 17.76 251 ARG B O 1
ATOM 5265 N N . ARG B 1 273 ? -17.483 -39.484 30.891 1.00 16.23 252 ARG B N 1
ATOM 5266 C CA . ARG B 1 273 ? -18.200 -40.807 30.965 1.00 16.98 252 ARG B CA 1
ATOM 5267 C C . ARG B 1 273 ? -17.620 -41.904 30.086 1.00 16.61 252 ARG B C 1
ATOM 5268 O O . ARG B 1 273 ? -17.729 -43.113 30.386 1.00 18.18 252 ARG B O 1
ATOM 5276 N N . GLY B 1 274 ? -16.848 -41.551 29.078 1.00 16.59 253 GLY B N 1
ATOM 5277 C CA . GLY B 1 274 ? -16.228 -42.469 28.130 1.00 15.34 253 GLY B CA 1
ATOM 5278 C C . GLY B 1 274 ? -17.209 -43.469 27.576 1.00 15.98 253 GLY B C 1
ATOM 5279 O O . GLY B 1 274 ? -18.264 -43.087 27.005 1.00 15.14 253 GLY B O 1
ATOM 5280 N N . ALA B 1 275 ? -16.935 -44.763 27.753 1.00 16.81 254 ALA B N 1
ATOM 5281 C CA . ALA B 1 275 ? -17.784 -45.790 27.137 1.00 19.24 254 ALA B CA 1
ATOM 5282 C C . ALA B 1 275 ? -19.118 -45.893 27.882 1.00 21.43 254 ALA B C 1
ATOM 5283 O O . ALA B 1 275 ? -20.011 -46.515 27.357 1.00 23.26 254 ALA B O 1
ATOM 5285 N N . ASP B 1 276 ? -19.276 -45.169 28.968 1.00 21.90 255 ASP B N 1
ATOM 5286 C CA . ASP B 1 276 ? -20.597 -45.068 29.629 1.00 24.99 255 ASP B CA 1
ATOM 5287 C C . ASP B 1 276 ? -21.442 -43.878 29.170 1.00 22.32 255 ASP B C 1
ATOM 5288 O O . ASP B 1 276 ? -22.528 -43.620 29.668 1.00 24.66 255 ASP B O 1
ATOM 5293 N N . ALA B 1 277 ? -20.934 -43.098 28.232 1.00 17.92 256 ALA B N 1
ATOM 5294 C CA . ALA B 1 277 ? -21.710 -41.949 27.795 1.00 18.17 256 ALA B CA 1
ATOM 5295 C C . ALA B 1 277 ? -22.940 -42.382 26.969 1.00 20.89 256 ALA B C 1
ATOM 5296 O O . ALA B 1 277 ? -22.871 -43.387 26.250 1.00 20.31 256 ALA B O 1
ATOM 5298 N N . PRO B 1 278 ? -24.046 -41.595 27.038 1.00 20.41 257 PRO B N 1
ATOM 5299 C CA . PRO B 1 278 ? -25.199 -41.854 26.169 1.00 22.60 257 PRO B CA 1
ATOM 5300 C C . PRO B 1 278 ? -24.808 -42.013 24.707 1.00 23.11 257 PRO B C 1
ATOM 5301 O O . PRO B 1 278 ? -24.052 -41.181 24.201 1.00 24.73 257 PRO B O 1
ATOM 5305 N N . GLY B 1 279 ? -25.302 -43.066 24.078 1.00 23.71 258 GLY B N 1
ATOM 5306 C CA . GLY B 1 279 ? -25.008 -43.415 22.685 1.00 23.72 258 GLY B CA 1
ATOM 5307 C C . GLY B 1 279 ? -23.633 -43.952 22.363 1.00 23.95 258 GLY B C 1
ATOM 5308 O O . GLY B 1 279 ? -23.403 -44.243 21.212 1.00 21.93 258 GLY B O 1
ATOM 5309 N N . ALA B 1 280 ? -22.731 -44.125 23.355 1.00 24.01 259 ALA B N 1
ATOM 5310 C CA . ALA B 1 280 ? -21.326 -44.519 22.988 1.00 23.97 259 ALA B CA 1
ATOM 5311 C C . ALA B 1 280 ? -21.210 -45.862 22.267 1.00 23.12 259 ALA B C 1
ATOM 5312 O O . ALA B 1 280 ? -20.432 -45.999 21.338 1.00 22.17 259 ALA B O 1
ATOM 5314 N N . ALA B 1 281 ? -21.999 -46.862 22.647 1.00 24.85 260 ALA B N 1
ATOM 5315 C CA . ALA B 1 281 ? -21.830 -48.186 22.009 1.00 24.06 260 ALA B CA 1
ATOM 5316 C C . ALA B 1 281 ? -22.228 -48.129 20.567 1.00 24.17 260 ALA B C 1
ATOM 5317 O O . ALA B 1 281 ? -21.547 -48.727 19.692 1.00 23.73 260 ALA B O 1
ATOM 5319 N N . GLU B 1 282 ? -23.331 -47.411 20.323 1.00 24.20 261 GLU B N 1
ATOM 5320 C CA . GLU B 1 282 ? -23.863 -47.155 18.944 1.00 27.01 261 GLU B CA 1
ATOM 5321 C C . GLU B 1 282 ? -22.810 -46.453 18.061 1.00 24.56 261 GLU B C 1
ATOM 5322 O O . GLU B 1 282 ? -22.602 -46.842 16.895 1.00 22.90 261 GLU B O 1
ATOM 5328 N N . LEU B 1 283 ? -22.231 -45.370 18.617 1.00 21.60 262 LEU B N 1
ATOM 5329 C CA . LEU B 1 283 ? -21.253 -44.551 17.894 1.00 19.43 262 LEU B CA 1
ATOM 5330 C C . LEU B 1 283 ? -20.034 -45.431 17.613 1.00 18.96 262 LEU B C 1
ATOM 5331 O O . LEU B 1 283 ? -19.514 -45.428 16.532 1.00 17.72 262 LEU B O 1
ATOM 5336 N N . ARG B 1 284 ? -19.545 -46.207 18.578 1.00 16.94 263 ARG B N 1
ATOM 5337 C CA . ARG B 1 284 ? -18.443 -47.145 18.334 1.00 18.34 263 ARG B CA 1
ATOM 5338 C C . ARG B 1 284 ? -18.704 -48.062 17.157 1.00 19.46 263 ARG B C 1
ATOM 5339 O O . ARG B 1 284 ? -17.856 -48.212 16.301 1.00 19.67 263 ARG B O 1
ATOM 5347 N N . ALA B 1 285 ? -19.884 -48.675 17.147 1.00 21.14 264 ALA B N 1
ATOM 5348 C CA . ALA B 1 285 ? -20.229 -49.651 16.117 1.00 21.27 264 ALA B CA 1
ATOM 5349 C C . ALA B 1 285 ? -20.341 -48.964 14.787 1.00 21.76 264 ALA B C 1
ATOM 5350 O O . ALA B 1 285 ? -19.782 -49.518 13.815 1.00 22.18 264 ALA B O 1
ATOM 5352 N N . GLU B 1 286 ? -20.975 -47.773 14.721 1.00 22.14 265 GLU B N 1
ATOM 5353 C CA . GLU B 1 286 ? -21.045 -46.953 13.466 1.00 22.84 265 GLU B CA 1
ATOM 5354 C C . GLU B 1 286 ? -19.656 -46.637 12.900 1.00 21.83 265 GLU B C 1
ATOM 5355 O O . GLU B 1 286 ? -19.349 -46.859 11.725 1.00 20.88 265 GLU B O 1
ATOM 5361 N N . LEU B 1 287 ? -18.729 -46.271 13.768 1.00 16.86 266 LEU B N 1
ATOM 5362 C CA . LEU B 1 287 ? -17.351 -46.031 13.266 1.00 18.42 266 LEU B CA 1
ATOM 5363 C C . LEU B 1 287 ? -16.552 -47.286 12.846 1.00 15.96 266 LEU B C 1
ATOM 5364 O O . LEU B 1 287 ? -15.807 -47.328 11.915 1.00 16.35 266 LEU B O 1
ATOM 5369 N N . GLU B 1 288 ? -16.750 -48.354 13.613 1.00 17.59 267 GLU B N 1
ATOM 5370 C CA . GLU B 1 288 ? -16.067 -49.586 13.201 1.00 16.98 267 GLU B CA 1
ATOM 5371 C C . GLU B 1 288 ? -16.550 -50.143 11.834 1.00 20.46 267 GLU B C 1
ATOM 5372 O O . GLU B 1 288 ? -15.752 -50.678 11.066 1.00 19.93 267 GLU B O 1
ATOM 5378 N N . GLN B 1 289 ? -17.825 -49.931 11.548 1.00 19.61 268 GLN B N 1
ATOM 5379 C CA . GLN B 1 289 ? -18.390 -50.291 10.232 1.00 21.92 268 GLN B CA 1
ATOM 5380 C C . GLN B 1 289 ? -17.732 -49.494 9.128 1.00 21.12 268 GLN B C 1
ATOM 5381 O O . GLN B 1 289 ? -17.662 -50.037 8.012 1.00 21.30 268 GLN B O 1
ATOM 5387 N N . LEU B 1 290 ? -17.233 -48.283 9.397 1.00 20.05 269 LEU B N 1
ATOM 5388 C CA . LEU B 1 290 ? -16.497 -47.454 8.394 1.00 20.19 269 LEU B CA 1
ATOM 5389 C C . LEU B 1 290 ? -15.003 -47.921 8.284 1.00 21.72 269 LEU B C 1
ATOM 5390 O O . LEU B 1 290 ? -14.171 -47.313 7.578 1.00 21.75 269 LEU B O 1
ATOM 5395 N N . GLY B 1 291 ? -14.617 -48.966 9.024 1.00 21.68 270 GLY B N 1
ATOM 5396 C CA . GLY B 1 291 ? -13.304 -49.558 8.942 1.00 21.90 270 GLY B CA 1
ATOM 5397 C C . GLY B 1 291 ? -12.282 -48.908 9.841 1.00 19.84 270 GLY B C 1
ATOM 5398 O O . GLY B 1 291 ? -11.114 -49.067 9.599 1.00 21.42 270 GLY B O 1
ATOM 5399 N N . VAL B 1 292 ? -12.689 -48.155 10.861 1.00 17.64 271 VAL B N 1
ATOM 5400 C CA . VAL B 1 292 ? -11.707 -47.438 11.696 1.00 17.18 271 VAL B CA 1
ATOM 5401 C C . VAL B 1 292 ? -11.529 -48.166 13.017 1.00 15.13 271 VAL B C 1
ATOM 5402 O O . VAL B 1 292 ? -12.492 -48.764 13.502 1.00 14.63 271 VAL B O 1
ATOM 5406 N N . ARG B 1 293 ? -10.337 -48.092 13.604 1.00 14.08 272 ARG B N 1
ATOM 5407 C CA . ARG B 1 293 ? -10.115 -48.539 14.931 1.00 13.32 272 ARG B CA 1
ATOM 5408 C C . ARG B 1 293 ? -10.762 -47.443 15.839 1.00 14.45 272 ARG B C 1
ATOM 5409 O O . ARG B 1 293 ? -10.632 -46.219 15.569 1.00 13.56 272 ARG B O 1
ATOM 5417 N N . VAL B 1 294 ? -11.348 -47.858 16.960 1.00 13.18 273 VAL B N 1
ATOM 5418 C CA . VAL B 1 294 ? -12.034 -46.920 17.872 1.00 13.88 273 VAL B CA 1
ATOM 5419 C C . VAL B 1 294 ? -11.570 -47.114 19.256 1.00 13.85 273 VAL B C 1
ATOM 5420 O O . VAL B 1 294 ? -11.576 -48.235 19.811 1.00 14.83 273 VAL B O 1
ATOM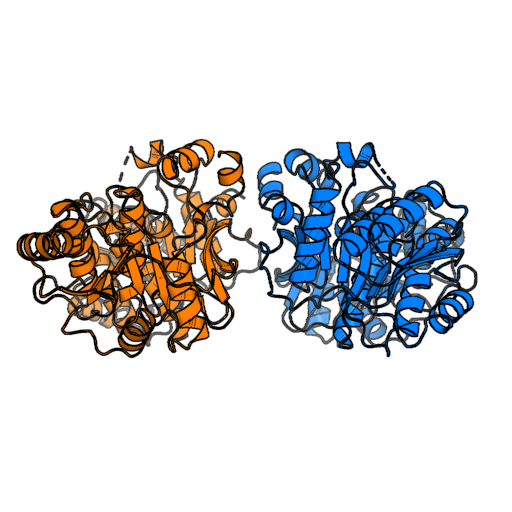 5424 N N . THR B 1 295 ? -11.142 -46.075 19.906 1.00 12.27 274 THR B N 1
ATOM 5425 C CA . THR B 1 295 ? -10.877 -46.025 21.310 1.00 12.67 274 THR B CA 1
ATOM 5426 C C . THR B 1 295 ? -11.750 -44.994 22.016 1.00 13.93 274 THR B C 1
ATOM 5427 O O . THR B 1 295 ? -11.861 -43.843 21.585 1.00 14.00 274 THR B O 1
ATOM 5431 N N . ILE B 1 296 ? -12.420 -45.447 23.080 1.00 13.12 275 ILE B N 1
ATOM 5432 C CA . ILE B 1 296 ? -13.274 -44.547 23.890 1.00 15.13 275 ILE B CA 1
ATOM 5433 C C . ILE B 1 296 ? -12.724 -44.493 25.249 1.00 15.18 275 ILE B C 1
ATOM 5434 O O . ILE B 1 296 ? -12.688 -45.555 25.921 1.00 19.68 275 ILE B O 1
ATOM 5439 N N . ALA B 1 297 ? -12.308 -43.379 25.759 1.00 16.00 276 ALA B N 1
ATOM 5440 C CA . ALA B 1 297 ? -11.664 -43.295 27.051 1.00 15.29 276 ALA B CA 1
ATOM 5441 C C . ALA B 1 297 ? -12.470 -42.347 27.901 1.00 14.63 276 ALA B C 1
ATOM 5442 O O . ALA B 1 297 ? -12.973 -41.257 27.428 1.00 15.88 276 ALA B O 1
ATOM 5444 N N . ALA B 1 298 ? -12.611 -42.715 29.149 1.00 16.78 277 ALA B N 1
ATOM 5445 C CA . ALA B 1 298 ? -13.167 -41.831 30.174 1.00 17.29 277 ALA B CA 1
ATOM 5446 C C . ALA B 1 298 ? -12.010 -41.030 30.817 1.00 22.69 277 ALA B C 1
ATOM 5447 O O . ALA B 1 298 ? -11.233 -41.582 31.598 1.00 24.98 277 ALA B O 1
ATOM 5449 N N . CYS B 1 299 ? -11.876 -39.743 30.504 1.00 22.41 278 CYS B N 1
ATOM 5450 C CA . CYS B 1 299 ? -10.535 -38.985 30.564 1.00 25.54 278 CYS B CA 1
ATOM 5451 C C . CYS B 1 299 ? -11.079 -37.586 30.780 1.00 26.65 278 CYS B C 1
ATOM 5452 O O . CYS B 1 299 ? -11.648 -37.071 29.793 1.00 30.66 278 CYS B O 1
ATOM 5455 N N . ASP B 1 300 ? -11.047 -37.012 32.014 1.00 25.08 279 ASP B N 1
ATOM 5456 C CA . ASP B 1 300 ? -11.290 -35.528 32.156 1.00 23.27 279 ASP B CA 1
ATOM 5457 C C . ASP B 1 300 ? -10.239 -34.847 31.254 1.00 20.94 279 ASP B C 1
ATOM 5458 O O . ASP B 1 300 ? -9.015 -35.051 31.401 1.00 17.72 279 ASP B O 1
ATOM 5463 N N . ALA B 1 301 ? -10.719 -33.984 30.352 1.00 18.99 280 ALA B N 1
ATOM 5464 C CA . ALA B 1 301 ? -9.775 -33.360 29.417 1.00 20.02 280 ALA B CA 1
ATOM 5465 C C . ALA B 1 301 ? -8.788 -32.438 30.142 1.00 19.63 280 ALA B C 1
ATOM 5466 O O . ALA B 1 301 ? -7.745 -32.135 29.637 1.00 20.24 280 ALA B O 1
ATOM 5468 N N . ALA B 1 302 ? -9.088 -32.008 31.313 1.00 18.73 281 ALA B N 1
ATOM 5469 C CA . ALA B 1 302 ? -8.154 -31.226 32.113 1.00 15.85 281 ALA B CA 1
ATOM 5470 C C . ALA B 1 302 ? -7.181 -32.034 32.978 1.00 15.33 281 ALA B C 1
ATOM 5471 O O . ALA B 1 302 ? -6.377 -31.451 33.709 1.00 16.42 281 ALA B O 1
ATOM 5473 N N . ASP B 1 303 ? -7.189 -33.355 32.844 1.00 15.43 282 ASP B N 1
ATOM 5474 C CA . ASP B 1 303 ? -6.247 -34.216 33.633 1.00 16.39 282 ASP B CA 1
ATOM 5475 C C . ASP B 1 303 ? -5.026 -34.474 32.709 1.00 14.82 282 ASP B C 1
ATOM 5476 O O . ASP B 1 303 ? -5.102 -35.247 31.724 1.00 14.82 282 ASP B O 1
ATOM 5481 N N . ARG B 1 304 ? -3.939 -33.761 32.925 1.00 14.05 283 ARG B N 1
ATOM 5482 C CA . ARG B 1 304 ? -2.753 -33.863 32.089 1.00 13.42 283 ARG B CA 1
ATOM 5483 C C . ARG B 1 304 ? -2.128 -35.255 32.058 1.00 14.60 283 ARG B C 1
ATOM 5484 O O . ARG B 1 304 ? -1.750 -35.686 31.008 1.00 13.44 283 ARG B O 1
ATOM 5492 N N . GLU B 1 305 ? -2.115 -35.952 33.205 1.00 14.84 284 GLU B N 1
ATOM 5493 C CA . GLU B 1 305 ? -1.515 -37.305 33.219 1.00 15.41 284 GLU B CA 1
ATOM 5494 C C . GLU B 1 305 ? -2.333 -38.240 32.381 1.00 15.89 284 GLU B C 1
ATOM 5495 O O . GLU B 1 305 ? -1.768 -39.061 31.672 1.00 14.19 284 GLU B O 1
ATOM 5501 N N . ALA B 1 306 ? -3.670 -38.128 32.463 1.00 13.40 285 ALA B N 1
ATOM 5502 C CA . ALA B 1 306 ? -4.511 -39.043 31.658 1.00 15.87 285 ALA B CA 1
ATOM 5503 C C . ALA B 1 306 ? -4.375 -38.777 30.155 1.00 12.85 285 ALA B C 1
ATOM 5504 O O . ALA B 1 306 ? -4.303 -39.729 29.379 1.00 13.94 285 ALA B O 1
ATOM 5506 N N . LEU B 1 307 ? -4.300 -37.498 29.784 1.00 13.38 286 LEU B N 1
ATOM 5507 C CA . LEU B 1 307 ? -4.071 -37.192 28.374 1.00 13.58 286 LEU B CA 1
ATOM 5508 C C . LEU B 1 307 ? -2.740 -37.771 27.886 1.00 12.58 286 LEU B C 1
ATOM 5509 O O . LEU B 1 307 ? -2.612 -38.401 26.858 1.00 10.78 286 LEU B O 1
ATOM 5514 N N . ALA B 1 308 ? -1.703 -37.586 28.750 1.00 11.51 287 ALA B N 1
ATOM 5515 C CA . ALA B 1 308 ? -0.354 -38.081 28.334 1.00 10.97 287 ALA B CA 1
ATOM 5516 C C . ALA B 1 308 ? -0.414 -39.634 28.147 1.00 9.64 287 ALA B C 1
ATOM 5517 O O . ALA B 1 308 ? 0.179 -40.153 27.225 1.00 10.53 287 ALA B O 1
ATOM 5519 N N . ALA B 1 309 ? -1.116 -40.288 29.059 1.00 11.24 288 ALA B N 1
ATOM 5520 C CA . ALA B 1 309 ? -1.213 -41.800 28.999 1.00 12.31 288 ALA B CA 1
ATOM 5521 C C . ALA B 1 309 ? -1.914 -42.214 27.683 1.00 14.09 288 ALA B C 1
ATOM 5522 O O . ALA B 1 309 ? -1.450 -43.145 27.037 1.00 14.19 288 ALA B O 1
ATOM 5524 N N . LEU B 1 310 ? -2.983 -41.465 27.302 1.00 12.17 289 LEU B N 1
ATOM 5525 C CA . LEU B 1 310 ? -3.662 -41.806 26.056 1.00 14.31 289 LEU B CA 1
ATOM 5526 C C . LEU B 1 310 ? -2.762 -41.596 24.887 1.00 13.87 289 LEU B C 1
ATOM 5527 O O . LEU B 1 310 ? -2.698 -42.401 23.950 1.00 15.18 289 LEU B O 1
ATOM 5532 N N . LEU B 1 311 ? -1.994 -40.517 24.850 1.00 12.04 290 LEU B N 1
ATOM 5533 C CA . LEU B 1 311 ? -1.119 -40.234 23.756 1.00 13.31 290 LEU B CA 1
ATOM 5534 C C . LEU B 1 311 ? 0.047 -41.199 23.647 1.00 13.01 290 LEU B C 1
ATOM 5535 O O . LEU B 1 311 ? 0.572 -41.472 22.608 1.00 16.69 290 LEU B O 1
ATOM 5540 N N . ALA B 1 312 ? 0.523 -41.748 24.767 1.00 12.84 291 ALA B N 1
ATOM 5541 C CA . ALA B 1 312 ? 1.731 -42.632 24.781 1.00 13.97 291 ALA B CA 1
ATOM 5542 C C . ALA B 1 312 ? 1.372 -43.999 24.275 1.00 15.21 291 ALA B C 1
ATOM 5543 O O . ALA B 1 312 ? 2.300 -44.783 24.105 1.00 16.92 291 ALA B O 1
ATOM 5545 N N . GLU B 1 313 ? 0.120 -44.338 24.167 1.00 15.92 292 GLU B N 1
ATOM 5546 C CA . GLU B 1 313 ? -0.226 -45.691 23.674 1.00 17.83 292 GLU B CA 1
ATOM 5547 C C . GLU B 1 313 ? -0.902 -45.748 22.351 1.00 16.61 292 GLU B C 1
ATOM 5548 O O . GLU B 1 313 ? -1.448 -46.809 22.011 1.00 16.95 292 GLU B O 1
ATOM 5554 N N . LEU B 1 314 ? -0.740 -44.739 21.534 1.00 15.94 293 LEU B N 1
ATOM 5555 C CA . LEU B 1 314 ? -1.292 -44.794 20.179 1.00 16.41 293 LEU B CA 1
ATOM 5556 C C . LEU B 1 314 ? -0.539 -45.851 19.389 1.00 18.55 293 LEU B C 1
ATOM 5557 O O . LEU B 1 314 ? 0.625 -46.193 19.616 1.00 19.58 293 LEU B O 1
ATOM 5562 N N . PRO B 1 315 ? -1.168 -46.410 18.349 1.00 17.80 294 PRO B N 1
ATOM 5563 C CA . PRO B 1 315 ? -0.478 -47.487 17.581 1.00 19.36 294 PRO B CA 1
ATOM 5564 C C . PRO B 1 315 ? 0.704 -46.948 16.826 1.00 21.29 294 PRO B C 1
ATOM 5565 O O . PRO B 1 315 ? 0.650 -45.776 16.378 1.00 20.77 294 PRO B O 1
ATOM 5569 N N . GLU B 1 316 ? 1.770 -47.765 16.628 1.00 22.82 295 GLU B N 1
ATOM 5570 C CA . GLU B 1 316 ? 2.955 -47.188 15.858 1.00 27.24 295 GLU B CA 1
ATOM 5571 C C . GLU B 1 316 ? 2.649 -46.766 14.467 1.00 24.01 295 GLU B C 1
ATOM 5572 O O . GLU B 1 316 ? 3.232 -45.771 13.987 1.00 25.83 295 GLU B O 1
ATOM 5578 N N . ASP B 1 317 ? 1.686 -47.471 13.857 1.00 21.49 296 ASP B N 1
ATOM 5579 C CA . ASP B 1 317 ? 1.300 -47.197 12.491 1.00 23.85 296 ASP B CA 1
ATOM 5580 C C . ASP B 1 317 ? 0.208 -46.120 12.362 1.00 20.89 296 ASP B C 1
ATOM 5581 O O . ASP B 1 317 ? -0.229 -45.786 11.265 1.00 21.95 296 ASP B O 1
ATOM 5586 N N . ALA B 1 318 ? -0.157 -45.518 13.509 1.00 18.36 297 ALA B N 1
ATOM 5587 C CA . ALA B 1 318 ? -1.234 -44.457 13.481 1.00 17.31 297 ALA B CA 1
ATOM 5588 C C . ALA B 1 318 ? -0.871 -43.376 14.495 1.00 16.97 297 ALA B C 1
ATOM 5589 O O . ALA B 1 318 ? -1.523 -43.180 15.539 1.00 15.63 297 ALA B O 1
ATOM 5591 N N . PRO B 1 319 ? 0.195 -42.645 14.281 1.00 14.71 298 PRO B N 1
ATOM 5592 C CA . PRO B 1 319 ? 0.458 -41.496 15.193 1.00 15.49 298 PRO B CA 1
ATOM 5593 C C . PRO B 1 319 ? -0.672 -40.439 15.098 1.00 12.79 298 PRO B C 1
ATOM 5594 O O . PRO B 1 319 ? -1.452 -40.405 14.140 1.00 12.75 298 PRO B O 1
ATOM 5598 N N . LEU B 1 320 ? -0.667 -39.643 16.131 1.00 12.53 299 LEU B N 1
ATOM 5599 C CA . LEU B 1 320 ? -1.633 -38.532 16.160 1.00 11.92 299 LEU B CA 1
ATOM 5600 C C . LEU B 1 320 ? -1.421 -37.538 15.063 1.00 11.60 299 LEU B C 1
ATOM 5601 O O . LEU B 1 320 ? -0.290 -37.062 14.934 1.00 12.79 299 LEU B O 1
ATOM 5606 N N . THR B 1 321 ? -2.469 -37.184 14.315 1.00 10.48 300 THR B N 1
ATOM 5607 C CA . THR B 1 321 ? -2.391 -36.198 13.255 1.00 11.82 300 THR B CA 1
ATOM 5608 C C . THR B 1 321 ? -3.211 -34.953 13.527 1.00 9.86 300 THR B C 1
ATOM 5609 O O . THR B 1 321 ? -3.038 -33.934 12.855 1.00 10.24 300 THR B O 1
ATOM 5613 N N . ALA B 1 322 ? -4.204 -35.038 14.420 1.00 9.86 301 ALA B N 1
ATOM 5614 C CA . ALA B 1 322 ? -5.123 -33.922 14.598 1.00 9.90 301 ALA B CA 1
ATOM 5615 C C . ALA B 1 322 ? -5.798 -34.064 15.896 1.00 8.88 301 ALA B C 1
ATOM 5616 O O . ALA B 1 322 ? -5.966 -35.176 16.453 1.00 9.72 301 ALA B O 1
ATOM 5618 N N . VAL B 1 323 ? -6.182 -32.910 16.477 1.00 8.92 302 VAL B N 1
ATOM 5619 C CA . VAL B 1 323 ? -7.052 -32.790 17.654 1.00 9.69 302 VAL B CA 1
ATOM 5620 C C . VAL B 1 323 ? -8.208 -31.929 17.335 1.00 7.87 302 VAL B C 1
ATOM 5621 O O . VAL B 1 323 ? -8.058 -30.874 16.742 1.00 9.21 302 VAL B O 1
ATOM 5625 N N . PHE B 1 324 ? -9.395 -32.361 17.743 1.00 8.05 303 PHE B N 1
ATOM 5626 C CA . PHE B 1 324 ? -10.614 -31.615 17.726 1.00 9.10 303 PHE B CA 1
ATOM 5627 C C . PHE B 1 324 ? -11.110 -31.547 19.154 1.00 9.38 303 PHE B C 1
ATOM 5628 O O . PHE B 1 324 ? -11.447 -32.558 19.760 1.00 9.83 303 PHE B O 1
ATOM 5636 N N . HIS B 1 325 ? -11.120 -30.352 19.703 1.00 8.31 304 HIS B N 1
ATOM 5637 C CA . HIS B 1 325 ? -11.439 -30.154 21.120 1.00 9.34 304 HIS B CA 1
ATOM 5638 C C . HIS B 1 325 ? -12.885 -29.696 21.306 1.00 9.20 304 HIS B C 1
ATOM 5639 O O . HIS B 1 325 ? -13.199 -28.488 21.181 1.00 9.71 304 HIS B O 1
ATOM 5646 N N . SER B 1 326 ? -13.778 -30.631 21.468 1.00 10.01 305 SER B N 1
ATOM 5647 C CA . SER B 1 326 ? -15.209 -30.381 21.602 1.00 10.85 305 SER B CA 1
ATOM 5648 C C . SER B 1 326 ? -15.662 -30.517 23.052 1.00 13.00 305 SER B C 1
ATOM 5649 O O . SER B 1 326 ? -16.817 -30.237 23.329 1.00 17.80 305 SER B O 1
ATOM 5652 N N . ALA B 1 327 ? -14.803 -30.890 23.978 1.00 12.67 306 ALA B N 1
ATOM 5653 C CA . ALA B 1 327 ? -15.198 -31.034 25.390 1.00 13.03 306 ALA B CA 1
ATOM 5654 C C . ALA B 1 327 ? -15.672 -29.681 25.908 1.00 14.09 306 ALA B C 1
ATOM 5655 O O . ALA B 1 327 ? -15.069 -28.643 25.582 1.00 14.60 306 ALA B O 1
ATOM 5657 N N . GLY B 1 328 ? -16.719 -29.669 26.717 1.00 14.57 307 GLY B N 1
ATOM 5658 C CA . GLY B 1 328 ? -17.198 -28.401 27.224 1.00 18.10 307 GLY B CA 1
ATOM 5659 C C . GLY B 1 328 ? -18.564 -28.545 27.812 1.00 17.22 307 GLY B C 1
ATOM 5660 O O . GLY B 1 328 ? -19.307 -29.489 27.532 1.00 18.48 307 GLY B O 1
ATOM 5661 N N . VAL B 1 329 ? -18.839 -27.630 28.708 1.00 14.55 308 VAL B N 1
ATOM 5662 C CA . VAL B 1 329 ? -20.136 -27.510 29.319 1.00 16.56 308 VAL B CA 1
ATOM 5663 C C . VAL B 1 329 ? -20.485 -26.008 29.300 1.00 14.47 308 VAL B C 1
ATOM 5664 O O . VAL B 1 329 ? -19.617 -25.160 29.405 1.00 14.56 308 VAL B O 1
ATOM 5668 N N . ALA B 1 330 ? -21.803 -25.712 29.281 1.00 15.44 309 ALA B N 1
ATOM 5669 C CA . ALA B 1 330 ? -22.295 -24.299 29.296 1.00 14.30 309 ALA B CA 1
ATOM 5670 C C . ALA B 1 330 ? -23.193 -24.108 30.498 1.00 16.76 309 ALA B C 1
ATOM 5671 O O . ALA B 1 330 ? -23.532 -22.985 30.831 1.00 16.54 309 ALA B O 1
ATOM 5673 N N . HIS B 1 331 ? -23.605 -25.193 31.165 1.00 15.23 310 HIS B N 1
ATOM 5674 C CA . HIS B 1 331 ? -24.567 -25.057 32.263 1.00 17.23 310 HIS B CA 1
ATOM 5675 C C . HIS B 1 331 ? -23.904 -24.545 33.498 1.00 15.00 310 HIS B C 1
ATOM 5676 O O . HIS B 1 331 ? -22.639 -24.514 33.657 1.00 16.14 310 HIS B O 1
ATOM 5683 N N . ASP B 1 332 ? -24.740 -24.064 34.436 1.00 15.53 311 ASP B N 1
ATOM 5684 C CA . ASP B 1 332 ? -24.239 -23.502 35.673 1.00 15.34 311 ASP B CA 1
ATOM 5685 C C . ASP B 1 332 ? -23.339 -22.265 35.452 1.00 12.22 311 ASP B C 1
ATOM 5686 O O . ASP B 1 332 ? -22.429 -22.030 36.224 1.00 13.69 311 ASP B O 1
ATOM 5691 N N . ASP B 1 333 ? -23.768 -21.454 34.504 1.00 11.39 312 ASP B N 1
ATOM 5692 C CA . ASP B 1 333 ? -23.282 -20.069 34.386 1.00 9.57 312 ASP B CA 1
ATOM 5693 C C . ASP B 1 333 ? -24.273 -19.180 35.072 1.00 10.19 312 ASP B C 1
ATOM 5694 O O . ASP B 1 333 ? -25.311 -19.673 35.672 1.00 13.70 312 ASP B O 1
ATOM 5699 N N . ALA B 1 334 ? -24.045 -17.886 35.133 1.00 9.65 313 ALA B N 1
ATOM 5700 C CA . ALA B 1 334 ? -24.925 -16.977 35.835 1.00 10.35 313 ALA B CA 1
ATOM 5701 C C . ALA B 1 334 ? -24.623 -15.562 35.363 1.00 9.71 313 ALA B C 1
ATOM 5702 O O . ALA B 1 334 ? -23.545 -15.333 34.818 1.00 9.38 313 ALA B O 1
ATOM 5704 N N . PRO B 1 335 ? -25.536 -14.613 35.591 1.00 8.44 314 PRO B N 1
ATOM 5705 C CA . PRO B 1 335 ? -25.229 -13.205 35.294 1.00 9.25 314 PRO B CA 1
ATOM 5706 C C . PRO B 1 335 ? -23.990 -12.741 35.956 1.00 9.15 314 PRO B C 1
ATOM 5707 O O . PRO B 1 335 ? -23.557 -13.289 36.992 1.00 8.88 314 PRO B O 1
ATOM 5711 N N . VAL B 1 336 ? -23.301 -11.757 35.319 1.00 9.28 315 VAL B N 1
ATOM 5712 C CA . VAL B 1 336 ? -22.123 -11.149 35.897 1.00 9.14 315 VAL B CA 1
ATOM 5713 C C . VAL B 1 336 ? -22.289 -10.780 37.356 1.00 9.07 315 VAL B C 1
ATOM 5714 O O . VAL B 1 336 ? -21.366 -11.009 38.121 1.00 10.54 315 VAL B O 1
ATOM 5718 N N . ALA B 1 337 ? -23.439 -10.224 37.724 1.00 8.67 316 ALA B N 1
ATOM 5719 C CA . ALA B 1 337 ? -23.619 -9.778 39.090 1.00 10.45 316 ALA B CA 1
ATOM 5720 C C . ALA B 1 337 ? -23.706 -10.936 40.061 1.00 9.29 316 ALA B C 1
ATOM 5721 O O . ALA B 1 337 ? -23.551 -10.642 41.252 1.00 11.41 316 ALA B O 1
ATOM 5723 N N . ASP B 1 338 ? -23.868 -12.164 39.607 1.00 9.28 317 ASP B N 1
ATOM 5724 C CA . ASP B 1 338 ? -24.063 -13.312 40.556 1.00 9.77 317 ASP B CA 1
ATOM 5725 C C . ASP B 1 338 ? -23.060 -14.407 40.390 1.00 8.82 317 ASP B C 1
ATOM 5726 O O . ASP B 1 338 ? -22.920 -15.209 41.341 1.00 10.80 317 ASP B O 1
ATOM 5731 N N . LEU B 1 339 ? -22.319 -14.459 39.304 1.00 8.27 318 LEU B N 1
ATOM 5732 C CA . LEU B 1 339 ? -21.449 -15.577 39.028 1.00 8.64 318 LEU B CA 1
ATOM 5733 C C . LEU B 1 339 ? -20.407 -15.735 40.146 1.00 8.55 318 LEU B C 1
ATOM 5734 O O . LEU B 1 339 ? -19.738 -14.773 40.537 1.00 8.86 318 LEU B O 1
ATOM 5739 N N . THR B 1 340 ? -20.226 -16.986 40.623 1.00 8.87 319 THR B N 1
ATOM 5740 C CA . THR B 1 340 ? -19.180 -17.236 41.662 1.00 8.61 319 THR B CA 1
ATOM 5741 C C . THR B 1 340 ? -17.904 -17.704 41.027 1.00 8.28 319 THR B C 1
ATOM 5742 O O . THR B 1 340 ? -17.869 -18.175 39.894 1.00 9.09 319 THR B O 1
ATOM 5746 N N . LEU B 1 341 ? -16.836 -17.576 41.767 1.00 8.86 320 LEU B N 1
ATOM 5747 C CA . LEU B 1 341 ? -15.567 -18.161 41.272 1.00 9.47 320 LEU B CA 1
ATOM 5748 C C . LEU B 1 341 ? -15.640 -19.645 41.129 1.00 9.32 320 LEU B C 1
ATOM 5749 O O . LEU B 1 341 ? -14.979 -20.205 40.208 1.00 9.62 320 LEU B O 1
ATOM 5754 N N . GLY B 1 342 ? -16.378 -20.386 41.951 1.00 10.36 321 GLY B N 1
ATOM 5755 C CA . GLY B 1 342 ? -16.496 -21.842 41.710 1.00 10.02 321 GLY B CA 1
ATOM 5756 C C . GLY B 1 342 ? -17.241 -22.139 40.464 1.00 10.09 321 GLY B C 1
ATOM 5757 O O . GLY B 1 342 ? -16.870 -23.039 39.745 1.00 11.07 321 GLY B O 1
ATOM 5758 N N . GLN B 1 343 ? -18.278 -21.338 40.132 1.00 10.82 322 GLN B N 1
ATOM 5759 C CA . GLN B 1 343 ? -18.961 -21.538 38.874 1.00 10.24 322 GLN B CA 1
ATOM 5760 C C . GLN B 1 343 ? -17.991 -21.225 37.718 1.00 9.27 322 GLN B C 1
ATOM 5761 O O . GLN B 1 343 ? -17.980 -21.980 36.711 1.00 10.37 322 GLN B O 1
ATOM 5767 N N . LEU B 1 344 ? -17.248 -20.118 37.818 1.00 8.63 323 LEU B N 1
ATOM 5768 C CA . LEU B 1 344 ? -16.348 -19.753 36.716 1.00 8.92 323 LEU B CA 1
ATOM 5769 C C . LEU B 1 344 ? -15.276 -20.871 36.580 1.00 8.82 323 LEU B C 1
ATOM 5770 O O . LEU B 1 344 ? -14.974 -21.243 35.418 1.00 9.44 323 LEU B O 1
ATOM 5775 N N . ASP B 1 345 ? -14.754 -21.423 37.667 1.00 9.03 324 ASP B N 1
ATOM 5776 C CA . ASP B 1 345 ? -13.721 -22.478 37.505 1.00 8.98 324 ASP B CA 1
ATOM 5777 C C . ASP B 1 345 ? -14.260 -23.655 36.740 1.00 9.35 324 ASP B C 1
ATOM 5778 O O . ASP B 1 345 ? -13.565 -24.230 35.895 1.00 10.75 324 ASP B O 1
ATOM 5783 N N . ALA B 1 346 ? -15.487 -24.071 37.113 1.00 9.88 325 ALA B N 1
ATOM 5784 C CA . ALA B 1 346 ? -16.022 -25.269 36.399 1.00 11.14 325 ALA B CA 1
ATOM 5785 C C . ALA B 1 346 ? -16.273 -25.010 34.940 1.00 11.80 325 ALA B C 1
ATOM 5786 O O . ALA B 1 346 ? -16.102 -25.955 34.126 1.00 13.60 325 ALA B O 1
ATOM 5788 N N . LEU B 1 347 ? -16.591 -23.774 34.500 1.00 10.65 326 LEU B N 1
ATOM 5789 C CA . LEU B 1 347 ? -16.774 -23.438 33.060 1.00 11.39 326 LEU B CA 1
ATOM 5790 C C . LEU B 1 347 ? -15.427 -23.287 32.366 1.00 9.98 326 LEU B C 1
ATOM 5791 O O . LEU B 1 347 ? -15.295 -23.638 31.181 1.00 12.01 326 LEU B O 1
ATOM 5796 N N . MET B 1 348 ? -14.396 -22.863 33.076 1.00 9.28 327 MET B N 1
ATOM 5797 C CA . MET B 1 348 ? -13.039 -22.735 32.499 1.00 10.26 327 MET B CA 1
ATOM 5798 C C . MET B 1 348 ? -12.351 -24.071 32.358 1.00 9.55 327 MET B C 1
ATOM 5799 O O . MET B 1 348 ? -11.465 -24.172 31.485 1.00 11.38 327 MET B O 1
ATOM 5804 N N . ARG B 1 349 ? -12.597 -25.060 33.237 1.00 11.44 328 ARG B N 1
ATOM 5805 C CA . ARG B 1 349 ? -11.754 -26.246 33.277 1.00 11.64 328 ARG B CA 1
ATOM 5806 C C . ARG B 1 349 ? -11.612 -26.994 31.952 1.00 10.71 328 ARG B C 1
ATOM 5807 O O . ARG B 1 349 ? -10.471 -27.325 31.573 1.00 10.51 328 ARG B O 1
ATOM 5815 N N . ALA B 1 350 ? -12.719 -27.302 31.227 1.00 12.09 329 ALA B N 1
ATOM 5816 C CA . ALA B 1 350 ? -12.595 -27.998 30.004 1.00 12.82 329 ALA B CA 1
ATOM 5817 C C . ALA B 1 350 ? -12.142 -27.221 28.843 1.00 12.56 329 ALA B C 1
ATOM 5818 O O . ALA B 1 350 ? -11.894 -27.720 27.717 1.00 13.79 329 ALA B O 1
ATOM 5820 N N . LYS B 1 351 ? -12.030 -25.941 29.044 1.00 11.84 330 LYS B N 1
ATOM 5821 C CA . LYS B 1 351 ? -11.652 -25.035 27.940 1.00 12.46 330 LYS B CA 1
ATOM 5822 C C . LYS B 1 351 ? -10.239 -24.579 28.196 1.00 11.47 330 LYS B C 1
ATOM 5823 O O . LYS B 1 351 ? -9.351 -25.091 27.439 1.00 12.18 330 LYS B O 1
ATOM 5829 N N . LEU B 1 352 ? -9.931 -23.710 29.150 1.00 10.69 331 LEU B N 1
ATOM 5830 C CA . LEU B 1 352 ? -8.633 -23.246 29.388 1.00 10.42 331 LEU B CA 1
ATOM 5831 C C . LEU B 1 352 ? -7.692 -24.402 29.785 1.00 12.07 331 LEU B C 1
ATOM 5832 O O . LEU B 1 352 ? -6.587 -24.585 29.170 1.00 12.48 331 LEU B O 1
ATOM 5837 N N . THR B 1 353 ? -7.954 -25.098 30.899 1.00 10.57 332 THR B N 1
ATOM 5838 C CA . THR B 1 353 ? -6.994 -26.101 31.368 1.00 10.89 332 THR B CA 1
ATOM 5839 C C . THR B 1 353 ? -6.846 -27.244 30.348 1.00 10.61 332 THR B C 1
ATOM 5840 O O . THR B 1 353 ? -5.651 -27.562 29.998 1.00 11.60 332 THR B O 1
ATOM 5844 N N . ALA B 1 354 ? -7.918 -27.769 29.794 1.00 10.11 333 ALA B N 1
ATOM 5845 C CA . ALA B 1 354 ? -7.737 -28.843 28.874 1.00 10.05 333 ALA B CA 1
ATOM 5846 C C . ALA B 1 354 ? -7.035 -28.369 27.626 1.00 11.81 333 ALA B C 1
ATOM 5847 O O . ALA B 1 354 ? -6.142 -29.083 27.089 1.00 12.02 333 ALA B O 1
ATOM 5849 N N . ALA B 1 355 ? -7.395 -27.210 27.018 1.00 9.67 334 ALA B N 1
ATOM 5850 C CA . ALA B 1 355 ? -6.702 -26.782 25.808 1.00 10.70 334 ALA B CA 1
ATOM 5851 C C . ALA B 1 355 ? -5.284 -26.458 26.057 1.00 10.57 334 ALA B C 1
ATOM 5852 O O . ALA B 1 355 ? -4.449 -26.708 25.158 1.00 11.56 334 ALA B O 1
ATOM 5854 N N . ARG B 1 356 ? -4.910 -25.893 27.208 1.00 11.33 335 ARG B N 1
ATOM 5855 C CA . ARG B 1 356 ? -3.513 -25.631 27.453 1.00 11.84 335 ARG B CA 1
ATOM 5856 C C . ARG B 1 356 ? -2.759 -26.979 27.477 1.00 11.29 335 ARG B C 1
ATOM 5857 O O . ARG B 1 356 ? -1.662 -27.133 26.946 1.00 12.19 335 ARG B O 1
ATOM 5865 N N . HIS B 1 357 ? -3.303 -27.998 28.143 1.00 11.43 336 HIS B N 1
ATOM 5866 C CA . HIS B 1 357 ? -2.663 -29.343 28.147 1.00 12.27 336 HIS B CA 1
ATOM 5867 C C . HIS B 1 357 ? -2.542 -29.909 26.761 1.00 11.63 336 HIS B C 1
ATOM 5868 O O . HIS B 1 357 ? -1.459 -30.433 26.377 1.00 12.45 336 HIS B O 1
ATOM 5875 N N . LEU B 1 358 ? -3.589 -29.793 25.963 1.00 11.17 337 LEU B N 1
ATOM 5876 C CA . LEU B 1 358 ? -3.549 -30.341 24.558 1.00 11.30 337 LEU B CA 1
ATOM 5877 C C . LEU B 1 358 ? -2.504 -29.585 23.795 1.00 11.02 337 LEU B C 1
ATOM 5878 O O . LEU B 1 358 ? -1.700 -30.226 23.039 1.00 11.26 337 LEU B O 1
ATOM 5883 N N . HIS B 1 359 ? -2.379 -28.264 23.957 1.00 10.82 338 HIS B N 1
ATOM 5884 C CA . HIS B 1 359 ? -1.340 -27.491 23.260 1.00 11.17 338 HIS B CA 1
ATOM 5885 C C . HIS B 1 359 ? 0.048 -27.954 23.733 1.00 11.44 338 HIS B C 1
ATOM 5886 O O . HIS B 1 359 ? 0.906 -28.325 22.871 1.00 12.70 338 HIS B O 1
ATOM 5893 N N . GLU B 1 360 ? 0.331 -28.064 25.037 1.00 13.59 339 GLU B N 1
ATOM 5894 C CA . GLU B 1 360 ? 1.638 -28.407 25.511 1.00 13.41 339 GLU B CA 1
ATOM 5895 C C . GLU B 1 360 ? 1.994 -29.811 25.117 1.00 13.97 339 GLU B C 1
ATOM 5896 O O . GLU B 1 360 ? 3.185 -30.042 24.683 1.00 16.64 339 GLU B O 1
ATOM 5902 N N . LEU B 1 361 ? 1.090 -30.760 25.136 1.00 14.33 340 LEU B N 1
ATOM 5903 C CA . LEU B 1 361 ? 1.444 -32.194 24.863 1.00 14.22 340 LEU B CA 1
ATOM 5904 C C . LEU B 1 361 ? 1.483 -32.479 23.375 1.00 15.54 340 LEU B C 1
ATOM 5905 O O . LEU B 1 361 ? 1.995 -33.525 22.986 1.00 19.06 340 LEU B O 1
ATOM 5910 N N . THR B 1 362 ? 1.072 -31.582 22.536 1.00 14.90 341 THR B N 1
ATOM 5911 C CA . THR B 1 362 ? 1.146 -31.772 21.039 1.00 16.65 341 THR B CA 1
ATOM 5912 C C . THR B 1 362 ? 2.010 -30.694 20.358 1.00 16.95 341 THR B C 1
ATOM 5913 O O . THR B 1 362 ? 2.255 -30.842 19.118 1.00 18.88 341 THR B O 1
ATOM 5917 N N . ALA B 1 363 ? 2.621 -29.751 21.038 1.00 18.94 342 ALA B N 1
ATOM 5918 C CA . ALA B 1 363 ? 3.410 -28.676 20.391 1.00 20.67 342 ALA B CA 1
ATOM 5919 C C . ALA B 1 363 ? 4.633 -29.233 19.586 1.00 23.34 342 ALA B C 1
ATOM 5920 O O . ALA B 1 363 ? 5.106 -28.532 18.713 1.00 25.43 342 ALA B O 1
ATOM 5922 N N . ASP B 1 364 ? 5.081 -30.450 19.886 1.00 20.90 343 ASP B N 1
ATOM 5923 C CA . ASP B 1 364 ? 6.212 -31.116 19.160 1.00 24.12 343 ASP B CA 1
ATOM 5924 C C . ASP B 1 364 ? 5.791 -32.173 18.145 1.00 24.07 343 ASP B C 1
ATOM 5925 O O . ASP B 1 364 ? 6.641 -32.810 17.516 1.00 22.29 343 ASP B O 1
ATOM 5930 N N . LEU B 1 365 ? 4.520 -32.350 17.826 1.00 18.65 344 LEU B N 1
ATOM 5931 C CA . LEU B 1 365 ? 4.055 -33.480 17.049 1.00 18.81 344 LEU B CA 1
ATOM 5932 C C . LEU B 1 365 ? 3.790 -33.121 15.593 1.00 17.70 344 LEU B C 1
ATOM 5933 O O . LEU B 1 365 ? 3.317 -33.992 14.835 1.00 19.56 344 LEU B O 1
ATOM 5938 N N . ASP B 1 366 ? 3.884 -31.859 15.254 1.00 17.12 345 ASP B N 1
ATOM 5939 C CA . ASP B 1 366 ? 3.657 -31.494 13.844 1.00 17.95 345 ASP B CA 1
ATOM 5940 C C . ASP B 1 366 ? 2.268 -31.929 13.330 1.00 17.49 345 ASP B C 1
ATOM 5941 O O . ASP B 1 366 ? 2.090 -32.456 12.255 1.00 17.39 345 ASP B O 1
ATOM 5946 N N . LEU B 1 367 ? 1.290 -31.553 14.109 1.00 14.92 346 LEU B N 1
ATOM 5947 C CA . LEU B 1 367 ? -0.078 -31.978 13.763 1.00 14.23 346 LEU B CA 1
ATOM 5948 C C . LEU B 1 367 ? -0.515 -31.291 12.486 1.00 13.78 346 LEU B C 1
ATOM 5949 O O . LEU B 1 367 ? -0.133 -30.151 12.200 1.00 15.76 346 LEU B O 1
ATOM 5954 N N . ASP B 1 368 ? -1.415 -31.925 11.741 1.00 11.03 347 ASP B N 1
ATOM 5955 C CA . ASP B 1 368 ? -2.129 -31.303 10.608 1.00 12.08 347 ASP B CA 1
ATOM 5956 C C . ASP B 1 368 ? -3.234 -30.357 11.009 1.00 11.84 347 ASP B C 1
ATOM 5957 O O . ASP B 1 368 ? -3.520 -29.437 10.259 1.00 13.19 347 ASP B O 1
ATOM 5962 N N . ALA B 1 369 ? -3.881 -30.590 12.157 1.00 9.96 348 ALA B N 1
ATOM 5963 C CA . ALA B 1 369 ? -4.983 -29.711 12.609 1.00 10.49 348 ALA B CA 1
ATOM 5964 C C . ALA B 1 369 ? -4.991 -29.738 14.117 1.00 8.98 348 ALA B C 1
ATOM 5965 O O . ALA B 1 369 ? -4.813 -30.782 14.738 1.00 9.90 348 ALA B O 1
ATOM 5967 N N . PHE B 1 370 ? -5.322 -28.583 14.698 1.00 9.67 349 PHE B N 1
ATOM 5968 C CA . PHE B 1 370 ? -5.556 -28.460 16.141 1.00 8.87 349 PHE B CA 1
ATOM 5969 C C . PHE B 1 370 ? -6.764 -27.560 16.220 1.00 10.50 349 PHE B C 1
ATOM 5970 O O . PHE B 1 370 ? -6.583 -26.303 16.135 1.00 9.63 349 PHE B O 1
ATOM 5978 N N . VAL B 1 371 ? -7.970 -28.108 16.361 1.00 8.22 350 VAL B N 1
ATOM 5979 C CA . VAL B 1 371 ? -9.242 -27.399 16.160 1.00 9.82 350 VAL B CA 1
ATOM 5980 C C . VAL B 1 371 ? -9.935 -27.249 17.478 1.00 8.64 350 VAL B C 1
ATOM 5981 O O . VAL B 1 371 ? -10.220 -28.218 18.141 1.00 10.13 350 VAL B O 1
ATOM 5985 N N . LEU B 1 372 ? -10.212 -26.006 17.861 1.00 9.31 351 LEU B N 1
ATOM 5986 C CA . LEU B 1 372 ? -10.829 -25.708 19.191 1.00 9.86 351 LEU B CA 1
ATOM 5987 C C . LEU B 1 372 ? -12.224 -25.208 18.952 1.00 10.20 351 LEU B C 1
ATOM 5988 O O . LEU B 1 372 ? -12.470 -24.335 18.100 1.00 10.97 351 LEU B O 1
ATOM 5993 N N . PHE B 1 373 ? -13.228 -25.757 19.581 1.00 8.13 352 PHE B N 1
ATOM 5994 C CA . PHE B 1 373 ? -14.649 -25.380 19.389 1.00 8.76 352 PHE B CA 1
ATOM 5995 C C . PHE B 1 373 ? -15.010 -24.326 20.396 1.00 8.75 352 PHE B C 1
ATOM 5996 O O . PHE B 1 373 ? -15.116 -24.556 21.606 1.00 10.56 352 PHE B O 1
ATOM 6004 N N . SER B 1 374 ? -15.146 -23.096 19.922 1.00 9.23 353 SER B N 1
ATOM 6005 C CA . SER B 1 374 ? -15.570 -21.909 20.678 1.00 8.20 353 SER B CA 1
ATOM 6006 C C . SER B 1 374 ? -17.080 -21.710 20.461 1.00 8.99 353 SER B C 1
ATOM 6007 O O . SER B 1 374 ? -17.845 -22.633 20.086 1.00 10.14 353 SER B O 1
ATOM 6010 N N . SER B 1 375 ? -17.562 -20.493 20.714 1.00 8.13 354 SER B N 1
ATOM 6011 C CA . SER B 1 375 ? -18.959 -20.160 20.671 1.00 8.22 354 SER B CA 1
ATOM 6012 C C . SER B 1 375 ? -19.164 -18.702 20.309 1.00 9.23 354 SER B C 1
ATOM 6013 O O . SER B 1 375 ? -18.340 -17.858 20.628 1.00 8.77 354 SER B O 1
ATOM 6016 N N . GLY B 1 376 ? -20.331 -18.373 19.736 1.00 8.67 355 GLY B N 1
ATOM 6017 C CA . GLY B 1 376 ? -20.732 -17.007 19.545 1.00 8.85 355 GLY B CA 1
ATOM 6018 C C . GLY B 1 376 ? -20.809 -16.266 20.855 1.00 7.49 355 GLY B C 1
ATOM 6019 O O . GLY B 1 376 ? -20.584 -15.033 20.890 1.00 8.14 355 GLY B O 1
ATOM 6020 N N . ALA B 1 377 ? -21.020 -16.929 21.983 1.00 8.46 356 ALA B N 1
ATOM 6021 C CA . ALA B 1 377 ? -20.940 -16.264 23.281 1.00 8.46 356 ALA B CA 1
ATOM 6022 C C . ALA B 1 377 ? -19.595 -15.539 23.413 1.00 7.05 356 ALA B C 1
ATOM 6023 O O . ALA B 1 377 ? -19.547 -14.489 24.109 1.00 9.27 356 ALA B O 1
ATOM 6025 N N . ALA B 1 378 ? -18.500 -16.105 22.939 1.00 7.26 357 ALA B N 1
ATOM 6026 C CA . ALA B 1 378 ? -17.169 -15.496 22.962 1.00 6.88 357 ALA B CA 1
ATOM 6027 C C . ALA B 1 378 ? -17.017 -14.563 21.858 1.00 8.90 357 ALA B C 1
ATOM 6028 O O . ALA B 1 378 ? -16.212 -13.688 22.005 1.00 16.01 357 ALA B O 1
ATOM 6030 N N . VAL B 1 379 ? -17.617 -14.672 20.736 1.00 8.42 358 VAL B N 1
ATOM 6031 C CA . VAL B 1 379 ? -17.219 -13.832 19.597 1.00 10.17 358 VAL B CA 1
ATOM 6032 C C . VAL B 1 379 ? -17.995 -12.556 19.660 1.00 8.51 358 VAL B C 1
ATOM 6033 O O . VAL B 1 379 ? -17.412 -11.450 19.486 1.00 10.32 358 VAL B O 1
ATOM 6037 N N . TRP B 1 380 ? -19.310 -12.581 19.907 1.00 7.86 359 TRP B N 1
ATOM 6038 C CA . TRP B 1 380 ? -20.138 -11.321 19.994 1.00 9.38 359 TRP B CA 1
ATOM 6039 C C . TRP B 1 380 ? -20.613 -11.068 21.427 1.00 7.86 359 TRP B C 1
ATOM 6040 O O . TRP B 1 380 ? -20.819 -9.947 21.803 1.00 8.74 359 TRP B O 1
ATOM 6051 N N . GLY B 1 381 ? -20.785 -12.105 22.190 1.00 7.78 360 GLY B N 1
ATOM 6052 C CA . GLY B 1 381 ? -21.345 -11.939 23.539 1.00 8.59 360 GLY B CA 1
ATOM 6053 C C . GLY B 1 381 ? -22.743 -12.352 23.727 1.00 8.23 360 GLY B C 1
ATOM 6054 O O . GLY B 1 381 ? -23.560 -12.098 22.838 1.00 10.39 360 GLY B O 1
ATOM 6055 N N . SER B 1 382 ? -23.030 -13.049 24.791 1.00 9.36 361 SER B N 1
ATOM 6056 C CA . SER B 1 382 ? -24.361 -13.492 25.144 1.00 10.49 361 SER B CA 1
ATOM 6057 C C . SER B 1 382 ? -24.655 -13.210 26.592 1.00 9.32 361 SER B C 1
ATOM 6058 O O . SER B 1 382 ? -23.977 -13.654 27.514 1.00 9.24 361 SER B O 1
ATOM 6061 N N . GLY B 1 383 ? -25.717 -12.427 26.809 1.00 10.44 362 GLY B N 1
ATOM 6062 C CA . GLY B 1 383 ? -26.186 -12.125 28.165 1.00 11.80 362 GLY B CA 1
ATOM 6063 C C . GLY B 1 383 ? -26.462 -13.363 28.941 1.00 9.81 362 GLY B C 1
ATOM 6064 O O . GLY B 1 383 ? -26.973 -14.324 28.414 1.00 11.45 362 GLY B O 1
ATOM 6065 N N . GLY B 1 384 ? -26.010 -13.424 30.181 1.00 10.49 363 GLY B N 1
ATOM 6066 C CA . GLY B 1 384 ? -26.223 -14.602 31.022 1.00 9.84 363 GLY B CA 1
ATOM 6067 C C . GLY B 1 384 ? -25.151 -15.628 30.892 1.00 9.34 363 GLY B C 1
ATOM 6068 O O . GLY B 1 384 ? -25.196 -16.663 31.619 1.00 10.56 363 GLY B O 1
ATOM 6069 N N . GLN B 1 385 ? -24.150 -15.399 30.018 1.00 8.74 364 GLN B N 1
ATOM 6070 C CA . GLN B 1 385 ? -23.135 -16.454 29.727 1.00 8.81 364 GLN B CA 1
ATOM 6071 C C . GLN B 1 385 ? -21.708 -15.889 29.931 1.00 6.77 364 GLN B C 1
ATOM 6072 O O . GLN B 1 385 ? -20.851 -16.147 29.094 1.00 7.41 364 GLN B O 1
ATOM 6078 N N . PRO B 1 386 ? -21.436 -15.141 30.986 1.00 6.82 365 PRO B N 1
ATOM 6079 C CA . PRO B 1 386 ? -20.073 -14.525 31.124 1.00 7.29 365 PRO B CA 1
ATOM 6080 C C . PRO B 1 386 ? -19.046 -15.594 31.257 1.00 7.04 365 PRO B C 1
ATOM 6081 O O . PRO B 1 386 ? -17.916 -15.457 30.744 1.00 7.74 365 PRO B O 1
ATOM 6085 N N . GLY B 1 387 ? -19.304 -16.691 32.003 1.00 7.66 366 GLY B N 1
ATOM 6086 C CA . GLY B 1 387 ? -18.234 -17.641 32.286 1.00 8.32 366 GLY B CA 1
ATOM 6087 C C . GLY B 1 387 ? -17.942 -18.455 31.021 1.00 7.40 366 GLY B C 1
ATOM 6088 O O . GLY B 1 387 ? -16.781 -18.683 30.675 1.00 8.16 366 GLY B O 1
ATOM 6089 N N . TYR B 1 388 ? -18.975 -18.851 30.289 1.00 8.06 367 TYR B N 1
ATOM 6090 C CA . TYR B 1 388 ? -18.813 -19.577 29.036 1.00 7.67 367 TYR B CA 1
ATOM 6091 C C . TYR B 1 388 ? -18.170 -18.708 27.971 1.00 7.33 367 TYR B C 1
ATOM 6092 O O . TYR B 1 388 ? -17.326 -19.169 27.202 1.00 7.85 367 TYR B O 1
ATOM 6101 N N . ALA B 1 389 ? -18.488 -17.399 28.003 1.00 5.99 368 ALA B N 1
ATOM 6102 C CA . ALA B 1 389 ? -17.816 -16.469 27.052 1.00 6.20 368 ALA B CA 1
ATOM 6103 C C . ALA B 1 389 ? -16.341 -16.387 27.321 1.00 6.82 368 ALA B C 1
ATOM 6104 O O . ALA B 1 389 ? -15.551 -16.387 26.356 1.00 7.03 368 ALA B O 1
ATOM 6106 N N . ALA B 1 390 ? -15.938 -16.230 28.611 1.00 6.34 369 ALA B N 1
ATOM 6107 C CA . ALA B 1 390 ? -14.539 -16.146 28.916 1.00 5.77 369 ALA B CA 1
ATOM 6108 C C . ALA B 1 390 ? -13.797 -17.396 28.533 1.00 6.21 369 ALA B C 1
ATOM 6109 O O . ALA B 1 390 ? -12.672 -17.364 27.976 1.00 7.24 369 ALA B O 1
ATOM 6111 N N . ALA B 1 391 ? -14.413 -18.550 28.895 1.00 6.65 370 ALA B N 1
ATOM 6112 C CA . ALA B 1 391 ? -13.720 -19.821 28.626 1.00 6.53 370 ALA B CA 1
ATOM 6113 C C . ALA B 1 391 ? -13.511 -20.028 27.117 1.00 7.87 370 ALA B C 1
ATOM 6114 O O . ALA B 1 391 ? -12.450 -20.472 26.683 1.00 7.96 370 ALA B O 1
ATOM 6116 N N . ASN B 1 392 ? -14.541 -19.706 26.303 1.00 7.00 371 ASN B N 1
ATOM 6117 C CA . ASN B 1 392 ? -14.393 -19.876 24.854 1.00 7.16 371 ASN B CA 1
ATOM 6118 C C . ASN B 1 392 ? -13.473 -18.829 24.252 1.00 6.46 371 ASN B C 1
ATOM 6119 O O . ASN B 1 392 ? -12.718 -19.139 23.330 1.00 8.06 371 ASN B O 1
ATOM 6124 N N . ALA B 1 393 ? -13.446 -17.577 24.796 1.00 7.07 372 ALA B N 1
ATOM 6125 C CA . ALA B 1 393 ? -12.572 -16.623 24.292 1.00 6.90 372 ALA B CA 1
ATOM 6126 C C . ALA B 1 393 ? -11.117 -17.044 24.492 1.00 6.78 372 ALA B C 1
ATOM 6127 O O . ALA B 1 393 ? -10.237 -16.638 23.661 1.00 6.69 372 ALA B O 1
ATOM 6129 N N . TYR B 1 394 ? -10.815 -17.756 25.533 1.00 6.76 373 TYR B N 1
ATOM 6130 C CA . TYR B 1 394 ? -9.453 -18.270 25.718 1.00 6.40 373 TYR B CA 1
ATOM 6131 C C . TYR B 1 394 ? -9.113 -19.173 24.515 1.00 6.86 373 TYR B C 1
ATOM 6132 O O . TYR B 1 394 ? -7.972 -19.079 24.025 1.00 7.86 373 TYR B O 1
ATOM 6141 N N . LEU B 1 395 ? -10.023 -20.016 24.068 1.00 7.16 374 LEU B N 1
ATOM 6142 C CA . LEU B 1 395 ? -9.742 -20.878 22.912 1.00 9.28 374 LEU B CA 1
ATOM 6143 C C . LEU B 1 395 ? -9.406 -20.081 21.691 1.00 8.51 374 LEU B C 1
ATOM 6144 O O . LEU B 1 395 ? -8.479 -20.413 20.913 1.00 9.49 374 LEU B O 1
ATOM 6149 N N . ASP B 1 396 ? -10.227 -19.088 21.343 1.00 7.73 375 ASP B N 1
ATOM 6150 C CA . ASP B 1 396 ? -9.960 -18.307 20.157 1.00 7.52 375 ASP B CA 1
ATOM 6151 C C . ASP B 1 396 ? -8.564 -17.686 20.246 1.00 9.01 375 ASP B C 1
ATOM 6152 O O . ASP B 1 396 ? -7.791 -17.642 19.270 1.00 9.49 375 ASP B O 1
ATOM 6157 N N . ALA B 1 397 ? -8.229 -17.188 21.444 1.00 7.35 376 ALA B N 1
ATOM 6158 C CA . ALA B 1 397 ? -6.937 -16.526 21.571 1.00 6.62 376 ALA B CA 1
ATOM 6159 C C . ALA B 1 397 ? -5.787 -17.551 21.534 1.00 8.07 376 ALA B C 1
ATOM 6160 O O . ALA B 1 397 ? -4.702 -17.192 20.934 1.00 8.25 376 ALA B O 1
ATOM 6162 N N . LEU B 1 398 ? -5.980 -18.725 22.120 1.00 7.27 377 LEU B N 1
ATOM 6163 C CA . LEU B 1 398 ? -4.936 -19.751 22.010 1.00 8.54 377 LEU B CA 1
ATOM 6164 C C . LEU B 1 398 ? -4.677 -20.122 20.555 1.00 7.66 377 LEU B C 1
ATOM 6165 O O . LEU B 1 398 ? -3.494 -20.354 20.194 1.00 8.79 377 LEU B O 1
ATOM 6170 N N . ALA B 1 399 ? -5.671 -20.204 19.697 1.00 8.93 378 ALA B N 1
ATOM 6171 C CA . ALA B 1 399 ? -5.413 -20.529 18.306 1.00 8.76 378 ALA B CA 1
ATOM 6172 C C . ALA B 1 399 ? -4.526 -19.474 17.621 1.00 9.08 378 ALA B C 1
ATOM 6173 O O . ALA B 1 399 ? -3.548 -19.790 16.938 1.00 10.47 378 ALA B O 1
ATOM 6175 N N . GLU B 1 400 ? -4.779 -18.185 17.839 1.00 9.34 379 GLU B N 1
ATOM 6176 C CA . GLU B 1 400 ? -3.928 -17.167 17.291 1.00 10.56 379 GLU B CA 1
ATOM 6177 C C . GLU B 1 400 ? -2.507 -17.208 17.891 1.00 10.13 379 GLU B C 1
ATOM 6178 O O . GLU B 1 400 ? -1.503 -17.070 17.139 1.00 9.86 379 GLU B O 1
ATOM 6184 N N . HIS B 1 401 ? -2.429 -17.447 19.210 1.00 8.82 380 HIS B N 1
ATOM 6185 C CA . HIS B 1 401 ? -1.136 -17.580 19.814 1.00 9.65 380 HIS B CA 1
ATOM 6186 C C . HIS B 1 401 ? -0.342 -18.728 19.168 1.00 9.35 380 HIS B C 1
ATOM 6187 O O . HIS B 1 401 ? 0.855 -18.561 18.854 1.00 11.11 380 HIS B O 1
ATOM 6194 N N . ARG B 1 402 ? -0.957 -19.888 19.002 1.00 8.51 381 ARG B N 1
ATOM 6195 C CA . ARG B 1 402 ? -0.275 -21.012 18.370 1.00 10.27 381 ARG B CA 1
ATOM 6196 C C . ARG B 1 402 ? 0.189 -20.696 17.015 1.00 9.87 381 ARG B C 1
ATOM 6197 O O . ARG B 1 402 ? 1.366 -21.056 16.614 1.00 11.38 381 ARG B O 1
ATOM 6205 N N . ARG B 1 403 ? -0.561 -20.011 16.184 1.00 11.17 382 ARG B N 1
ATOM 6206 C CA . ARG B 1 403 ? -0.053 -19.602 14.845 1.00 11.49 382 ARG B CA 1
ATOM 6207 C C . ARG B 1 403 ? 1.182 -18.796 14.977 1.00 12.95 382 ARG B C 1
ATOM 6208 O O . ARG B 1 403 ? 2.099 -18.909 14.135 1.00 13.79 382 ARG B O 1
ATOM 6216 N N . SER B 1 404 ? 1.298 -17.947 15.975 1.00 12.87 383 SER B N 1
ATOM 6217 C CA . SER B 1 404 ? 2.538 -17.108 16.117 1.00 13.93 383 SER B CA 1
ATOM 6218 C C . SER B 1 404 ? 3.757 -17.950 16.502 1.00 16.24 383 SER B C 1
ATOM 6219 O O . SER B 1 404 ? 4.895 -17.463 16.292 1.00 16.40 383 SER B O 1
ATOM 6222 N N . LEU B 1 405 ? 3.565 -19.145 17.027 1.00 14.38 384 LEU B N 1
ATOM 6223 C CA . LEU B 1 405 ? 4.673 -20.070 17.305 1.00 15.88 384 LEU B CA 1
ATOM 6224 C C . LEU B 1 405 ? 4.933 -20.905 16.108 1.00 16.23 384 LEU B C 1
ATOM 6225 O O . LEU B 1 405 ? 5.856 -21.818 16.186 1.00 19.32 384 LEU B O 1
ATOM 6230 N N . GLY B 1 406 ? 4.244 -20.711 14.975 1.00 14.88 385 GLY B N 1
ATOM 6231 C CA . GLY B 1 406 ? 4.421 -21.567 13.800 1.00 15.61 385 GLY B CA 1
ATOM 6232 C C . GLY B 1 406 ? 3.737 -22.896 13.848 1.00 17.43 385 GLY B C 1
ATOM 6233 O O . GLY B 1 406 ? 4.025 -23.801 13.048 1.00 19.87 385 GLY B O 1
ATOM 6234 N N . LEU B 1 407 ? 2.754 -23.036 14.737 1.00 15.97 386 LEU B N 1
ATOM 6235 C CA . LEU B 1 407 ? 1.941 -24.223 14.879 1.00 14.96 386 LEU B CA 1
ATOM 6236 C C . LEU B 1 407 ? 0.608 -24.060 14.238 1.00 15.60 386 LEU B C 1
ATOM 6237 O O . LEU B 1 407 ? 0.044 -22.985 14.271 1.00 16.32 386 LEU B O 1
ATOM 6242 N N . THR B 1 408 ? 0.003 -25.123 13.735 1.00 14.83 387 THR B N 1
ATOM 6243 C CA . THR B 1 408 ? -1.323 -25.130 13.188 1.00 14.82 387 THR B CA 1
ATOM 6244 C C . THR B 1 408 ? -2.346 -24.939 14.335 1.00 11.98 387 THR B C 1
ATOM 6245 O O . THR B 1 408 ? -2.161 -25.396 15.478 1.00 12.94 387 THR B O 1
ATOM 6249 N N . ALA B 1 409 ? -3.366 -24.133 14.057 1.00 11.16 388 ALA B N 1
ATOM 6250 C CA . ALA B 1 409 ? -4.491 -24.087 14.985 1.00 10.28 388 ALA B CA 1
ATOM 6251 C C . ALA B 1 409 ? -5.624 -23.405 14.383 1.00 9.78 388 ALA B C 1
ATOM 6252 O O . ALA B 1 409 ? -5.456 -22.507 13.538 1.00 11.91 388 ALA B O 1
ATOM 6254 N N . SER B 1 410 ? -6.817 -23.779 14.707 1.00 10.40 389 SER B N 1
ATOM 6255 C CA . SER B 1 410 ? -8.100 -23.230 14.082 1.00 13.88 389 SER B CA 1
ATOM 6256 C C . SER B 1 410 ? -9.005 -23.059 15.329 1.00 13.08 389 SER B C 1
ATOM 6257 O O . SER B 1 410 ? -8.872 -23.832 16.362 1.00 17.90 389 SER B O 1
ATOM 6260 N N . SER B 1 411 ? -9.743 -22.002 15.496 1.00 8.93 390 SER B N 1
ATOM 6261 C CA . SER B 1 411 ? -10.881 -21.924 16.412 1.00 9.64 390 SER B CA 1
ATOM 6262 C C . SER B 1 411 ? -12.158 -21.683 15.639 1.00 8.79 390 SER B C 1
ATOM 6263 O O . SER B 1 411 ? -12.191 -20.776 14.768 1.00 9.95 390 SER B O 1
ATOM 6266 N N . VAL B 1 412 ? -13.168 -22.449 15.954 1.00 8.76 391 VAL B N 1
ATOM 6267 C CA . VAL B 1 412 ? -14.433 -22.340 15.231 1.00 8.24 391 VAL B CA 1
ATOM 6268 C C . VAL B 1 412 ? -15.473 -21.997 16.244 1.00 9.08 391 VAL B C 1
ATOM 6269 O O . VAL B 1 412 ? -15.748 -22.792 17.177 1.00 9.79 391 VAL B O 1
ATOM 6273 N N . ALA B 1 413 ? -16.058 -20.802 16.210 1.00 8.07 392 ALA B N 1
ATOM 6274 C CA . ALA B 1 413 ? -17.079 -20.338 17.162 1.00 8.35 392 ALA B CA 1
ATOM 6275 C C . ALA B 1 413 ? -18.470 -20.669 16.611 1.00 10.13 392 ALA B C 1
ATOM 6276 O O . ALA B 1 413 ? -18.961 -19.992 15.699 1.00 10.46 392 ALA B O 1
ATOM 6278 N N . TRP B 1 414 ? -19.139 -21.674 17.202 1.00 9.51 393 TRP B N 1
ATOM 6279 C CA . TRP B 1 414 ? -20.412 -22.083 16.663 1.00 9.74 393 TRP B CA 1
ATOM 6280 C C . TRP B 1 414 ? -21.477 -21.125 17.125 1.00 9.06 393 TRP B C 1
ATOM 6281 O O . TRP B 1 414 ? -21.488 -20.716 18.300 1.00 9.29 393 TRP B O 1
ATOM 6292 N N . GLY B 1 415 ? -22.498 -20.938 16.283 1.00 9.26 394 GLY B N 1
ATOM 6293 C CA . GLY B 1 415 ? -23.809 -20.497 16.689 1.00 10.60 394 GLY B CA 1
ATOM 6294 C C . GLY B 1 415 ? -24.641 -21.622 17.327 1.00 13.56 394 GLY B C 1
ATOM 6295 O O . GLY B 1 415 ? -24.070 -22.514 18.051 1.00 18.48 394 GLY B O 1
ATOM 6296 N N . THR B 1 416 ? -25.859 -21.795 16.961 1.00 14.52 395 THR B N 1
ATOM 6297 C CA . THR B 1 416 ? -26.754 -22.774 17.620 1.00 15.38 395 THR B CA 1
ATOM 6298 C C . THR B 1 416 ? -26.759 -24.006 16.752 1.00 15.76 395 THR B C 1
ATOM 6299 O O . THR B 1 416 ? -26.992 -23.875 15.578 1.00 16.15 395 THR B O 1
ATOM 6303 N N . TRP B 1 417 ? -26.518 -25.199 17.284 1.00 18.46 396 TRP B N 1
ATOM 6304 C CA . TRP B 1 417 ? -26.690 -26.417 16.451 1.00 21.78 396 TRP B CA 1
ATOM 6305 C C . TRP B 1 417 ? -28.078 -27.000 16.559 1.00 23.65 396 TRP B C 1
ATOM 6306 O O . TRP B 1 417 ? -28.583 -27.098 17.698 1.00 25.64 396 TRP B O 1
ATOM 6317 N N . GLY B 1 418 ? -28.687 -27.401 15.408 1.00 24.22 397 GLY B N 1
ATOM 6318 C CA . GLY B 1 418 ? -29.913 -28.191 15.517 1.00 25.25 397 GLY B CA 1
ATOM 6319 C C . GLY B 1 418 ? -29.532 -29.657 15.684 1.00 26.26 397 GLY B C 1
ATOM 6320 O O . GLY B 1 418 ? -28.350 -30.038 15.463 1.00 25.88 397 GLY B O 1
ATOM 6321 N N . GLU B 1 419 ? -30.543 -30.494 15.990 1.00 29.46 398 GLU B N 1
ATOM 6322 C CA . GLU B 1 419 ? -30.449 -31.999 16.026 1.00 30.34 398 GLU B CA 1
ATOM 6323 C C . GLU B 1 419 ? -29.599 -32.747 17.105 1.00 31.37 398 GLU B C 1
ATOM 6324 O O . GLU B 1 419 ? -30.030 -33.829 17.648 1.00 32.22 398 GLU B O 1
ATOM 6330 N N . VAL B 1 420 ? -28.395 -32.234 17.400 1.00 28.95 399 VAL B N 1
ATOM 6331 C CA . VAL B 1 420 ? -27.489 -32.884 18.351 1.00 29.96 399 VAL B CA 1
ATOM 6332 C C . VAL B 1 420 ? -26.886 -31.819 19.214 1.00 30.57 399 VAL B C 1
ATOM 6333 O O . VAL B 1 420 ? -26.775 -30.646 18.745 1.00 28.35 399 VAL B O 1
ATOM 6337 N N . GLY B 1 421 ? -26.485 -32.242 20.425 1.00 30.72 400 GLY B N 1
ATOM 6338 C CA . GLY B 1 421 ? -25.619 -31.427 21.314 1.00 32.68 400 GLY B CA 1
ATOM 6339 C C . GLY B 1 421 ? -26.397 -30.542 22.286 1.00 34.03 400 GLY B C 1
ATOM 6340 O O . GLY B 1 421 ? -27.596 -30.797 22.575 1.00 34.18 400 GLY B O 1
ATOM 6341 N N . MET B 1 422 ? -25.720 -29.496 22.787 1.00 34.88 401 MET B N 1
ATOM 6342 C CA . MET B 1 422 ? -26.280 -28.733 23.907 1.00 37.39 401 MET B CA 1
ATOM 6343 C C . MET B 1 422 ? -27.560 -27.949 23.539 1.00 38.25 401 MET B C 1
ATOM 6344 O O . MET B 1 422 ? -28.481 -27.864 24.381 1.00 38.71 401 MET B O 1
ATOM 6349 N N . ASP B 1 430 ? -33.439 -21.482 23.901 1.00 39.84 409 ASP B N 1
ATOM 6350 C CA . ASP B 1 430 ? -34.682 -20.947 23.348 1.00 38.76 409 ASP B CA 1
ATOM 6351 C C . ASP B 1 430 ? -34.581 -19.423 23.314 1.00 36.26 409 ASP B C 1
ATOM 6352 O O . ASP B 1 430 ? -35.123 -18.770 22.407 1.00 34.48 409 ASP B O 1
ATOM 6357 N N . ARG B 1 431 ? -33.938 -18.849 24.343 1.00 34.97 410 ARG B N 1
ATOM 6358 C CA . ARG B 1 431 ? -33.536 -17.425 24.352 1.00 35.06 410 ARG B CA 1
ATOM 6359 C C . ARG B 1 431 ? -32.716 -17.066 23.076 1.00 31.98 410 ARG B C 1
ATOM 6360 O O . ARG B 1 431 ? -33.032 -16.139 22.361 1.00 30.99 410 ARG B O 1
ATOM 6368 N N . LEU B 1 432 ? -31.633 -17.797 22.850 1.00 31.41 411 LEU B N 1
ATOM 6369 C CA . LEU B 1 432 ? -30.760 -17.579 21.684 1.00 31.12 411 LEU B CA 1
ATOM 6370 C C . LEU B 1 432 ? -31.489 -17.678 20.334 1.00 29.65 411 LEU B C 1
ATOM 6371 O O . LEU B 1 432 ? -31.398 -16.759 19.489 1.00 26.43 411 LEU B O 1
ATOM 6376 N N . VAL B 1 433 ? -32.228 -18.761 20.100 1.00 28.94 412 VAL B N 1
ATOM 6377 C CA . VAL B 1 433 ? -33.074 -18.813 18.882 1.00 27.30 412 VAL B CA 1
ATOM 6378 C C . VAL B 1 433 ? -34.002 -17.574 18.693 1.00 27.89 412 VAL B C 1
ATOM 6379 O O . VAL B 1 433 ? -34.101 -16.983 17.605 1.00 25.93 412 VAL B O 1
ATOM 6383 N N . ARG B 1 434 ? -34.613 -17.117 19.793 1.00 28.08 413 ARG B N 1
ATOM 6384 C CA . ARG B 1 434 ? -35.497 -15.992 19.759 1.00 28.95 413 ARG B CA 1
ATOM 6385 C C . ARG B 1 434 ? -34.775 -14.668 19.514 1.00 28.23 413 ARG B C 1
ATOM 6386 O O . ARG B 1 434 ? -35.363 -13.718 19.022 1.00 29.49 413 ARG B O 1
ATOM 6394 N N . GLN B 1 435 ? -33.469 -14.666 19.797 1.00 25.60 414 GLN B N 1
ATOM 6395 C CA . GLN B 1 435 ? -32.631 -13.491 19.617 1.00 24.60 414 GLN B CA 1
ATOM 6396 C C . GLN B 1 435 ? -31.982 -13.540 18.214 1.00 21.11 414 GLN B C 1
ATOM 6397 O O . GLN B 1 435 ? -31.123 -12.739 17.905 1.00 23.30 414 GLN B O 1
ATOM 6403 N N . GLY B 1 436 ? -32.355 -14.509 17.389 1.00 19.34 415 GLY B N 1
ATOM 6404 C CA . GLY B 1 436 ? -31.944 -14.567 15.975 1.00 17.32 415 GLY B CA 1
ATOM 6405 C C . GLY B 1 436 ? -30.718 -15.426 15.694 1.00 15.29 415 GLY B C 1
ATOM 6406 O O . GLY B 1 436 ? -30.232 -15.413 14.557 1.00 15.15 415 GLY B O 1
ATOM 6407 N N . VAL B 1 437 ? -30.195 -16.186 16.671 1.00 13.57 416 VAL B N 1
ATOM 6408 C CA . VAL B 1 437 ? -29.083 -17.129 16.474 1.00 13.98 416 VAL B CA 1
ATOM 6409 C C . VAL B 1 437 ? -29.734 -18.466 16.196 1.00 14.10 416 VAL B C 1
ATOM 6410 O O . VAL B 1 437 ? -29.997 -19.242 17.170 1.00 15.94 416 VAL B O 1
ATOM 6414 N N . LEU B 1 438 ? -30.011 -18.752 14.915 1.00 12.85 417 LEU B N 1
ATOM 6415 C CA . LEU B 1 438 ? -30.876 -19.879 14.546 1.00 14.20 417 LEU B CA 1
ATOM 6416 C C . LEU B 1 438 ? -30.204 -21.140 14.511 1.00 14.13 417 LEU B C 1
ATOM 6417 O O . LEU B 1 438 ? -28.961 -21.273 14.319 1.00 14.13 417 LEU B O 1
ATOM 6422 N N . ALA B 1 439 ? -30.935 -22.236 14.678 1.00 16.17 418 ALA B N 1
ATOM 6423 C CA . ALA B 1 439 ? -30.355 -23.534 14.672 1.00 15.77 418 ALA B CA 1
ATOM 6424 C C . ALA B 1 439 ? -29.871 -23.954 13.287 1.00 16.51 418 ALA B C 1
ATOM 6425 O O . ALA B 1 439 ? -30.586 -23.835 12.284 1.00 20.17 418 ALA B O 1
ATOM 6427 N N . MET B 1 440 ? -28.605 -24.451 13.221 1.00 14.60 419 MET B N 1
ATOM 6428 C CA . MET B 1 440 ? -28.005 -24.839 11.963 1.00 15.59 419 MET B CA 1
ATOM 6429 C C . MET B 1 440 ? -28.243 -26.317 11.699 1.00 18.13 419 MET B C 1
ATOM 6430 O O . MET B 1 440 ? -28.318 -27.106 12.655 1.00 18.73 419 MET B O 1
ATOM 6435 N N . GLU B 1 441 ? -28.300 -26.648 10.433 1.00 18.14 420 GLU B N 1
ATOM 6436 C CA . GLU B 1 441 ? -28.299 -28.064 10.035 1.00 19.89 420 GLU B CA 1
ATOM 6437 C C . GLU B 1 441 ? -26.903 -28.656 10.177 1.00 18.50 420 GLU B C 1
ATOM 6438 O O . GLU B 1 441 ? -25.969 -28.019 9.689 1.00 17.16 420 GLU B O 1
ATOM 6444 N N . PRO B 1 442 ? -26.736 -29.744 10.899 1.00 18.43 421 PRO B N 1
ATOM 6445 C CA . PRO B 1 442 ? -25.415 -30.354 11.166 1.00 19.99 421 PRO B CA 1
ATOM 6446 C C . PRO B 1 442 ? -24.626 -30.419 9.861 1.00 19.40 421 PRO B C 1
ATOM 6447 O O . PRO B 1 442 ? -23.410 -30.069 9.870 1.00 18.89 421 PRO B O 1
ATOM 6451 N N . GLU B 1 443 ? -25.198 -30.903 8.748 1.00 19.16 422 GLU B N 1
ATOM 6452 C CA . GLU B 1 443 ? -24.431 -31.030 7.502 1.00 20.66 422 GLU B CA 1
ATOM 6453 C C . GLU B 1 443 ? -23.894 -29.689 7.004 1.00 17.45 422 GLU B C 1
ATOM 6454 O O . GLU B 1 443 ? -22.766 -29.620 6.387 1.00 17.23 422 GLU B O 1
ATOM 6460 N N . HIS B 1 444 ? -24.671 -28.624 7.170 1.00 16.87 423 HIS B N 1
ATOM 6461 C CA . HIS B 1 444 ? -24.179 -27.317 6.728 1.00 17.19 423 HIS B CA 1
ATOM 6462 C C . HIS B 1 444 ? -23.047 -26.791 7.632 1.00 14.16 423 HIS B C 1
ATOM 6463 O O . HIS B 1 444 ? -22.049 -26.269 7.118 1.00 14.54 423 HIS B O 1
ATOM 6470 N N . ALA B 1 445 ? -23.242 -26.939 8.957 1.00 14.38 424 ALA B N 1
ATOM 6471 C CA . ALA B 1 445 ? -22.226 -26.439 9.915 1.00 12.27 424 ALA B CA 1
ATOM 6472 C C . ALA B 1 445 ? -20.913 -27.181 9.711 1.00 12.93 424 ALA B C 1
ATOM 6473 O O . ALA B 1 445 ? -19.826 -26.551 9.670 1.00 11.44 424 ALA B O 1
ATOM 6475 N N . LEU B 1 446 ? -20.963 -28.491 9.551 1.00 13.87 425 LEU B N 1
ATOM 6476 C CA . LEU B 1 446 ? -19.765 -29.322 9.384 1.00 14.39 425 LEU B CA 1
ATOM 6477 C C . LEU B 1 446 ? -19.154 -29.156 8.007 1.00 12.79 425 LEU B C 1
ATOM 6478 O O . LEU B 1 446 ? -17.913 -29.137 7.876 1.00 14.55 425 LEU B O 1
ATOM 6483 N N . GLY B 1 447 ? -19.925 -28.877 6.993 1.00 13.40 426 GLY B N 1
ATOM 6484 C CA . GLY B 1 447 ? -19.415 -28.506 5.709 1.00 12.21 426 GLY B CA 1
ATOM 6485 C C . GLY B 1 447 ? -18.711 -27.167 5.704 1.00 11.88 426 GLY B C 1
ATOM 6486 O O . GLY B 1 447 ? -17.695 -27.005 5.075 1.00 11.38 426 GLY B O 1
ATOM 6487 N N . ALA B 1 448 ? -19.270 -26.203 6.447 1.00 12.95 427 ALA B N 1
ATOM 6488 C CA . ALA B 1 448 ? -18.554 -24.949 6.619 1.00 11.92 427 ALA B CA 1
ATOM 6489 C C . ALA B 1 448 ? -17.277 -25.090 7.353 1.00 9.97 427 ALA B C 1
ATOM 6490 O O . ALA B 1 448 ? -16.289 -24.415 7.025 1.00 11.01 427 ALA B O 1
ATOM 6492 N N . LEU B 1 449 ? -17.223 -25.956 8.370 1.00 10.57 428 LEU B N 1
ATOM 6493 C CA . LEU B 1 449 ? -15.963 -26.193 9.065 1.00 11.39 428 LEU B CA 1
ATOM 6494 C C . LEU B 1 449 ? -14.973 -26.844 8.052 1.00 10.90 428 LEU B C 1
ATOM 6495 O O . LEU B 1 449 ? -13.772 -26.482 8.056 1.00 11.09 428 LEU B O 1
ATOM 6500 N N . ASP B 1 450 ? -15.438 -27.745 7.193 1.00 11.45 429 ASP B N 1
ATOM 6501 C CA . ASP B 1 450 ? -14.485 -28.298 6.223 1.00 12.17 429 ASP B CA 1
ATOM 6502 C C . ASP B 1 450 ? -13.953 -27.163 5.319 1.00 11.32 429 ASP B C 1
ATOM 6503 O O . ASP B 1 450 ? -12.767 -27.171 4.975 1.00 11.88 429 ASP B O 1
ATOM 6508 N N . GLN B 1 451 ? -14.809 -26.218 4.936 1.00 11.91 430 GLN B N 1
ATOM 6509 C CA . GLN B 1 451 ? -14.357 -25.070 4.134 1.00 12.53 430 GLN B CA 1
ATOM 6510 C C . GLN B 1 451 ? -13.237 -24.274 4.906 1.00 12.55 430 GLN B C 1
ATOM 6511 O O . GLN B 1 451 ? -12.214 -23.881 4.326 1.00 13.00 430 GLN B O 1
ATOM 6517 N N . MET B 1 452 ? -13.441 -24.006 6.199 1.00 11.72 431 MET B N 1
ATOM 6518 C CA . MET B 1 452 ? -12.455 -23.326 6.963 1.00 12.84 431 MET B CA 1
ATOM 6519 C C . MET B 1 452 ? -11.177 -24.102 6.981 1.00 12.06 431 MET B C 1
ATOM 6520 O O . MET B 1 452 ? -10.092 -23.506 6.869 1.00 12.92 431 MET B O 1
ATOM 6525 N N . LEU B 1 453 ? -11.230 -25.404 7.158 1.00 11.40 432 LEU B N 1
ATOM 6526 C CA . LEU B 1 453 ? -10.004 -26.149 7.222 1.00 11.62 432 LEU B CA 1
ATOM 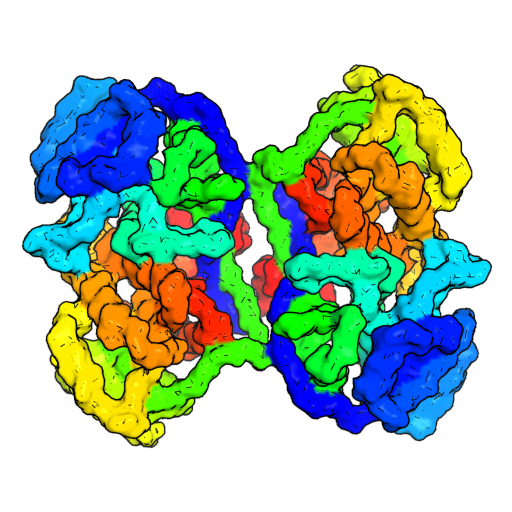6527 C C . LEU B 1 453 ? -9.244 -26.262 5.860 1.00 12.34 432 LEU B C 1
ATOM 6528 O O . LEU B 1 453 ? -8.051 -26.279 5.790 1.00 13.03 432 LEU B O 1
ATOM 6533 N N . GLU B 1 454 ? -10.052 -26.283 4.796 1.00 12.50 433 GLU B N 1
ATOM 6534 C CA . GLU B 1 454 ? -9.458 -26.334 3.443 1.00 13.46 433 GLU B CA 1
ATOM 6535 C C . GLU B 1 454 ? -8.809 -25.015 3.172 1.00 13.46 433 GLU B C 1
ATOM 6536 O O . GLU B 1 454 ? -7.755 -24.995 2.514 1.00 15.17 433 GLU B O 1
ATOM 6542 N N . ASN B 1 455 ? -9.315 -23.942 3.728 1.00 13.05 434 ASN B N 1
ATOM 6543 C CA . ASN B 1 455 ? -8.648 -22.620 3.603 1.00 15.24 434 ASN B CA 1
ATOM 6544 C C . ASN B 1 455 ? -7.475 -22.421 4.570 1.00 14.12 434 ASN B C 1
ATOM 6545 O O . ASN B 1 455 ? -6.737 -21.428 4.503 1.00 15.89 434 ASN B O 1
ATOM 6550 N N . ASP B 1 456 ? -7.372 -23.319 5.568 1.00 14.53 435 ASP B N 1
ATOM 6551 C CA . ASP B 1 456 ? -6.456 -23.213 6.722 1.00 13.53 435 ASP B CA 1
ATOM 6552 C C . ASP B 1 456 ? -6.676 -21.851 7.374 1.00 12.21 435 ASP B C 1
ATOM 6553 O O . ASP B 1 456 ? -5.707 -21.257 7.838 1.00 13.68 435 ASP B O 1
ATOM 6558 N N . ASP B 1 457 ? -7.895 -21.469 7.613 1.00 12.18 436 ASP B N 1
ATOM 6559 C CA . ASP B 1 457 ? -8.125 -20.206 8.354 1.00 13.12 436 ASP B CA 1
ATOM 6560 C C . ASP B 1 457 ? -7.836 -20.451 9.871 1.00 12.27 436 ASP B C 1
ATOM 6561 O O . ASP B 1 457 ? -8.038 -21.543 10.387 1.00 13.29 436 ASP B O 1
ATOM 6566 N N . THR B 1 458 ? -7.394 -19.426 10.574 1.00 10.26 437 THR B N 1
ATOM 6567 C CA . THR B 1 458 ? -7.143 -19.528 11.974 1.00 11.53 437 THR B CA 1
ATOM 6568 C C . THR B 1 458 ? -8.416 -19.414 12.826 1.00 10.05 437 THR B C 1
ATOM 6569 O O . THR B 1 458 ? -8.524 -20.059 13.837 1.00 10.74 437 THR B O 1
ATOM 6573 N N . ALA B 1 459 ? -9.382 -18.543 12.461 1.00 9.31 438 ALA B N 1
ATOM 6574 C CA . ALA B 1 459 ? -10.521 -18.236 13.277 1.00 10.19 438 ALA B CA 1
ATOM 6575 C C . ALA B 1 459 ? -11.750 -17.966 12.442 1.00 10.70 438 ALA B C 1
ATOM 6576 O O . ALA B 1 459 ? -11.621 -17.324 11.377 1.00 11.92 438 ALA B O 1
ATOM 6578 N N . ALA B 1 460 ? -12.886 -18.443 12.861 1.00 8.98 439 ALA B N 1
ATOM 6579 C CA . ALA B 1 460 ? -14.173 -18.086 12.218 1.00 9.67 439 ALA B CA 1
ATOM 6580 C C . ALA B 1 460 ? -15.257 -18.320 13.139 1.00 9.05 439 ALA B C 1
ATOM 6581 O O . ALA B 1 460 ? -15.119 -19.071 14.155 1.00 10.06 439 ALA B O 1
ATOM 6583 N N . ALA B 1 461 ? -16.396 -17.754 12.896 1.00 8.37 440 ALA B N 1
ATOM 6584 C CA . ALA B 1 461 ? -17.653 -18.091 13.534 1.00 9.20 440 ALA B CA 1
ATOM 6585 C C . ALA B 1 461 ? -18.495 -18.718 12.483 1.00 9.54 440 ALA B C 1
ATOM 6586 O O . ALA B 1 461 ? -18.492 -18.276 11.235 1.00 11.57 440 ALA B O 1
ATOM 6588 N N . ILE B 1 462 ? -19.197 -19.783 12.858 1.00 9.49 441 ILE B N 1
ATOM 6589 C CA . ILE B 1 462 ? -20.074 -20.508 11.901 1.00 8.48 441 ILE B CA 1
ATOM 6590 C C . ILE B 1 462 ? -21.438 -20.491 12.490 1.00 9.46 441 ILE B C 1
ATOM 6591 O O . ILE B 1 462 ? -21.675 -21.121 13.582 1.00 10.34 441 ILE B O 1
ATOM 6596 N N . THR B 1 463 ? -22.323 -19.698 11.938 1.00 9.03 442 THR B N 1
ATOM 6597 C CA . THR B 1 463 ? -23.600 -19.417 12.581 1.00 10.05 442 THR B CA 1
ATOM 6598 C C . THR B 1 463 ? -24.621 -19.045 11.498 1.00 9.23 442 THR B C 1
ATOM 6599 O O . THR B 1 463 ? -24.321 -18.276 10.567 1.00 10.08 442 THR B O 1
ATOM 6603 N N . LEU B 1 464 ? -25.860 -19.517 11.719 1.00 10.25 443 LEU B N 1
ATOM 6604 C CA . LEU B 1 464 ? -27.028 -19.064 10.934 1.00 10.84 443 LEU B CA 1
ATOM 6605 C C . LEU B 1 464 ? -27.693 -17.898 11.667 1.00 10.80 443 LEU B C 1
ATOM 6606 O O . LEU B 1 464 ? -28.186 -18.139 12.792 1.00 11.89 443 LEU B O 1
ATOM 6611 N N . MET B 1 465 ? -27.683 -16.672 11.155 1.00 12.11 444 MET B N 1
ATOM 6612 C CA . MET B 1 465 ? -28.255 -15.508 11.846 1.00 13.80 444 MET B CA 1
ATOM 6613 C C . MET B 1 465 ? -29.492 -15.054 11.138 1.00 14.16 444 MET B C 1
ATOM 6614 O O . MET B 1 465 ? -29.501 -15.041 9.875 1.00 14.93 444 MET B O 1
ATOM 6619 N N . ASP B 1 466 ? -30.475 -14.590 11.895 1.00 13.33 445 ASP B N 1
ATOM 6620 C CA . ASP B 1 466 ? -31.517 -13.708 11.358 1.00 13.94 445 ASP B CA 1
ATOM 6621 C C . ASP B 1 466 ? -31.156 -12.332 11.901 1.00 12.72 445 ASP B C 1
ATOM 6622 O O . ASP B 1 466 ? -31.451 -11.968 13.028 1.00 12.80 445 ASP B O 1
ATOM 6627 N N . TRP B 1 467 ? -30.519 -11.534 11.066 1.00 10.68 446 TRP B N 1
ATOM 6628 C CA . TRP B 1 467 ? -30.009 -10.268 11.504 1.00 12.84 446 TRP B CA 1
ATOM 6629 C C . TRP B 1 467 ? -31.097 -9.256 11.795 1.00 12.99 446 TRP B C 1
ATOM 6630 O O . TRP B 1 467 ? -30.881 -8.296 12.531 1.00 12.14 446 TRP B O 1
ATOM 6641 N N . GLU B 1 468 ? -32.271 -9.440 11.143 1.00 13.84 447 GLU B N 1
ATOM 6642 C CA . GLU B 1 468 ? -33.383 -8.511 11.424 1.00 15.60 447 GLU B CA 1
ATOM 6643 C C . GLU B 1 468 ? -33.843 -8.724 12.878 1.00 13.64 447 GLU B C 1
ATOM 6644 O O . GLU B 1 468 ? -34.309 -7.730 13.455 1.00 16.81 447 GLU B O 1
ATOM 6650 N N . MET B 1 469 ? -33.742 -9.928 13.421 1.00 13.21 448 MET B N 1
ATOM 6651 C CA . MET B 1 469 ? -34.058 -10.179 14.821 1.00 15.77 448 MET B CA 1
ATOM 6652 C C . MET B 1 469 ? -32.866 -9.868 15.712 1.00 14.23 448 MET B C 1
ATOM 6653 O O . MET B 1 469 ? -33.001 -9.163 16.750 1.00 16.46 448 MET B O 1
ATOM 6658 N N . PHE B 1 470 ? -31.679 -10.238 15.262 1.00 11.88 449 PHE B N 1
ATOM 6659 C CA . PHE B 1 470 ? -30.533 -10.159 16.153 1.00 10.88 449 PHE B CA 1
ATOM 6660 C C . PHE B 1 470 ? -30.024 -8.746 16.363 1.00 11.56 449 PHE B C 1
ATOM 6661 O O . PHE B 1 470 ? -29.782 -8.334 17.525 1.00 12.36 449 PHE B O 1
ATOM 6669 N N . ALA B 1 471 ? -29.804 -7.921 15.307 1.00 11.18 450 ALA B N 1
ATOM 6670 C CA . ALA B 1 471 ? -29.250 -6.599 15.481 1.00 12.58 450 ALA B CA 1
ATOM 6671 C C . ALA B 1 471 ? -30.001 -5.664 16.391 1.00 13.26 450 ALA B C 1
ATOM 6672 O O . ALA B 1 471 ? -29.393 -5.091 17.310 1.00 12.64 450 ALA B O 1
ATOM 6674 N N . PRO B 1 472 ? -31.335 -5.538 16.258 1.00 12.93 451 PRO B N 1
ATOM 6675 C CA . PRO B 1 472 ? -32.100 -4.678 17.181 1.00 13.39 451 PRO B CA 1
ATOM 6676 C C . PRO B 1 472 ? -32.065 -5.141 18.628 1.00 13.57 451 PRO B C 1
ATOM 6677 O O . PRO B 1 472 ? -31.869 -4.230 19.482 1.00 15.35 451 PRO B O 1
ATOM 6681 N N . ALA B 1 473 ? -32.130 -6.430 18.824 1.00 14.43 452 ALA B N 1
ATOM 6682 C CA . ALA B 1 473 ? -32.105 -6.906 20.149 1.00 15.28 452 ALA B CA 1
ATOM 6683 C C . ALA B 1 473 ? -30.742 -6.652 20.774 1.00 15.21 452 ALA B C 1
ATOM 6684 O O . ALA B 1 473 ? -30.595 -6.182 21.908 1.00 15.47 452 ALA B O 1
ATOM 6686 N N . PHE B 1 474 ? -29.686 -6.959 20.026 1.00 11.79 453 PHE B N 1
ATOM 6687 C CA . PHE B 1 474 ? -28.349 -6.918 20.599 1.00 9.77 453 PHE B CA 1
ATOM 6688 C C . PHE B 1 474 ? -27.986 -5.485 20.905 1.00 10.50 453 PHE B C 1
ATOM 6689 O O . PHE B 1 474 ? -27.210 -5.258 21.897 1.00 11.60 453 PHE B O 1
ATOM 6697 N N . THR B 1 475 ? -28.518 -4.497 20.213 1.00 9.86 454 THR B N 1
ATOM 6698 C CA . THR B 1 475 ? -28.161 -3.093 20.339 1.00 11.65 454 THR B CA 1
ATOM 6699 C C . THR B 1 475 ? -29.281 -2.240 21.038 1.00 11.51 454 THR B C 1
ATOM 6700 O O . THR B 1 475 ? -29.178 -1.024 20.984 1.00 12.79 454 THR B O 1
ATOM 6704 N N . ALA B 1 476 ? -30.188 -2.937 21.687 1.00 13.02 455 ALA B N 1
ATOM 6705 C CA . ALA B 1 476 ? -31.309 -2.146 22.312 1.00 15.13 455 ALA B CA 1
ATOM 6706 C C . ALA B 1 476 ? -30.837 -1.126 23.322 1.00 14.61 455 ALA B C 1
ATOM 6707 O O . ALA B 1 476 ? -31.405 0.017 23.436 1.00 18.30 455 ALA B O 1
ATOM 6709 N N . ASN B 1 477 ? -29.783 -1.409 24.079 1.00 13.09 456 ASN B N 1
ATOM 6710 C CA . ASN B 1 477 ? -29.281 -0.574 25.149 1.00 13.34 456 ASN B CA 1
ATOM 6711 C C . ASN B 1 477 ? -28.063 0.170 24.876 1.00 16.74 456 ASN B C 1
ATOM 6712 O O . ASN B 1 477 ? -27.807 1.268 25.425 1.00 17.02 456 ASN B O 1
ATOM 6717 N N . ARG B 1 478 ? -27.234 -0.268 23.905 1.00 14.59 457 ARG B N 1
ATOM 6718 C CA . ARG B 1 478 ? -26.016 0.398 23.516 1.00 15.06 457 ARG B CA 1
ATOM 6719 C C . ARG B 1 478 ? -25.721 -0.017 22.046 1.00 10.52 457 ARG B C 1
ATOM 6720 O O . ARG B 1 478 ? -25.900 -1.149 21.709 1.00 11.02 457 ARG B O 1
ATOM 6728 N N . PRO B 1 479 ? -25.130 0.879 21.336 1.00 13.51 458 PRO B N 1
ATOM 6729 C CA . PRO B 1 479 ? -24.793 0.518 19.968 1.00 11.73 458 PRO B CA 1
ATOM 6730 C C . PRO B 1 479 ? -23.615 -0.487 19.956 1.00 10.67 458 PRO B C 1
ATOM 6731 O O . PRO B 1 479 ? -22.901 -0.648 20.910 1.00 11.23 458 PRO B O 1
ATOM 6735 N N . SER B 1 480 ? -23.439 -1.148 18.821 1.00 10.12 459 SER B N 1
ATOM 6736 C CA . SER B 1 480 ? -22.386 -2.112 18.633 1.00 9.02 459 SER B CA 1
ATOM 6737 C C . SER B 1 480 ? -21.590 -1.762 17.368 1.00 9.72 459 SER B C 1
ATOM 6738 O O . SER B 1 480 ? -22.006 -2.104 16.217 1.00 9.43 459 SER B O 1
ATOM 6741 N N . ALA B 1 481 ? -20.435 -1.141 17.519 1.00 8.05 460 ALA B N 1
ATOM 6742 C CA . ALA B 1 481 ? -19.528 -0.898 16.358 1.00 9.37 460 ALA B CA 1
ATOM 6743 C C . ALA B 1 481 ? -19.127 -2.253 15.764 1.00 8.14 460 ALA B C 1
ATOM 6744 O O . ALA B 1 481 ? -18.852 -2.303 14.562 1.00 9.29 460 ALA B O 1
ATOM 6746 N N . LEU B 1 482 ? -19.134 -3.347 16.514 1.00 6.99 461 LEU B N 1
ATOM 6747 C CA . LEU B 1 482 ? -18.772 -4.702 16.036 1.00 7.36 461 LEU B CA 1
ATOM 6748 C C . LEU B 1 482 ? -19.595 -5.070 14.806 1.00 7.14 461 LEU B C 1
ATOM 6749 O O . LEU B 1 482 ? -19.074 -5.671 13.879 1.00 8.06 461 LEU B O 1
ATOM 6754 N N . LEU B 1 483 ? -20.892 -4.746 14.839 1.00 9.14 462 LEU B N 1
ATOM 6755 C CA . LEU B 1 483 ? -21.789 -5.160 13.716 1.00 9.15 462 LEU B CA 1
ATOM 6756 C C . LEU B 1 483 ? -21.831 -4.199 12.585 1.00 9.45 462 LEU B C 1
ATOM 6757 O O . LEU B 1 483 ? -22.593 -4.422 11.630 1.00 11.67 462 LEU B O 1
ATOM 6762 N N . SER B 1 484 ? -21.129 -3.077 12.619 1.00 9.85 463 SER B N 1
ATOM 6763 C CA . SER B 1 484 ? -21.204 -2.102 11.565 1.00 11.13 463 SER B CA 1
ATOM 6764 C C . SER B 1 484 ? -20.692 -2.618 10.220 1.00 11.90 463 SER B C 1
ATOM 6765 O O . SER B 1 484 ? -21.036 -1.997 9.208 1.00 11.97 463 SER B O 1
ATOM 6768 N N . THR B 1 485 ? -19.947 -3.707 10.185 1.00 9.37 464 THR B N 1
ATOM 6769 C CA . THR B 1 485 ? -19.423 -4.330 8.989 1.00 11.69 464 THR B CA 1
ATOM 6770 C C . THR B 1 485 ? -20.273 -5.466 8.500 1.00 11.45 464 THR B C 1
ATOM 6771 O O . THR B 1 485 ? -19.866 -6.080 7.442 1.00 12.52 464 THR B O 1
ATOM 6775 N N . VAL B 1 486 ? -21.429 -5.742 9.101 1.00 10.71 465 VAL B N 1
ATOM 6776 C CA . VAL B 1 486 ? -22.376 -6.695 8.570 1.00 9.45 465 VAL B CA 1
ATOM 6777 C C . VAL B 1 486 ? -23.516 -5.894 7.965 1.00 10.86 465 VAL B C 1
ATOM 6778 O O . VAL B 1 486 ? -24.325 -5.307 8.658 1.00 9.91 465 VAL B O 1
ATOM 6782 N N . PRO B 1 487 ? -23.612 -5.889 6.577 1.00 10.89 466 PRO B N 1
ATOM 6783 C CA . PRO B 1 487 ? -24.564 -5.023 5.981 1.00 12.18 466 PRO B CA 1
ATOM 6784 C C . PRO B 1 487 ? -26.025 -5.336 6.372 1.00 10.90 466 PRO B C 1
ATOM 6785 O O . PRO B 1 487 ? -26.827 -4.422 6.557 1.00 12.35 466 PRO B O 1
ATOM 6789 N N . GLU B 1 488 ? -26.404 -6.606 6.655 1.00 11.78 467 GLU B N 1
ATOM 6790 C CA . GLU B 1 488 ? -27.744 -6.931 7.113 1.00 11.95 467 GLU B CA 1
ATOM 6791 C C . GLU B 1 488 ? -28.053 -6.386 8.476 1.00 11.64 467 GLU B C 1
ATOM 6792 O O . GLU B 1 488 ? -29.216 -6.096 8.785 1.00 14.85 467 GLU B O 1
ATOM 6798 N N . ALA B 1 489 ? -26.992 -6.268 9.285 1.00 11.52 468 ALA B N 1
ATOM 6799 C CA . ALA B 1 489 ? -27.209 -5.662 10.627 1.00 12.42 468 ALA B CA 1
ATOM 6800 C C . ALA B 1 489 ? -27.363 -4.165 10.466 1.00 11.89 468 ALA B C 1
ATOM 6801 O O . ALA B 1 489 ? -28.369 -3.671 11.054 1.00 12.72 468 ALA B O 1
ATOM 6803 N N . VAL B 1 490 ? -26.575 -3.485 9.660 1.00 11.93 469 VAL B N 1
ATOM 6804 C CA . VAL B 1 490 ? -26.756 -2.017 9.383 1.00 13.03 469 VAL B CA 1
ATOM 6805 C C . VAL B 1 490 ? -28.187 -1.790 8.819 1.00 15.56 469 VAL B C 1
ATOM 6806 O O . VAL B 1 490 ? -28.858 -0.842 9.286 1.00 15.97 469 VAL B O 1
ATOM 6810 N N . SER B 1 491 ? -28.633 -2.645 7.911 1.00 13.92 470 SER B N 1
ATOM 6811 C CA . SER B 1 491 ? -29.955 -2.424 7.273 1.00 15.22 470 SER B CA 1
ATOM 6812 C C . SER B 1 491 ? -31.047 -2.583 8.375 1.00 18.06 470 SER B C 1
ATOM 6813 O O . SER B 1 491 ? -32.063 -1.819 8.421 1.00 18.80 470 SER B O 1
ATOM 6816 N N . ALA B 1 492 ? -30.946 -3.593 9.226 1.00 15.65 471 ALA B N 1
ATOM 6817 C CA . ALA B 1 492 ? -31.955 -3.853 10.251 1.00 16.18 471 ALA B CA 1
ATOM 6818 C C . ALA B 1 492 ? -32.054 -2.685 11.225 1.00 17.47 471 ALA B C 1
ATOM 6819 O O . ALA B 1 492 ? -33.198 -2.396 11.644 1.00 20.90 471 ALA B O 1
ATOM 6821 N N . LEU B 1 493 ? -30.971 -1.941 11.489 1.00 16.35 472 LEU B N 1
ATOM 6822 C CA . LEU B 1 493 ? -30.996 -0.818 12.371 1.00 16.25 472 LEU B CA 1
ATOM 6823 C C . LEU B 1 493 ? -31.373 0.480 11.721 1.00 21.43 472 LEU B C 1
ATOM 6824 O O . LEU B 1 493 ? -31.579 1.448 12.469 1.00 24.52 472 LEU B O 1
#

Solvent-accessible surface area: 35624 Å² total; per-residue (Å²): 85,150,62,22,59,8,2,7,55,47,62,38,54,111,11,28,93,25,53,148,72,110,5,115,35,108,1,0,0,0,10,1,43,125,50,35,68,36,112,17,0,84,25,0,20,113,24,1,15,134,102,10,20,122,12,103,0,137,44,38,70,76,74,37,2,16,68,85,0,43,103,41,74,138,98,80,31,139,11,63,1,0,0,2,2,0,5,18,1,67,56,76,15,129,108,40,47,5,0,1,30,1,6,0,1,1,0,11,0,0,5,0,3,33,76,24,39,3,91,10,50,1,16,1,1,0,45,0,3,14,27,0,38,200,75,46,79,6,53,8,16,32,8,2,0,5,3,0,4,0,18,0,1,6,49,44,42,19,129,35,12,8,0,0,0,0,0,13,107,102,25,84,118,155,5,19,56,16,0,18,2,7,6,39,105,18,65,54,22,19,20,0,0,0,24,72,89,0,0,16,0,16,16,2,12,63,16,71,52,26,9,82,51,36,5,150,49,53,112,26,86,9,0,2,2,0,3,18,0,14,29,30,26,1,5,38,4,0,62,45,5,6,104,69,52,4,56,8,0,3,0,3,24,172,156,0,62,125,8,92,48,2,70,126,20,72,55,70,0,90,160,87,68,9,132,14,47,21,21,71,10,42,11,7,54,113,138,31,4,42,59,13,32,88,133,36,36,164,118,4,75,14,16,7,0,4,0,24,15,24,26,31,127,96,29,14,64,0,39,88,4,74,20,41,49,3,25,60,3,0,92,22,10,3,15,0,0,63,18,1,26,77,40,2,32,141,69,126,14,54,15,1,0,0,7,4,12,2,5,1,11,7,4,6,31,18,25,0,0,24,0,0,0,0,4,5,0,28,6,4,0,55,36,3,64,50,95,70,38,30,1,4,0,0,0,14,16,16,24,15,144,41,46,154,116,105,138,38,44,185,78,0,3,50,43,3,101,3,93,72,0,5,6,0,6,26,26,0,17,60,30,56,47,30,36,10,2,0,1,73,19,44,13,120,79,9,0,55,57,36,21,80,110,54,101,24,18,5,3,34,34,0,30,47,0,64,45,18,90,129,98,136,63,25,58,7,3,7,56,46,65,42,27,72,20,48,70,26,53,144,75,106,7,116,37,106,2,0,0,0,8,2,42,125,51,34,65,36,99,10,0,69,26,0,19,119,22,2,14,132,92,12,22,125,13,93,0,126,47,41,68,75,77,37,3,18,68,87,0,45,104,41,72,140,79,83,27,132,6,61,1,0,0,2,1,0,7,17,1,68,57,70,16,133,109,40,47,2,0,1,32,0,5,0,2,1,0,12,0,0,6,0,4,32,76,23,40,3,88,11,50,1,15,2,0,0,44,0,3,14,27,1,40,204,72,44,77,6,53,10,15,34,9,3,0,4,3,0,3,0,19,0,1,5,49,45,41,19,129,36,10,7,0,0,0,0,0,22,101,95,23,81,120,154,5,19,52,17,0,14,2,6,6,38,104,20,65,58,25,21,21,0,0,0,24,72,84,0,0,12,0,16,20,1,11,42,17,64,42,27,46,118,75,41,41,140,43,56,110,20,88,7,1,0,4,0,4,12,0,15,37,27,26,1,10,51,6,0,77,46,4,8,110,68,40,5,50,6,0,3,0,4,22,167,149,0,60,126,9,96,47,3,73,128,22,74,49,74,2,93,163,79,68,10,136,19,44,21,21,73,11,44,14,7,54,105,129,31,6,43,58,13,33,91,127,33,24,174,122,2,81,14,13,8,0,3,0,22,14,23,28,28,121,99,29,13,64,0,35,86,4,75,22,41,54,4,26,59,3,0,95,19,9,0,12,0,0,62,17,1,26,75,43,1,32,141,81,130,13,54,9,0,0,0,7,5,13,3,6,1,11,7,4,8,27,25,30,0,0,25,0,0,0,0,5,5,0,27,6,4,0,54,36,2,67,50,92,70,38,28,0,2,0,0,0,14,16,32,31,15,141,34,48,165,144,149,57,56,175,76,0,3,50,50,3,105,3,108,66,0,4,8,0,4,35,25,0,12,65,49,53,46,29,35,10,2,0,1,70,19,44,11,114,83,10,0,55,55,34,22,78,112,50,105,23,19,5,3,59,39,0,22,52,0,72,89,23,118

Nearest PDB structures (foldseek):
  3mje-assembly2_B  TM=1.002E+00  e=0.000E+00  Streptomyces nodosus
  7s6b-assembly1_D  TM=9.242E-01  e=1.296E-53  Streptomyces lasalocidi
  7s6b-assembly1_C  TM=9.289E-01  e=9.920E-51  Streptomyces lasalocidi
  7s6c-assembly1_C  TM=9.143E-01  e=8.715E-50  Saccharopolyspora erythraea
  7s6d-assembly1_C  TM=9.201E-01  e=1.168E-48  Saccharopolyspora erythraea

Secondary structure (DSSP, 8-state):
-HHHHTEEEEEEEE-PPP-SPPPSS-EEEEE-TTS--SHHHHHHHHHH-TTSEEEE--SS-HHHHHHHHHHHHHHH-S-SEEEE-GGG--SEETTEEEEEHHHHHHHHHHHHHHHHT--SPEEEEEESSS--STT-----HHHHHHHHHHHHHHHHSGGGEEEEEEE-SS--HHHHHHHHHHHH--TT--EEEEETTEEEEEEEEEPPPP-TTTT-PPPP-SEEEEET-SSHHHHHHHHHHHHTT-SEEEEEESSGGGSTTHHHHHHHHHHTT-EEEEEE--TT-HHHHHHHHHT--TTS-EEEEEE------S---TTT--HHHHHHHHIIIIIHHHHHHHHHTTS--SEEEEEEEHIIIII-TT-HHHHHHHHHHHHHHHHHHHTT---EEEEE-EESSS---HHHHHTTEEEEPHHHHHHHHHHHHHHT-SEEEE-EE-HHHHHHHHTSSS--GGGGG-HHHHHHH-/-HHHHHEEEEEEEE-----SSPPSS-EEEEE-GGG--SHHHHHHHHHH-TTSEEEE--SS-HHHHHHHHHHHHHTT---SEEEE-GGG--SEETTEEEEEHHHHHHHHHHHHHHHHT--SPEEEEEESSS--STT-----HHHHHHHHHHHHHHHHSGGGEEEEEEEPSS--HHHHHHHHHHHH--TT--EEEEETTEEEEEEEEEPPPP-TT---PPPP-SEEEEETTTSHHHHHHHHHHHHHT-SEEEEEESSGGGSTTHHHHHHHHHHTT-EEEEEE--TT-HHHHHHHHHTS-TTS-EEEEEE------S---TTT--HHHHHHHHIIIIIHHHHHHHHHTTS--SEEEEEEEHIIIII-TT-HHHHHHHHHHHHHHHHHHHTT---EEEEE-EESSS---HHHHTTEEEEPHHHHHHHHHHHHHTT-SEEEE-EE-HHHHHHHHTSSS--GGGGG-HHHHHH-

GO terms:
  GO:0042802 identical protein binding (F, IPI)

B-factor: mean 15.85, std 7.75, range [5.52, 59.41]

Organism: NCBI:txid40318

CATH classification: 3.40.50.720

Radius of gyration: 31.58 Å; Cα contacts (8 Å, |Δi|>4): 2156; chains: 2; bounding box: 45×86×96 Å

Sequence (938 aa):
SHMDALRYHIEWNRVAEPGTARPAGRLLAVISPDHAGAPWVTAVLDALGPDTVRFEAKGTDRAAWAAQLAQLREDEGEFHAVVSLLAAAEALHTDHGSVPLGLAQTLLLAQALGDAGLTAPLWCLTRGGVAAGRGDVLSSPVQGALWGLGRVIGLEHPDRWGGLIDLPETVDTRAAARLTGLLADAGGEDQLAIRGSGVLARRLAHAAPAVPGSGKRPPVHGSVLVTGGTGGIGGRVARRLAEQGAAHLVLTSRRGADAPGAAELRAELEQLGVRVTIAACDAADREALAALLAELPEDAPLTAVFHSAGVAHDDAPVADLTLGQLDALMRAKLTAARHLHELTADLDLDAFVLFSSGAAVWGSGGQPGYAAANAYLDALAEHRRSLGLTASSVAWGTWGEVGMHDRLVRQGVLAMEPEHALGALDQMLENDDTAAAITLMDWEMFAPAFTANRPSALLSTVPEAVSALSSHMDALRYHIEWNRVAEPGTARPAGRLLAVISPDHAGAPWVTAVLDALGPDTVRFEAKGTDRAAWAAQLAQLREDEGEFHAVVSLLAAAEALHTDHGSVPLGLAQTLLLAQALGDAGLTAPLWCLTRGGVAAGRGDVLSSPVQGALWGLGRVIGLEHPDRWGGLIDLPETVDTRAAARLTGLLADAGGEDQLAIRGSGVLARRLAHAAPAVPGSGKRPPVHGSVLVTGGTGGIGGRVARRLAEQGAAHLVLTSRRGADAPGAAELRAELEQLGVRVTIAACDAADREALAALLAELPEDAPLTAVFHSAGVAHDDAPVADLTLGQLDALMRAKLTAARHLHELTADLDLDAFVLFSSGAAVWGSGGQPGYAAANAYLDALAEHRRSLGLTASSVAWGTWGEVGMDRLVRQGVLAMEPEHALGALDQMLENDDTAAAITLMDWEMFAPAFTANRPSALLSTVPEAVSAL

Foldseek 3Di:
DLLLQLWKDKAKAFDDQFDQDFAPFEEEEEAAVVQQPDVVSVVLVVLSPDRHHYHHQYAQDLVVLLVVVLVVCVVRPAGQEYEYPLLSQQQARPVQRLARRSLSSVLSVLQSCVSNVHQHAYEYEAELLDQHDPPRASADLSSLLVLLLLLQCCQQVVRRHQAYEYEYPHCDVSNSSSVRSCSNPVPLAHAWYQDPVHIIGMAMARDDPFDFQQQVQDQAEFEEEEECCQWFLNLLVLLVSLVSPYAEYEYEYQCWCNDVCRVVSCVSSVVSVHHYHTDNALLLPLVSVLVVQVPRDPRRHYAEYAQPDFDQPQFFASNDGDSVSLSRRQRSQRRSLVSVCVNCVPPQHSEYEYEAAPCQVNRDHTRSSSNSSRSSQLSVLSNSVSVVHQYAYEHEQAAPDIDDDDVSVQLFQNHDYSVSQVVSVVSCSSNSPRYIYRTGGPLLRNLCVSPVPGHDPRHVNPVSVVVSVD/DLLLLQWKFKAKAFDDFFDQDFAPFEEEEEAAVVQQPAQVSVVLVVLNPDRHHYHHQYAQDLVVVLVVVLVVCVVRPAGQEYEYPLLSQQQAHPVQRLARRSLSSVLSVLQSCVSSVHQHAYEYEAELLDQHDPPRASADLSSLLSQLLLLLCCQQVVRRHQAYEYEYSDCDVSNSSRVSRCSNPVPQAHAWYRDPVHIIGMAMARDDDFDPPQFDQDQQEFEEEEECCQFWLNLVVLLVSLLRYYQEYAYEYLCWCNDPCNVVSCVSSVVSVHHYHTDNALLLPLVRVLVVQVPGDPVGHYAEYAQPYFDQPQFFASNDGDSVSLSVRQRSQRRNLVSVCVSCVPPQHSEYEYEAAPCQVNRDHTRSSSNSNRSSQLSVLSNQVSVVHQYAYEHEFAAPPTHDPVSVQLFQNHDDSVSQVVSVVSCSRVSPSYIYRTGGPLLRNLCVSPVPGHDPRHPNPVSSVVSD

InterPro domains:
  IPR001227 Acyl transferase domain superfamily [G3DSA:3.40.366.10] (573-876)
  IPR001227 Acyl transferase domain superfamily [G3DSA:3.40.366.10] (2112-2418)
  IPR006162 Phosphopantetheine attachment site [PS00012] (1509-1524)
  IPR006162 Phosphopantetheine attachment site [PS00012] (3061-3076)
  IPR009081 Phosphopantetheine binding ACP domain [PF00550] (1484-1550)
  IPR009081 Phosphopantetheine binding ACP domain [PF00550] (3036-3102)
  IPR009081 Phosphopantetheine binding ACP domain [PS50075] (1479-1554)
  IPR009081 Phosphopantetheine binding ACP domain [PS50075] (3031-3106)
  IPR013968 Polyketide synthase-like, ketoreductase domain [PF08659] (1197-1374)
  IPR013968 Polyketide synthase-like, ketoreductase domain [PF08659] (2747-2925)
  IPR014030 Beta-ketoacyl synthase-like, N-terminal domain [PF00109] (39-284)
  IPR014030 Beta-ketoacyl synthase-like, N-terminal domain [PF00109] (1578-1826)
  IPR014031 Beta-ketoacyl synthase, C-terminal domain [PF02801] (292-409)
  IPR014031 Beta-ketoacyl synthase, C-terminal domain [PF02801] (1834-1951)
  IPR014043 Acyl transferase domain [PF00698] (573-892)
  IPR014043 Acyl transferase domain [PF00698] (2112-2434)
  IPR014043 Acyl transferase domain [SM00827] (575-873)
  IPR014043 Acyl transferase domain [SM00827] (2114-2415)
  IPR015083 Polyketide synthase NorB/C/GfsB-E-like, docking domain [PF08990] (9-35)
  IPR016035 Acyl transferase/acyl hydrolase/lysophospholipase [SSF52151] (571-866)